Protein 2E9X (pdb70)

GO terms:
  GO:0005654 nucleoplasm (C, TAS)
  GO:0005515 protein binding (F, IPI)
  GO:0005634 nucleus (C, IDA)
  GO:0006260 DNA replication (P, IDA)
  GO:0005737 cytoplasm (C, IDA)

Organism: Homo sapiens (NCBI:txid9606)

Structure (mmCIF, N/CA/C/O backbone):
data_2E9X
#
_entry.id   2E9X
#
_cell.length_a   57.928
_cell.length_b   88.741
_cell.length_c   102.129
_cell.angle_alpha   104.689
_cell.angle_beta   102.964
_cell.angle_gamma   95.467
#
_symmetry.space_group_name_H-M   'P 1'
#
loop_
_entity.id
_entity.type
_entity.pdbx_description
1 polymer 'DNA replication complex GINS protein PSF1'
2 polymer 'DNA replication complex GINS protein PSF2'
3 polymer 'GINS complex subunit 3'
4 polymer 'GINS complex subunit 4'
5 non-polymer 'SULFATE ION'
6 water water
#
loop_
_atom_site.group_PDB
_atom_site.id
_atom_site.type_symbol
_atom_site.label_atom_id
_atom_site.label_alt_id
_atom_site.label_comp_id
_atom_site.label_asym_id
_atom_site.label_entity_id
_atom_site.label_seq_id
_atom_site.pdbx_PDB_ins_code
_atom_site.Cartn_x
_atom_site.Cartn_y
_atom_site.Cartn_z
_atom_site.occupancy
_atom_site.B_iso_or_equiv
_atom_site.auth_seq_id
_atom_site.auth_comp_id
_atom_site.auth_asym_id
_atom_site.auth_atom_id
_atom_site.pdbx_PDB_model_num
ATOM 1 N N . MET A 1 1 ? 23.997 19.148 68.838 1.00 57.24 1 MET A N 1
ATOM 2 C CA . MET A 1 1 ? 22.881 19.712 69.645 1.00 56.76 1 MET A CA 1
ATOM 3 C C . MET A 1 1 ? 21.851 20.420 68.770 1.00 55.55 1 MET A C 1
ATOM 4 O O . MET A 1 1 ? 21.017 19.781 68.125 1.00 55.66 1 MET A O 1
ATOM 9 N N . PHE A 1 2 ? 21.906 21.746 68.763 1.00 52.66 2 PHE A N 1
ATOM 10 C CA . PHE A 1 2 ? 20.984 22.543 67.970 1.00 50.24 2 PHE A CA 1
ATOM 11 C C . PHE A 1 2 ? 21.256 22.344 66.479 1.00 47.74 2 PHE A C 1
ATOM 12 O O . PHE A 1 2 ? 22.291 21.798 66.087 1.00 46.39 2 PHE A O 1
ATOM 20 N N . CYS A 1 3 ? 20.303 22.781 65.664 1.00 44.17 3 CYS A N 1
ATOM 21 C CA . CYS A 1 3 ? 20.406 22.726 64.210 1.00 40.85 3 CYS A CA 1
ATOM 22 C C . CYS A 1 3 ? 20.521 21.357 63.542 1.00 38.91 3 CYS A C 1
ATOM 23 O O . CYS A 1 3 ? 20.803 21.283 62.352 1.00 39.13 3 CYS A O 1
ATOM 26 N N . GLU A 1 4 ? 20.296 20.284 64.292 1.00 38.63 4 GLU A N 1
ATOM 27 C CA . GLU A 1 4 ? 20.367 18.935 63.732 1.00 38.42 4 GLU A CA 1
ATOM 28 C C . GLU A 1 4 ? 19.139 18.702 62.850 1.00 37.47 4 GLU A C 1
ATOM 29 O O . GLU A 1 4 ? 19.230 18.120 61.769 1.00 34.83 4 GLU A O 1
ATOM 35 N N . LYS A 1 5 ? 17.989 19.168 63.322 1.00 36.23 5 LYS A N 1
ATOM 36 C CA . LYS A 1 5 ? 16.751 19.014 62.583 1.00 35.15 5 LYS A CA 1
ATOM 37 C C . LYS A 1 5 ? 16.824 19.772 61.265 1.00 34.13 5 LYS A C 1
ATOM 38 O O . LYS A 1 5 ? 16.345 19.296 60.236 1.00 31.94 5 LYS A O 1
ATOM 44 N N . ALA A 1 6 ? 17.427 20.955 61.298 1.00 32.48 6 ALA A N 1
ATOM 45 C CA . ALA A 1 6 ? 17.559 21.761 60.094 1.00 30.44 6 ALA A CA 1
ATOM 46 C C . ALA A 1 6 ? 18.373 21.000 59.045 1.00 30.17 6 ALA A C 1
ATOM 47 O O . ALA A 1 6 ? 18.072 21.064 57.855 1.00 29.24 6 ALA A O 1
ATOM 49 N N . MET A 1 7 ? 19.398 20.277 59.492 1.00 28.90 7 MET A N 1
ATOM 50 C CA . MET A 1 7 ? 20.240 19.508 58.583 1.00 30.37 7 MET A CA 1
ATOM 51 C C . MET A 1 7 ? 19.488 18.383 57.891 1.00 31.08 7 MET A C 1
ATOM 52 O O . MET A 1 7 ? 19.869 17.962 56.797 1.00 31.92 7 MET A O 1
ATOM 57 N N . GLU A 1 8 ? 18.431 17.886 58.526 1.00 30.91 8 GLU A N 1
ATOM 58 C CA . GLU A 1 8 ? 17.640 16.822 57.922 1.00 32.73 8 GLU A CA 1
ATOM 59 C C . GLU A 1 8 ? 16.956 17.363 56.676 1.00 30.64 8 GLU A C 1
ATOM 60 O O . GLU A 1 8 ? 16.841 16.663 55.670 1.00 28.89 8 GLU A O 1
ATOM 66 N N . LEU A 1 9 ? 16.505 18.614 56.752 1.00 28.69 9 LEU A N 1
ATOM 67 C CA . LEU A 1 9 ? 15.851 19.259 55.622 1.00 28.04 9 LEU A CA 1
ATOM 68 C C . LEU A 1 9 ? 16.813 19.306 54.443 1.00 26.25 9 LEU A C 1
ATOM 69 O O . LEU A 1 9 ? 16.470 18.909 53.326 1.00 26.12 9 LEU A O 1
ATOM 74 N N . ILE A 1 10 ? 18.022 19.797 54.709 1.00 25.54 10 ILE A N 1
ATOM 75 C CA . ILE A 1 10 ? 19.055 19.938 53.687 1.00 23.97 10 ILE A CA 1
ATOM 76 C C . ILE A 1 10 ? 19.447 18.613 53.044 1.00 23.98 10 ILE A C 1
ATOM 77 O O . ILE A 1 10 ? 19.507 18.514 51.813 1.00 22.54 10 ILE A O 1
ATOM 82 N N . ARG A 1 11 ? 19.707 17.598 53.866 1.00 25.02 11 ARG A N 1
ATOM 83 C CA . ARG A 1 11 ? 20.099 16.280 53.353 1.00 28.41 11 ARG A CA 1
ATOM 84 C C . ARG A 1 11 ? 19.031 15.654 52.466 1.00 29.46 11 ARG A C 1
ATOM 85 O O . ARG A 1 11 ? 19.338 15.112 51.401 1.00 30.65 11 ARG A O 1
ATOM 93 N N . GLU A 1 12 ? 17.781 15.718 52.917 1.00 29.13 12 GLU A N 1
ATOM 94 C CA . GLU A 1 12 ? 16.659 15.166 52.168 1.00 31.18 12 GLU A CA 1
ATOM 95 C C . GLU A 1 12 ? 16.638 15.737 50.755 1.00 29.81 12 GLU A C 1
ATOM 96 O O . GLU A 1 12 ? 16.465 15.007 49.780 1.00 30.86 12 GLU A O 1
ATOM 102 N N . LEU A 1 13 ? 16.817 17.046 50.647 1.00 28.49 13 LEU A N 1
ATOM 103 C CA . LEU A 1 13 ? 16.827 17.700 49.344 1.00 27.32 13 LEU A CA 1
ATOM 104 C C . LEU A 1 13 ? 18.039 17.326 48.516 1.00 26.33 13 LEU A C 1
ATOM 105 O O . LEU A 1 13 ? 17.921 16.984 47.341 1.00 26.04 13 LEU A O 1
ATOM 110 N N . HIS A 1 14 ? 19.210 17.391 49.134 1.00 28.02 14 HIS A N 1
ATOM 111 C CA . HIS A 1 14 ? 20.444 17.090 48.427 1.00 27.88 14 HIS A CA 1
ATOM 112 C C . HIS A 1 14 ? 20.512 15.653 47.902 1.00 28.22 14 HIS A C 1
ATOM 113 O O . HIS A 1 14 ? 21.267 15.363 46.971 1.00 27.82 14 HIS A O 1
ATOM 120 N N . ARG A 1 15 ? 19.732 14.752 48.493 1.00 27.00 15 ARG A N 1
ATOM 121 C CA . ARG A 1 15 ? 19.724 13.364 48.043 1.00 29.29 15 ARG A CA 1
ATOM 122 C C . ARG A 1 15 ? 18.771 13.170 46.861 1.00 28.97 15 ARG A C 1
ATOM 123 O O . ARG A 1 15 ? 18.839 12.160 46.162 1.00 30.19 15 ARG A O 1
ATOM 131 N N . ALA A 1 16 ? 17.875 14.128 46.647 1.00 25.79 16 ALA A N 1
ATOM 132 C CA . ALA A 1 16 ? 16.921 14.025 45.550 1.00 25.01 16 ALA A CA 1
ATOM 133 C C . ALA A 1 16 ? 17.592 14.422 44.242 1.00 24.06 16 ALA A C 1
ATOM 134 O O . ALA A 1 16 ? 17.872 15.594 44.007 1.00 25.01 16 ALA A O 1
ATOM 136 N N . PRO A 1 17 ? 17.846 13.443 43.362 1.00 25.12 17 PRO A N 1
ATOM 137 C CA . PRO A 1 17 ? 18.497 13.704 42.069 1.00 23.66 17 PRO A CA 1
ATOM 138 C C . PRO A 1 17 ? 17.602 14.347 41.014 1.00 24.52 17 PRO A C 1
ATOM 139 O O . PRO A 1 17 ? 16.375 14.340 41.132 1.00 22.21 17 PRO A O 1
ATOM 143 N N . GLU A 1 18 ? 18.243 14.903 39.986 1.00 26.49 18 GLU A N 1
ATOM 144 C CA . GLU A 1 18 ? 17.569 15.535 38.853 1.00 28.25 18 GLU A CA 1
ATOM 145 C C . GLU A 1 18 ? 16.430 16.492 39.191 1.00 27.66 18 GLU A C 1
ATOM 146 O O . GLU A 1 18 ? 15.395 16.474 38.525 1.00 26.34 18 GLU A O 1
ATOM 152 N N . GLY A 1 19 ? 16.615 17.320 40.214 1.00 25.95 19 GLY A N 1
ATOM 153 C CA . GLY A 1 19 ? 15.587 18.271 40.587 1.00 24.26 19 GLY A CA 1
ATOM 154 C C . GLY A 1 19 ? 14.301 17.690 41.144 1.00 24.88 19 GLY A C 1
ATOM 155 O O . GLY A 1 19 ? 13.338 18.426 41.362 1.00 24.82 19 GLY A O 1
ATOM 156 N N . GLN A 1 20 ? 14.270 16.381 41.375 1.00 23.06 20 GLN A N 1
ATOM 157 C CA . GLN A 1 20 ? 13.075 15.743 41.923 1.00 24.20 20 GLN A CA 1
ATOM 158 C C . GLN A 1 20 ? 12.603 16.486 43.168 1.00 23.82 20 GLN A C 1
ATOM 159 O O . GLN A 1 20 ? 13.403 16.937 43.990 1.00 23.94 20 GLN A O 1
ATOM 165 N N . LEU A 1 21 ? 11.295 16.605 43.311 1.00 24.44 21 LEU A N 1
ATOM 166 C CA . LEU A 1 21 ? 10.746 17.320 44.442 1.00 25.40 21 LEU A CA 1
ATOM 167 C C . LEU A 1 21 ? 10.158 16.373 45.474 1.00 27.18 21 LEU A C 1
ATOM 168 O O . LEU A 1 21 ? 9.101 15.785 45.261 1.00 29.94 21 LEU A O 1
ATOM 173 N N . PRO A 1 22 ? 10.854 16.191 46.602 1.00 27.33 22 PRO A N 1
ATOM 174 C CA . PRO A 1 22 ? 10.333 15.299 47.636 1.00 28.48 22 PRO A CA 1
ATOM 175 C C . PRO A 1 22 ? 9.224 16.039 48.386 1.00 29.30 22 PRO A C 1
ATOM 176 O O . PRO A 1 22 ? 9.082 17.259 48.251 1.00 29.89 22 PRO A O 1
ATOM 180 N N . ALA A 1 23 ? 8.440 15.303 49.163 1.00 27.85 23 ALA A N 1
ATOM 181 C CA . ALA A 1 23 ? 7.345 15.898 49.914 1.00 28.70 23 ALA A CA 1
ATOM 182 C C . ALA A 1 23 ? 7.812 17.069 50.777 1.00 28.05 23 ALA A C 1
ATOM 183 O O . ALA A 1 23 ? 8.862 17.006 51.417 1.00 27.22 23 ALA A O 1
ATOM 185 N N . PHE A 1 24 ? 7.026 18.139 50.785 1.00 27.70 24 PHE A N 1
ATOM 186 C CA . PHE A 1 24 ? 7.351 19.298 51.598 1.00 29.20 24 PHE A CA 1
ATOM 187 C C . PHE A 1 24 ? 7.444 18.788 53.033 1.00 30.24 24 PHE A C 1
ATOM 188 O O . PHE A 1 24 ? 6.525 18.135 53.519 1.00 30.93 24 PHE A O 1
ATOM 196 N N . ASN A 1 25 ? 8.548 19.078 53.712 1.00 30.06 25 ASN A N 1
ATOM 197 C CA . ASN A 1 25 ? 8.724 18.611 55.082 1.00 29.48 25 ASN A CA 1
ATOM 198 C C . ASN A 1 25 ? 8.118 19.595 56.084 1.00 30.54 25 ASN A C 1
ATOM 199 O O . ASN A 1 25 ? 8.833 20.381 56.705 1.00 28.21 25 ASN A O 1
ATOM 204 N N . GLU A 1 26 ? 6.800 19.539 56.246 1.00 32.35 26 GLU A N 1
ATOM 205 C CA . GLU A 1 26 ? 6.096 20.434 57.164 1.00 33.98 26 GLU A CA 1
ATOM 206 C C . GLU A 1 26 ? 6.492 20.264 58.628 1.00 32.15 26 GLU A C 1
ATOM 207 O O . GLU A 1 26 ? 6.625 21.244 59.355 1.00 31.48 26 GLU A O 1
ATOM 213 N N . ASP A 1 27 ? 6.674 19.025 59.063 1.00 31.90 27 ASP A N 1
ATOM 214 C CA . ASP A 1 27 ? 7.056 18.778 60.442 1.00 32.88 27 ASP A CA 1
ATOM 215 C C . ASP A 1 27 ? 8.464 19.298 60.717 1.00 33.36 27 ASP A C 1
ATOM 216 O O . ASP A 1 27 ? 8.711 19.917 61.751 1.00 32.28 27 ASP A O 1
ATOM 221 N N . GLY A 1 28 ? 9.382 19.047 59.787 1.00 32.51 28 GLY A N 1
ATOM 222 C CA . GLY A 1 28 ? 10.746 19.515 59.959 1.00 32.51 28 GLY A CA 1
ATOM 223 C C . GLY A 1 28 ? 10.772 21.027 60.076 1.00 31.99 28 GLY A C 1
ATOM 224 O O . GLY A 1 28 ? 11.416 21.582 60.969 1.00 31.31 28 GLY A O 1
ATOM 225 N N . LEU A 1 29 ? 10.052 21.691 59.177 1.00 29.75 29 LEU A N 1
ATOM 226 C CA . LEU A 1 29 ? 9.980 23.144 59.160 1.00 29.46 29 LEU A CA 1
ATOM 227 C C . LEU A 1 29 ? 9.429 23.656 60.488 1.00 30.98 29 LEU A C 1
ATOM 228 O O . LEU A 1 29 ? 9.965 24.596 61.078 1.00 29.69 29 LEU A O 1
ATOM 233 N N . ARG A 1 30 ? 8.344 23.040 60.943 1.00 30.93 30 ARG A N 1
ATOM 234 C CA . ARG A 1 30 ? 7.723 23.432 62.196 1.00 34.15 30 ARG A CA 1
ATOM 235 C C . ARG A 1 30 ? 8.691 23.283 63.371 1.00 32.60 30 ARG A C 1
ATOM 236 O O . ARG A 1 30 ? 8.843 24.199 64.178 1.00 30.64 30 ARG A O 1
ATOM 244 N N . GLN A 1 31 ? 9.349 22.132 63.453 1.00 31.84 31 GLN A N 1
ATOM 245 C CA . GLN A 1 31 ? 10.277 21.864 64.542 1.00 33.56 31 GLN A CA 1
ATOM 246 C C . GLN A 1 31 ? 11.471 22.812 64.565 1.00 32.72 31 GLN A C 1
ATOM 247 O O . GLN A 1 31 ? 11.974 23.142 65.635 1.00 34.08 31 GLN A O 1
ATOM 253 N N . VAL A 1 32 ? 11.916 23.256 63.394 1.00 31.56 32 VAL A N 1
ATOM 254 C CA . VAL A 1 32 ? 13.039 24.182 63.322 1.00 29.76 32 VAL A CA 1
ATOM 255 C C . VAL A 1 32 ? 12.571 25.548 63.799 1.00 30.72 32 VAL A C 1
ATOM 256 O O . VAL A 1 32 ? 13.246 26.208 64.589 1.00 29.49 32 VAL A O 1
ATOM 260 N N . LEU A 1 33 ? 11.410 25.974 63.316 1.00 30.27 33 LEU A N 1
ATOM 261 C CA . LEU A 1 33 ? 10.875 27.260 63.722 1.00 32.14 33 LEU A CA 1
ATOM 262 C C . LEU A 1 33 ? 10.654 27.272 65.235 1.00 33.44 33 LEU A C 1
ATOM 263 O O . LEU A 1 33 ? 10.836 28.303 65.883 1.00 32.62 33 LEU A O 1
ATOM 268 N N . GLU A 1 34 ? 10.278 26.120 65.790 1.00 34.57 34 GLU A N 1
ATOM 269 C CA . GLU A 1 34 ? 10.038 25.994 67.225 1.00 36.08 34 GLU A CA 1
ATOM 270 C C . GLU A 1 34 ? 11.352 26.042 68.002 1.00 36.22 34 GLU A C 1
ATOM 271 O O . GLU A 1 34 ? 11.398 26.543 69.130 1.00 35.62 34 GLU A O 1
ATOM 277 N N . GLU A 1 35 ? 12.414 25.511 67.399 1.00 34.70 35 GLU A N 1
ATOM 278 C CA . GLU A 1 35 ? 13.724 25.509 68.034 1.00 33.16 35 GLU A CA 1
ATOM 279 C C . GLU A 1 35 ? 14.219 26.951 68.096 1.00 34.06 35 GLU A C 1
ATOM 280 O O . GLU A 1 35 ? 14.781 27.388 69.103 1.00 34.57 35 GLU A O 1
ATOM 286 N N . MET A 1 36 ? 13.999 27.691 67.015 1.00 32.46 36 MET A N 1
ATOM 287 C CA . MET A 1 36 ? 14.423 29.081 66.957 1.00 33.75 36 MET A CA 1
ATOM 288 C C . MET A 1 36 ? 13.681 29.909 67.997 1.00 34.45 36 MET A C 1
ATOM 289 O O . MET A 1 36 ? 14.251 30.822 68.584 1.00 32.73 36 MET A O 1
ATOM 294 N N . LYS A 1 37 ? 12.409 29.587 68.211 1.00 35.65 37 LYS A N 1
ATOM 295 C CA . LYS A 1 37 ? 11.593 30.289 69.191 1.00 37.53 37 LYS A CA 1
ATOM 296 C C . LYS A 1 37 ? 12.210 30.056 70.570 1.00 37.89 37 LYS A C 1
ATOM 297 O O . LYS A 1 37 ? 12.516 31.004 71.290 1.00 36.52 37 LYS A O 1
ATOM 303 N N . ALA A 1 38 ? 12.402 28.789 70.923 1.00 37.75 38 ALA A N 1
ATOM 304 C CA . ALA A 1 38 ? 12.993 28.434 72.206 1.00 38.87 38 ALA A CA 1
ATOM 305 C C . ALA A 1 38 ? 14.341 29.133 72.381 1.00 40.22 38 ALA A C 1
ATOM 306 O O . ALA A 1 38 ? 14.573 29.806 73.387 1.00 40.56 38 ALA A O 1
ATOM 308 N N . LEU A 1 39 ? 15.225 28.976 71.397 1.00 40.73 39 LEU A N 1
ATOM 309 C CA . LEU A 1 39 ? 16.548 29.595 71.449 1.00 40.19 39 LEU A CA 1
ATOM 310 C C . LEU A 1 39 ? 16.462 31.094 71.713 1.00 40.05 39 LEU A C 1
ATOM 311 O O . LEU A 1 39 ? 17.238 31.635 72.500 1.00 38.60 39 LEU A O 1
ATOM 316 N N . TYR A 1 40 ? 15.520 31.758 71.051 1.00 40.43 40 TYR A N 1
ATOM 317 C CA . TYR A 1 40 ? 15.340 33.195 71.209 1.00 42.30 40 TYR A CA 1
ATOM 318 C C . TYR A 1 40 ? 14.880 33.555 72.624 1.00 44.59 40 TYR A C 1
ATOM 319 O O . TYR A 1 40 ? 15.313 34.562 73.192 1.00 43.64 40 TYR A O 1
ATOM 328 N N . GLU A 1 41 ? 14.002 32.728 73.182 1.00 45.11 41 GLU A N 1
ATOM 329 C CA . GLU A 1 41 ? 13.476 32.951 74.522 1.00 47.03 41 GLU A CA 1
ATOM 330 C C . GLU A 1 41 ? 14.552 32.765 75.585 1.00 47.49 41 GLU A C 1
ATOM 331 O O . GLU A 1 41 ? 14.664 33.571 76.508 1.00 46.53 41 GLU A O 1
ATOM 337 N N . GLN A 1 42 ? 15.344 31.704 75.451 1.00 48.52 42 GLN A N 1
ATOM 338 C CA . GLN A 1 42 ? 16.410 31.432 76.405 1.00 49.82 42 GLN A CA 1
ATOM 339 C C . GLN A 1 42 ? 17.462 32.527 76.366 1.00 49.84 42 GLN A C 1
ATOM 340 O O . GLN A 1 42 ? 18.047 32.872 77.392 1.00 50.30 42 GLN A O 1
ATOM 346 N N . ASN A 1 43 ? 17.708 33.071 75.180 1.00 48.50 43 ASN A N 1
ATOM 347 C CA . ASN A 1 43 ? 18.696 34.126 75.042 1.00 48.76 43 ASN A CA 1
ATOM 348 C C . ASN A 1 43 ? 18.170 35.442 75.603 1.00 50.48 43 ASN A C 1
ATOM 349 O O . ASN A 1 43 ? 18.938 36.251 76.119 1.00 49.89 43 ASN A O 1
ATOM 354 N N . GLN A 1 44 ? 16.860 35.650 75.510 1.00 52.29 44 GLN A N 1
ATOM 355 C CA . GLN A 1 44 ? 16.246 36.869 76.028 1.00 54.88 44 GLN A CA 1
ATOM 356 C C . GLN A 1 44 ? 16.437 36.967 77.541 1.00 56.13 44 GLN A C 1
ATOM 357 O O . GLN A 1 44 ? 16.806 38.022 78.065 1.00 55.55 44 GLN A O 1
ATOM 363 N N . SER A 1 45 ? 16.191 35.863 78.239 1.00 56.55 45 SER A N 1
ATOM 364 C CA . SER A 1 45 ? 16.340 35.839 79.685 1.00 58.41 45 SER A CA 1
ATOM 365 C C . SER A 1 45 ? 17.810 35.929 80.098 1.00 59.36 45 SER A C 1
ATOM 366 O O . SER A 1 45 ? 18.155 36.644 81.040 1.00 59.99 45 SER A O 1
ATOM 369 N N . ASP A 1 46 ? 18.675 35.209 79.390 1.00 59.54 46 ASP A N 1
ATOM 370 C CA . ASP A 1 46 ? 20.099 35.224 79.699 1.00 60.04 46 ASP A CA 1
ATOM 371 C C . ASP A 1 46 ? 20.698 36.602 79.458 1.00 61.51 46 ASP A C 1
ATOM 372 O O . ASP A 1 46 ? 21.531 37.065 80.236 1.00 62.69 46 ASP A O 1
ATOM 377 N N . VAL A 1 47 ? 20.271 37.259 78.385 1.00 62.84 47 VAL A N 1
ATOM 378 C CA . VAL A 1 47 ? 20.766 38.595 78.077 1.00 65.21 47 VAL A CA 1
ATOM 379 C C . VAL A 1 47 ? 20.242 39.550 79.143 1.00 67.65 47 VAL A C 1
ATOM 380 O O . VAL A 1 47 ? 20.755 40.656 79.316 1.00 67.30 47 VAL A O 1
ATOM 384 N N . ASN A 1 48 ? 19.216 39.107 79.861 1.00 70.69 48 ASN A N 1
ATOM 385 C CA . ASN A 1 48 ? 18.629 39.916 80.917 1.00 73.28 48 ASN A CA 1
ATOM 386 C C . ASN A 1 48 ? 19.426 39.696 82.198 1.00 74.34 48 ASN A C 1
ATOM 387 O O . ASN A 1 48 ? 19.680 40.640 82.945 1.00 75.03 48 ASN A O 1
ATOM 392 N N . GLU A 1 49 ? 19.822 38.451 82.449 1.00 75.28 49 GLU A N 1
ATOM 393 C CA . GLU A 1 49 ? 20.617 38.138 83.632 1.00 76.41 49 GLU A CA 1
ATOM 394 C C . GLU A 1 49 ? 21.984 38.794 83.496 1.00 77.42 49 GLU A C 1
ATOM 395 O O . GLU A 1 49 ? 22.665 39.045 84.489 1.00 77.60 49 GLU A O 1
ATOM 401 N N . ALA A 1 50 ? 22.381 39.061 82.255 1.00 78.61 50 ALA A N 1
ATOM 402 C CA . ALA A 1 50 ? 23.662 39.697 81.977 1.00 79.72 50 ALA A CA 1
ATOM 403 C C . ALA A 1 50 ? 23.487 41.212 81.975 1.00 80.52 50 ALA A C 1
ATOM 404 O O . ALA A 1 50 ? 24.443 41.961 81.767 1.00 81.01 50 ALA A O 1
ATOM 406 N N . LYS A 1 51 ? 22.255 41.653 82.207 1.00 81.23 51 LYS A N 1
ATOM 407 C CA . LYS A 1 51 ? 21.929 43.074 82.241 1.00 82.21 51 LYS A CA 1
ATOM 408 C C . LYS A 1 51 ? 21.463 43.463 83.641 1.00 82.28 51 LYS A C 1
ATOM 409 O O . LYS A 1 51 ? 21.453 44.641 84.000 1.00 82.76 51 LYS A O 1
ATOM 415 N N . SER A 1 52 ? 21.080 42.461 84.427 1.00 81.88 52 SER A N 1
ATOM 416 C CA . SER A 1 52 ? 20.609 42.680 85.789 1.00 81.48 52 SER A CA 1
ATOM 417 C C . SER A 1 52 ? 21.102 41.566 86.702 1.00 80.98 52 SER A C 1
ATOM 418 O O . SER A 1 52 ? 20.305 40.845 87.306 1.00 81.19 52 SER A O 1
ATOM 421 N N . GLY A 1 53 ? 22.421 41.429 86.793 1.00 80.14 53 GLY A N 1
ATOM 422 C CA . GLY A 1 53 ? 23.006 40.399 87.632 1.00 78.78 53 GLY A CA 1
ATOM 423 C C . GLY A 1 53 ? 24.498 40.274 87.396 1.00 78.09 53 GLY A C 1
ATOM 424 O O . GLY A 1 53 ? 25.162 39.426 87.996 1.00 77.88 53 GLY A O 1
ATOM 425 N N . GLY A 1 54 ? 25.026 41.122 86.517 1.00 77.12 54 GLY A N 1
ATOM 426 C CA . GLY A 1 54 ? 26.445 41.091 86.211 1.00 76.76 54 GLY A CA 1
ATOM 427 C C . GLY A 1 54 ? 26.904 39.726 85.737 1.00 76.40 54 GLY A C 1
ATOM 428 O O . GLY A 1 54 ? 27.958 39.237 86.147 1.00 76.02 54 GLY A O 1
ATOM 429 N N . ARG A 1 55 ? 26.109 39.107 84.870 1.00 75.95 55 ARG A N 1
ATOM 430 C CA . ARG A 1 55 ? 26.438 37.789 84.343 1.00 75.00 55 ARG A CA 1
ATOM 431 C C . ARG A 1 55 ? 27.054 37.863 82.950 1.00 74.11 55 ARG A C 1
ATOM 432 O O . ARG A 1 55 ? 26.553 37.244 82.009 1.00 74.20 55 ARG A O 1
ATOM 440 N N . SER A 1 56 ? 28.141 38.618 82.817 1.00 72.50 56 SER A N 1
ATOM 441 C CA . SER A 1 56 ? 28.813 38.742 81.530 1.00 71.15 56 SER A CA 1
ATOM 442 C C . SER A 1 56 ? 29.435 37.394 81.173 1.00 69.37 56 SER A C 1
ATOM 443 O O . SER A 1 56 ? 29.951 37.204 80.071 1.00 69.20 56 SER A O 1
ATOM 446 N N . ASP A 1 57 ? 29.376 36.461 82.120 1.00 67.13 57 ASP A N 1
ATOM 447 C CA . ASP A 1 57 ? 29.914 35.119 81.930 1.00 65.44 57 ASP A CA 1
ATOM 448 C C . ASP A 1 57 ? 28.920 34.269 81.138 1.00 64.41 57 ASP A C 1
ATOM 449 O O . ASP A 1 57 ? 29.144 33.078 80.904 1.00 63.56 57 ASP A O 1
ATOM 454 N N . LEU A 1 58 ? 27.815 34.892 80.739 1.00 63.15 58 LEU A N 1
ATOM 455 C CA . LEU A 1 58 ? 26.783 34.210 79.971 1.00 61.34 58 LEU A CA 1
ATOM 456 C C . LEU A 1 58 ? 26.890 34.565 78.495 1.00 59.36 58 LEU A C 1
ATOM 457 O O . LEU A 1 58 ? 26.263 33.929 77.654 1.00 59.08 58 LEU A O 1
ATOM 462 N N . ILE A 1 59 ? 27.685 35.584 78.185 1.00 57.74 59 ILE A N 1
ATOM 463 C CA . ILE A 1 59 ? 27.864 36.015 76.805 1.00 56.76 59 ILE A CA 1
ATOM 464 C C . ILE A 1 59 ? 28.266 34.871 75.873 1.00 55.47 59 ILE A C 1
ATOM 465 O O . ILE A 1 59 ? 27.736 34.754 74.771 1.00 54.93 59 ILE A O 1
ATOM 470 N N . PRO A 1 60 ? 29.210 34.015 76.301 1.00 54.58 60 PRO A N 1
ATOM 471 C CA . PRO A 1 60 ? 29.628 32.900 75.445 1.00 52.87 60 PRO A CA 1
ATOM 472 C C . PRO A 1 60 ? 28.431 32.037 75.057 1.00 51.38 60 PRO A C 1
ATOM 473 O O . PRO A 1 60 ? 28.275 31.653 73.899 1.00 50.59 60 PRO A O 1
ATOM 477 N N . THR A 1 61 ? 27.590 31.737 76.040 1.00 50.36 61 THR A N 1
ATOM 478 C CA . THR A 1 61 ? 26.403 30.929 75.811 1.00 49.56 61 THR A CA 1
ATOM 479 C C . THR A 1 61 ? 25.417 31.709 74.953 1.00 48.07 61 THR A C 1
ATOM 480 O O . THR A 1 61 ? 24.677 31.131 74.156 1.00 48.77 61 THR A O 1
ATOM 484 N N . ILE A 1 62 ? 25.417 33.027 75.118 1.00 45.42 62 ILE A N 1
ATOM 485 C CA . ILE A 1 62 ? 24.521 33.885 74.362 1.00 45.08 62 ILE A CA 1
ATOM 486 C C . ILE A 1 62 ? 24.876 33.872 72.877 1.00 45.06 62 ILE A C 1
ATOM 487 O O . ILE A 1 62 ? 24.001 33.668 72.036 1.00 44.56 62 ILE A O 1
ATOM 492 N N . LYS A 1 63 ? 26.150 34.091 72.554 1.00 43.71 63 LYS A N 1
ATOM 493 C CA . LYS A 1 63 ? 26.580 34.073 71.161 1.00 43.80 63 LYS A CA 1
ATOM 494 C C . LYS A 1 63 ? 26.338 32.684 70.581 1.00 41.72 63 LYS A C 1
ATOM 495 O O . LYS A 1 63 ? 25.994 32.535 69.410 1.00 40.96 63 LYS A O 1
ATOM 501 N N . PHE A 1 64 ? 26.531 31.673 71.417 1.00 38.76 64 PHE A N 1
ATOM 502 C CA . PHE A 1 64 ? 26.335 30.289 71.023 1.00 38.32 64 PHE A CA 1
ATOM 503 C C . PHE A 1 64 ? 24.918 30.098 70.474 1.00 38.13 64 PHE A C 1
ATOM 504 O O . PHE A 1 64 ? 24.729 29.548 69.391 1.00 37.13 64 PHE A O 1
ATOM 512 N N . ARG A 1 65 ? 23.923 30.553 71.229 1.00 36.91 65 ARG A N 1
ATOM 513 C CA . ARG A 1 65 ? 22.540 30.420 70.802 1.00 35.91 65 ARG A CA 1
ATOM 514 C C . ARG A 1 65 ? 22.280 31.302 69.592 1.00 35.32 65 ARG A C 1
ATOM 515 O O . ARG A 1 65 ? 21.490 30.957 68.715 1.00 35.03 65 ARG A O 1
ATOM 523 N N . HIS A 1 66 ? 22.955 32.442 69.543 1.00 33.06 66 HIS A N 1
ATOM 524 C CA . HIS A 1 66 ? 22.781 33.356 68.433 1.00 32.83 66 HIS A CA 1
ATOM 525 C C . HIS A 1 66 ? 23.272 32.743 67.114 1.00 32.86 66 HIS A C 1
ATOM 526 O O . HIS A 1 66 ? 22.632 32.902 66.072 1.00 31.57 66 HIS A O 1
ATOM 533 N N . CYS A 1 67 ? 24.413 32.058 67.159 1.00 32.16 67 CYS A N 1
ATOM 534 C CA . CYS A 1 67 ? 24.961 31.429 65.963 1.00 33.29 67 CYS A CA 1
ATOM 535 C C . CYS A 1 67 ? 24.021 30.325 65.502 1.00 30.92 67 CYS A C 1
ATOM 536 O O . CYS A 1 67 ? 23.844 30.110 64.304 1.00 29.86 67 CYS A O 1
ATOM 539 N N . SER A 1 68 ? 23.428 29.628 66.467 1.00 28.47 68 SER A N 1
ATOM 540 C CA . SER A 1 68 ? 22.490 28.556 66.176 1.00 27.99 68 SER A CA 1
ATOM 541 C C . SER A 1 68 ? 21.212 29.106 65.545 1.00 26.65 68 SER A C 1
ATOM 542 O O . SER A 1 68 ? 20.575 28.431 64.747 1.00 27.83 68 SER A O 1
ATOM 545 N N . LEU A 1 69 ? 20.832 30.325 65.911 1.00 25.54 69 LEU A N 1
ATOM 546 C CA . LEU A 1 69 ? 19.633 30.932 65.350 1.00 26.86 69 LEU A CA 1
ATOM 547 C C . LEU A 1 69 ? 19.868 31.295 63.889 1.00 26.18 69 LEU A C 1
ATOM 548 O O . LEU A 1 69 ? 19.009 31.072 63.042 1.00 28.57 69 LEU A O 1
ATOM 553 N N . LEU A 1 70 ? 21.037 31.851 63.599 1.00 25.90 70 LEU A N 1
ATOM 554 C CA . LEU A 1 70 ? 21.390 32.237 62.238 1.00 26.27 70 LEU A CA 1
ATOM 555 C C . LEU A 1 70 ? 21.572 31.002 61.359 1.00 25.23 70 LEU A C 1
ATOM 556 O O . LEU A 1 70 ? 21.287 31.038 60.164 1.00 24.64 70 LEU A O 1
ATOM 561 N N . ARG A 1 71 ? 22.050 29.915 61.955 1.00 23.94 71 ARG A N 1
ATOM 562 C CA . ARG A 1 71 ? 22.245 28.669 61.225 1.00 24.21 71 ARG A CA 1
ATOM 563 C C . ARG A 1 71 ? 20.881 28.068 60.871 1.00 24.57 71 ARG A C 1
ATOM 564 O O . ARG A 1 71 ? 20.647 27.683 59.722 1.00 24.25 71 ARG A O 1
ATOM 572 N N . ASN A 1 72 ? 19.986 27.990 61.855 1.00 24.29 72 ASN A N 1
ATOM 573 C CA . ASN A 1 72 ? 18.652 27.450 61.608 1.00 24.79 72 ASN A CA 1
ATOM 574 C C . ASN A 1 72 ? 17.986 28.239 60.495 1.00 24.66 72 ASN A C 1
ATOM 575 O O . ASN A 1 72 ? 17.350 27.660 59.615 1.00 26.19 72 ASN A O 1
ATOM 580 N N . ARG A 1 73 ? 18.143 29.560 60.526 1.00 24.88 73 ARG A N 1
ATOM 581 C CA . ARG A 1 73 ? 17.539 30.408 59.509 1.00 25.64 73 ARG A CA 1
ATOM 582 C C . ARG A 1 73 ? 18.159 30.172 58.133 1.00 25.30 73 ARG A C 1
ATOM 583 O O . ARG A 1 73 ? 17.448 30.123 57.128 1.00 27.34 73 ARG A O 1
ATOM 591 N N . ARG A 1 74 ? 19.480 30.039 58.085 1.00 23.17 74 ARG A N 1
ATOM 592 C CA . ARG A 1 74 ? 20.163 29.796 56.821 1.00 21.04 74 ARG A CA 1
ATOM 593 C C . ARG A 1 74 ? 19.663 28.495 56.183 1.00 20.73 74 ARG A C 1
ATOM 594 O O . ARG A 1 74 ? 19.363 28.458 54.991 1.00 20.10 74 ARG A O 1
ATOM 602 N N . CYS A 1 75 ? 19.572 27.430 56.976 1.00 21.20 75 CYS A N 1
ATOM 603 C CA . CYS A 1 75 ? 19.111 26.144 56.450 1.00 22.41 75 CYS A CA 1
ATOM 604 C C . CYS A 1 75 ? 17.672 26.227 55.956 1.00 22.04 75 CYS A C 1
ATOM 605 O O . CYS A 1 75 ? 17.327 25.666 54.916 1.00 22.08 75 CYS A O 1
ATOM 608 N N . THR A 1 76 ? 16.841 26.931 56.711 1.00 19.82 76 THR A N 1
ATOM 609 C CA . THR A 1 76 ? 15.440 27.089 56.371 1.00 20.10 76 THR A CA 1
ATOM 610 C C . THR A 1 76 ? 15.268 27.770 55.026 1.00 20.16 76 THR A C 1
ATOM 611 O O . THR A 1 76 ? 14.552 27.269 54.151 1.00 18.97 76 THR A O 1
ATOM 615 N N . VAL A 1 77 ? 15.928 28.910 54.863 1.00 18.18 77 VAL A N 1
ATOM 616 C CA . VAL A 1 77 ? 15.837 29.664 53.624 1.00 17.95 77 VAL A CA 1
ATOM 617 C C . VAL A 1 77 ? 16.438 28.898 52.450 1.00 18.24 77 VAL A C 1
ATOM 618 O O . VAL A 1 77 ? 15.867 28.893 51.360 1.00 20.69 77 VAL A O 1
ATOM 622 N N . ALA A 1 78 ? 17.584 28.251 52.663 1.00 17.58 78 ALA A N 1
ATOM 623 C CA . ALA A 1 78 ? 18.229 27.482 51.595 1.00 16.46 78 ALA A CA 1
ATOM 624 C C . ALA A 1 78 ? 17.308 26.346 51.125 1.00 17.25 78 ALA A C 1
ATOM 625 O O . ALA A 1 78 ? 17.148 26.108 49.925 1.00 16.85 78 ALA A O 1
ATOM 627 N N . TYR A 1 79 ? 16.712 25.650 52.085 1.00 16.88 79 TYR A N 1
ATOM 628 C CA . TYR A 1 79 ? 15.789 24.552 51.805 1.00 17.58 79 TYR A CA 1
ATOM 629 C C . TYR A 1 79 ? 14.615 25.056 50.958 1.00 17.85 79 TYR A C 1
ATOM 630 O O . TYR A 1 79 ? 14.376 24.574 49.851 1.00 17.69 79 TYR A O 1
ATOM 639 N N . LEU A 1 80 ? 13.900 26.046 51.480 1.00 16.65 80 LEU A N 1
ATOM 640 C CA . LEU A 1 80 ? 12.751 26.613 50.792 1.00 18.09 80 LEU A CA 1
ATOM 641 C C . LEU A 1 80 ? 13.097 27.189 49.423 1.00 19.22 80 LEU A C 1
ATOM 642 O O . LEU A 1 80 ? 12.322 27.047 48.470 1.00 17.95 80 LEU A O 1
ATOM 647 N N . TYR A 1 81 ? 14.256 27.837 49.325 1.00 18.60 81 TYR A N 1
ATOM 648 C CA . TYR A 1 81 ? 14.678 28.445 48.068 1.00 18.06 81 TYR A CA 1
ATOM 649 C C . TYR A 1 81 ? 15.014 27.402 47.013 1.00 18.18 81 TYR A C 1
ATOM 650 O O . TYR A 1 81 ? 14.647 27.540 45.847 1.00 17.98 81 TYR A O 1
ATOM 659 N N . ASP A 1 82 ? 15.743 26.371 47.412 1.00 18.60 82 ASP A N 1
ATOM 660 C CA . ASP A 1 82 ? 16.100 25.334 46.465 1.00 18.33 82 ASP A CA 1
ATOM 661 C C . ASP A 1 82 ? 14.832 24.690 45.904 1.00 17.65 82 ASP A C 1
ATOM 662 O O . ASP A 1 82 ? 14.735 24.440 44.705 1.00 18.16 82 ASP A O 1
ATOM 667 N N . ARG A 1 83 ? 13.862 24.431 46.776 1.00 17.52 83 ARG A N 1
ATOM 668 C CA . ARG A 1 83 ? 12.606 23.829 46.354 1.00 18.12 83 ARG A CA 1
ATOM 669 C C . ARG A 1 83 ? 11.943 24.685 45.279 1.00 18.95 83 ARG A C 1
ATOM 670 O O . ARG A 1 83 ? 11.405 24.154 44.299 1.00 19.28 83 ARG A O 1
ATOM 678 N N . LEU A 1 84 ? 11.998 26.006 45.438 1.00 17.89 84 LEU A N 1
ATOM 679 C CA . LEU A 1 84 ? 11.413 26.899 44.437 1.00 17.51 84 LEU A CA 1
ATOM 680 C C . LEU A 1 84 ? 12.155 26.761 43.101 1.00 17.58 84 LEU A C 1
ATOM 681 O O . LEU A 1 84 ? 11.557 26.903 42.026 1.00 16.79 84 LEU A O 1
ATOM 686 N N . LEU A 1 85 ? 13.457 26.493 43.159 1.00 16.12 85 LEU A N 1
ATOM 687 C CA . LEU A 1 85 ? 14.233 26.339 41.931 1.00 15.94 85 LEU A CA 1
ATOM 688 C C . LEU A 1 85 ? 13.800 25.066 41.191 1.00 14.45 85 LEU A C 1
ATOM 689 O O . LEU A 1 85 ? 13.801 25.030 39.968 1.00 14.47 85 LEU A O 1
ATOM 694 N N . ARG A 1 86 ? 13.427 24.029 41.936 1.00 15.04 86 ARG A N 1
ATOM 695 C CA . ARG A 1 86 ? 12.967 22.767 41.338 1.00 17.19 86 ARG A CA 1
ATOM 696 C C . ARG A 1 86 ? 11.538 22.949 40.806 1.00 17.40 86 ARG A C 1
ATOM 697 O O . ARG A 1 86 ? 11.190 22.465 39.733 1.00 19.33 86 ARG A O 1
ATOM 705 N N . ILE A 1 87 ? 10.714 23.660 41.563 1.00 18.14 87 ILE A N 1
ATOM 706 C CA . ILE A 1 87 ? 9.341 23.908 41.155 1.00 17.73 87 ILE A CA 1
ATOM 707 C C . ILE A 1 87 ? 9.345 24.724 39.869 1.00 19.13 87 ILE A C 1
ATOM 708 O O . ILE A 1 87 ? 8.531 24.502 38.970 1.00 20.45 87 ILE A O 1
ATOM 713 N N . ARG A 1 88 ? 10.279 25.659 39.772 1.00 18.58 88 ARG A N 1
ATOM 714 C CA . ARG A 1 88 ? 10.386 26.489 38.581 1.00 18.27 88 ARG A CA 1
ATOM 715 C C . ARG A 1 88 ? 10.696 25.588 37.383 1.00 18.30 88 ARG A C 1
ATOM 716 O O . ARG A 1 88 ? 10.164 25.777 36.291 1.00 19.02 88 ARG A O 1
ATOM 724 N N . ALA A 1 89 ? 11.566 24.608 37.593 1.00 16.80 89 ALA A N 1
ATOM 725 C CA . ALA A 1 89 ? 11.931 23.690 36.524 1.00 17.76 89 ALA A CA 1
ATOM 726 C C . ALA A 1 89 ? 10.704 22.896 36.066 1.00 16.51 89 ALA A C 1
ATOM 727 O O . ALA A 1 89 ? 10.598 22.537 34.896 1.00 14.35 89 ALA A O 1
ATOM 729 N N . LEU A 1 90 ? 9.771 22.647 36.982 1.00 16.35 90 LEU A N 1
ATOM 730 C CA . LEU A 1 90 ? 8.570 21.893 36.637 1.00 18.90 90 LEU A CA 1
ATOM 731 C C . LEU A 1 90 ? 7.773 22.565 35.530 1.00 20.10 90 LEU A C 1
ATOM 732 O O . LEU A 1 90 ? 7.222 21.890 34.658 1.00 20.58 90 LEU A O 1
ATOM 737 N N . ARG A 1 91 ? 7.715 23.892 35.556 1.00 20.02 91 ARG A N 1
ATOM 738 C CA . ARG A 1 91 ? 6.978 24.620 34.535 1.00 19.65 91 ARG A CA 1
ATOM 739 C C . ARG A 1 91 ? 7.550 24.344 33.152 1.00 20.25 91 ARG A C 1
ATOM 740 O O . ARG A 1 91 ? 6.811 24.129 32.193 1.00 19.14 91 ARG A O 1
ATOM 748 N N . TRP A 1 92 ? 8.874 24.356 33.059 1.00 18.78 92 TRP A N 1
ATOM 749 C CA . TRP A 1 92 ? 9.551 24.135 31.792 1.00 19.60 92 TRP A CA 1
ATOM 750 C C . TRP A 1 92 ? 9.577 22.681 31.338 1.00 20.00 92 TRP A C 1
ATOM 751 O O . TRP A 1 92 ? 9.614 22.411 30.145 1.00 20.93 92 TRP A O 1
ATOM 762 N N . GLU A 1 93 ? 9.546 21.750 32.282 1.00 19.76 93 GLU A N 1
ATOM 763 C CA . GLU A 1 93 ? 9.590 20.338 31.941 1.00 24.48 93 GLU A CA 1
ATOM 764 C C . GLU A 1 93 ? 8.210 19.711 31.726 1.00 23.83 93 GLU A C 1
ATOM 765 O O . GLU A 1 93 ? 8.046 18.883 30.834 1.00 24.37 93 GLU A O 1
ATOM 771 N N . TYR A 1 94 ? 7.221 20.113 32.519 1.00 22.32 94 TYR A N 1
ATOM 772 C CA . TYR A 1 94 ? 5.880 19.546 32.392 1.00 24.19 94 TYR A CA 1
ATOM 773 C C . TYR A 1 94 ? 4.795 20.487 31.873 1.00 24.63 94 TYR A C 1
ATOM 774 O O . TYR A 1 94 ? 3.672 20.055 31.622 1.00 27.17 94 TYR A O 1
ATOM 783 N N . GLY A 1 95 ? 5.108 21.767 31.724 1.00 24.97 95 GLY A N 1
ATOM 784 C CA . GLY A 1 95 ? 4.115 22.697 31.211 1.00 24.05 95 GLY A CA 1
ATOM 785 C C . GLY A 1 95 ? 3.290 23.446 32.241 1.00 26.48 95 GLY A C 1
ATOM 786 O O . GLY A 1 95 ? 3.587 23.422 33.436 1.00 27.11 95 GLY A O 1
ATOM 787 N N . SER A 1 96 ? 2.237 24.105 31.764 1.00 27.23 96 SER A N 1
ATOM 788 C CA . SER A 1 96 ? 1.351 24.906 32.599 1.00 27.27 96 SER A CA 1
ATOM 789 C C . SER A 1 96 ? 0.534 24.113 33.607 1.00 26.78 96 SER A C 1
ATOM 790 O O . SER A 1 96 ? 0.226 24.610 34.692 1.00 26.32 96 SER A O 1
ATOM 793 N N . VAL A 1 97 ? 0.169 22.890 33.240 1.00 25.68 97 VAL A N 1
ATOM 794 C CA . VAL A 1 97 ? -0.601 22.028 34.128 1.00 25.92 97 VAL A CA 1
ATOM 795 C C . VAL A 1 97 ? 0.319 20.967 34.712 1.00 24.32 97 VAL A C 1
ATOM 796 O O . VAL A 1 97 ? 0.927 20.192 33.984 1.00 21.73 97 VAL A O 1
ATOM 800 N N . LEU A 1 98 ? 0.421 20.937 36.033 1.00 24.96 98 LEU A N 1
ATOM 801 C CA . LEU A 1 98 ? 1.282 19.964 36.678 1.00 26.18 98 LEU A CA 1
ATOM 802 C C . LEU A 1 98 ? 0.562 18.664 36.993 1.00 26.29 98 LEU A C 1
ATOM 803 O O . LEU A 1 98 ? -0.611 18.659 37.366 1.00 24.74 98 LEU A O 1
ATOM 808 N N . PRO A 1 99 ? 1.259 17.535 36.826 1.00 27.40 99 PRO A N 1
ATOM 809 C CA . PRO A 1 99 ? 0.654 16.233 37.121 1.00 28.03 99 PRO A CA 1
ATOM 810 C C . PRO A 1 99 ? 0.321 16.270 38.616 1.00 28.88 99 PRO A C 1
ATOM 811 O O . PRO A 1 99 ? 1.102 16.803 39.411 1.00 28.20 99 PRO A O 1
ATOM 815 N N . ASN A 1 100 ? -0.823 15.720 39.002 1.00 27.59 100 ASN A N 1
ATOM 816 C CA . ASN A 1 100 ? -1.216 15.748 40.403 1.00 29.91 100 ASN A CA 1
ATOM 817 C C . ASN A 1 100 ? -0.233 15.074 41.349 1.00 27.67 100 ASN A C 1
ATOM 818 O O . ASN A 1 100 ? -0.135 15.460 42.507 1.00 27.68 100 ASN A O 1
ATOM 823 N N . ALA A 1 101 ? 0.490 14.073 40.862 1.00 25.81 101 ALA A N 1
ATOM 824 C CA . ALA A 1 101 ? 1.461 13.385 41.699 1.00 26.86 101 ALA A CA 1
ATOM 825 C C . ALA A 1 101 ? 2.598 14.349 42.037 1.00 26.70 101 ALA A C 1
ATOM 826 O O . ALA A 1 101 ? 3.229 14.234 43.085 1.00 28.43 101 ALA A O 1
ATOM 828 N N . LEU A 1 102 ? 2.851 15.301 41.146 1.00 27.51 102 LEU A N 1
ATOM 829 C CA . LEU A 1 102 ? 3.897 16.290 41.363 1.00 30.16 102 LEU A CA 1
ATOM 830 C C . LEU A 1 102 ? 3.391 17.377 42.305 1.00 30.62 102 LEU A C 1
ATOM 831 O O . LEU A 1 102 ? 4.124 17.853 43.164 1.00 30.66 102 LEU A O 1
ATOM 836 N N . ARG A 1 103 ? 2.127 17.752 42.146 1.00 32.41 103 ARG A N 1
ATOM 837 C CA . ARG A 1 103 ? 1.514 18.769 42.995 1.00 33.13 103 ARG A CA 1
ATOM 838 C C . ARG A 1 103 ? 1.367 18.268 44.427 1.00 32.12 103 ARG A C 1
ATOM 839 O O . ARG A 1 103 ? 1.376 19.057 45.367 1.00 31.27 103 ARG A O 1
ATOM 847 N N . PHE A 1 104 ? 1.226 16.955 44.584 1.00 31.09 104 PHE A N 1
ATOM 848 C CA . PHE A 1 104 ? 1.057 16.346 45.902 1.00 30.09 104 PHE A CA 1
ATOM 849 C C . PHE A 1 104 ? 2.219 16.656 46.851 1.00 30.47 104 PHE A C 1
ATOM 850 O O . PHE A 1 104 ? 2.014 16.821 48.055 1.00 28.93 104 PHE A O 1
ATOM 858 N N . HIS A 1 105 ? 3.432 16.733 46.309 1.00 29.85 105 HIS A N 1
ATOM 859 C CA . HIS A 1 105 ? 4.614 17.004 47.123 1.00 29.69 105 HIS A CA 1
ATOM 860 C C . HIS A 1 105 ? 4.890 18.481 47.366 1.00 28.17 105 HIS A C 1
ATOM 861 O O . HIS A 1 105 ? 5.894 18.831 47.989 1.00 27.96 105 HIS A O 1
ATOM 868 N N . MET A 1 106 ? 4.002 19.342 46.881 1.00 25.45 106 MET A N 1
ATOM 869 C CA . MET A 1 106 ? 4.170 20.778 47.052 1.00 25.12 106 MET A CA 1
ATOM 870 C C . MET A 1 106 ? 3.328 21.312 48.200 1.00 25.75 106 MET A C 1
ATOM 871 O O . MET A 1 106 ? 2.312 20.721 48.569 1.00 25.56 106 MET A O 1
ATOM 876 N N . ALA A 1 107 ? 3.765 22.428 48.773 1.00 24.24 107 ALA A N 1
ATOM 877 C CA . ALA A 1 107 ? 3.028 23.066 49.851 1.00 22.87 107 ALA A CA 1
ATOM 878 C C . ALA A 1 107 ? 2.057 24.024 49.171 1.00 22.96 107 ALA A C 1
ATOM 879 O O . ALA A 1 107 ? 2.288 24.431 48.032 1.00 21.82 107 ALA A O 1
ATOM 881 N N . ALA A 1 108 ? 0.979 24.391 49.860 1.00 23.67 108 ALA A N 1
ATOM 882 C CA . ALA A 1 108 ? -0.006 25.312 49.286 1.00 22.64 108 ALA A CA 1
ATOM 883 C C . ALA A 1 108 ? 0.667 26.608 48.839 1.00 23.17 108 ALA A C 1
ATOM 884 O O . ALA A 1 108 ? 0.360 27.148 47.773 1.00 21.90 108 ALA A O 1
ATOM 886 N N . GLU A 1 109 ? 1.587 27.110 49.655 1.00 23.64 109 GLU A N 1
ATOM 887 C CA . GLU A 1 109 ? 2.287 28.340 49.309 1.00 25.20 109 GLU A CA 1
ATOM 888 C C . GLU A 1 109 ? 3.142 28.135 48.064 1.00 23.22 109 GLU A C 1
ATOM 889 O O . GLU A 1 109 ? 3.317 29.055 47.273 1.00 22.21 109 GLU A O 1
ATOM 895 N N . GLU A 1 110 ? 3.681 26.931 47.891 1.00 24.22 110 GLU A N 1
ATOM 896 C CA . GLU A 1 110 ? 4.520 26.657 46.721 1.00 23.98 110 GLU A CA 1
ATOM 897 C C . GLU A 1 110 ? 3.699 26.686 45.437 1.00 24.23 110 GLU A C 1
ATOM 898 O O . GLU A 1 110 ? 4.165 27.166 44.400 1.00 24.63 110 GLU A O 1
ATOM 904 N N . MET A 1 111 ? 2.470 26.186 45.508 1.00 25.51 111 MET A N 1
ATOM 905 C CA . MET A 1 111 ? 1.596 26.183 44.340 1.00 27.07 111 MET A CA 1
ATOM 906 C C . MET A 1 111 ? 1.291 27.634 43.974 1.00 25.49 111 MET A C 1
ATOM 907 O O . MET A 1 111 ? 1.204 27.990 42.797 1.00 23.27 111 MET A O 1
ATOM 912 N N . GLU A 1 112 ? 1.141 28.477 44.989 1.00 24.61 112 GLU A N 1
ATOM 913 C CA . GLU A 1 112 ? 0.874 29.888 44.743 1.00 26.00 112 GLU A CA 1
ATOM 914 C C . GLU A 1 112 ? 2.074 30.517 44.050 1.00 24.73 112 GLU A C 1
ATOM 915 O O . GLU A 1 112 ? 1.920 31.246 43.068 1.00 23.89 112 GLU A O 1
ATOM 921 N N . TRP A 1 113 ? 3.272 30.241 44.563 1.00 22.08 113 TRP A N 1
ATOM 922 C CA . TRP A 1 113 ? 4.475 30.790 43.951 1.00 20.63 113 TRP A CA 1
ATOM 923 C C . TRP A 1 113 ? 4.518 30.321 42.497 1.00 18.52 113 TRP A C 1
ATOM 924 O O . TRP A 1 113 ? 4.838 31.092 41.594 1.00 18.18 113 TRP A O 1
ATOM 935 N N . PHE A 1 114 ? 4.182 29.052 42.278 1.00 18.62 114 PHE A N 1
ATOM 936 C CA . PHE A 1 114 ? 4.193 28.472 40.933 1.00 19.90 114 PHE A CA 1
ATOM 937 C C . PHE A 1 114 ? 3.235 29.203 39.988 1.00 19.89 114 PHE A C 1
ATOM 938 O O . PHE A 1 114 ? 3.598 29.538 38.857 1.00 18.12 114 PHE A O 1
ATOM 946 N N . ASN A 1 115 ? 2.009 29.441 40.448 1.00 20.21 115 ASN A N 1
ATOM 947 C CA . ASN A 1 115 ? 1.033 30.126 39.613 1.00 21.81 115 ASN A CA 1
ATOM 948 C C . ASN A 1 115 ? 1.467 31.553 39.305 1.00 21.86 115 ASN A C 1
ATOM 949 O O . ASN A 1 115 ? 1.279 32.029 38.184 1.00 22.95 115 ASN A O 1
ATOM 954 N N . ASN A 1 116 ? 2.059 32.241 40.278 1.00 21.32 116 ASN A N 1
ATOM 955 C CA . ASN A 1 116 ? 2.515 33.598 40.008 1.00 20.51 116 ASN A CA 1
ATOM 956 C C . ASN A 1 116 ? 3.637 33.535 38.983 1.00 20.25 116 ASN A C 1
ATOM 957 O O . ASN A 1 116 ? 3.684 34.359 38.063 1.00 20.11 116 ASN A O 1
ATOM 962 N N . TYR A 1 117 ? 4.540 32.564 39.132 1.00 18.20 117 TYR A N 1
ATOM 963 C CA . TYR A 1 117 ? 5.641 32.436 38.171 1.00 19.13 117 TYR A CA 1
ATOM 964 C C . TYR A 1 117 ? 5.070 32.124 36.788 1.00 19.93 117 TYR A C 1
ATOM 965 O O . TYR A 1 117 ? 5.510 32.672 35.779 1.00 21.15 117 TYR A O 1
ATOM 974 N N . LYS A 1 118 ? 4.096 31.222 36.758 1.00 22.52 118 LYS A N 1
ATOM 975 C CA . LYS A 1 118 ? 3.433 30.823 35.521 1.00 25.55 118 LYS A CA 1
ATOM 976 C C . LYS A 1 118 ? 2.881 32.060 34.810 1.00 23.66 118 LYS A C 1
ATOM 977 O O . LYS A 1 118 ? 3.093 32.246 33.618 1.00 24.92 118 LYS A O 1
ATOM 983 N N . ARG A 1 119 ? 2.186 32.913 35.554 1.00 24.41 119 ARG A N 1
ATOM 984 C CA . ARG A 1 119 ? 1.609 34.132 34.988 1.00 24.95 119 ARG A CA 1
ATOM 985 C C . ARG A 1 119 ? 2.643 35.131 34.481 1.00 24.44 119 ARG A C 1
ATOM 986 O O . ARG A 1 119 ? 2.506 35.676 33.378 1.00 23.04 119 ARG A O 1
ATOM 994 N N . SER A 1 120 ? 3.673 35.385 35.282 1.00 22.44 120 SER A N 1
ATOM 995 C CA . SER A 1 120 ? 4.711 36.320 34.869 1.00 22.15 120 SER A CA 1
ATOM 996 C C . SER A 1 120 ? 5.364 35.819 33.589 1.00 20.76 120 SER A C 1
ATOM 997 O O . SER A 1 120 ? 5.625 36.600 32.674 1.00 21.14 120 SER A O 1
ATOM 1000 N N . LEU A 1 121 ? 5.638 34.518 33.524 1.00 20.73 121 LEU A N 1
ATOM 1001 C CA . LEU A 1 121 ? 6.271 33.964 32.328 1.00 21.28 121 LEU A CA 1
ATOM 1002 C C . LEU A 1 121 ? 5.356 34.129 31.122 1.00 21.22 121 LEU A C 1
ATOM 1003 O O . LEU A 1 121 ? 5.793 34.574 30.060 1.00 25.40 121 LEU A O 1
ATOM 1008 N N . ALA A 1 122 ? 4.085 33.780 31.285 1.00 21.33 122 ALA A N 1
ATOM 1009 C CA . ALA A 1 122 ? 3.134 33.899 30.181 1.00 22.92 122 ALA A CA 1
ATOM 1010 C C . ALA A 1 122 ? 3.082 35.334 29.688 1.00 22.86 122 ALA A C 1
ATOM 1011 O O . ALA A 1 122 ? 3.088 35.589 28.484 1.00 25.74 122 ALA A O 1
ATOM 1013 N N . THR A 1 123 ? 3.033 36.274 30.623 1.00 25.07 123 THR A N 1
ATOM 1014 C CA . THR A 1 123 ? 2.992 37.687 30.274 1.00 25.42 123 THR A CA 1
ATOM 1015 C C . THR A 1 123 ? 4.253 38.069 29.507 1.00 25.86 123 THR A C 1
ATOM 1016 O O . THR A 1 123 ? 4.181 38.704 28.460 1.00 26.94 123 THR A O 1
ATOM 1020 N N . TYR A 1 124 ? 5.413 37.679 30.024 1.00 24.65 124 TYR A N 1
ATOM 1021 C CA . TYR A 1 124 ? 6.659 38.005 29.343 1.00 22.12 124 TYR A CA 1
ATOM 1022 C C . TYR A 1 124 ? 6.669 37.504 27.901 1.00 22.81 124 TYR A C 1
ATOM 1023 O O . TYR A 1 124 ? 6.936 38.273 26.976 1.00 21.89 124 TYR A O 1
ATOM 1032 N N . MET A 1 125 ? 6.391 36.213 27.719 1.00 22.99 125 MET A N 1
ATOM 1033 C CA . MET A 1 125 ? 6.399 35.602 26.386 1.00 26.31 125 MET A CA 1
ATOM 1034 C C . MET A 1 125 ? 5.392 36.233 25.434 1.00 28.28 125 MET A C 1
ATOM 1035 O O . MET A 1 125 ? 5.627 36.307 24.226 1.00 27.35 125 MET A O 1
ATOM 1040 N N . ARG A 1 126 ? 4.270 36.679 25.987 1.00 30.79 126 ARG A N 1
ATOM 1041 C CA . ARG A 1 126 ? 3.213 37.298 25.203 1.00 34.28 126 ARG A CA 1
ATOM 1042 C C . ARG A 1 126 ? 3.629 38.682 24.691 1.00 34.38 126 ARG A C 1
ATOM 1043 O O . ARG A 1 126 ? 3.098 39.167 23.700 1.00 34.35 126 ARG A O 1
ATOM 1051 N N . SER A 1 127 ? 4.599 39.299 25.359 1.00 35.04 127 SER A N 1
ATOM 1052 C CA . SER A 1 127 ? 5.077 40.631 24.987 1.00 37.22 127 SER A CA 1
ATOM 1053 C C . SER A 1 127 ? 6.181 40.638 23.930 1.00 38.69 127 SER A C 1
ATOM 1054 O O . SER A 1 127 ? 6.498 41.685 23.371 1.00 36.97 127 SER A O 1
ATOM 1057 N N . LEU A 1 128 ? 6.775 39.481 23.662 1.00 40.91 128 LEU A N 1
ATOM 1058 C CA . LEU A 1 128 ? 7.864 39.410 22.696 1.00 45.02 128 LEU A CA 1
ATOM 1059 C C . LEU A 1 128 ? 7.554 39.964 21.307 1.00 48.21 128 LEU A C 1
ATOM 1060 O O . LEU A 1 128 ? 8.215 40.893 20.849 1.00 49.53 128 LEU A O 1
ATOM 1065 N N . GLY A 1 129 ? 6.553 39.403 20.639 1.00 51.61 129 GLY A N 1
ATOM 1066 C CA . GLY A 1 129 ? 6.216 39.874 19.309 1.00 55.51 129 GLY A CA 1
ATOM 1067 C C . GLY A 1 129 ? 4.818 40.449 19.212 1.00 58.42 129 GLY A C 1
ATOM 1068 O O . GLY A 1 129 ? 4.242 40.871 20.218 1.00 60.20 129 GLY A O 1
ATOM 1069 N N . GLY A 1 130 ? 4.273 40.464 17.999 1.00 59.88 130 GLY A N 1
ATOM 1070 C CA . GLY A 1 130 ? 2.939 40.995 17.789 1.00 60.50 130 GLY A CA 1
ATOM 1071 C C . GLY A 1 130 ? 1.851 40.101 18.349 1.00 62.10 130 GLY A C 1
ATOM 1072 O O . GLY A 1 130 ? 1.297 40.372 19.414 1.00 60.86 130 GLY A O 1
ATOM 1073 N N . ASP A 1 131 ? 1.548 39.024 17.633 1.00 63.68 131 ASP A N 1
ATOM 1074 C CA . ASP A 1 131 ? 0.512 38.086 18.053 1.00 65.74 131 ASP A CA 1
ATOM 1075 C C . ASP A 1 131 ? 1.045 37.019 19.010 1.00 65.54 131 ASP A C 1
ATOM 1076 O O . ASP A 1 131 ? 1.922 36.232 18.652 1.00 66.57 131 ASP A O 1
ATOM 1081 N N . GLU A 1 132 ? 0.503 36.999 20.225 1.00 64.67 132 GLU A N 1
ATOM 1082 C CA . GLU A 1 132 ? 0.906 36.039 21.251 1.00 62.48 132 GLU A CA 1
ATOM 1083 C C . GLU A 1 132 ? 2.418 35.880 21.397 1.00 59.23 132 GLU A C 1
ATOM 1084 O O . GLU A 1 132 ? 2.902 34.821 21.805 1.00 60.08 132 GLU A O 1
ATOM 1090 N N . GLY A 1 133 ? 3.155 36.936 21.064 1.00 54.39 133 GLY A N 1
ATOM 1091 C CA . GLY A 1 133 ? 4.603 36.907 21.182 1.00 49.27 133 GLY A CA 1
ATOM 1092 C C . GLY A 1 133 ? 5.297 35.653 20.681 1.00 46.29 133 GLY A C 1
ATOM 1093 O O . GLY A 1 133 ? 5.236 35.327 19.498 1.00 44.88 133 GLY A O 1
ATOM 1094 N N . LEU A 1 134 ? 5.959 34.942 21.590 1.00 42.72 134 LEU A N 1
ATOM 1095 C CA . LEU A 1 134 ? 6.693 33.735 21.231 1.00 38.79 134 LEU A CA 1
ATOM 1096 C C . LEU A 1 134 ? 6.845 32.803 22.432 1.00 37.18 134 LEU A C 1
ATOM 1097 O O . LEU A 1 134 ? 7.321 33.218 23.492 1.00 36.66 134 LEU A O 1
ATOM 1102 N N . ASP A 1 135 ? 6.446 31.545 22.265 1.00 35.09 135 ASP A N 1
ATOM 1103 C CA . ASP A 1 135 ? 6.541 30.572 23.349 1.00 33.56 135 ASP A CA 1
ATOM 1104 C C . ASP A 1 135 ? 7.941 29.969 23.393 1.00 30.31 135 ASP A C 1
ATOM 1105 O O . ASP A 1 135 ? 8.204 28.935 22.778 1.00 30.82 135 ASP A O 1
ATOM 1110 N N . ILE A 1 136 ? 8.838 30.612 24.132 1.00 27.46 136 ILE A N 1
ATOM 1111 C CA . ILE A 1 136 ? 10.205 30.130 24.225 1.00 24.86 136 ILE A CA 1
ATOM 1112 C C . ILE A 1 136 ? 10.364 28.866 25.066 1.00 24.55 136 ILE A C 1
ATOM 1113 O O . ILE A 1 136 ? 11.484 28.408 25.292 1.00 22.20 136 ILE A O 1
ATOM 1118 N N . THR A 1 137 ? 9.254 28.302 25.540 1.00 24.15 137 THR A N 1
ATOM 1119 C CA . THR A 1 137 ? 9.338 27.044 26.283 1.00 26.26 137 THR A CA 1
ATOM 1120 C C . THR A 1 137 ? 9.302 25.943 25.226 1.00 24.93 137 THR A C 1
ATOM 1121 O O . THR A 1 137 ? 9.427 24.765 25.542 1.00 26.02 137 THR A O 1
ATOM 1125 N N . GLN A 1 138 ? 9.108 26.351 23.972 1.00 27.06 138 GLN A N 1
ATOM 1126 C CA . GLN A 1 138 ? 9.088 25.442 22.820 1.00 29.63 138 GLN A CA 1
ATOM 1127 C C . GLN A 1 138 ? 10.417 25.634 22.097 1.00 30.15 138 GLN A C 1
ATOM 1128 O O . GLN A 1 138 ? 11.184 26.539 22.438 1.00 29.40 138 GLN A O 1
ATOM 1134 N N . ASP A 1 139 ? 10.682 24.805 21.092 1.00 31.50 139 ASP A N 1
ATOM 1135 C CA . ASP A 1 139 ? 11.930 24.896 20.339 1.00 32.83 139 ASP A CA 1
ATOM 1136 C C . ASP A 1 139 ? 13.127 24.835 21.282 1.00 31.22 139 ASP A C 1
ATOM 1137 O O . ASP A 1 139 ? 13.986 25.717 21.264 1.00 31.13 139 ASP A O 1
ATOM 1142 N N . MET A 1 140 ? 13.173 23.794 22.104 1.00 28.77 140 MET A N 1
ATOM 1143 C CA . MET A 1 140 ? 14.254 23.616 23.061 1.00 28.59 140 MET A CA 1
ATOM 1144 C C . MET A 1 140 ? 15.492 23.025 22.403 1.00 30.21 140 MET A C 1
ATOM 1145 O O . MET A 1 140 ? 16.588 23.092 22.959 1.00 31.27 140 MET A O 1
ATOM 1150 N N . LYS A 1 141 ? 15.310 22.435 21.225 1.00 30.97 141 LYS A N 1
ATOM 1151 C CA . LYS A 1 141 ? 16.413 21.824 20.491 1.00 32.00 141 LYS A CA 1
ATOM 1152 C C . LYS A 1 141 ? 16.499 22.392 19.088 1.00 30.32 141 LYS A C 1
ATOM 1153 O O . LYS A 1 141 ? 15.490 22.770 18.504 1.00 30.15 141 LYS A O 1
ATOM 1159 N N . PRO A 1 142 ? 17.715 22.467 18.529 1.00 30.94 142 PRO A N 1
ATOM 1160 C CA . PRO A 1 142 ? 17.866 23.004 17.174 1.00 31.94 142 PRO A CA 1
ATOM 1161 C C . PRO A 1 142 ? 17.180 22.120 16.129 1.00 33.50 142 PRO A C 1
ATOM 1162 O O . PRO A 1 142 ? 17.026 20.919 16.335 1.00 32.92 142 PRO A O 1
ATOM 1166 N N . PRO A 1 143 ? 16.743 22.714 15.004 1.00 36.50 143 PRO A N 1
ATOM 1167 C CA . PRO A 1 143 ? 16.068 22.005 13.907 1.00 39.93 143 PRO A CA 1
ATOM 1168 C C . PRO A 1 143 ? 16.805 20.742 13.462 1.00 42.03 143 PRO A C 1
ATOM 1169 O O . PRO A 1 143 ? 18.017 20.763 13.274 1.00 43.31 143 PRO A O 1
ATOM 1173 N N . LYS A 1 144 ? 16.064 19.651 13.287 1.00 45.52 144 LYS A N 1
ATOM 1174 C CA . LYS A 1 144 ? 16.650 18.375 12.877 1.00 49.30 144 LYS A CA 1
ATOM 1175 C C . LYS A 1 144 ? 17.134 18.361 11.430 1.00 49.29 144 LYS A C 1
ATOM 1176 O O . LYS A 1 144 ? 16.818 19.308 10.681 1.00 50.11 144 LYS A O 1
ATOM 1182 N N . MET B 2 1 ? 26.609 24.762 26.069 1.00 27.65 1 MET B N 1
ATOM 1183 C CA . MET B 2 1 ? 26.350 24.531 24.613 1.00 26.36 1 MET B CA 1
ATOM 1184 C C . MET B 2 1 ? 26.549 23.055 24.243 1.00 26.66 1 MET B C 1
ATOM 1185 O O . MET B 2 1 ? 27.545 22.441 24.633 1.00 24.79 1 MET B O 1
ATOM 1190 N N . ASP B 2 2 ? 25.596 22.495 23.498 1.00 27.18 2 ASP B N 1
ATOM 1191 C CA . ASP B 2 2 ? 25.648 21.091 23.072 1.00 27.61 2 ASP B CA 1
ATOM 1192 C C . ASP B 2 2 ? 26.270 20.910 21.692 1.00 25.24 2 ASP B C 1
ATOM 1193 O O . ASP B 2 2 ? 26.385 21.860 20.918 1.00 23.16 2 ASP B O 1
ATOM 1198 N N . ALA B 2 3 ? 26.652 19.673 21.384 1.00 22.21 3 ALA B N 1
ATOM 1199 C CA . ALA B 2 3 ? 27.255 19.364 20.097 1.00 21.22 3 ALA B CA 1
ATOM 1200 C C . ALA B 2 3 ? 26.246 19.665 18.993 1.00 20.54 3 ALA B C 1
ATOM 1201 O O . ALA B 2 3 ? 26.609 20.138 17.920 1.00 20.13 3 ALA B O 1
ATOM 1203 N N . ALA B 2 4 ? 24.972 19.405 19.272 1.00 21.15 4 ALA B N 1
ATOM 1204 C CA . ALA B 2 4 ? 23.917 19.654 18.298 1.00 22.49 4 ALA B CA 1
ATOM 1205 C C . ALA B 2 4 ? 23.938 21.118 17.871 1.00 23.16 4 ALA B C 1
ATOM 1206 O O . ALA B 2 4 ? 23.807 21.428 16.681 1.00 23.00 4 ALA B O 1
ATOM 1208 N N . GLU B 2 5 ? 24.112 22.015 18.839 1.00 21.82 5 GLU B N 1
ATOM 1209 C CA . GLU B 2 5 ? 24.145 23.447 18.549 1.00 20.53 5 GLU B CA 1
ATOM 1210 C C . GLU B 2 5 ? 25.375 23.827 17.735 1.00 21.71 5 GLU B C 1
ATOM 1211 O O . GLU B 2 5 ? 25.333 24.755 16.926 1.00 20.40 5 GLU B O 1
ATOM 1217 N N . VAL B 2 6 ? 26.479 23.120 17.957 1.00 21.94 6 VAL B N 1
ATOM 1218 C CA . VAL B 2 6 ? 27.694 23.398 17.202 1.00 21.91 6 VAL B CA 1
ATOM 1219 C C . VAL B 2 6 ? 27.446 22.953 15.760 1.00 22.30 6 VAL B C 1
ATOM 1220 O O . VAL B 2 6 ? 27.892 23.589 14.807 1.00 20.60 6 VAL B O 1
ATOM 1224 N N . GLU B 2 7 ? 26.727 21.848 15.612 1.00 23.82 7 GLU B N 1
ATOM 1225 C CA . GLU B 2 7 ? 26.403 21.340 14.294 1.00 26.62 7 GLU B CA 1
ATOM 1226 C C . GLU B 2 7 ? 25.490 22.357 13.600 1.00 27.05 7 GLU B C 1
ATOM 1227 O O . GLU B 2 7 ? 25.586 22.570 12.391 1.00 26.14 7 GLU B O 1
ATOM 1233 N N . PHE B 2 8 ? 24.615 22.984 14.381 1.00 25.70 8 PHE B N 1
ATOM 1234 C CA . PHE B 2 8 ? 23.695 23.986 13.859 1.00 25.95 8 PHE B CA 1
ATOM 1235 C C . PHE B 2 8 ? 24.484 25.046 13.112 1.00 25.95 8 PHE B C 1
ATOM 1236 O O . PHE B 2 8 ? 24.099 25.473 12.027 1.00 24.34 8 PHE B O 1
ATOM 1244 N N . LEU B 2 9 ? 25.594 25.470 13.706 1.00 27.39 9 LEU B N 1
ATOM 1245 C CA . LEU B 2 9 ? 26.440 26.485 13.093 1.00 26.50 9 LEU B CA 1
ATOM 1246 C C . LEU B 2 9 ? 27.179 25.932 11.893 1.00 27.11 9 LEU B C 1
ATOM 1247 O O . LEU B 2 9 ? 27.373 26.631 10.896 1.00 27.80 9 LEU B O 1
ATOM 1252 N N . ALA B 2 10 ? 27.594 24.674 12.000 1.00 27.00 10 ALA B N 1
ATOM 1253 C CA . ALA B 2 10 ? 28.312 24.006 10.925 1.00 28.07 10 ALA B CA 1
ATOM 1254 C C . ALA B 2 10 ? 27.414 23.923 9.690 1.00 28.26 10 ALA B C 1
ATOM 1255 O O . ALA B 2 10 ? 27.880 24.036 8.555 1.00 28.85 10 ALA B O 1
ATOM 1257 N N . GLU B 2 11 ? 26.121 23.738 9.921 1.00 28.34 11 GLU B N 1
ATOM 1258 C CA . GLU B 2 11 ? 25.161 23.631 8.831 1.00 32.56 11 GLU B CA 1
ATOM 1259 C C . GLU B 2 11 ? 25.017 24.889 7.980 1.00 32.16 11 GLU B C 1
ATOM 1260 O O . GLU B 2 11 ? 24.264 24.899 7.015 1.00 33.61 11 GLU B O 1
ATOM 1266 N N . LYS B 2 12 ? 25.739 25.945 8.338 1.00 34.23 12 LYS B N 1
ATOM 1267 C CA . LYS B 2 12 ? 25.692 27.196 7.583 1.00 34.20 12 LYS B CA 1
ATOM 1268 C C . LYS B 2 12 ? 26.789 27.208 6.519 1.00 34.98 12 LYS B C 1
ATOM 1269 O O . LYS B 2 12 ? 26.770 28.033 5.602 1.00 33.25 12 LYS B O 1
ATOM 1275 N N . GLU B 2 13 ? 27.752 26.299 6.655 1.00 34.02 13 GLU B N 1
ATOM 1276 C CA . GLU B 2 13 ? 28.844 26.209 5.696 1.00 35.43 13 GLU B CA 1
ATOM 1277 C C . GLU B 2 13 ? 28.279 25.858 4.322 1.00 34.79 13 GLU B C 1
ATOM 1278 O O . GLU B 2 13 ? 27.305 25.113 4.209 1.00 32.24 13 GLU B O 1
ATOM 1284 N N . LEU B 2 14 ? 28.894 26.409 3.283 1.00 35.12 14 LEU B N 1
ATOM 1285 C CA . LEU B 2 14 ? 28.464 26.157 1.916 1.00 36.25 14 LEU B CA 1
ATOM 1286 C C . LEU B 2 14 ? 29.017 24.845 1.386 1.00 36.55 14 LEU B C 1
ATOM 1287 O O . LEU B 2 14 ? 30.184 24.520 1.600 1.00 37.41 14 LEU B O 1
ATOM 1292 N N . VAL B 2 15 ? 28.162 24.098 0.696 1.00 37.16 15 VAL B N 1
ATOM 1293 C CA . VAL B 2 15 ? 28.538 22.829 0.088 1.00 37.42 15 VAL B CA 1
ATOM 1294 C C . VAL B 2 15 ? 28.009 22.891 -1.349 1.00 37.54 15 VAL B C 1
ATOM 1295 O O . VAL B 2 15 ? 27.107 23.675 -1.637 1.00 36.96 15 VAL B O 1
ATOM 1299 N N . THR B 2 16 ? 28.573 22.091 -2.249 1.00 37.28 16 THR B N 1
ATOM 1300 C CA . THR B 2 16 ? 28.129 22.093 -3.640 1.00 36.84 16 THR B CA 1
ATOM 1301 C C . THR B 2 16 ? 27.265 20.872 -3.937 1.00 36.74 16 THR B C 1
ATOM 1302 O O . THR B 2 16 ? 27.628 19.746 -3.590 1.00 36.90 16 THR B O 1
ATOM 1306 N N . ILE B 2 17 ? 26.115 21.095 -4.569 1.00 35.08 17 ILE B N 1
ATOM 1307 C CA . ILE B 2 17 ? 25.216 19.995 -4.899 1.00 36.03 17 ILE B CA 1
ATOM 1308 C C . ILE B 2 17 ? 24.854 19.945 -6.381 1.00 36.50 17 ILE B C 1
ATOM 1309 O O . ILE B 2 17 ? 25.046 20.911 -7.127 1.00 35.09 17 ILE B O 1
ATOM 1314 N N . ILE B 2 18 ? 24.320 18.800 -6.791 1.00 37.14 18 ILE B N 1
ATOM 1315 C CA . ILE B 2 18 ? 23.875 18.598 -8.161 1.00 36.12 18 ILE B CA 1
ATOM 1316 C C . ILE B 2 18 ? 22.371 18.362 -8.099 1.00 35.39 18 ILE B C 1
ATOM 1317 O O . ILE B 2 18 ? 21.919 17.246 -7.853 1.00 35.33 18 ILE B O 1
ATOM 1322 N N . PRO B 2 19 ? 21.573 19.417 -8.300 1.00 35.26 19 PRO B N 1
ATOM 1323 C CA . PRO B 2 19 ? 20.123 19.237 -8.252 1.00 37.11 19 PRO B CA 1
ATOM 1324 C C . PRO B 2 19 ? 19.602 18.493 -9.478 1.00 38.16 19 PRO B C 1
ATOM 1325 O O . PRO B 2 19 ? 20.240 18.494 -10.531 1.00 38.36 19 PRO B O 1
ATOM 1329 N N . ASN B 2 20 ? 18.453 17.844 -9.329 1.00 40.12 20 ASN B N 1
ATOM 1330 C CA . ASN B 2 20 ? 17.833 17.136 -10.440 1.00 42.80 20 ASN B CA 1
ATOM 1331 C C . ASN B 2 20 ? 16.472 17.777 -10.680 1.00 43.68 20 ASN B C 1
ATOM 1332 O O . ASN B 2 20 ? 15.552 17.134 -11.176 1.00 44.08 20 ASN B O 1
ATOM 1337 N N . PHE B 2 21 ? 16.357 19.051 -10.311 1.00 44.27 21 PHE B N 1
ATOM 1338 C CA . PHE B 2 21 ? 15.113 19.796 -10.462 1.00 43.94 21 PHE B CA 1
ATOM 1339 C C . PHE B 2 21 ? 15.409 21.224 -10.899 1.00 44.53 21 PHE B C 1
ATOM 1340 O O . PHE B 2 21 ? 16.564 21.658 -10.900 1.00 43.56 21 PHE B O 1
ATOM 1348 N N . SER B 2 22 ? 14.360 21.952 -11.272 1.00 45.20 22 SER B N 1
ATOM 1349 C CA . SER B 2 22 ? 14.503 23.339 -11.700 1.00 47.15 22 SER B CA 1
ATOM 1350 C C . SER B 2 22 ? 13.862 24.247 -10.662 1.00 46.80 22 SER B C 1
ATOM 1351 O O . SER B 2 22 ? 12.771 23.960 -10.166 1.00 46.11 22 SER B O 1
ATOM 1354 N N . LEU B 2 23 ? 14.540 25.339 -10.329 1.00 48.11 23 LEU B N 1
ATOM 1355 C CA . LEU B 2 23 ? 14.004 26.274 -9.348 1.00 49.99 23 LEU B CA 1
ATOM 1356 C C . LEU B 2 23 ? 14.583 27.671 -9.513 1.00 50.32 23 LEU B C 1
ATOM 1357 O O . LEU B 2 23 ? 15.771 27.842 -9.784 1.00 49.88 23 LEU B O 1
ATOM 1362 N N . ASP B 2 24 ? 13.726 28.671 -9.345 1.00 52.62 24 ASP B N 1
ATOM 1363 C CA . ASP B 2 24 ? 14.139 30.062 -9.469 1.00 54.23 24 ASP B CA 1
ATOM 1364 C C . ASP B 2 24 ? 14.938 30.511 -8.255 1.00 54.11 24 ASP B C 1
ATOM 1365 O O . ASP B 2 24 ? 14.775 29.981 -7.155 1.00 54.11 24 ASP B O 1
ATOM 1370 N N . LYS B 2 25 ? 15.800 31.497 -8.469 1.00 54.07 25 LYS B N 1
ATOM 1371 C CA . LYS B 2 25 ? 16.623 32.051 -7.407 1.00 54.49 25 LYS B CA 1
ATOM 1372 C C . LYS B 2 25 ? 15.725 32.336 -6.208 1.00 55.03 25 LYS B C 1
ATOM 1373 O O . LYS B 2 25 ? 14.783 33.123 -6.304 1.00 54.67 25 LYS B O 1
ATOM 1379 N N . ILE B 2 26 ? 16.001 31.676 -5.087 1.00 55.15 26 ILE B N 1
ATOM 1380 C CA . ILE B 2 26 ? 15.208 31.883 -3.881 1.00 55.10 26 ILE B CA 1
ATOM 1381 C C . ILE B 2 26 ? 15.860 32.965 -3.033 1.00 54.43 26 ILE B C 1
ATOM 1382 O O . ILE B 2 26 ? 17.085 33.005 -2.884 1.00 53.71 26 ILE B O 1
ATOM 1387 N N . TYR B 2 27 ? 15.039 33.851 -2.484 1.00 54.20 27 TYR B N 1
ATOM 1388 C CA . TYR B 2 27 ? 15.559 34.934 -1.666 1.00 55.06 27 TYR B CA 1
ATOM 1389 C C . TYR B 2 27 ? 15.359 34.634 -0.189 1.00 53.73 27 TYR B C 1
ATOM 1390 O O . TYR B 2 27 ? 14.292 34.873 0.372 1.00 53.21 27 TYR B O 1
ATOM 1399 N N . LEU B 2 28 ? 16.399 34.096 0.432 1.00 53.07 28 LEU B N 1
ATOM 1400 C CA . LEU B 2 28 ? 16.347 33.751 1.843 1.00 52.35 28 LEU B CA 1
ATOM 1401 C C . LEU B 2 28 ? 17.054 34.795 2.689 1.00 52.33 28 LEU B C 1
ATOM 1402 O O . LEU B 2 28 ? 17.987 35.459 2.228 1.00 51.23 28 LEU B O 1
ATOM 1407 N N . ILE B 2 29 ? 16.597 34.941 3.929 1.00 52.44 29 ILE B N 1
ATOM 1408 C CA . ILE B 2 29 ? 17.221 35.867 4.862 1.00 52.66 29 ILE B CA 1
ATOM 1409 C C . ILE B 2 29 ? 18.633 35.318 5.033 1.00 52.97 29 ILE B C 1
ATOM 1410 O O . ILE B 2 29 ? 18.808 34.168 5.437 1.00 54.68 29 ILE B O 1
ATOM 1415 N N . GLY B 2 30 ? 19.640 36.115 4.709 1.00 52.85 30 GLY B N 1
ATOM 1416 C CA . GLY B 2 30 ? 21.000 35.631 4.855 1.00 52.56 30 GLY B CA 1
ATOM 1417 C C . GLY B 2 30 ? 21.632 35.110 3.575 1.00 52.32 30 GLY B C 1
ATOM 1418 O O . GLY B 2 30 ? 22.588 34.333 3.624 1.00 50.49 30 GLY B O 1
ATOM 1419 N N . GLY B 2 31 ? 21.098 35.524 2.428 1.00 52.03 31 GLY B N 1
ATOM 1420 C CA . GLY B 2 31 ? 21.667 35.093 1.164 1.00 51.90 31 GLY B CA 1
ATOM 1421 C C . GLY B 2 31 ? 20.721 34.493 0.143 1.00 51.50 31 GLY B C 1
ATOM 1422 O O . GLY B 2 31 ? 19.857 33.678 0.469 1.00 51.41 31 GLY B O 1
ATOM 1423 N N . ASP B 2 32 ? 20.895 34.904 -1.109 1.00 51.42 32 ASP B N 1
ATOM 1424 C CA . ASP B 2 32 ? 20.083 34.395 -2.206 1.00 50.85 32 ASP B CA 1
ATOM 1425 C C . ASP B 2 32 ? 20.744 33.116 -2.692 1.00 48.97 32 ASP B C 1
ATOM 1426 O O . ASP B 2 32 ? 21.967 33.036 -2.771 1.00 48.10 32 ASP B O 1
ATOM 1431 N N . LEU B 2 33 ? 19.941 32.112 -3.012 1.00 47.55 33 LEU B N 1
ATOM 1432 C CA . LEU B 2 33 ? 20.490 30.852 -3.489 1.00 46.86 33 LEU B CA 1
ATOM 1433 C C . LEU B 2 33 ? 19.988 30.532 -4.890 1.00 47.39 33 LEU B C 1
ATOM 1434 O O . LEU B 2 33 ? 18.916 30.988 -5.297 1.00 47.34 33 LEU B O 1
ATOM 1439 N N . GLY B 2 34 ? 20.773 29.753 -5.625 1.00 46.38 34 GLY B N 1
ATOM 1440 C CA . GLY B 2 34 ? 20.387 29.380 -6.971 1.00 47.06 34 GLY B CA 1
ATOM 1441 C C . GLY B 2 34 ? 20.590 30.494 -7.977 1.00 47.77 34 GLY B C 1
ATOM 1442 O O . GLY B 2 34 ? 21.398 31.398 -7.751 1.00 47.28 34 GLY B O 1
ATOM 1443 N N . PRO B 2 35 ? 19.868 30.464 -9.107 1.00 48.30 35 PRO B N 1
ATOM 1444 C CA . PRO B 2 35 ? 18.869 29.471 -9.525 1.00 47.77 35 PRO B CA 1
ATOM 1445 C C . PRO B 2 35 ? 19.372 28.029 -9.551 1.00 47.04 35 PRO B C 1
ATOM 1446 O O . PRO B 2 35 ? 20.576 27.781 -9.640 1.00 45.97 35 PRO B O 1
ATOM 1450 N N . PHE B 2 36 ? 18.435 27.088 -9.477 1.00 46.42 36 PHE B N 1
ATOM 1451 C CA . PHE B 2 36 ? 18.756 25.665 -9.498 1.00 47.43 36 PHE B CA 1
ATOM 1452 C C . PHE B 2 36 ? 18.421 25.041 -10.852 1.00 47.91 36 PHE B C 1
ATOM 1453 O O . PHE B 2 36 ? 17.310 25.204 -11.368 1.00 48.49 36 PHE B O 1
ATOM 1461 N N . ASN B 2 37 ? 19.386 24.320 -11.416 1.00 46.73 37 ASN B N 1
ATOM 1462 C CA . ASN B 2 37 ? 19.206 23.655 -12.701 1.00 46.29 37 ASN B CA 1
ATOM 1463 C C . ASN B 2 37 ? 19.750 22.230 -12.667 1.00 45.47 37 ASN B C 1
ATOM 1464 O O . ASN B 2 37 ? 20.823 21.977 -12.119 1.00 44.26 37 ASN B O 1
ATOM 1469 N N . PRO B 2 38 ? 19.003 21.279 -13.253 1.00 45.10 38 PRO B N 1
ATOM 1470 C CA . PRO B 2 38 ? 19.392 19.866 -13.301 1.00 44.29 38 PRO B CA 1
ATOM 1471 C C . PRO B 2 38 ? 20.821 19.656 -13.794 1.00 43.69 38 PRO B C 1
ATOM 1472 O O . PRO B 2 38 ? 21.256 20.293 -14.755 1.00 44.15 38 PRO B O 1
ATOM 1476 N N . GLY B 2 39 ? 21.548 18.772 -13.118 1.00 42.57 39 GLY B N 1
ATOM 1477 C CA . GLY B 2 39 ? 22.915 18.472 -13.502 1.00 40.77 39 GLY B CA 1
ATOM 1478 C C . GLY B 2 39 ? 23.934 19.582 -13.360 1.00 41.22 39 GLY B C 1
ATOM 1479 O O . GLY B 2 39 ? 25.109 19.379 -13.670 1.00 41.99 39 GLY B O 1
ATOM 1480 N N . LEU B 2 40 ? 23.513 20.753 -12.896 1.00 42.30 40 LEU B N 1
ATOM 1481 C CA . LEU B 2 40 ? 24.453 21.860 -12.735 1.00 43.86 40 LEU B CA 1
ATOM 1482 C C . LEU B 2 40 ? 24.818 22.144 -11.274 1.00 43.80 40 LEU B C 1
ATOM 1483 O O . LEU B 2 40 ? 23.954 22.163 -10.395 1.00 44.10 40 LEU B O 1
ATOM 1488 N N . PRO B 2 41 ? 26.116 22.372 -11.005 1.00 44.08 41 PRO B N 1
ATOM 1489 C CA . PRO B 2 41 ? 26.653 22.660 -9.669 1.00 43.11 41 PRO B CA 1
ATOM 1490 C C . PRO B 2 41 ? 26.176 23.987 -9.083 1.00 43.14 41 PRO B C 1
ATOM 1491 O O . PRO B 2 41 ? 26.183 25.016 -9.761 1.00 44.69 41 PRO B O 1
ATOM 1495 N N . VAL B 2 42 ? 25.771 23.959 -7.817 1.00 42.03 42 VAL B N 1
ATOM 1496 C CA . VAL B 2 42 ? 25.320 25.162 -7.125 1.00 39.58 42 VAL B CA 1
ATOM 1497 C C . VAL B 2 42 ? 25.641 25.061 -5.629 1.00 39.90 42 VAL B C 1
ATOM 1498 O O . VAL B 2 42 ? 25.471 24.004 -5.015 1.00 38.47 42 VAL B O 1
ATOM 1502 N N . GLU B 2 43 ? 26.125 26.159 -5.055 1.00 40.93 43 GLU B N 1
ATOM 1503 C CA . GLU B 2 43 ? 26.476 26.190 -3.640 1.00 41.83 43 GLU B CA 1
ATOM 1504 C C . GLU B 2 43 ? 25.268 26.550 -2.783 1.00 40.97 43 GLU B C 1
ATOM 1505 O O . GLU B 2 43 ? 24.568 27.527 -3.050 1.00 40.87 43 GLU B O 1
ATOM 1511 N N . VAL B 2 44 ? 25.035 25.749 -1.751 1.00 39.32 44 VAL B N 1
ATOM 1512 C CA . VAL B 2 44 ? 23.925 25.974 -0.838 1.00 38.26 44 VAL B CA 1
ATOM 1513 C C . VAL B 2 44 ? 24.355 25.659 0.592 1.00 36.74 44 VAL B C 1
ATOM 1514 O O . VAL B 2 44 ? 25.374 25.003 0.813 1.00 35.65 44 VAL B O 1
ATOM 1518 N N . PRO B 2 45 ? 23.594 26.149 1.584 1.00 35.93 45 PRO B N 1
ATOM 1519 C CA . PRO B 2 45 ? 23.936 25.882 2.984 1.00 33.54 45 PRO B CA 1
ATOM 1520 C C . PRO B 2 45 ? 23.838 24.381 3.229 1.00 31.98 45 PRO B C 1
ATOM 1521 O O . PRO B 2 45 ? 22.944 23.718 2.703 1.00 30.27 45 PRO B O 1
ATOM 1525 N N . LEU B 2 46 ? 24.754 23.853 4.031 1.00 31.72 46 LEU B N 1
ATOM 1526 C CA . LEU B 2 46 ? 24.775 22.430 4.324 1.00 30.87 46 LEU B CA 1
ATOM 1527 C C . LEU B 2 46 ? 23.425 21.884 4.782 1.00 30.51 46 LEU B C 1
ATOM 1528 O O . LEU B 2 46 ? 23.081 20.749 4.461 1.00 28.41 46 LEU B O 1
ATOM 1533 N N . TRP B 2 47 ? 22.654 22.674 5.529 1.00 29.89 47 TRP B N 1
ATOM 1534 C CA . TRP B 2 47 ? 21.356 22.182 5.985 1.00 30.07 47 TRP B CA 1
ATOM 1535 C C . TRP B 2 47 ? 20.377 21.971 4.827 1.00 30.15 47 TRP B C 1
ATOM 1536 O O . TRP B 2 47 ? 19.551 21.054 4.858 1.00 27.12 47 TRP B O 1
ATOM 1547 N N . LEU B 2 48 ? 20.469 22.812 3.804 1.00 30.11 48 LEU B N 1
ATOM 1548 C CA . LEU B 2 48 ? 19.575 22.673 2.660 1.00 31.79 48 LEU B CA 1
ATOM 1549 C C . LEU B 2 48 ? 20.017 21.445 1.866 1.00 30.99 48 LEU B C 1
ATOM 1550 O O . LEU B 2 48 ? 19.199 20.605 1.489 1.00 30.15 48 LEU B O 1
ATOM 1555 N N . ALA B 2 49 ? 21.322 21.343 1.639 1.00 31.66 49 ALA B N 1
ATOM 1556 C CA . ALA B 2 49 ? 21.904 20.224 0.905 1.00 32.97 49 ALA B CA 1
ATOM 1557 C C . ALA B 2 49 ? 21.480 18.885 1.492 1.00 34.60 49 ALA B C 1
ATOM 1558 O O . ALA B 2 49 ? 21.161 17.946 0.755 1.00 36.86 49 ALA B O 1
ATOM 1560 N N . ILE B 2 50 ? 21.478 18.800 2.818 1.00 34.22 50 ILE B N 1
ATOM 1561 C CA . ILE B 2 50 ? 21.105 17.571 3.500 1.00 35.12 50 ILE B CA 1
ATOM 1562 C C . ILE B 2 50 ? 19.623 17.287 3.345 1.00 36.13 50 ILE B C 1
ATOM 1563 O O . ILE B 2 50 ? 19.221 16.132 3.183 1.00 37.02 50 ILE B O 1
ATOM 1568 N N . ASN B 2 51 ? 18.809 18.335 3.400 1.00 35.58 51 ASN B N 1
ATOM 1569 C CA . ASN B 2 51 ? 17.369 18.167 3.258 1.00 37.50 51 ASN B CA 1
ATOM 1570 C C . ASN B 2 51 ? 17.004 17.741 1.832 1.00 38.33 51 ASN B C 1
ATOM 1571 O O . ASN B 2 51 ? 16.276 16.769 1.634 1.00 38.93 51 ASN B O 1
ATOM 1576 N N . LEU B 2 52 ? 17.504 18.478 0.844 1.00 38.51 52 LEU B N 1
ATOM 1577 C CA . LEU B 2 52 ? 17.236 18.158 -0.552 1.00 39.40 52 LEU B CA 1
ATOM 1578 C C . LEU B 2 52 ? 17.686 16.724 -0.810 1.00 42.31 52 LEU B C 1
ATOM 1579 O O . LEU B 2 52 ? 16.977 15.948 -1.453 1.00 43.53 52 LEU B O 1
ATOM 1584 N N . LYS B 2 53 ? 18.864 16.380 -0.296 1.00 43.92 53 LYS B N 1
ATOM 1585 C CA . LYS B 2 53 ? 19.412 15.038 -0.450 1.00 45.57 53 LYS B CA 1
ATOM 1586 C C . LYS B 2 53 ? 18.396 13.999 0.004 1.00 47.25 53 LYS B C 1
ATOM 1587 O O . LYS B 2 53 ? 18.152 13.014 -0.690 1.00 48.05 53 LYS B O 1
ATOM 1593 N N . GLN B 2 54 ? 17.811 14.227 1.175 1.00 48.77 54 GLN B N 1
ATOM 1594 C CA . GLN B 2 54 ? 16.819 13.313 1.729 1.00 51.00 54 GLN B CA 1
ATOM 1595 C C . GLN B 2 54 ? 15.561 13.291 0.871 1.00 51.09 54 GLN B C 1
ATOM 1596 O O . GLN B 2 54 ? 14.826 12.303 0.857 1.00 50.78 54 GLN B O 1
ATOM 1602 N N . ARG B 2 55 ? 15.316 14.389 0.165 1.00 51.03 55 ARG B N 1
ATOM 1603 C CA . ARG B 2 55 ? 14.159 14.494 -0.713 1.00 51.59 55 ARG B CA 1
ATOM 1604 C C . ARG B 2 55 ? 14.498 13.882 -2.069 1.00 51.10 55 ARG B C 1
ATOM 1605 O O . ARG B 2 55 ? 13.692 13.928 -2.995 1.00 50.92 55 ARG B O 1
ATOM 1613 N N . GLN B 2 56 ? 15.696 13.312 -2.176 1.00 50.69 56 GLN B N 1
ATOM 1614 C CA . GLN B 2 56 ? 16.152 12.708 -3.425 1.00 50.78 56 GLN B CA 1
ATOM 1615 C C . GLN B 2 56 ? 16.019 13.736 -4.538 1.00 49.46 56 GLN B C 1
ATOM 1616 O O . GLN B 2 56 ? 15.469 13.447 -5.602 1.00 49.29 56 GLN B O 1
ATOM 1622 N N . LYS B 2 57 ? 16.522 14.939 -4.282 1.00 47.36 57 LYS B N 1
ATOM 1623 C CA . LYS B 2 57 ? 16.444 16.016 -5.253 1.00 45.23 57 LYS B CA 1
ATOM 1624 C C . LYS B 2 57 ? 17.817 16.553 -5.621 1.00 44.17 57 LYS B C 1
ATOM 1625 O O . LYS B 2 57 ? 17.936 17.556 -6.325 1.00 43.60 57 LYS B O 1
ATOM 1631 N N . CYS B 2 58 ? 18.855 15.874 -5.144 1.00 43.27 58 CYS B N 1
ATOM 1632 C CA . CYS B 2 58 ? 20.220 16.273 -5.451 1.00 42.98 58 CYS B CA 1
ATOM 1633 C C . CYS B 2 58 ? 21.221 15.234 -4.966 1.00 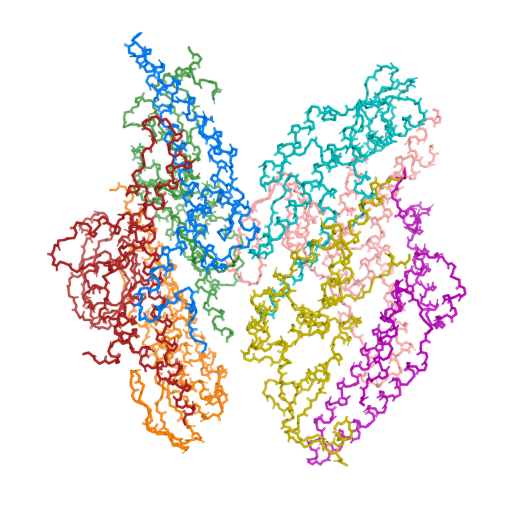44.27 58 CYS B C 1
ATOM 1634 O O . CYS B 2 58 ? 20.879 14.303 -4.235 1.00 43.90 58 CYS B O 1
ATOM 1637 N N . ARG B 2 59 ? 22.462 15.413 -5.394 1.00 45.11 59 ARG B N 1
ATOM 1638 C CA . ARG B 2 59 ? 23.565 14.551 -5.009 1.00 47.49 59 ARG B CA 1
ATOM 1639 C C . ARG B 2 59 ? 24.606 15.515 -4.459 1.00 46.98 59 ARG B C 1
ATOM 1640 O O . ARG B 2 59 ? 24.855 16.567 -5.053 1.00 45.62 59 ARG B O 1
ATOM 1648 N N . LEU B 2 60 ? 25.203 15.168 -3.325 1.00 47.10 60 LEU B N 1
ATOM 1649 C CA . LEU B 2 60 ? 26.206 16.033 -2.718 1.00 47.25 60 LEU B CA 1
ATOM 1650 C C . LEU B 2 60 ? 27.600 15.760 -3.259 1.00 46.17 60 LEU B C 1
ATOM 1651 O O . LEU B 2 60 ? 27.961 14.614 -3.517 1.00 47.42 60 LEU B O 1
ATOM 1656 N N . LEU B 2 61 ? 28.378 16.819 -3.445 1.00 45.44 61 LEU B N 1
ATOM 1657 C CA . LEU B 2 61 ? 29.742 16.669 -3.923 1.00 45.00 61 LEU B CA 1
ATOM 1658 C C . LEU B 2 61 ? 30.671 16.814 -2.722 1.00 45.18 61 LEU B C 1
ATOM 1659 O O . LEU B 2 61 ? 30.499 17.710 -1.894 1.00 43.53 61 LEU B O 1
ATOM 1664 N N . PRO B 2 62 ? 31.666 15.921 -2.609 1.00 45.29 62 PRO B N 1
ATOM 1665 C CA . PRO B 2 62 ? 32.634 15.936 -1.508 1.00 44.29 62 PRO B CA 1
ATOM 1666 C C . PRO B 2 62 ? 33.492 17.193 -1.505 1.00 42.62 62 PRO B C 1
ATOM 1667 O O . PRO B 2 62 ? 33.945 17.640 -2.554 1.00 42.28 62 PRO B O 1
ATOM 1671 N N . PRO B 2 63 ? 33.713 17.791 -0.328 1.00 42.17 63 PRO B N 1
ATOM 1672 C CA . PRO B 2 63 ? 34.551 18.991 -0.324 1.00 41.24 63 PRO B CA 1
ATOM 1673 C C . PRO B 2 63 ? 35.915 18.548 -0.848 1.00 40.49 63 PRO B C 1
ATOM 1674 O O . PRO B 2 63 ? 36.286 17.390 -0.680 1.00 38.54 63 PRO B O 1
ATOM 1678 N N . GLU B 2 64 ? 36.653 19.451 -1.484 1.00 42.01 64 GLU B N 1
ATOM 1679 C CA . GLU B 2 64 ? 37.967 19.107 -2.019 1.00 43.69 64 GLU B CA 1
ATOM 1680 C C . GLU B 2 64 ? 38.934 18.543 -0.974 1.00 42.64 64 GLU B C 1
ATOM 1681 O O . GLU B 2 64 ? 39.747 17.674 -1.285 1.00 42.42 64 GLU B O 1
ATOM 1687 N N . TRP B 2 65 ? 38.849 19.030 0.261 1.00 40.31 65 TRP B N 1
ATOM 1688 C CA . TRP B 2 65 ? 39.745 18.559 1.313 1.00 38.34 65 TRP B CA 1
ATOM 1689 C C . TRP B 2 65 ? 39.408 17.164 1.826 1.00 38.25 65 TRP B C 1
ATOM 1690 O O . TRP B 2 65 ? 40.253 16.498 2.420 1.00 37.94 65 TRP B O 1
ATOM 1701 N N . MET B 2 66 ? 38.178 16.721 1.591 1.00 38.06 66 MET B N 1
ATOM 1702 C CA . MET B 2 66 ? 37.746 15.408 2.049 1.00 38.85 66 MET B CA 1
ATOM 1703 C C . MET B 2 66 ? 38.282 14.327 1.111 1.00 41.68 66 MET B C 1
ATOM 1704 O O . MET B 2 66 ? 37.527 13.627 0.436 1.00 41.89 66 MET B O 1
ATOM 1709 N N . ASP B 2 67 ? 39.605 14.205 1.090 1.00 44.14 67 ASP B N 1
ATOM 1710 C CA . ASP B 2 67 ? 40.304 13.245 0.247 1.00 44.88 67 ASP B CA 1
ATOM 1711 C C . ASP B 2 67 ? 41.325 12.466 1.080 1.00 45.31 67 ASP B C 1
ATOM 1712 O O . ASP B 2 67 ? 42.045 13.043 1.897 1.00 45.32 67 ASP B O 1
ATOM 1717 N N . VAL B 2 68 ? 41.384 11.157 0.863 1.00 45.01 68 VAL B N 1
ATOM 1718 C CA . VAL B 2 68 ? 42.293 10.283 1.596 1.00 45.61 68 VAL B CA 1
ATOM 1719 C C . VAL B 2 68 ? 43.741 10.763 1.666 1.00 46.82 68 VAL B C 1
ATOM 1720 O O . VAL B 2 68 ? 44.280 10.951 2.755 1.00 47.19 68 VAL B O 1
ATOM 1724 N N . GLU B 2 69 ? 44.372 10.943 0.509 1.00 48.44 69 GLU B N 1
ATOM 1725 C CA . GLU B 2 69 ? 45.761 11.395 0.454 1.00 49.97 69 GLU B CA 1
ATOM 1726 C C . GLU B 2 69 ? 45.961 12.694 1.229 1.00 48.86 69 GLU B C 1
ATOM 1727 O O . GLU B 2 69 ? 46.881 12.809 2.039 1.00 48.04 69 GLU B O 1
ATOM 1733 N N . LYS B 2 70 ? 45.099 13.673 0.972 1.00 48.19 70 LYS B N 1
ATOM 1734 C CA . LYS B 2 70 ? 45.190 14.962 1.650 1.00 46.53 70 LYS B CA 1
ATOM 1735 C C . LYS B 2 70 ? 45.031 14.819 3.164 1.00 45.16 70 LYS B C 1
ATOM 1736 O O . LYS B 2 70 ? 45.764 15.442 3.936 1.00 44.33 70 LYS B O 1
ATOM 1742 N N . LEU B 2 71 ? 44.076 13.997 3.586 1.00 43.24 71 LEU B N 1
ATOM 1743 C CA . LEU B 2 71 ? 43.830 13.800 5.009 1.00 41.84 71 LEU B CA 1
ATOM 1744 C C . LEU B 2 71 ? 45.003 13.123 5.701 1.00 41.90 71 LEU B C 1
ATOM 1745 O O . LEU B 2 71 ? 45.301 13.423 6.857 1.00 42.47 71 LEU B O 1
ATOM 1750 N N . GLU B 2 72 ? 45.670 12.214 4.997 1.00 41.17 72 GLU B N 1
ATOM 1751 C CA . GLU B 2 72 ? 46.817 11.519 5.569 1.00 40.82 72 GLU B CA 1
ATOM 1752 C C . GLU B 2 72 ? 47.934 12.505 5.870 1.00 39.31 72 GLU B C 1
ATOM 1753 O O . GLU B 2 72 ? 48.573 12.425 6.917 1.00 38.42 72 GLU B O 1
ATOM 1759 N N . LYS B 2 73 ? 48.163 13.439 4.952 1.00 38.21 73 LYS B N 1
ATOM 1760 C CA . LYS B 2 73 ? 49.205 14.441 5.138 1.00 38.51 73 LYS B CA 1
ATOM 1761 C C . LYS B 2 73 ? 48.872 15.402 6.281 1.00 37.61 73 LYS B C 1
ATOM 1762 O O . LYS B 2 73 ? 49.746 15.759 7.074 1.00 37.08 73 LYS B O 1
ATOM 1768 N N . MET B 2 74 ? 47.611 15.817 6.366 1.00 35.39 74 MET B N 1
ATOM 1769 C CA . MET B 2 74 ? 47.191 16.726 7.424 1.00 35.42 74 MET B CA 1
ATOM 1770 C C . MET B 2 74 ? 47.417 16.055 8.773 1.00 34.78 74 MET B C 1
ATOM 1771 O O . MET B 2 74 ? 47.972 16.655 9.693 1.00 33.51 74 MET B O 1
ATOM 1776 N N . ARG B 2 75 ? 46.993 14.800 8.880 1.00 34.35 75 ARG B N 1
ATOM 1777 C CA . ARG B 2 75 ? 47.158 14.050 10.114 1.00 34.87 75 ARG B CA 1
ATOM 1778 C C . ARG B 2 75 ? 48.640 13.947 10.466 1.00 34.09 75 ARG B C 1
ATOM 1779 O O . ARG B 2 75 ? 49.019 14.129 11.621 1.00 32.09 75 ARG B O 1
ATOM 1787 N N . ASP B 2 76 ? 49.476 13.669 9.466 1.00 34.45 76 ASP B N 1
ATOM 1788 C CA . ASP B 2 76 ? 50.916 13.554 9.692 1.00 34.89 76 ASP B CA 1
ATOM 1789 C C . ASP B 2 76 ? 51.490 14.896 10.150 1.00 32.58 76 ASP B C 1
ATOM 1790 O O . ASP B 2 76 ? 52.316 14.955 11.060 1.00 31.59 76 ASP B O 1
ATOM 1795 N N . HIS B 2 77 ? 51.051 15.969 9.502 1.00 30.71 77 HIS B N 1
ATOM 1796 C CA . HIS B 2 77 ? 51.506 17.311 9.840 1.00 30.97 77 HIS B CA 1
ATOM 1797 C C . HIS B 2 77 ? 51.136 17.643 11.290 1.00 29.60 77 HIS B C 1
ATOM 1798 O O . HIS B 2 77 ? 51.934 18.220 12.025 1.00 26.57 77 HIS B O 1
ATOM 1805 N N . GLU B 2 78 ? 49.923 17.265 11.690 1.00 27.96 78 GLU B N 1
ATOM 1806 C CA . GLU B 2 78 ? 49.437 17.521 13.042 1.00 28.40 78 GLU B CA 1
ATOM 1807 C C . GLU B 2 78 ? 50.359 16.906 14.097 1.00 28.90 78 GLU B C 1
ATOM 1808 O O . GLU B 2 78 ? 50.652 17.536 15.113 1.00 27.39 78 GLU B O 1
ATOM 1814 N N . ARG B 2 79 ? 50.816 15.680 13.853 1.00 28.82 79 ARG B N 1
ATOM 1815 C CA . ARG B 2 79 ? 51.703 14.997 14.793 1.00 30.30 79 ARG B CA 1
ATOM 1816 C C . ARG B 2 79 ? 53.021 15.723 15.025 1.00 29.28 79 ARG B C 1
ATOM 1817 O O . ARG B 2 79 ? 53.495 15.806 16.150 1.00 30.62 79 ARG B O 1
ATOM 1825 N N . LYS B 2 80 ? 53.611 16.238 13.955 1.00 30.52 80 LYS B N 1
ATOM 1826 C CA . LYS B 2 80 ? 54.888 16.936 14.038 1.00 31.83 80 LYS B CA 1
ATOM 1827 C C . LYS B 2 80 ? 54.838 18.290 14.734 1.00 31.34 80 LYS B C 1
ATOM 1828 O O . LYS B 2 80 ? 55.875 18.830 15.105 1.00 32.11 80 LYS B O 1
ATOM 1834 N N . GLU B 2 81 ? 53.643 18.838 14.914 1.00 32.25 81 GLU B N 1
ATOM 1835 C CA . GLU B 2 81 ? 53.498 20.142 15.551 1.00 33.44 81 GLU B CA 1
ATOM 1836 C C . GLU B 2 81 ? 53.129 20.062 17.031 1.00 34.54 81 GLU B C 1
ATOM 1837 O O . GLU B 2 81 ? 52.334 19.216 17.445 1.00 34.88 81 GLU B O 1
ATOM 1843 N N . GLU B 2 82 ? 53.711 20.954 17.825 1.00 33.68 82 GLU B N 1
ATOM 1844 C CA . GLU B 2 82 ? 53.439 21.006 19.254 1.00 35.00 82 GLU B CA 1
ATOM 1845 C C . GLU B 2 82 ? 52.080 21.656 19.504 1.00 33.21 82 GLU B C 1
ATOM 1846 O O . GLU B 2 82 ? 51.370 21.286 20.435 1.00 32.90 82 GLU B O 1
ATOM 1852 N N . THR B 2 83 ? 51.729 22.630 18.671 1.00 32.36 83 THR B N 1
ATOM 1853 C CA . THR B 2 83 ? 50.446 23.315 18.791 1.00 33.76 83 THR B CA 1
ATOM 1854 C C . THR B 2 83 ? 49.489 22.722 17.761 1.00 32.17 83 THR B C 1
ATOM 1855 O O . THR B 2 83 ? 49.846 21.794 17.035 1.00 33.77 83 THR B O 1
ATOM 1859 N N . PHE B 2 84 ? 48.282 23.267 17.690 1.00 30.23 84 PHE B N 1
ATOM 1860 C CA . PHE B 2 84 ? 47.289 22.786 16.745 1.00 29.00 84 PHE B CA 1
ATOM 1861 C C . PHE B 2 84 ? 47.483 23.399 15.369 1.00 29.57 84 PHE B C 1
ATOM 1862 O O . PHE B 2 84 ? 47.746 24.596 15.247 1.00 30.72 84 PHE B O 1
ATOM 1870 N N . THR B 2 85 ? 47.357 22.577 14.332 1.00 28.30 85 THR B N 1
ATOM 1871 C CA . THR B 2 85 ? 47.522 23.064 12.968 1.00 26.32 85 THR B CA 1
ATOM 1872 C C . THR B 2 85 ? 46.173 23.441 12.356 1.00 26.20 85 THR B C 1
ATOM 1873 O O . THR B 2 85 ? 45.123 22.955 12.788 1.00 23.60 85 THR B O 1
ATOM 1877 N N . PRO B 2 86 ? 46.188 24.316 11.337 1.00 26.47 86 PRO B N 1
ATOM 1878 C CA . PRO B 2 86 ? 44.961 24.754 10.663 1.00 27.67 86 PRO B CA 1
ATOM 1879 C C . PRO B 2 86 ? 44.229 23.553 10.062 1.00 28.83 86 PRO B C 1
ATOM 1880 O O . PRO B 2 86 ? 44.819 22.751 9.334 1.00 26.57 86 PRO B O 1
ATOM 1884 N N . MET B 2 87 ? 42.947 23.423 10.373 1.00 28.98 87 MET B N 1
ATOM 1885 C CA . MET B 2 87 ? 42.174 22.313 9.842 1.00 30.10 87 MET B CA 1
ATOM 1886 C C . MET B 2 87 ? 41.627 22.690 8.466 1.00 31.14 87 MET B C 1
ATOM 1887 O O . MET B 2 87 ? 41.604 23.864 8.106 1.00 31.14 87 MET B O 1
ATOM 1892 N N . PRO B 2 88 ? 41.191 21.695 7.675 1.00 31.54 88 PRO B N 1
ATOM 1893 C CA . PRO B 2 88 ? 40.649 21.946 6.332 1.00 31.73 88 PRO B CA 1
ATOM 1894 C C . PRO B 2 88 ? 39.370 22.780 6.389 1.00 30.79 88 PRO B C 1
ATOM 1895 O O . PRO B 2 88 ? 39.033 23.484 5.439 1.00 32.77 88 PRO B O 1
ATOM 1899 N N . SER B 2 89 ? 38.655 22.677 7.504 1.00 29.84 89 SER B N 1
ATOM 1900 C CA . SER B 2 89 ? 37.403 23.405 7.702 1.00 28.32 89 SER B CA 1
ATOM 1901 C C . SER B 2 89 ? 37.193 23.720 9.182 1.00 27.16 89 SER B C 1
ATOM 1902 O O . SER B 2 89 ? 37.665 22.988 10.049 1.00 27.32 89 SER B O 1
ATOM 1905 N N . PRO B 2 90 ? 36.497 24.826 9.487 1.00 27.44 90 PRO B N 1
ATOM 1906 C CA . PRO B 2 90 ? 36.249 25.181 10.891 1.00 25.91 90 PRO B CA 1
ATOM 1907 C C . PRO B 2 90 ? 35.288 24.171 11.505 1.00 25.30 90 PRO B C 1
ATOM 1908 O O . PRO B 2 90 ? 35.102 24.125 12.719 1.00 26.34 90 PRO B O 1
ATOM 1912 N N . TYR B 2 91 ? 34.677 23.362 10.646 1.00 24.73 91 TYR B N 1
ATOM 1913 C CA . TYR B 2 91 ? 33.729 22.345 11.082 1.00 26.24 91 TYR B CA 1
ATOM 1914 C C . TYR B 2 91 ? 34.004 21.030 10.348 1.00 26.10 91 TYR B C 1
ATOM 1915 O O . TYR B 2 91 ? 33.094 20.434 9.770 1.00 25.72 91 TYR B O 1
ATOM 1924 N N . TYR B 2 92 ? 35.257 20.575 10.385 1.00 26.81 92 TYR B N 1
ATOM 1925 C CA . TYR B 2 92 ? 35.633 19.346 9.690 1.00 26.04 92 TYR B CA 1
ATOM 1926 C C . TYR B 2 92 ? 34.978 18.102 10.275 1.00 25.84 92 TYR B C 1
ATOM 1927 O O . TYR B 2 92 ? 34.664 17.166 9.543 1.00 26.79 92 TYR B O 1
ATOM 1936 N N . MET B 2 93 ? 34.764 18.084 11.586 1.00 26.86 93 MET B N 1
ATOM 1937 C CA . MET B 2 93 ? 34.117 16.939 12.224 1.00 26.38 93 MET B CA 1
ATOM 1938 C C . MET B 2 93 ? 32.645 16.864 11.810 1.00 26.71 93 MET B C 1
ATOM 1939 O O . MET B 2 93 ? 32.111 15.785 11.551 1.00 27.72 93 MET B O 1
ATOM 1944 N N . GLU B 2 94 ? 31.998 18.020 11.745 1.00 26.15 94 GLU B N 1
ATOM 1945 C CA . GLU B 2 94 ? 30.593 18.102 11.374 1.00 27.58 94 GLU B CA 1
ATOM 1946 C C . GLU B 2 94 ? 30.349 17.799 9.889 1.00 27.37 94 GLU B C 1
ATOM 1947 O O . GLU B 2 94 ? 29.426 17.058 9.546 1.00 27.35 94 GLU B O 1
ATOM 1953 N N . LEU B 2 95 ? 31.155 18.379 9.007 1.00 26.78 95 LEU B N 1
ATOM 1954 C CA . LEU B 2 95 ? 30.978 18.114 7.581 1.00 28.68 95 LEU B CA 1
ATOM 1955 C C . LEU B 2 95 ? 31.238 16.643 7.291 1.00 29.32 95 LEU B C 1
ATOM 1956 O O . LEU B 2 95 ? 30.540 16.040 6.480 1.00 29.90 95 LEU B O 1
ATOM 1961 N N . THR B 2 96 ? 32.228 16.058 7.960 1.00 28.31 96 THR B N 1
ATOM 1962 C CA . THR B 2 96 ? 32.519 14.648 7.738 1.00 28.35 96 THR B CA 1
ATOM 1963 C C . THR B 2 96 ? 31.352 13.805 8.253 1.00 28.90 96 THR B C 1
ATOM 1964 O O . THR B 2 96 ? 30.869 12.913 7.559 1.00 27.54 96 THR B O 1
ATOM 1968 N N . LYS B 2 97 ? 30.893 14.099 9.465 1.00 29.69 97 LYS B N 1
ATOM 1969 C CA . LYS B 2 97 ? 29.781 13.360 10.056 1.00 30.98 97 LYS B CA 1
ATOM 1970 C C . LYS B 2 97 ? 28.513 13.427 9.205 1.00 33.51 97 LYS B C 1
ATOM 1971 O O . LYS B 2 97 ? 27.948 12.394 8.838 1.00 34.56 97 LYS B O 1
ATOM 1977 N N . LEU B 2 98 ? 28.068 14.639 8.887 1.00 32.86 98 LEU B N 1
ATOM 1978 C CA . LEU B 2 98 ? 26.856 14.806 8.091 1.00 34.02 98 LEU B CA 1
ATOM 1979 C C . LEU B 2 98 ? 26.954 14.250 6.671 1.00 35.24 98 LEU B C 1
ATOM 1980 O O . LEU B 2 98 ? 26.013 13.635 6.177 1.00 35.13 98 LEU B O 1
ATOM 1985 N N . LEU B 2 99 ? 28.088 14.463 6.016 1.00 36.27 99 LEU B N 1
ATOM 1986 C CA . LEU B 2 99 ? 28.267 13.983 4.652 1.00 37.31 99 LEU B CA 1
ATOM 1987 C C . LEU B 2 99 ? 28.337 12.464 4.545 1.00 38.89 99 LEU B C 1
ATOM 1988 O O . LEU B 2 99 ? 27.857 11.883 3.572 1.00 37.80 99 LEU B O 1
ATOM 1993 N N . LEU B 2 100 ? 28.926 11.818 5.543 1.00 39.68 100 LEU B N 1
ATOM 1994 C CA . LEU B 2 100 ? 29.033 10.365 5.525 1.00 42.23 100 LEU B CA 1
ATOM 1995 C C . LEU B 2 100 ? 27.737 9.705 5.982 1.00 43.54 100 LEU B C 1
ATOM 1996 O O . LEU B 2 100 ? 27.433 8.580 5.588 1.00 44.76 100 LEU B O 1
ATOM 2001 N N . ASN B 2 101 ? 26.979 10.413 6.814 1.00 44.61 101 ASN B N 1
ATOM 2002 C CA . ASN B 2 101 ? 25.718 9.906 7.346 1.00 46.22 101 ASN B CA 1
ATOM 2003 C C . ASN B 2 101 ? 24.541 10.082 6.390 1.00 46.77 101 ASN B C 1
ATOM 2004 O O . ASN B 2 101 ? 23.535 9.384 6.509 1.00 47.29 101 ASN B O 1
ATOM 2009 N N . HIS B 2 102 ? 24.667 11.008 5.444 1.00 47.00 102 HIS B N 1
ATOM 2010 C CA . HIS B 2 102 ? 23.586 11.279 4.498 1.00 46.73 102 HIS B CA 1
ATOM 2011 C C . HIS B 2 102 ? 23.980 11.202 3.023 1.00 45.78 102 HIS B C 1
ATOM 2012 O O . HIS B 2 102 ? 23.116 11.243 2.147 1.00 45.30 102 HIS B O 1
ATOM 2019 N N . ALA B 2 103 ? 25.274 11.093 2.743 1.00 44.93 103 ALA B N 1
ATOM 2020 C CA . ALA B 2 103 ? 25.728 11.023 1.361 1.00 43.91 103 ALA B CA 1
ATOM 2021 C C . ALA B 2 103 ? 27.026 10.247 1.206 1.00 45.10 103 ALA B C 1
ATOM 2022 O O . ALA B 2 103 ? 27.844 10.572 0.346 1.00 44.82 103 ALA B O 1
ATOM 2024 N N . SER B 2 104 ? 27.217 9.223 2.032 1.00 47.21 104 SER B N 1
ATOM 2025 C CA . SER B 2 104 ? 28.431 8.417 1.954 1.00 50.12 104 SER B CA 1
ATOM 2026 C C . SER B 2 104 ? 28.553 7.800 0.566 1.00 50.70 104 SER B C 1
ATOM 2027 O O . SER B 2 104 ? 29.658 7.573 0.072 1.00 50.27 104 SER B O 1
ATOM 2030 N N . ASP B 2 105 ? 27.411 7.536 -0.063 1.00 52.62 105 ASP B N 1
ATOM 2031 C CA . ASP B 2 105 ? 27.399 6.960 -1.405 1.00 54.61 105 ASP B CA 1
ATOM 2032 C C . ASP B 2 105 ? 27.861 7.993 -2.434 1.00 54.74 105 ASP B C 1
ATOM 2033 O O . ASP B 2 105 ? 27.960 7.697 -3.624 1.00 54.65 105 ASP B O 1
ATOM 2038 N N . ASN B 2 106 ? 28.144 9.205 -1.964 1.00 54.74 106 ASN B N 1
ATOM 2039 C CA . ASN B 2 106 ? 28.614 10.281 -2.829 1.00 55.28 106 ASN B CA 1
ATOM 2040 C C . ASN B 2 106 ? 30.059 10.625 -2.475 1.00 55.63 106 ASN B C 1
ATOM 2041 O O . ASN B 2 106 ? 30.721 11.380 -3.188 1.00 55.88 106 ASN B O 1
ATOM 2046 N N . ILE B 2 107 ? 30.542 10.070 -1.367 1.00 54.97 107 ILE B N 1
ATOM 2047 C CA . ILE B 2 107 ? 31.909 10.322 -0.920 1.00 54.26 107 ILE B CA 1
ATOM 2048 C C . ILE B 2 107 ? 32.816 9.141 -1.261 1.00 54.31 107 ILE B C 1
ATOM 2049 O O . ILE B 2 107 ? 32.576 8.016 -0.821 1.00 54.95 107 ILE B O 1
ATOM 2054 N N . PRO B 2 108 ? 33.867 9.381 -2.060 1.00 53.95 108 PRO B N 1
ATOM 2055 C CA . PRO B 2 108 ? 34.798 8.314 -2.444 1.00 53.68 108 PRO B CA 1
ATOM 2056 C C . PRO B 2 108 ? 35.529 7.749 -1.228 1.00 53.49 108 PRO B C 1
ATOM 2057 O O . PRO B 2 108 ? 35.973 8.504 -0.365 1.00 54.12 108 PRO B O 1
ATOM 2061 N N . LYS B 2 109 ? 35.650 6.426 -1.163 1.00 52.79 109 LYS B N 1
ATOM 2062 C CA . LYS B 2 109 ? 36.330 5.765 -0.050 1.00 52.28 109 LYS B CA 1
ATOM 2063 C C . LYS B 2 109 ? 35.878 6.331 1.297 1.00 51.11 109 LYS B C 1
ATOM 2064 O O . LYS B 2 109 ? 36.700 6.672 2.147 1.00 49.95 109 LYS B O 1
ATOM 2070 N N . ALA B 2 110 ? 34.565 6.418 1.477 1.00 49.33 110 ALA B N 1
ATOM 2071 C CA . ALA B 2 110 ? 33.969 6.947 2.696 1.00 48.70 110 ALA B CA 1
ATOM 2072 C C . ALA B 2 110 ? 34.544 6.355 3.981 1.00 48.36 110 ALA B C 1
ATOM 2073 O O . ALA B 2 110 ? 34.809 7.083 4.938 1.00 47.21 110 ALA B O 1
ATOM 2075 N N . ASP B 2 111 ? 34.730 5.038 4.005 1.00 48.02 111 ASP B N 1
ATOM 2076 C CA . ASP B 2 111 ? 35.258 4.366 5.188 1.00 48.35 111 ASP B CA 1
ATOM 2077 C C . ASP B 2 111 ? 36.650 4.851 5.566 1.00 47.10 111 ASP B C 1
ATOM 2078 O O . ASP B 2 111 ? 36.949 5.039 6.746 1.00 46.53 111 ASP B O 1
ATOM 2083 N N . GLU B 2 112 ? 37.502 5.047 4.566 1.00 44.56 112 GLU B N 1
ATOM 2084 C CA . GLU B 2 112 ? 38.851 5.526 4.817 1.00 43.92 112 GLU B CA 1
ATOM 2085 C C . GLU B 2 112 ? 38.822 6.966 5.325 1.00 42.07 112 GLU B C 1
ATOM 2086 O O . GLU B 2 112 ? 39.627 7.345 6.177 1.00 40.64 112 GLU B O 1
ATOM 2092 N N . ILE B 2 113 ? 37.892 7.761 4.801 1.00 40.55 113 ILE B N 1
ATOM 2093 C CA . ILE B 2 113 ? 37.745 9.151 5.221 1.00 39.05 113 ILE B CA 1
ATOM 2094 C C . ILE B 2 113 ? 37.301 9.161 6.686 1.00 38.26 113 ILE B C 1
ATOM 2095 O O . ILE B 2 113 ? 37.827 9.919 7.496 1.00 37.79 113 ILE B O 1
ATOM 2100 N N . ARG B 2 114 ? 36.336 8.308 7.020 1.00 37.72 114 ARG B N 1
ATOM 2101 C CA . ARG B 2 114 ? 35.831 8.230 8.387 1.00 38.83 114 ARG B CA 1
ATOM 2102 C C . ARG B 2 114 ? 36.950 7.910 9.380 1.00 38.59 114 ARG B C 1
ATOM 2103 O O . ARG B 2 114 ? 37.019 8.504 10.459 1.00 38.13 114 ARG B O 1
ATOM 2111 N N . THR B 2 115 ? 37.822 6.978 9.003 1.00 37.92 115 THR B N 1
ATOM 2112 C CA . THR B 2 115 ? 38.935 6.555 9.850 1.00 36.42 115 THR B CA 1
ATOM 2113 C C . THR B 2 115 ? 39.981 7.647 10.027 1.00 35.71 115 THR B C 1
ATOM 2114 O O . THR B 2 115 ? 40.465 7.873 11.132 1.00 34.20 115 THR B O 1
ATOM 2118 N N . LEU B 2 116 ? 40.333 8.318 8.935 1.00 34.60 116 LEU B N 1
ATOM 2119 C CA . LEU B 2 116 ? 41.321 9.387 8.988 1.00 33.52 116 LEU B CA 1
ATOM 2120 C C . LEU B 2 116 ? 40.833 10.586 9.806 1.00 32.39 116 LEU B C 1
ATOM 2121 O O . LEU B 2 116 ? 41.590 11.155 10.592 1.00 32.29 116 LEU B O 1
ATOM 2126 N N . VAL B 2 117 ? 39.572 10.963 9.624 1.00 30.27 117 VAL B N 1
ATOM 2127 C CA . VAL B 2 117 ? 39.002 12.086 10.352 1.00 30.74 117 VAL B CA 1
ATOM 2128 C C . VAL B 2 117 ? 38.958 11.773 11.847 1.00 30.53 117 VAL B C 1
ATOM 2129 O O . VAL B 2 117 ? 39.247 12.629 12.677 1.00 29.29 117 VAL B O 1
ATOM 2133 N N . LYS B 2 118 ? 38.602 10.540 12.181 1.00 30.27 118 LYS B N 1
ATOM 2134 C CA . LYS B 2 118 ? 38.547 10.117 13.572 1.00 30.78 118 LYS B CA 1
ATOM 2135 C C . LYS B 2 118 ? 39.950 10.182 14.190 1.00 30.90 118 LYS B C 1
ATOM 2136 O O . LYS B 2 118 ? 40.122 10.634 15.326 1.00 28.44 118 LYS B O 1
ATOM 2142 N N . ASP B 2 119 ? 40.951 9.728 13.444 1.00 29.58 119 ASP B N 1
ATOM 2143 C CA . ASP B 2 119 ? 42.311 9.751 13.957 1.00 31.19 119 ASP B CA 1
ATOM 2144 C C . ASP B 2 119 ? 42.790 11.191 14.114 1.00 29.49 119 ASP B C 1
ATOM 2145 O O . ASP B 2 119 ? 43.586 11.491 14.999 1.00 29.39 119 ASP B O 1
ATOM 2150 N N . MET B 2 120 ? 42.305 12.079 13.251 1.00 27.92 120 MET B N 1
ATOM 2151 C CA . MET B 2 120 ? 42.673 13.488 13.333 1.00 27.03 120 MET B CA 1
ATOM 2152 C C . MET B 2 120 ? 42.107 14.018 14.643 1.00 25.72 120 MET B C 1
ATOM 2153 O O . MET B 2 120 ? 42.778 14.735 15.369 1.00 22.27 120 MET B O 1
ATOM 2158 N N . TRP B 2 121 ? 40.867 13.646 14.942 1.00 23.33 121 TRP B N 1
ATOM 2159 C CA . TRP B 2 121 ? 40.218 14.068 16.174 1.00 24.55 121 TRP B CA 1
ATOM 2160 C C . TRP B 2 121 ? 40.921 13.481 17.394 1.00 24.98 121 TRP B C 1
ATOM 2161 O O . TRP B 2 121 ? 41.170 14.196 18.365 1.00 24.61 121 TRP B O 1
ATOM 2172 N N . ASP B 2 122 ? 41.237 12.184 17.342 1.00 25.06 122 ASP B N 1
ATOM 2173 C CA . ASP B 2 122 ? 41.903 11.502 18.453 1.00 25.44 122 ASP B CA 1
ATOM 2174 C C . ASP B 2 122 ? 43.281 12.085 18.717 1.00 24.78 122 ASP B C 1
ATOM 2175 O O . ASP B 2 122 ? 43.705 12.220 19.864 1.00 25.29 122 ASP B O 1
ATOM 2180 N N . THR B 2 123 ? 43.982 12.417 17.644 1.00 24.61 123 THR B N 1
ATOM 2181 C CA . THR B 2 123 ? 45.307 12.996 17.763 1.00 25.15 123 THR B CA 1
ATOM 2182 C C . THR B 2 123 ? 45.218 14.360 18.433 1.00 24.68 123 THR B C 1
ATOM 2183 O O . THR B 2 123 ? 46.006 14.673 19.324 1.00 23.90 123 THR B O 1
ATOM 2187 N N . ARG B 2 124 ? 44.242 15.163 18.017 1.00 24.07 124 ARG B N 1
ATOM 2188 C CA . ARG B 2 124 ? 44.102 16.509 18.567 1.00 24.43 124 ARG B CA 1
ATOM 2189 C C . ARG B 2 124 ? 43.588 16.579 20.001 1.00 21.81 124 ARG B C 1
ATOM 2190 O O . ARG B 2 124 ? 44.037 17.424 20.763 1.00 22.81 124 ARG B O 1
ATOM 2198 N N . ILE B 2 125 ? 42.659 15.709 20.385 1.00 21.63 125 ILE B N 1
ATOM 2199 C CA . ILE B 2 125 ? 42.160 15.769 21.752 1.00 22.94 125 ILE B CA 1
ATOM 2200 C C . ILE B 2 125 ? 43.212 15.256 22.737 1.00 22.12 125 ILE B C 1
ATOM 2201 O O . ILE B 2 125 ? 43.241 15.668 23.896 1.00 23.41 125 ILE B O 1
ATOM 2206 N N . ALA B 2 126 ? 44.080 14.361 22.280 1.00 20.92 126 ALA B N 1
ATOM 2207 C CA . ALA B 2 126 ? 45.142 13.866 23.146 1.00 21.47 126 ALA B CA 1
ATOM 2208 C C . ALA B 2 126 ? 46.081 15.057 23.334 1.00 21.60 126 ALA B C 1
ATOM 2209 O O . ALA B 2 126 ? 46.527 15.342 24.443 1.00 21.41 126 ALA B O 1
ATOM 2211 N N . LYS B 2 127 ? 46.371 15.755 22.241 1.00 20.16 127 LYS B N 1
ATOM 2212 C CA . LYS B 2 127 ? 47.238 16.919 22.319 1.00 23.00 127 LYS B CA 1
ATOM 2213 C C . LYS B 2 127 ? 46.595 17.960 23.242 1.00 23.02 127 LYS B C 1
ATOM 2214 O O . LYS B 2 127 ? 47.294 18.649 23.980 1.00 22.42 127 LYS B O 1
ATOM 2220 N N . LEU B 2 128 ? 45.265 18.054 23.206 1.00 21.04 128 LEU B N 1
ATOM 2221 C CA . LEU B 2 128 ? 44.541 19.011 24.042 1.00 22.46 128 LEU B CA 1
ATOM 2222 C C . LEU B 2 128 ? 44.700 18.691 25.529 1.00 20.75 128 LEU B C 1
ATOM 2223 O O . LEU B 2 128 ? 44.879 19.591 26.342 1.00 20.75 128 LEU B O 1
ATOM 2228 N N . ARG B 2 129 ? 44.607 17.413 25.886 1.00 18.71 129 ARG B N 1
ATOM 2229 C CA . ARG B 2 129 ? 44.758 17.017 27.282 1.00 19.32 129 ARG B CA 1
ATOM 2230 C C . ARG B 2 129 ? 46.167 17.327 27.750 1.00 17.87 129 ARG B C 1
ATOM 2231 O O . ARG B 2 129 ? 46.370 17.803 28.862 1.00 18.40 129 ARG B O 1
ATOM 2239 N N . VAL B 2 130 ? 47.139 17.044 26.896 1.00 17.25 130 VAL B N 1
ATOM 2240 C CA . VAL B 2 130 ? 48.528 17.303 27.235 1.00 19.47 130 VAL B CA 1
ATOM 2241 C C . VAL B 2 130 ? 48.719 18.789 27.471 1.00 19.68 130 VAL B C 1
ATOM 2242 O O . VAL B 2 130 ? 49.252 19.200 28.496 1.00 21.15 130 VAL B O 1
ATOM 2246 N N . SER B 2 131 ? 48.256 19.587 26.519 1.00 20.31 131 SER B N 1
ATOM 2247 C CA . SER B 2 131 ? 48.378 21.036 26.606 1.00 22.52 131 SER B CA 1
ATOM 2248 C C . SER B 2 131 ? 47.663 21.610 27.830 1.00 22.57 131 SER B C 1
ATOM 2249 O O . SER B 2 131 ? 48.174 22.518 28.488 1.00 21.11 131 SER B O 1
ATOM 2252 N N . ALA B 2 132 ? 46.484 21.076 28.136 1.00 21.19 132 ALA B N 1
ATOM 2253 C CA . ALA B 2 132 ? 45.722 21.546 29.287 1.00 22.72 132 ALA B CA 1
ATOM 2254 C C . ALA B 2 132 ? 46.459 21.199 30.584 1.00 23.07 132 ALA B C 1
ATOM 2255 O O . ALA B 2 132 ? 46.482 21.986 31.527 1.00 21.93 132 ALA B O 1
ATOM 2257 N N . ASP B 2 133 ? 47.061 20.015 30.620 1.00 22.61 133 ASP B N 1
ATOM 2258 C CA . ASP B 2 133 ? 47.791 19.564 31.798 1.00 24.03 133 ASP B CA 1
ATOM 2259 C C . ASP B 2 133 ? 48.975 20.491 32.091 1.00 24.29 133 ASP B C 1
ATOM 2260 O O . ASP B 2 133 ? 49.195 20.867 33.245 1.00 22.25 133 ASP B O 1
ATOM 2265 N N . SER B 2 134 ? 49.732 20.863 31.057 1.00 23.05 134 SER B N 1
ATOM 2266 C CA . SER B 2 134 ? 50.875 21.748 31.263 1.00 26.33 134 SER B CA 1
ATOM 2267 C C . SER B 2 134 ? 50.407 23.163 31.610 1.00 25.21 134 SER B C 1
ATOM 2268 O O . SER B 2 134 ? 51.054 23.865 32.386 1.00 25.08 134 SER B O 1
ATOM 2271 N N . PHE B 2 135 ? 49.275 23.568 31.039 1.00 25.46 135 PHE B N 1
ATOM 2272 C CA . PHE B 2 135 ? 48.695 24.879 31.305 1.00 23.93 135 PHE B CA 1
ATOM 2273 C C . PHE B 2 135 ? 48.396 24.954 32.804 1.00 24.08 135 PHE B C 1
ATOM 2274 O O . PHE B 2 135 ? 48.717 25.938 33.471 1.00 23.22 135 PHE B O 1
ATOM 2282 N N . VAL B 2 136 ? 47.786 23.891 33.318 1.00 22.76 136 VAL B N 1
ATOM 2283 C CA . VAL B 2 136 ? 47.409 23.785 34.723 1.00 23.64 136 VAL B CA 1
ATOM 2284 C C . VAL B 2 136 ? 48.614 23.679 35.659 1.00 23.53 136 VAL B C 1
ATOM 2285 O O . VAL B 2 136 ? 48.666 24.359 36.679 1.00 23.45 136 VAL B O 1
ATOM 2289 N N . ARG B 2 137 ? 49.578 22.833 35.308 1.00 23.79 137 ARG B N 1
ATOM 2290 C CA . ARG B 2 137 ? 50.773 22.649 36.129 1.00 26.82 137 ARG B CA 1
ATOM 2291 C C . ARG B 2 137 ? 51.606 23.924 36.275 1.00 26.59 137 ARG B C 1
ATOM 2292 O O . ARG B 2 137 ? 52.209 24.146 37.323 1.00 25.13 137 ARG B O 1
ATOM 2300 N N . GLN B 2 138 ? 51.642 24.751 35.228 1.00 27.41 138 GLN B N 1
ATOM 2301 C CA . GLN B 2 138 ? 52.385 26.011 35.260 1.00 27.99 138 GLN B CA 1
ATOM 2302 C C . GLN B 2 138 ? 51.529 27.136 35.826 1.00 29.02 138 GLN B C 1
ATOM 2303 O O . GLN B 2 138 ? 51.981 28.274 35.921 1.00 27.89 138 GLN B O 1
ATOM 2309 N N . GLN B 2 139 ? 50.290 26.814 36.186 1.00 29.64 139 GLN B N 1
ATOM 2310 C CA . GLN B 2 139 ? 49.355 27.792 36.737 1.00 31.38 139 GLN B CA 1
ATOM 2311 C C . GLN B 2 139 ? 49.242 29.048 35.868 1.00 30.78 139 GLN B C 1
ATOM 2312 O O . GLN B 2 139 ? 49.284 30.172 36.366 1.00 30.15 139 GLN B O 1
ATOM 2318 N N . GLU B 2 140 ? 49.105 28.851 34.563 1.00 30.64 140 GLU B N 1
ATOM 2319 C CA . GLU B 2 140 ? 48.960 29.971 33.643 1.00 31.09 140 GLU B CA 1
ATOM 2320 C C . GLU B 2 140 ? 47.556 30.574 33.782 1.00 29.34 140 GLU B C 1
ATOM 2321 O O . GLU B 2 140 ? 46.635 29.923 34.280 1.00 27.82 140 GLU B O 1
ATOM 2327 N N . ALA B 2 141 ? 47.404 31.827 33.367 1.00 27.79 141 ALA B N 1
ATOM 2328 C CA . ALA B 2 141 ? 46.118 32.508 33.471 1.00 26.74 141 ALA B CA 1
ATOM 2329 C C . ALA B 2 141 ? 45.575 32.878 32.097 1.00 25.73 141 ALA B C 1
ATOM 2330 O O . ALA B 2 141 ? 44.560 33.554 31.983 1.00 26.87 141 ALA B O 1
ATOM 2332 N N . HIS B 2 142 ? 46.264 32.434 31.055 1.00 24.40 142 HIS B N 1
ATOM 2333 C CA . HIS B 2 142 ? 45.853 32.718 29.690 1.00 25.71 142 HIS B CA 1
ATOM 2334 C C . HIS B 2 142 ? 46.583 31.835 28.694 1.00 27.16 142 HIS B C 1
ATOM 2335 O O . HIS B 2 142 ? 47.748 31.480 28.894 1.00 26.51 142 HIS B O 1
ATOM 2342 N N . ALA B 2 143 ? 45.883 31.484 27.621 1.00 27.16 143 ALA B N 1
ATOM 2343 C CA . ALA B 2 143 ? 46.458 30.664 26.568 1.00 29.35 143 ALA B CA 1
ATOM 2344 C C . ALA B 2 143 ? 45.827 31.039 25.246 1.00 29.99 143 ALA B C 1
ATOM 2345 O O . ALA B 2 143 ? 44.695 31.515 25.198 1.00 30.91 143 ALA B O 1
ATOM 2347 N N . LYS B 2 144 ? 46.583 30.843 24.177 1.00 33.36 144 LYS B N 1
ATOM 2348 C CA . LYS B 2 144 ? 46.107 31.118 22.832 1.00 35.30 144 LYS B CA 1
ATOM 2349 C C . LYS B 2 144 ? 45.931 29.735 22.191 1.00 34.69 144 LYS B C 1
ATOM 2350 O O . LYS B 2 144 ? 46.756 28.849 22.399 1.00 34.07 144 LYS B O 1
ATOM 2356 N N . LEU B 2 145 ? 44.842 29.533 21.454 1.00 36.04 145 LEU B N 1
ATOM 2357 C CA . LEU B 2 145 ? 44.581 28.240 20.810 1.00 34.46 145 LEU B CA 1
ATOM 2358 C C . LEU B 2 145 ? 43.976 28.479 19.434 1.00 34.33 145 LEU B C 1
ATOM 2359 O O . LEU B 2 145 ? 42.878 28.016 19.127 1.00 34.80 145 LEU B O 1
ATOM 2364 N N . ASP B 2 146 ? 44.730 29.189 18.604 1.00 34.20 146 ASP B N 1
ATOM 2365 C CA . ASP B 2 146 ? 44.315 29.581 17.264 1.00 35.08 146 ASP B CA 1
ATOM 2366 C C . ASP B 2 146 ? 43.701 28.604 16.264 1.00 35.16 146 ASP B C 1
ATOM 2367 O O . ASP B 2 146 ? 42.874 29.017 15.441 1.00 36.36 146 ASP B O 1
ATOM 2372 N N . ASN B 2 147 ? 44.073 27.331 16.295 1.00 30.70 147 ASN B N 1
ATOM 2373 C CA . ASN B 2 147 ? 43.506 26.439 15.288 1.00 28.02 147 ASN B CA 1
ATOM 2374 C C . ASN B 2 147 ? 42.540 25.370 15.755 1.00 26.12 147 ASN B C 1
ATOM 2375 O O . ASN B 2 147 ? 42.170 24.479 14.989 1.00 25.92 147 ASN B O 1
ATOM 2380 N N . LEU B 2 148 ? 42.123 25.460 17.007 1.00 22.35 148 LEU B N 1
ATOM 2381 C CA . LEU B 2 148 ? 41.195 24.492 17.543 1.00 23.52 148 LEU B CA 1
ATOM 2382 C C . LEU B 2 148 ? 39.824 24.884 16.987 1.00 23.91 148 LEU B C 1
ATOM 2383 O O . LEU B 2 148 ? 39.513 26.077 16.878 1.00 20.49 148 LEU B O 1
ATOM 2388 N N . THR B 2 149 ? 39.014 23.896 16.607 1.00 21.14 149 THR B N 1
ATOM 2389 C CA . THR B 2 149 ? 37.696 24.200 16.067 1.00 19.84 149 THR B CA 1
ATOM 2390 C C . THR B 2 149 ? 36.665 24.266 17.188 1.00 21.23 149 THR B C 1
ATOM 2391 O O . THR B 2 149 ? 36.918 23.805 18.308 1.00 19.23 149 THR B O 1
ATOM 2395 N N . LEU B 2 150 ? 35.503 24.842 16.887 1.00 19.99 150 LEU B N 1
ATOM 2396 C CA . LEU B 2 150 ? 34.449 24.980 17.885 1.00 20.71 150 LEU B CA 1
ATOM 2397 C C . LEU B 2 150 ? 34.023 23.653 18.508 1.00 20.32 150 LEU B C 1
ATOM 2398 O O . LEU B 2 150 ? 33.814 23.573 19.716 1.00 22.95 150 LEU B O 1
ATOM 2403 N N . MET B 2 151 ? 33.893 22.608 17.698 1.00 21.05 151 MET B N 1
ATOM 2404 C CA . MET B 2 151 ? 33.484 21.308 18.225 1.00 19.58 151 MET B CA 1
ATOM 2405 C C . MET B 2 151 ? 34.495 20.766 19.233 1.00 18.17 151 MET B C 1
ATOM 2406 O O . MET B 2 151 ? 34.119 20.173 20.236 1.00 19.75 151 MET B O 1
ATOM 2411 N N . GLU B 2 152 ? 35.776 20.970 18.949 1.00 17.83 152 GLU B N 1
ATOM 2412 C CA . GLU B 2 152 ? 36.859 20.506 19.814 1.00 18.32 152 GLU B CA 1
ATOM 2413 C C . GLU B 2 152 ? 36.913 21.330 21.092 1.00 19.10 152 GLU B C 1
ATOM 2414 O O . GLU B 2 152 ? 37.077 20.782 22.186 1.00 20.36 152 GLU B O 1
ATOM 2420 N N . ILE B 2 153 ? 36.780 22.646 20.947 1.00 18.33 153 ILE B N 1
ATOM 2421 C CA . ILE B 2 153 ? 36.783 23.544 22.090 1.00 19.75 153 ILE B CA 1
ATOM 2422 C C . ILE B 2 153 ? 35.592 23.244 22.983 1.00 20.82 153 ILE B C 1
ATOM 2423 O O . ILE B 2 153 ? 35.735 23.076 24.189 1.00 21.69 153 ILE B O 1
ATOM 2428 N N . ASN B 2 154 ? 34.412 23.166 22.383 1.00 21.05 154 ASN B N 1
ATOM 2429 C CA . ASN B 2 154 ? 33.199 22.945 23.159 1.00 21.31 154 ASN B CA 1
ATOM 2430 C C . ASN B 2 154 ? 33.092 21.612 23.878 1.00 21.33 154 ASN B C 1
ATOM 2431 O O . ASN B 2 154 ? 32.512 21.544 24.957 1.00 22.69 154 ASN B O 1
ATOM 2436 N N . THR B 2 155 ? 33.646 20.554 23.298 1.00 21.36 155 THR B N 1
ATOM 2437 C CA . THR B 2 155 ? 33.573 19.240 23.931 1.00 21.04 155 THR B CA 1
ATOM 2438 C C . THR B 2 155 ? 34.331 19.163 25.266 1.00 21.38 155 THR B C 1
ATOM 2439 O O . THR B 2 155 ? 33.894 18.482 26.196 1.00 21.94 155 THR B O 1
ATOM 2443 N N . SER B 2 156 ? 35.465 19.852 25.349 1.00 21.56 156 SER B N 1
ATOM 2444 C CA . SER B 2 156 ? 36.287 19.878 26.562 1.00 23.03 156 SER B CA 1
ATOM 2445 C C . SER B 2 156 ? 36.126 21.224 27.260 1.00 22.38 156 SER B C 1
ATOM 2446 O O . SER B 2 156 ? 36.568 21.401 28.390 1.00 22.01 156 SER B O 1
ATOM 2449 N N . GLY B 2 157 ? 35.489 22.159 26.561 1.00 23.10 157 GLY B N 1
ATOM 2450 C CA . GLY B 2 157 ? 35.307 23.511 27.060 1.00 23.25 157 GLY B CA 1
ATOM 2451 C C . GLY B 2 157 ? 34.775 23.745 28.457 1.00 22.99 157 GLY B C 1
ATOM 2452 O O . GLY B 2 157 ? 35.406 24.435 29.262 1.00 20.94 157 GLY B O 1
ATOM 2453 N N . THR B 2 158 ? 33.605 23.200 28.753 1.00 23.15 158 THR B N 1
ATOM 2454 C CA . THR B 2 158 ? 33.023 23.405 30.067 1.00 22.54 158 THR B CA 1
ATOM 2455 C C . THR B 2 158 ? 33.889 22.777 31.147 1.00 23.85 158 THR B C 1
ATOM 2456 O O . THR B 2 158 ? 33.977 23.293 32.255 1.00 24.60 158 THR B O 1
ATOM 2460 N N . PHE B 2 159 ? 34.540 21.669 30.814 1.00 22.75 159 PHE B N 1
ATOM 2461 C CA . PHE B 2 159 ? 35.397 20.993 31.772 1.00 21.79 159 PHE B CA 1
ATOM 2462 C C . PHE B 2 159 ? 36.593 21.863 32.133 1.00 21.69 159 PHE B C 1
ATOM 2463 O O . PHE B 2 159 ? 36.906 22.051 33.312 1.00 20.27 159 PHE B O 1
ATOM 2471 N N . LEU B 2 160 ? 37.246 22.394 31.106 1.00 19.65 160 LEU B N 1
ATOM 2472 C CA . LEU B 2 160 ? 38.428 23.224 31.278 1.00 21.79 160 LEU B CA 1
ATOM 2473 C C . LEU B 2 160 ? 38.175 24.534 32.012 1.00 21.84 160 LEU B C 1
ATOM 2474 O O . LEU B 2 160 ? 38.966 24.932 32.861 1.00 21.06 160 LEU B O 1
ATOM 2479 N N . THR B 2 161 ? 37.076 25.205 31.690 1.00 22.53 161 THR B N 1
ATOM 2480 C CA . THR B 2 161 ? 36.771 26.464 32.345 1.00 21.34 161 THR B CA 1
ATOM 2481 C C . THR B 2 161 ? 36.354 26.234 33.796 1.00 21.27 161 THR B C 1
ATOM 2482 O O . THR B 2 161 ? 36.686 27.030 34.667 1.00 20.16 161 THR B O 1
ATOM 2486 N N . GLN B 2 162 ? 35.635 25.151 34.075 1.00 20.64 162 GLN B N 1
ATOM 2487 C CA . GLN B 2 162 ? 35.249 24.901 35.457 1.00 20.14 162 GLN B CA 1
ATOM 2488 C C . GLN B 2 162 ? 36.503 24.582 36.287 1.00 21.35 162 GLN B C 1
ATOM 2489 O O . GLN B 2 162 ? 36.658 25.078 37.404 1.00 20.20 162 GLN B O 1
ATOM 2495 N N . ALA B 2 163 ? 37.395 23.760 35.733 1.00 20.13 163 ALA B N 1
ATOM 2496 C CA . ALA B 2 163 ? 38.625 23.393 36.427 1.00 21.61 163 ALA B CA 1
ATOM 2497 C C . ALA B 2 163 ? 39.466 24.633 36.724 1.00 20.99 163 ALA B C 1
ATOM 2498 O O . ALA B 2 163 ? 39.958 24.802 37.834 1.00 20.93 163 ALA B O 1
ATOM 2500 N N . LEU B 2 164 ? 39.625 25.500 35.732 1.00 20.88 164 LEU B N 1
ATOM 2501 C CA . LEU B 2 164 ? 40.401 26.715 35.920 1.00 23.06 164 LEU B CA 1
ATOM 2502 C C . LEU B 2 164 ? 39.718 27.643 36.919 1.00 23.34 164 LEU B C 1
ATOM 2503 O O . LEU B 2 164 ? 40.383 28.327 37.693 1.00 24.41 164 LEU B O 1
ATOM 2508 N N . ASN B 2 165 ? 38.391 27.670 36.903 1.00 23.26 165 ASN B N 1
ATOM 2509 C CA . ASN B 2 165 ? 37.660 28.508 37.838 1.00 23.87 165 ASN B CA 1
ATOM 2510 C C . ASN B 2 165 ? 37.932 28.042 39.266 1.00 26.16 165 ASN B C 1
ATOM 2511 O O . ASN B 2 165 ? 38.121 28.863 40.164 1.00 25.02 165 ASN B O 1
ATOM 2516 N N . HIS B 2 166 ? 37.945 26.724 39.477 1.00 26.92 166 HIS B N 1
ATOM 2517 C CA . HIS B 2 166 ? 38.196 26.188 40.811 1.00 28.83 166 HIS B CA 1
ATOM 2518 C C . HIS B 2 166 ? 39.605 26.544 41.244 1.00 29.81 166 HIS B C 1
ATOM 2519 O O . HIS B 2 166 ? 39.836 26.925 42.390 1.00 29.02 166 HIS B O 1
ATOM 2526 N N . MET B 2 167 ? 40.544 26.417 40.313 1.00 29.77 167 MET B N 1
ATOM 2527 C CA . MET B 2 167 ? 41.931 26.721 40.597 1.00 31.71 167 MET B CA 1
ATOM 2528 C C . MET B 2 167 ? 42.136 28.191 40.931 1.00 33.68 167 MET B C 1
ATOM 2529 O O . MET B 2 167 ? 42.883 28.515 41.856 1.00 34.54 167 MET B O 1
ATOM 2534 N N . TYR B 2 168 ? 41.485 29.076 40.177 1.00 32.13 168 TYR B N 1
ATOM 2535 C CA . TYR B 2 168 ? 41.624 30.502 40.421 1.00 31.82 168 TYR B CA 1
ATOM 2536 C C . TYR B 2 168 ? 41.196 30.821 41.852 1.00 31.71 168 TYR B C 1
ATOM 2537 O O . TYR B 2 168 ? 41.824 31.636 42.524 1.00 30.24 168 TYR B O 1
ATOM 2546 N N . LYS B 2 169 ? 40.131 30.173 42.314 1.00 30.67 169 LYS B N 1
ATOM 2547 C CA . LYS B 2 169 ? 39.652 30.393 43.671 1.00 32.63 169 LYS B CA 1
ATOM 2548 C C . LYS B 2 169 ? 40.623 29.825 44.699 1.00 34.80 169 LYS B C 1
ATOM 2549 O O . LYS B 2 169 ? 40.836 30.419 45.760 1.00 33.04 169 LYS B O 1
ATOM 2555 N N . LEU B 2 170 ? 41.215 28.674 44.387 1.00 35.24 170 LEU B N 1
ATOM 2556 C CA . LEU B 2 170 ? 42.173 28.072 45.303 1.00 35.82 170 LEU B CA 1
ATOM 2557 C C . LEU B 2 170 ? 43.433 28.926 45.360 1.00 34.68 170 LEU B C 1
ATOM 2558 O O . LEU B 2 170 ? 44.070 29.025 46.403 1.00 34.90 170 LEU B O 1
ATOM 2563 N N . ARG B 2 171 ? 43.775 29.556 44.241 1.00 34.56 171 ARG B N 1
ATOM 2564 C CA . ARG B 2 171 ? 44.964 30.397 44.174 1.00 36.78 171 ARG B CA 1
ATOM 2565 C C . ARG B 2 171 ? 44.739 31.806 44.732 1.00 37.47 171 ARG B C 1
ATOM 2566 O O . ARG B 2 171 ? 45.676 32.602 44.827 1.00 38.26 171 ARG B O 1
ATOM 2574 N N . THR B 2 172 ? 43.510 32.111 45.128 1.00 37.24 172 THR B N 1
ATOM 2575 C CA . THR B 2 172 ? 43.211 33.439 45.650 1.00 38.25 172 THR B CA 1
ATOM 2576 C C . THR B 2 172 ? 42.407 33.441 46.949 1.00 38.92 172 THR B C 1
ATOM 2577 O O . THR B 2 172 ? 41.903 34.483 47.360 1.00 38.27 172 THR B O 1
ATOM 2581 N N . ASN B 2 173 ? 42.299 32.286 47.604 1.00 40.06 173 ASN B N 1
ATOM 2582 C CA . ASN B 2 173 ? 41.517 32.189 48.834 1.00 42.25 173 ASN B CA 1
ATOM 2583 C C . ASN B 2 173 ? 42.148 32.787 50.101 1.00 45.30 173 ASN B C 1
ATOM 2584 O O . ASN B 2 173 ? 41.487 32.863 51.135 1.00 45.43 173 ASN B O 1
ATOM 2589 N N . LEU B 2 174 ? 43.408 33.214 50.026 1.00 48.99 174 LEU B N 1
ATOM 2590 C CA . LEU B 2 174 ? 44.075 33.810 51.187 1.00 53.84 174 LEU B CA 1
ATOM 2591 C C . LEU B 2 174 ? 44.009 35.335 51.182 1.00 57.27 174 LEU B C 1
ATOM 2592 O O . LEU B 2 174 ? 43.435 35.946 52.087 1.00 58.05 174 LEU B O 1
ATOM 2597 N N . GLN B 2 175 ? 44.604 35.941 50.159 1.00 60.74 175 GLN B N 1
ATOM 2598 C CA . GLN B 2 175 ? 44.631 37.396 50.021 1.00 64.25 175 GLN B CA 1
ATOM 2599 C C . GLN B 2 175 ? 43.235 38.000 49.870 1.00 64.76 175 GLN B C 1
ATOM 2600 O O . GLN B 2 175 ? 42.249 37.233 49.878 1.00 65.36 175 GLN B O 1
ATOM 2606 N N . GLY C 3 1 ? 11.569 13.903 35.000 1.00 79.10 998 GLY C N 1
ATOM 2607 C CA . GLY C 3 1 ? 12.167 14.236 33.679 1.00 78.67 998 GLY C CA 1
ATOM 2608 C C . GLY C 3 1 ? 13.684 14.260 33.720 1.00 78.54 998 GLY C C 1
ATOM 2609 O O . GLY C 3 1 ? 14.274 14.894 34.596 1.00 78.54 998 GLY C O 1
ATOM 2610 N N . PRO C 3 2 ? 14.348 13.573 32.780 1.00 78.53 999 PRO C N 1
ATOM 2611 C CA . PRO C 3 2 ? 15.812 13.522 32.715 1.00 78.25 999 PRO C CA 1
ATOM 2612 C C . PRO C 3 2 ? 16.451 14.851 32.302 1.00 78.17 999 PRO C C 1
ATOM 2613 O O . PRO C 3 2 ? 17.465 15.267 32.865 1.00 77.99 999 PRO C O 1
ATOM 2617 N N . HIS C 3 3 ? 15.847 15.515 31.320 1.00 77.96 1000 HIS C N 1
ATOM 2618 C CA . HIS C 3 3 ? 16.357 16.786 30.820 1.00 77.74 1000 HIS C CA 1
ATOM 2619 C C . HIS C 3 3 ? 15.922 17.983 31.659 1.00 76.62 1000 HIS C C 1
ATOM 2620 O O . HIS C 3 3 ? 16.079 19.134 31.247 1.00 76.77 1000 HIS C O 1
ATOM 2627 N N . MET C 3 4 ? 15.379 17.713 32.839 1.00 74.63 1001 MET C N 1
ATOM 2628 C CA . MET C 3 4 ? 14.938 18.784 33.720 1.00 72.41 1001 MET C CA 1
ATOM 2629 C C . MET C 3 4 ? 16.146 19.366 34.444 1.00 70.84 1001 MET C C 1
ATOM 2630 O O . MET C 3 4 ? 16.034 20.338 35.190 1.00 70.69 1001 MET C O 1
ATOM 2635 N N . SER C 3 5 ? 17.305 18.764 34.206 1.00 68.65 1002 SER C N 1
ATOM 2636 C CA . SER C 3 5 ? 18.546 19.203 34.829 1.00 66.27 1002 SER C CA 1
ATOM 2637 C C . SER C 3 5 ? 18.967 20.582 34.334 1.00 63.17 1002 SER C C 1
ATOM 2638 O O . SER C 3 5 ? 19.735 21.278 34.998 1.00 63.51 1002 SER C O 1
ATOM 2641 N N . GLU C 3 6 ? 18.461 20.978 33.170 1.00 59.31 1003 GLU C N 1
ATOM 2642 C CA . GLU C 3 6 ? 18.816 22.273 32.602 1.00 54.96 1003 GLU C CA 1
ATOM 2643 C C . GLU C 3 6 ? 17.950 23.414 33.124 1.00 50.45 1003 GLU C C 1
ATOM 2644 O O . GLU C 3 6 ? 18.409 24.552 33.224 1.00 52.33 1003 GLU C O 1
ATOM 2650 N N . ALA C 3 7 ? 16.700 23.117 33.456 1.00 42.70 1004 ALA C N 1
ATOM 2651 C CA . ALA C 3 7 ? 15.795 24.143 33.956 1.00 35.95 1004 ALA C CA 1
ATOM 2652 C C . ALA C 3 7 ? 15.909 24.336 35.468 1.00 30.61 1004 ALA C C 1
ATOM 2653 O O . ALA C 3 7 ? 15.302 25.248 36.024 1.00 29.41 1004 ALA C O 1
ATOM 2655 N N . TYR C 3 8 ? 16.683 23.472 36.121 1.00 26.91 1005 TYR C N 1
ATOM 2656 C CA . TYR C 3 8 ? 16.895 23.538 37.570 1.00 25.13 1005 TYR C CA 1
ATOM 2657 C C . TYR C 3 8 ? 18.256 24.185 37.890 1.00 25.52 1005 TYR C C 1
ATOM 2658 O O . TYR C 3 8 ? 19.303 23.546 37.790 1.00 24.59 1005 TYR C O 1
ATOM 2667 N N . PHE C 3 9 ? 18.221 25.453 38.294 1.00 24.65 1006 PHE C N 1
ATOM 2668 C CA . PHE C 3 9 ? 19.435 26.220 38.590 1.00 25.75 1006 PHE C CA 1
ATOM 2669 C C . PHE C 3 9 ? 19.864 26.176 40.057 1.00 24.35 1006 PHE C C 1
ATOM 2670 O O . PHE C 3 9 ? 19.761 27.183 40.759 1.00 21.72 1006 PHE C O 1
ATOM 2678 N N . ARG C 3 10 ? 20.359 25.037 40.529 1.00 22.98 1007 ARG C N 1
ATOM 2679 C CA . ARG C 3 10 ? 20.778 24.965 41.923 1.00 23.54 1007 ARG C CA 1
ATOM 2680 C C . ARG C 3 10 ? 21.872 25.989 42.224 1.00 22.50 1007 ARG C C 1
ATOM 2681 O O . ARG C 3 10 ? 22.731 26.269 41.381 1.00 21.59 1007 ARG C O 1
ATOM 2689 N N . VAL C 3 11 ? 21.823 26.565 43.420 1.00 20.18 1008 VAL C N 1
ATOM 2690 C CA . VAL C 3 11 ? 22.841 27.521 43.827 1.00 19.43 1008 VAL C CA 1
ATOM 2691 C C . VAL C 3 11 ? 24.134 26.723 43.990 1.00 19.67 1008 VAL C C 1
ATOM 2692 O O . VAL C 3 11 ? 24.171 25.722 44.707 1.00 19.98 1008 VAL C O 1
ATOM 2696 N N . GLU C 3 12 ? 25.185 27.159 43.311 1.00 20.94 1009 GLU C N 1
ATOM 2697 C CA . GLU C 3 12 ? 26.472 26.483 43.372 1.00 23.66 1009 GLU C CA 1
ATOM 2698 C C . GLU C 3 12 ? 27.259 26.814 44.640 1.00 23.69 1009 GLU C C 1
ATOM 2699 O O . GLU C 3 12 ? 26.919 27.740 45.385 1.00 20.74 1009 GLU C O 1
ATOM 2705 N N . SER C 3 13 ? 28.319 26.047 44.869 1.00 22.47 1010 SER C N 1
ATOM 2706 C CA . SER C 3 13 ? 29.169 26.227 46.031 1.00 24.34 1010 SER C CA 1
ATOM 2707 C C . SER C 3 13 ? 30.135 27.403 45.902 1.00 23.41 1010 SER C C 1
ATOM 2708 O O . SER C 3 13 ? 30.603 27.726 44.809 1.00 21.44 1010 SER C O 1
ATOM 2711 N N . GLY C 3 14 ? 30.431 28.033 47.034 1.00 24.50 1011 GLY C N 1
ATOM 2712 C CA . GLY C 3 14 ? 31.366 29.146 47.044 1.00 24.72 1011 GLY C CA 1
ATOM 2713 C C . GLY C 3 14 ? 32.501 28.935 48.039 1.00 24.73 1011 GLY C C 1
ATOM 2714 O O . GLY C 3 14 ? 33.369 29.795 48.186 1.00 26.96 1011 GLY C O 1
ATOM 2715 N N . ALA C 3 15 ? 32.507 27.780 48.701 1.00 24.25 1012 ALA C N 1
ATOM 2716 C CA . ALA C 3 15 ? 33.506 27.458 49.721 1.00 26.65 1012 ALA C CA 1
ATOM 2717 C C . ALA C 3 15 ? 34.977 27.467 49.291 1.00 29.74 1012 ALA C C 1
ATOM 2718 O O . ALA C 3 15 ? 35.871 27.494 50.143 1.00 28.86 1012 ALA C O 1
ATOM 2720 N N . LEU C 3 16 ? 35.240 27.439 47.989 1.00 31.90 1013 LEU C N 1
ATOM 2721 C CA . LEU C 3 16 ? 36.626 27.445 47.524 1.00 36.77 1013 LEU C CA 1
ATOM 2722 C C . LEU C 3 16 ? 37.218 28.837 47.635 1.00 38.22 1013 LEU C C 1
ATOM 2723 O O . LEU C 3 16 ? 38.437 28.995 47.656 1.00 39.83 1013 LEU C O 1
ATOM 2728 N N . GLY C 3 17 ? 36.344 29.836 47.707 1.00 39.69 1014 GLY C N 1
ATOM 2729 C CA . GLY C 3 17 ? 36.786 31.213 47.821 1.00 41.66 1014 GLY C CA 1
ATOM 2730 C C . GLY C 3 17 ? 36.723 31.758 49.240 1.00 42.18 1014 GLY C C 1
ATOM 2731 O O . GLY C 3 17 ? 36.718 30.989 50.202 1.00 41.56 1014 GLY C O 1
ATOM 2732 N N . PRO C 3 18 ? 36.679 33.092 49.399 1.00 43.66 1015 PRO C N 1
ATOM 2733 C CA . PRO C 3 18 ? 36.617 33.814 50.679 1.00 43.26 1015 PRO C CA 1
ATOM 2734 C C . PRO C 3 18 ? 35.487 33.382 51.619 1.00 42.73 1015 PRO C C 1
ATOM 2735 O O . PRO C 3 18 ? 35.718 33.140 52.804 1.00 42.18 1015 PRO C O 1
ATOM 2739 N N . GLU C 3 19 ? 34.267 33.309 51.092 1.00 40.75 1016 GLU C N 1
ATOM 2740 C CA . GLU C 3 19 ? 33.109 32.904 51.886 1.00 39.45 1016 GLU C CA 1
ATOM 2741 C C . GLU C 3 19 ? 32.288 31.861 51.139 1.00 37.45 1016 GLU C C 1
ATOM 2742 O O . GLU C 3 19 ? 32.338 31.776 49.908 1.00 36.80 1016 GLU C O 1
ATOM 2748 N N . GLU C 3 20 ? 31.531 31.064 51.884 1.00 34.21 1017 GLU C N 1
ATOM 2749 C CA . GLU C 3 20 ? 30.705 30.050 51.255 1.00 31.62 1017 GLU C CA 1
ATOM 2750 C C . GLU C 3 20 ? 29.400 30.721 50.811 1.00 30.45 1017 GLU C C 1
ATOM 2751 O O . GLU C 3 20 ? 29.075 31.824 51.267 1.00 29.23 1017 GLU C O 1
ATOM 2757 N N . ASN C 3 21 ? 28.678 30.098 49.885 1.00 25.44 1018 ASN C N 1
ATOM 2758 C CA . ASN C 3 21 ? 27.427 30.683 49.427 1.00 23.40 1018 ASN C CA 1
ATOM 2759 C C . ASN C 3 21 ? 26.307 30.368 50.404 1.00 22.06 1018 ASN C C 1
ATOM 2760 O O . ASN C 3 21 ? 26.050 29.207 50.741 1.00 19.24 1018 ASN C O 1
ATOM 2765 N N . PHE C 3 22 ? 25.649 31.428 50.863 1.00 22.43 1019 PHE C N 1
ATOM 2766 C CA . PHE C 3 22 ? 24.561 31.325 51.826 1.00 21.47 1019 PHE C CA 1
ATOM 2767 C C . PHE C 3 22 ? 23.515 30.256 51.487 1.00 19.38 1019 PHE C C 1
ATOM 2768 O O . PHE C 3 22 ? 23.141 29.453 52.340 1.00 18.40 1019 PHE C O 1
ATOM 2776 N N . LEU C 3 23 ? 23.064 30.241 50.239 1.00 19.27 1020 LEU C N 1
ATOM 2777 C CA . LEU C 3 23 ? 22.026 29.305 49.800 1.00 20.36 1020 LEU C CA 1
ATOM 2778 C C . LEU C 3 23 ? 22.519 27.986 49.216 1.00 19.30 1020 LEU C C 1
ATOM 2779 O O . LEU C 3 23 ? 21.714 27.181 48.748 1.00 16.56 1020 LEU C O 1
ATOM 2784 N N . SER C 3 24 ? 23.829 27.767 49.236 1.00 18.24 1021 SER C N 1
ATOM 2785 C CA . SER C 3 24 ? 24.398 26.540 48.689 1.00 18.86 1021 SER C CA 1
ATOM 2786 C C . SER C 3 24 ? 24.160 25.357 49.619 1.00 18.96 1021 SER C C 1
ATOM 2787 O O . SER C 3 24 ? 24.664 25.330 50.745 1.00 19.35 1021 SER C O 1
ATOM 2790 N N . LEU C 3 25 ? 23.392 24.378 49.152 1.00 18.17 1022 LEU C N 1
ATOM 2791 C CA . LEU C 3 25 ? 23.120 23.204 49.972 1.00 19.92 1022 LEU C CA 1
ATOM 2792 C C . LEU C 3 25 ? 24.422 22.476 50.277 1.00 19.20 1022 LEU C C 1
ATOM 2793 O O . LEU C 3 25 ? 24.629 21.991 51.390 1.00 20.34 1022 LEU C O 1
ATOM 2798 N N . ASP C 3 26 ? 25.302 22.405 49.288 1.00 17.95 1023 ASP C N 1
ATOM 2799 C CA . ASP C 3 26 ? 26.572 21.722 49.475 1.00 21.54 1023 ASP C CA 1
ATOM 2800 C C . ASP C 3 26 ? 27.463 22.390 50.522 1.00 20.61 1023 ASP C C 1
ATOM 2801 O O . ASP C 3 26 ? 28.149 21.696 51.273 1.00 19.89 1023 ASP C O 1
ATOM 2806 N N . ASP C 3 27 ? 27.478 23.723 50.563 1.00 17.44 1024 ASP C N 1
ATOM 2807 C CA . ASP C 3 27 ? 28.294 24.417 51.555 1.00 18.65 1024 ASP C CA 1
ATOM 2808 C C . ASP C 3 27 ? 27.697 24.209 52.942 1.00 18.15 1024 ASP C C 1
ATOM 2809 O O . ASP C 3 27 ? 28.421 24.102 53.928 1.00 19.00 1024 ASP C O 1
ATOM 2814 N N . ILE C 3 28 ? 26.373 24.133 53.016 1.00 18.70 1025 ILE C N 1
ATOM 2815 C CA . ILE C 3 28 ? 25.716 23.906 54.293 1.00 17.26 1025 ILE C CA 1
ATOM 2816 C C . ILE C 3 28 ? 26.068 22.517 54.831 1.00 18.48 1025 ILE C C 1
ATOM 2817 O O . ILE C 3 28 ? 26.237 22.338 56.040 1.00 18.56 1025 ILE C O 1
ATOM 2822 N N . LEU C 3 29 ? 26.181 21.538 53.938 1.00 17.51 1026 LEU C N 1
ATOM 2823 C CA . LEU C 3 29 ? 26.533 20.178 54.347 1.00 18.88 1026 LEU C CA 1
ATOM 2824 C C . LEU C 3 29 ? 28.011 20.168 54.734 1.00 19.52 1026 LEU C C 1
ATOM 2825 O O . LEU C 3 29 ? 28.421 19.482 55.661 1.00 21.03 1026 LEU C O 1
ATOM 2830 N N . MET C 3 30 ? 28.810 20.939 54.013 1.00 19.74 1027 MET C N 1
ATOM 2831 C CA . MET C 3 30 ? 30.231 21.027 54.295 1.00 22.39 1027 MET C CA 1
ATOM 2832 C C . MET C 3 30 ? 30.498 21.651 55.679 1.00 25.52 1027 MET C C 1
ATOM 2833 O O . MET C 3 30 ? 31.227 21.079 56.494 1.00 25.77 1027 MET C O 1
ATOM 2838 N N . SER C 3 31 ? 29.894 22.806 55.950 1.00 24.74 1028 SER C N 1
ATOM 2839 C CA . SER C 3 31 ? 30.106 23.483 57.227 1.00 25.53 1028 SER C CA 1
ATOM 2840 C C . SER C 3 31 ? 29.456 22.787 58.417 1.00 26.49 1028 SER C C 1
ATOM 2841 O O . SER C 3 31 ? 29.473 23.305 59.530 1.00 26.03 1028 SER C O 1
ATOM 2844 N N . HIS C 3 32 ? 28.885 21.611 58.181 1.00 26.65 1029 HIS C N 1
ATOM 2845 C CA . HIS C 3 32 ? 28.264 20.845 59.253 1.00 26.83 1029 HIS C CA 1
ATOM 2846 C C . HIS C 3 32 ? 29.312 19.900 59.829 1.00 28.07 1029 HIS C C 1
ATOM 2847 O O . HIS C 3 32 ? 29.212 19.472 60.978 1.00 30.55 1029 HIS C O 1
ATOM 2854 N N . GLU C 3 33 ? 30.310 19.577 59.015 1.00 27.60 1030 GLU C N 1
ATOM 2855 C CA . GLU C 3 33 ? 31.386 18.677 59.412 1.00 30.97 1030 GLU C CA 1
ATOM 2856 C C . GLU C 3 33 ? 32.111 19.218 60.646 1.00 33.79 1030 GLU C C 1
ATOM 2857 O O . GLU C 3 33 ? 32.341 20.424 60.769 1.00 32.64 1030 GLU C O 1
ATOM 2863 N N . LYS C 3 34 ? 32.458 18.314 61.558 1.00 36.80 1031 LYS C N 1
ATOM 2864 C CA . LYS C 3 34 ? 33.105 18.672 62.819 1.00 39.82 1031 LYS C CA 1
ATOM 2865 C C . LYS C 3 34 ? 34.551 19.137 62.750 1.00 40.61 1031 LYS C C 1
ATOM 2866 O O . LYS C 3 34 ? 35.300 18.786 61.841 1.00 40.05 1031 LYS C O 1
ATOM 2872 N N . LEU C 3 35 ? 34.933 19.925 63.750 1.00 43.19 1032 LEU C N 1
ATOM 2873 C CA . LEU C 3 35 ? 36.274 20.488 63.846 1.00 43.57 1032 LEU C CA 1
ATOM 2874 C C . LEU C 3 35 ? 36.741 20.489 65.304 1.00 44.74 1032 LEU C C 1
ATOM 2875 O O . LEU C 3 35 ? 35.980 20.852 66.206 1.00 42.03 1032 LEU C O 1
ATOM 2880 N N . PRO C 3 36 ? 38.000 20.075 65.553 1.00 46.18 1033 PRO C N 1
ATOM 2881 C CA . PRO C 3 36 ? 38.588 20.022 66.899 1.00 46.51 1033 PRO C CA 1
ATOM 2882 C C . PRO C 3 36 ? 38.784 21.417 67.486 1.00 46.56 1033 PRO C C 1
ATOM 2883 O O . PRO C 3 36 ? 39.433 22.273 66.881 1.00 45.64 1033 PRO C O 1
ATOM 2887 N N . VAL C 3 37 ? 38.226 21.637 68.670 1.00 46.31 1034 VAL C N 1
ATOM 2888 C CA . VAL C 3 37 ? 38.331 22.932 69.324 1.00 48.63 1034 VAL C CA 1
ATOM 2889 C C . VAL C 3 37 ? 38.511 22.798 70.840 1.00 49.09 1034 VAL C C 1
ATOM 2890 O O . VAL C 3 37 ? 38.165 21.772 71.432 1.00 48.58 1034 VAL C O 1
ATOM 2894 N N . ARG C 3 38 ? 39.069 23.832 71.460 1.00 50.06 1035 ARG C N 1
ATOM 2895 C CA . ARG C 3 38 ? 39.255 23.841 72.907 1.00 52.28 1035 ARG C CA 1
ATOM 2896 C C . ARG C 3 38 ? 38.715 25.161 73.441 1.00 51.74 1035 ARG C C 1
ATOM 2897 O O . ARG C 3 38 ? 39.155 26.236 73.032 1.00 50.02 1035 ARG C O 1
ATOM 2905 N N . THR C 3 39 ? 37.745 25.075 74.345 1.00 53.21 1036 THR C N 1
ATOM 2906 C CA . THR C 3 39 ? 37.139 26.270 74.921 1.00 55.30 1036 THR C CA 1
ATOM 2907 C C . THR C 3 39 ? 38.150 27.061 75.742 1.00 56.51 1036 THR C C 1
ATOM 2908 O O . THR C 3 39 ? 39.008 26.487 76.413 1.00 56.30 1036 THR C O 1
ATOM 2912 N N . GLU C 3 40 ? 38.048 28.384 75.672 1.00 57.97 1037 GLU C N 1
ATOM 2913 C CA . GLU C 3 40 ? 38.943 29.267 76.406 1.00 60.21 1037 GLU C CA 1
ATOM 2914 C C . GLU C 3 40 ? 38.186 29.964 77.530 1.00 61.14 1037 GLU C C 1
ATOM 2915 O O . GLU C 3 40 ? 38.705 30.874 78.178 1.00 61.02 1037 GLU C O 1
ATOM 2921 N N . THR C 3 41 ? 36.950 29.525 77.744 1.00 62.47 1038 THR C N 1
ATOM 2922 C CA . THR C 3 41 ? 36.081 30.075 78.777 1.00 63.57 1038 THR C CA 1
ATOM 2923 C C . THR C 3 41 ? 34.956 29.079 79.015 1.00 64.43 1038 THR C C 1
ATOM 2924 O O . THR C 3 41 ? 34.637 28.270 78.142 1.00 64.71 1038 THR C O 1
ATOM 2928 N N . ALA C 3 42 ? 34.359 29.130 80.198 1.00 64.98 1039 ALA C N 1
ATOM 2929 C CA . ALA C 3 42 ? 33.266 28.225 80.507 1.00 65.16 1039 ALA C CA 1
ATOM 2930 C C . ALA C 3 42 ? 32.020 28.712 79.784 1.00 65.50 1039 ALA C C 1
ATOM 2931 O O . ALA C 3 42 ? 31.872 29.905 79.513 1.00 64.05 1039 ALA C O 1
ATOM 2933 N N . MET C 3 43 ? 31.134 27.779 79.461 1.00 66.92 1040 MET C N 1
ATOM 2934 C CA . MET C 3 43 ? 29.892 28.114 78.782 1.00 68.61 1040 MET C CA 1
ATOM 2935 C C . MET C 3 43 ? 28.728 27.566 79.598 1.00 69.00 1040 MET C C 1
ATOM 2936 O O . MET C 3 43 ? 28.370 26.394 79.489 1.00 68.46 1040 MET C O 1
ATOM 2941 N N . PRO C 3 44 ? 28.129 28.422 80.440 1.00 69.77 1041 PRO C N 1
ATOM 2942 C CA . PRO C 3 44 ? 27.002 28.078 81.309 1.00 70.49 1041 PRO C CA 1
ATOM 2943 C C . PRO C 3 44 ? 25.787 27.497 80.597 1.00 71.58 1041 PRO C C 1
ATOM 2944 O O . PRO C 3 44 ? 25.411 27.944 79.515 1.00 71.58 1041 PRO C O 1
ATOM 2948 N N . ARG C 3 45 ? 25.187 26.486 81.215 1.00 72.63 1042 ARG C N 1
ATOM 2949 C CA . ARG C 3 45 ? 23.981 25.863 80.686 1.00 74.17 1042 ARG C CA 1
ATOM 2950 C C . ARG C 3 45 ? 24.108 25.258 79.288 1.00 74.39 1042 ARG C C 1
ATOM 2951 O O . ARG C 3 45 ? 23.209 25.409 78.462 1.00 74.45 1042 ARG C O 1
ATOM 2959 N N . LEU C 3 46 ? 25.213 24.565 79.029 1.00 74.67 1043 LEU C N 1
ATOM 2960 C CA . LEU C 3 46 ? 25.428 23.940 77.726 1.00 74.82 1043 LEU C CA 1
ATOM 2961 C C . LEU C 3 46 ? 26.075 22.563 77.841 1.00 75.28 1043 LEU C C 1
ATOM 2962 O O . LEU C 3 46 ? 26.139 21.819 76.861 1.00 75.39 1043 LEU C O 1
ATOM 2967 N N . GLY C 3 47 ? 26.553 22.229 79.036 1.00 74.94 1044 GLY C N 1
ATOM 2968 C CA . GLY C 3 47 ? 27.193 20.942 79.243 1.00 74.79 1044 GLY C CA 1
ATOM 2969 C C . GLY C 3 47 ? 26.324 19.765 78.845 1.00 75.13 1044 GLY C C 1
ATOM 2970 O O . GLY C 3 47 ? 26.828 18.671 78.583 1.00 75.06 1044 GLY C O 1
ATOM 2971 N N . ALA C 3 48 ? 25.014 19.990 78.795 1.00 75.34 1045 ALA C N 1
ATOM 2972 C CA . ALA C 3 48 ? 24.061 18.946 78.434 1.00 75.74 1045 ALA C CA 1
ATOM 2973 C C . ALA C 3 48 ? 24.309 18.404 77.027 1.00 75.81 1045 ALA C C 1
ATOM 2974 O O . ALA C 3 48 ? 23.959 17.263 76.721 1.00 75.74 1045 ALA C O 1
ATOM 2976 N N . PHE C 3 49 ? 24.913 19.226 76.175 1.00 75.17 1046 PHE C N 1
ATOM 2977 C CA . PHE C 3 49 ? 25.200 18.824 74.804 1.00 74.33 1046 PHE C CA 1
ATOM 2978 C C . PHE C 3 49 ? 26.563 18.157 74.666 1.00 73.67 1046 PHE C C 1
ATOM 2979 O O . PHE C 3 49 ? 26.905 17.645 73.600 1.00 73.01 1046 PHE C O 1
ATOM 2987 N N . PHE C 3 50 ? 27.340 18.166 75.744 1.00 73.26 1047 PHE C N 1
ATOM 2988 C CA . PHE C 3 50 ? 28.668 17.562 75.722 1.00 72.43 1047 PHE C CA 1
ATOM 2989 C C . PHE C 3 50 ? 28.956 16.821 77.027 1.00 72.18 1047 PHE C C 1
ATOM 2990 O O . PHE C 3 50 ? 28.891 15.592 77.086 1.00 71.40 1047 PHE C O 1
ATOM 2998 N N . ASP C 3 60 ? 26.139 26.199 86.699 1.00 79.22 1057 ASP C N 1
ATOM 2999 C CA . ASP C 3 60 ? 24.981 26.387 85.833 1.00 79.05 1057 ASP C CA 1
ATOM 3000 C C . ASP C 3 60 ? 24.889 25.286 84.781 1.00 78.84 1057 ASP C C 1
ATOM 3001 O O . ASP C 3 60 ? 24.422 25.528 83.670 1.00 79.40 1057 ASP C O 1
ATOM 3006 N N . ASN C 3 61 ? 25.328 24.078 85.129 1.00 78.29 1058 ASN C N 1
ATOM 3007 C CA . ASN C 3 61 ? 25.290 22.963 84.186 1.00 77.37 1058 ASN C CA 1
ATOM 3008 C C . ASN C 3 61 ? 26.156 23.380 82.995 1.00 76.24 1058 ASN C C 1
ATOM 3009 O O . ASN C 3 61 ? 25.953 22.939 81.863 1.00 75.63 1058 ASN C O 1
ATOM 3014 N N . ALA C 3 62 ? 27.130 24.237 83.282 1.00 74.63 1059 ALA C N 1
ATOM 3015 C CA . ALA C 3 62 ? 28.039 24.779 82.281 1.00 72.85 1059 ALA C CA 1
ATOM 3016 C C . ALA C 3 62 ? 29.036 23.790 81.692 1.00 71.87 1059 ALA C C 1
ATOM 3017 O O . ALA C 3 62 ? 29.133 22.640 82.122 1.00 70.73 1059 ALA C O 1
ATOM 3019 N N . VAL C 3 63 ? 29.773 24.271 80.693 1.00 70.91 1060 VAL C N 1
ATOM 3020 C CA . VAL C 3 63 ? 30.799 23.492 80.014 1.00 69.73 1060 VAL C CA 1
ATOM 3021 C C . VAL C 3 63 ? 32.143 24.030 80.487 1.00 68.78 1060 VAL C C 1
ATOM 3022 O O . VAL C 3 63 ? 32.477 25.191 80.244 1.00 68.35 1060 VAL C O 1
ATOM 3026 N N . PRO C 3 64 ? 32.930 23.192 81.175 1.00 68.45 1061 PRO C N 1
ATOM 3027 C CA . PRO C 3 64 ? 34.244 23.587 81.689 1.00 68.23 1061 PRO C CA 1
ATOM 3028 C C . PRO C 3 64 ? 35.088 24.271 80.624 1.00 68.29 1061 PRO C C 1
ATOM 3029 O O . PRO C 3 64 ? 34.908 24.022 79.431 1.00 68.71 1061 PRO C O 1
ATOM 3033 N N . GLN C 3 65 ? 36.000 25.140 81.049 1.00 67.69 1062 GLN C N 1
ATOM 3034 C CA . GLN C 3 65 ? 36.873 25.811 80.097 1.00 67.16 1062 GLN C CA 1
ATOM 3035 C C . GLN C 3 65 ? 37.987 24.821 79.771 1.00 66.46 1062 GLN C C 1
ATOM 3036 O O . GLN C 3 65 ? 38.217 23.871 80.523 1.00 66.12 1062 GLN C O 1
ATOM 3042 N N . GLY C 3 66 ? 38.672 25.037 78.654 1.00 65.66 1063 GLY C N 1
ATOM 3043 C CA . GLY C 3 66 ? 39.747 24.141 78.269 1.00 63.80 1063 GLY C CA 1
ATOM 3044 C C . GLY C 3 66 ? 39.261 22.764 77.858 1.00 62.50 1063 GLY C C 1
ATOM 3045 O O . GLY C 3 66 ? 40.055 21.835 77.725 1.00 62.25 1063 GLY C O 1
ATOM 3046 N N . SER C 3 67 ? 37.954 22.624 77.661 1.00 61.32 1064 SER C N 1
ATOM 3047 C CA . SER C 3 67 ? 37.389 21.343 77.252 1.00 60.89 1064 SER C CA 1
ATOM 3048 C C . SER C 3 67 ? 37.691 21.075 75.781 1.00 59.30 1064 SER C C 1
ATOM 3049 O O . SER C 3 67 ? 37.660 21.988 74.955 1.00 57.81 1064 SER C O 1
ATOM 3052 N N . LYS C 3 68 ? 37.996 19.821 75.466 1.00 58.81 1065 LYS C N 1
ATOM 3053 C CA . LYS C 3 68 ? 38.293 19.421 74.096 1.00 58.14 1065 LYS C CA 1
ATOM 3054 C C . LYS C 3 68 ? 36.981 19.039 73.429 1.00 56.33 1065 LYS C C 1
ATOM 3055 O O . LYS C 3 68 ? 36.348 18.050 73.805 1.00 55.81 1065 LYS C O 1
ATOM 3061 N N . LEU C 3 69 ? 36.573 19.827 72.439 1.00 53.87 1066 LEU C N 1
ATOM 3062 C CA . LEU C 3 69 ? 35.320 19.569 71.743 1.00 51.67 1066 LEU C CA 1
ATOM 3063 C C . LEU C 3 69 ? 35.443 19.485 70.232 1.00 49.18 1066 LEU C C 1
ATOM 3064 O O . LEU C 3 69 ? 36.370 20.025 69.629 1.00 47.45 1066 LEU C O 1
ATOM 3069 N N . GLU C 3 70 ? 34.485 18.789 69.633 1.00 48.28 1067 GLU C N 1
ATOM 3070 C CA . GLU C 3 70 ? 34.410 18.652 68.188 1.00 46.82 1067 GLU C CA 1
ATOM 3071 C C . GLU C 3 70 ? 33.143 19.398 67.813 1.00 43.73 1067 GLU C C 1
ATOM 3072 O O . GLU C 3 70 ? 32.035 18.921 68.049 1.00 43.89 1067 GLU C O 1
ATOM 3078 N N . LEU C 3 71 ? 33.313 20.588 67.253 1.00 40.61 1068 LEU C N 1
ATOM 3079 C CA . LEU C 3 71 ? 32.177 21.409 66.867 1.00 39.07 1068 LEU C CA 1
ATOM 3080 C C . LEU C 3 71 ? 32.058 21.563 65.363 1.00 38.05 1068 LEU C C 1
ATOM 3081 O O . LEU C 3 71 ? 33.062 21.582 64.649 1.00 36.79 1068 LEU C O 1
ATOM 3086 N N . PRO C 3 72 ? 30.817 21.663 64.860 1.00 36.16 1069 PRO C N 1
ATOM 3087 C CA . PRO C 3 72 ? 30.638 21.831 63.417 1.00 33.57 1069 PRO C CA 1
ATOM 3088 C C . PRO C 3 72 ? 31.323 23.130 63.005 1.00 31.66 1069 PRO C C 1
ATOM 3089 O O . PRO C 3 72 ? 31.397 24.080 63.791 1.00 31.56 1069 PRO C O 1
ATOM 3093 N N . LEU C 3 73 ? 31.833 23.162 61.780 1.00 29.10 1070 LEU C N 1
ATOM 3094 C CA . LEU C 3 73 ? 32.532 24.326 61.267 1.00 27.59 1070 LEU C CA 1
ATOM 3095 C C . LEU C 3 73 ? 31.771 25.644 61.401 1.00 27.93 1070 LEU C C 1
ATOM 3096 O O . LEU C 3 73 ? 32.379 26.674 61.702 1.00 28.14 1070 LEU C O 1
ATOM 3101 N N . TRP C 3 74 ? 30.454 25.630 61.190 1.00 24.94 1071 TRP C N 1
ATOM 3102 C CA . TRP C 3 74 ? 29.693 26.872 61.281 1.00 25.34 1071 TRP C CA 1
ATOM 3103 C C . TRP C 3 74 ? 29.688 27.465 62.690 1.00 26.42 1071 TRP C C 1
ATOM 3104 O O . TRP C 3 74 ? 29.803 28.679 62.851 1.00 25.34 1071 TRP C O 1
ATOM 3115 N N . LEU C 3 75 ? 29.549 26.614 63.704 1.00 27.08 1072 LEU C N 1
ATOM 3116 C CA . LEU C 3 75 ? 29.544 27.078 65.086 1.00 28.67 1072 LEU C CA 1
ATOM 3117 C C . LEU C 3 75 ? 30.955 27.566 65.444 1.00 29.28 1072 LEU C C 1
ATOM 3118 O O . LEU C 3 75 ? 31.123 28.660 65.986 1.00 28.09 1072 LEU C O 1
ATOM 3123 N N . ALA C 3 76 ? 31.964 26.759 65.124 1.00 28.52 1073 ALA C N 1
ATOM 3124 C CA . ALA C 3 76 ? 33.347 27.137 65.393 1.00 30.59 1073 ALA C CA 1
ATOM 3125 C C . ALA C 3 76 ? 33.632 28.513 64.787 1.00 32.76 1073 ALA C C 1
ATOM 3126 O O . ALA C 3 76 ? 34.228 29.370 65.441 1.00 34.18 1073 ALA C O 1
ATOM 3128 N N . LYS C 3 77 ? 33.201 28.733 63.547 1.00 34.12 1074 LYS C N 1
ATOM 3129 C CA . LYS C 3 77 ? 33.403 30.029 62.901 1.00 35.88 1074 LYS C CA 1
ATOM 3130 C C . LYS C 3 77 ? 32.745 31.140 63.726 1.00 36.75 1074 LYS C C 1
ATOM 3131 O O . LYS C 3 77 ? 33.361 32.166 64.012 1.00 36.59 1074 LYS C O 1
ATOM 3137 N N . GLY C 3 78 ? 31.486 30.927 64.095 1.00 35.37 1075 GLY C N 1
ATOM 3138 C CA . GLY C 3 78 ? 30.756 31.919 64.862 1.00 37.05 1075 GLY C CA 1
ATOM 3139 C C . GLY C 3 78 ? 31.363 32.337 66.193 1.00 37.06 1075 GLY C C 1
ATOM 3140 O O . GLY C 3 78 ? 31.370 33.516 66.527 1.00 37.82 1075 GLY C O 1
ATOM 3141 N N . LEU C 3 79 ? 31.872 31.376 66.954 1.00 37.54 1076 LEU C N 1
ATOM 3142 C CA . LEU C 3 79 ? 32.460 31.659 68.256 1.00 39.59 1076 LEU C CA 1
ATOM 3143 C C . LEU C 3 79 ? 33.931 32.071 68.203 1.00 42.33 1076 LEU C C 1
ATOM 3144 O O . LEU C 3 79 ? 34.517 32.421 69.231 1.00 43.03 1076 LEU C O 1
ATOM 3149 N N . PHE C 3 80 ? 34.523 32.040 67.012 1.00 44.21 1077 PHE C N 1
ATOM 3150 C CA . PHE C 3 80 ? 35.928 32.394 66.857 1.00 46.39 1077 PHE C CA 1
ATOM 3151 C C . PHE C 3 80 ? 36.202 33.879 66.616 1.00 49.17 1077 PHE C C 1
ATOM 3152 O O . PHE C 3 80 ? 35.352 34.624 66.127 1.00 48.43 1077 PHE C O 1
ATOM 3160 N N . ASP C 3 81 ? 37.418 34.282 66.970 1.00 53.15 1078 ASP C N 1
ATOM 3161 C CA . ASP C 3 81 ? 37.908 35.646 66.797 1.00 57.66 1078 ASP C CA 1
ATOM 3162 C C . ASP C 3 81 ? 39.427 35.528 66.921 1.00 59.71 1078 ASP C C 1
ATOM 3163 O O . ASP C 3 81 ? 39.921 34.598 67.559 1.00 59.28 1078 ASP C O 1
ATOM 3168 N N . ASN C 3 82 ? 40.165 36.442 66.300 1.00 63.24 1079 ASN C N 1
ATOM 3169 C CA . ASN C 3 82 ? 41.627 36.400 66.355 1.00 67.22 1079 ASN C CA 1
ATOM 3170 C C . ASN C 3 82 ? 42.164 36.025 67.734 1.00 69.35 1079 ASN C C 1
ATOM 3171 O O . ASN C 3 82 ? 43.126 35.262 67.850 1.00 69.93 1079 ASN C O 1
ATOM 3176 N N . LYS C 3 83 ? 41.535 36.567 68.773 1.00 70.92 1080 LYS C N 1
ATOM 3177 C CA . LYS C 3 83 ? 41.932 36.293 70.148 1.00 72.23 1080 LYS C CA 1
ATOM 3178 C C . LYS C 3 83 ? 41.283 34.993 70.620 1.00 72.51 1080 LYS C C 1
ATOM 3179 O O . LYS C 3 83 ? 40.287 34.546 70.054 1.00 72.88 1080 LYS C O 1
ATOM 3185 N N . ARG C 3 84 ? 41.850 34.388 71.658 1.00 72.90 1081 ARG C N 1
ATOM 3186 C CA . ARG C 3 84 ? 41.319 33.138 72.192 1.00 72.21 1081 ARG C CA 1
ATOM 3187 C C . ARG C 3 84 ? 40.141 33.392 73.122 1.00 69.85 1081 ARG C C 1
ATOM 3188 O O . ARG C 3 84 ? 39.906 32.622 74.047 1.00 70.24 1081 ARG C O 1
ATOM 3196 N N . ARG C 3 85 ? 39.399 34.465 72.873 1.00 67.10 1082 ARG C N 1
ATOM 3197 C CA . ARG C 3 85 ? 38.262 34.818 73.716 1.00 63.87 1082 ARG C CA 1
ATOM 3198 C C . ARG C 3 85 ? 37.360 33.645 74.089 1.00 60.88 1082 ARG C C 1
ATOM 3199 O O . ARG C 3 85 ? 37.253 33.294 75.263 1.00 60.37 1082 ARG C O 1
ATOM 3207 N N . ILE C 3 86 ? 36.714 33.030 73.105 1.00 57.01 1083 ILE C N 1
ATOM 3208 C CA . ILE C 3 86 ? 35.832 31.913 73.407 1.00 52.38 1083 ILE C CA 1
ATOM 3209 C C . ILE C 3 86 ? 36.431 30.565 73.026 1.00 50.26 1083 ILE C C 1
ATOM 3210 O O . ILE C 3 86 ? 36.383 29.617 73.809 1.00 48.86 1083 ILE C O 1
ATOM 3215 N N . LEU C 3 87 ? 37.002 30.480 71.828 1.00 48.54 1084 LEU C N 1
ATOM 3216 C CA . LEU C 3 87 ? 37.588 29.226 71.353 1.00 47.35 1084 LEU C CA 1
ATOM 3217 C C . LEU C 3 87 ? 38.975 29.351 70.735 1.00 45.37 1084 LEU C C 1
ATOM 3218 O O . LEU C 3 87 ? 39.382 30.416 70.276 1.00 44.16 1084 LEU C O 1
ATOM 3223 N N . SER C 3 88 ? 39.682 28.229 70.723 1.00 44.21 1085 SER C N 1
ATOM 3224 C CA . SER C 3 88 ? 40.994 28.132 70.104 1.00 45.25 1085 SER C CA 1
ATOM 3225 C C . SER C 3 88 ? 40.787 26.962 69.138 1.00 45.02 1085 SER C C 1
ATOM 3226 O O . SER C 3 88 ? 40.421 25.860 69.558 1.00 43.38 1085 SER C O 1
ATOM 3229 N N . VAL C 3 89 ? 40.994 27.200 67.847 1.00 45.34 1086 VAL C N 1
ATOM 3230 C CA . VAL C 3 89 ? 40.774 26.150 66.857 1.00 46.65 1086 VAL C CA 1
ATOM 3231 C C . VAL C 3 89 ? 41.990 25.316 66.485 1.00 46.69 1086 VAL C C 1
ATOM 3232 O O . VAL C 3 89 ? 43.104 25.821 66.347 1.00 48.03 1086 VAL C O 1
ATOM 3236 N N . GLU C 3 90 ? 41.746 24.024 66.309 1.00 45.48 1087 GLU C N 1
ATOM 3237 C CA . GLU C 3 90 ? 42.784 23.066 65.965 1.00 44.72 1087 GLU C CA 1
ATOM 3238 C C . GLU C 3 90 ? 42.588 22.538 64.534 1.00 42.70 1087 GLU C C 1
ATOM 3239 O O . GLU C 3 90 ? 41.465 22.244 64.112 1.00 42.15 1087 GLU C O 1
ATOM 3245 N N . LEU C 3 91 ? 43.682 22.433 63.788 1.00 38.73 1088 LEU C N 1
ATOM 3246 C CA . LEU C 3 91 ? 43.627 21.939 62.417 1.00 35.54 1088 LEU C CA 1
ATOM 3247 C C . LEU C 3 91 ? 43.439 20.426 62.377 1.00 34.15 1088 LEU C C 1
ATOM 3248 O O . LEU C 3 91 ? 44.125 19.692 63.089 1.00 33.51 1088 LEU C O 1
ATOM 3253 N N . PRO C 3 92 ? 42.492 19.939 61.558 1.00 32.19 1089 PRO C N 1
ATOM 3254 C CA . PRO C 3 92 ? 42.295 18.488 61.479 1.00 30.62 1089 PRO C CA 1
ATOM 3255 C C . PRO C 3 92 ? 43.623 17.894 60.995 1.00 28.85 1089 PRO C C 1
ATOM 3256 O O . PRO C 3 92 ? 44.357 18.543 60.252 1.00 27.33 1089 PRO C O 1
ATOM 3260 N N . LYS C 3 93 ? 43.925 16.673 61.415 1.00 29.67 1090 LYS C N 1
ATOM 3261 C CA . LYS C 3 93 ? 45.173 16.015 61.035 1.00 32.25 1090 LYS C CA 1
ATOM 3262 C C . LYS C 3 93 ? 45.382 16.019 59.515 1.00 31.24 1090 LYS C C 1
ATOM 3263 O O . LYS C 3 93 ? 46.504 16.188 59.029 1.00 29.39 1090 LYS C O 1
ATOM 3269 N N . ILE C 3 94 ? 44.292 15.856 58.773 1.00 30.43 1091 ILE C N 1
ATOM 3270 C CA . ILE C 3 94 ? 44.340 15.813 57.312 1.00 31.00 1091 ILE C CA 1
ATOM 3271 C C . ILE C 3 94 ? 44.926 17.064 56.662 1.00 27.74 1091 ILE C C 1
ATOM 3272 O O . ILE C 3 94 ? 45.408 17.013 55.532 1.00 25.44 1091 ILE C O 1
ATOM 3277 N N . TYR C 3 95 ? 44.893 18.191 57.362 1.00 25.83 1092 TYR C N 1
ATOM 3278 C CA . TYR C 3 95 ? 45.456 19.407 56.790 1.00 25.67 1092 TYR C CA 1
ATOM 3279 C C . TYR C 3 95 ? 46.799 19.801 57.412 1.00 24.65 1092 TYR C C 1
ATOM 3280 O O . TYR C 3 95 ? 47.329 20.869 57.123 1.00 23.64 1092 TYR C O 1
ATOM 3289 N N . GLN C 3 96 ? 47.352 18.934 58.255 1.00 25.17 1093 GLN C N 1
ATOM 3290 C CA . GLN C 3 96 ? 48.638 19.215 58.894 1.00 27.90 1093 GLN C CA 1
ATOM 3291 C C . GLN C 3 96 ? 49.814 18.782 58.021 1.00 27.92 1093 GLN C C 1
ATOM 3292 O O . GLN C 3 96 ? 49.633 18.120 56.999 1.00 29.12 1093 GLN C O 1
ATOM 3298 N N . GLU C 3 97 ? 51.019 19.165 58.430 1.00 29.08 1094 GLU C N 1
ATOM 3299 C CA . GLU C 3 97 ? 52.237 18.854 57.683 1.00 28.13 1094 GLU C CA 1
ATOM 3300 C C . GLU C 3 97 ? 52.412 17.396 57.263 1.00 24.77 1094 GLU C C 1
ATOM 3301 O O . GLU C 3 97 ? 52.860 17.118 56.156 1.00 23.91 1094 GLU C O 1
ATOM 3307 N N . GLY C 3 98 ? 52.083 16.465 58.145 1.00 24.15 1095 GLY C N 1
ATOM 3308 C CA . GLY C 3 98 ? 52.234 15.067 57.793 1.00 23.69 1095 GLY C CA 1
ATOM 3309 C C . GLY C 3 98 ? 51.477 14.718 56.520 1.00 24.94 1095 GLY C C 1
ATOM 3310 O O . GLY C 3 98 ? 52.077 14.307 55.519 1.00 22.96 1095 GLY C O 1
ATOM 3311 N N . TRP C 3 99 ? 50.156 14.882 56.556 1.00 23.38 1096 TRP C N 1
ATOM 3312 C CA . TRP C 3 99 ? 49.327 14.573 55.402 1.00 25.27 1096 TRP C CA 1
ATOM 3313 C C . TRP C 3 99 ? 49.619 15.396 54.155 1.00 24.74 1096 TRP C C 1
ATOM 3314 O O . TRP C 3 99 ? 49.532 14.865 53.052 1.00 21.72 1096 TRP C O 1
ATOM 3325 N N . ARG C 3 100 ? 49.971 16.673 54.294 1.00 24.47 1097 ARG C N 1
ATOM 3326 C CA . ARG C 3 100 ? 50.244 17.423 53.078 1.00 27.61 1097 ARG C CA 1
ATOM 3327 C C . ARG C 3 100 ? 51.557 17.016 52.429 1.00 27.79 1097 ARG C C 1
ATOM 3328 O O . ARG C 3 100 ? 51.734 17.203 51.226 1.00 26.18 1097 ARG C O 1
ATOM 3336 N N . THR C 3 101 ? 52.469 16.435 53.208 1.00 26.49 1098 THR C N 1
ATOM 3337 C CA . THR C 3 101 ? 53.729 15.974 52.640 1.00 26.34 1098 THR C CA 1
ATOM 3338 C C . THR C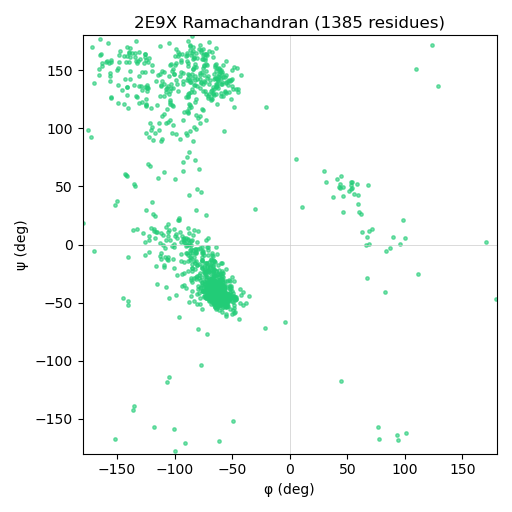 3 101 ? 53.407 14.682 51.879 1.00 25.95 1098 THR C C 1
ATOM 3339 O O . THR C 3 101 ? 53.922 14.451 50.790 1.00 24.09 1098 THR C O 1
ATOM 3343 N N . VAL C 3 102 ? 52.545 13.850 52.462 1.00 26.40 1099 VAL C N 1
ATOM 3344 C CA . VAL C 3 102 ? 52.130 12.604 51.825 1.00 29.39 1099 VAL C CA 1
ATOM 3345 C C . VAL C 3 102 ? 51.360 12.902 50.537 1.00 31.09 1099 VAL C C 1
ATOM 3346 O O . VAL C 3 102 ? 51.515 12.193 49.543 1.00 30.75 1099 VAL C O 1
ATOM 3350 N N . PHE C 3 103 ? 50.530 13.945 50.563 1.00 32.44 1100 PHE C N 1
ATOM 3351 C CA . PHE C 3 103 ? 49.765 14.349 49.383 1.00 35.64 1100 PHE C CA 1
ATOM 3352 C C . PHE C 3 103 ? 50.758 14.771 48.310 1.00 38.07 1100 PHE C C 1
ATOM 3353 O O . PHE C 3 103 ? 50.577 14.496 47.123 1.00 39.13 1100 PHE C O 1
ATOM 3361 N N . SER C 3 104 ? 51.815 15.439 48.756 1.00 38.98 1101 SER C N 1
ATOM 3362 C CA . SER C 3 104 ? 52.865 15.933 47.880 1.00 39.50 1101 SER C CA 1
ATOM 3363 C C . SER C 3 104 ? 53.577 14.822 47.101 1.00 38.54 1101 SER C C 1
ATOM 3364 O O . SER C 3 104 ? 54.043 15.046 45.990 1.00 39.13 1101 SER C O 1
ATOM 3367 N N . ALA C 3 105 ? 53.658 13.626 47.674 1.00 37.49 1102 ALA C N 1
ATOM 3368 C CA . ALA C 3 105 ? 54.336 12.518 47.000 1.00 37.32 1102 ALA C CA 1
ATOM 3369 C C . ALA C 3 105 ? 53.543 12.016 45.796 1.00 37.21 1102 ALA C C 1
ATOM 3370 O O . ALA C 3 105 ? 54.120 11.619 44.779 1.00 38.49 1102 ALA C O 1
ATOM 3372 N N . ASP C 3 106 ? 52.220 12.019 45.926 1.00 34.97 1103 ASP C N 1
ATOM 3373 C CA . ASP C 3 106 ? 51.337 11.582 44.854 1.00 34.19 1103 ASP C CA 1
ATOM 3374 C C . ASP C 3 106 ? 49.883 11.875 45.215 1.00 30.71 1103 ASP C C 1
ATOM 3375 O O . ASP C 3 106 ? 49.207 11.060 45.841 1.00 28.71 1103 ASP C O 1
ATOM 3380 N N . PRO C 3 107 ? 49.383 13.048 44.805 1.00 29.72 1104 PRO C N 1
ATOM 3381 C CA . PRO C 3 107 ? 48.013 13.509 45.059 1.00 27.79 1104 PRO C CA 1
ATOM 3382 C C . PRO C 3 107 ? 46.936 12.503 44.656 1.00 27.97 1104 PRO C C 1
ATOM 3383 O O . PRO C 3 107 ? 45.867 12.455 45.269 1.00 28.02 1104 PRO C O 1
ATOM 3387 N N . ASN C 3 108 ? 47.219 11.713 43.622 1.00 24.52 1105 ASN C N 1
ATOM 3388 C CA . ASN C 3 108 ? 46.272 10.723 43.117 1.00 26.79 1105 ASN C CA 1
ATOM 3389 C C . ASN C 3 108 ? 46.072 9.502 44.006 1.00 27.19 1105 ASN C C 1
ATOM 3390 O O . ASN C 3 108 ? 45.075 8.799 43.874 1.00 26.09 1105 ASN C O 1
ATOM 3395 N N . VAL C 3 109 ? 47.014 9.247 44.905 1.00 29.41 1106 VAL C N 1
ATOM 3396 C CA . VAL C 3 109 ? 46.927 8.074 45.768 1.00 32.18 1106 VAL C CA 1
ATOM 3397 C C . VAL C 3 109 ? 45.963 8.226 46.945 1.00 33.13 1106 VAL C C 1
ATOM 3398 O O . VAL C 3 109 ? 45.553 7.236 47.548 1.00 36.24 1106 VAL C O 1
ATOM 3402 N N . VAL C 3 110 ? 45.585 9.461 47.253 1.00 30.03 1107 VAL C N 1
ATOM 3403 C CA . VAL C 3 110 ? 44.692 9.733 48.370 1.00 29.13 1107 VAL C CA 1
ATOM 3404 C C . VAL C 3 110 ? 43.197 9.643 48.027 1.00 27.82 1107 VAL C C 1
ATOM 3405 O O . VAL C 3 110 ? 42.761 10.079 46.959 1.00 28.35 1107 VAL C O 1
ATOM 3409 N N . ASP C 3 111 ? 42.420 9.067 48.941 1.00 24.72 1108 ASP C N 1
ATOM 3410 C CA . ASP C 3 111 ? 40.976 8.925 48.761 1.00 23.77 1108 ASP C CA 1
ATOM 3411 C C . ASP C 3 111 ? 40.332 10.184 49.352 1.00 23.18 1108 ASP C C 1
ATOM 3412 O O . ASP C 3 111 ? 40.105 10.260 50.560 1.00 19.82 1108 ASP C O 1
ATOM 3417 N N . LEU C 3 112 ? 40.050 11.175 48.510 1.00 21.82 1109 LEU C N 1
ATOM 3418 C CA . LEU C 3 112 ? 39.472 12.418 49.007 1.00 23.61 1109 LEU C CA 1
ATOM 3419 C C . LEU C 3 112 ? 37.995 12.334 49.359 1.00 25.97 1109 LEU C C 1
ATOM 3420 O O . LEU C 3 112 ? 37.408 13.310 49.823 1.00 26.88 1109 LEU C O 1
ATOM 3425 N N . HIS C 3 113 ? 37.383 11.176 49.135 1.00 26.25 1110 HIS C N 1
ATOM 3426 C CA . HIS C 3 113 ? 35.988 11.021 49.514 1.00 27.06 1110 HIS C CA 1
ATOM 3427 C C . HIS C 3 113 ? 36.019 10.673 51.000 1.00 28.71 1110 HIS C C 1
ATOM 3428 O O . HIS C 3 113 ? 35.300 11.271 51.805 1.00 30.10 1110 HIS C O 1
ATOM 3435 N N . LYS C 3 114 ? 36.866 9.708 51.355 1.00 27.85 1111 LYS C N 1
ATOM 3436 C CA . LYS C 3 114 ? 37.014 9.278 52.747 1.00 31.45 1111 LYS C CA 1
ATOM 3437 C C . LYS C 3 114 ? 37.597 10.375 53.638 1.00 30.78 1111 LYS C C 1
ATOM 3438 O O . LYS C 3 114 ? 37.197 10.527 54.789 1.00 28.13 1111 LYS C O 1
ATOM 3444 N N . MET C 3 115 ? 38.549 11.128 53.104 1.00 30.29 1112 MET C N 1
ATOM 3445 C CA . MET C 3 115 ? 39.163 12.209 53.855 1.00 33.01 1112 MET C CA 1
ATOM 3446 C C . MET C 3 115 ? 38.413 13.515 53.597 1.00 32.10 1112 MET C C 1
ATOM 3447 O O . MET C 3 115 ? 38.789 14.565 54.102 1.00 32.65 1112 MET C O 1
ATOM 3452 N N . GLY C 3 116 ? 37.348 13.436 52.805 1.00 32.32 1113 GLY C N 1
ATOM 3453 C CA . GLY C 3 116 ? 36.552 14.613 52.506 1.00 30.09 1113 GLY C CA 1
ATOM 3454 C C . GLY C 3 116 ? 35.236 14.548 53.255 1.00 30.67 1113 GLY C C 1
ATOM 3455 O O . GLY C 3 116 ? 35.236 14.485 54.484 1.00 32.83 1113 GLY C O 1
ATOM 3456 N N . PRO C 3 117 ? 34.091 14.522 52.554 1.00 29.38 1114 PRO C N 1
ATOM 3457 C CA . PRO C 3 117 ? 33.950 14.548 51.094 1.00 27.03 1114 PRO C CA 1
ATOM 3458 C C . PRO C 3 117 ? 34.181 15.932 50.484 1.00 27.09 1114 PRO C C 1
ATOM 3459 O O . PRO C 3 117 ? 34.264 16.065 49.264 1.00 26.00 1114 PRO C O 1
ATOM 3463 N N . HIS C 3 118 ? 34.258 16.959 51.329 1.00 25.89 1115 HIS C N 1
ATOM 3464 C CA . HIS C 3 118 ? 34.503 18.323 50.865 1.00 26.10 1115 HIS C CA 1
ATOM 3465 C C . HIS C 3 118 ? 35.912 18.731 51.278 1.00 27.64 1115 HIS C C 1
ATOM 3466 O O . HIS C 3 118 ? 36.095 19.682 52.040 1.00 28.47 1115 HIS C O 1
ATOM 3473 N N . PHE C 3 119 ? 36.908 18.015 50.767 1.00 26.71 1116 PHE C N 1
ATOM 3474 C CA . PHE C 3 119 ? 38.292 18.299 51.108 1.00 25.25 1116 PHE C CA 1
ATOM 3475 C C . PHE C 3 119 ? 38.729 19.722 50.798 1.00 26.26 1116 PHE C C 1
ATOM 3476 O O . PHE C 3 119 ? 39.290 20.403 51.657 1.00 26.80 1116 PHE C O 1
ATOM 3484 N N . TYR C 3 120 ? 38.500 20.159 49.564 1.00 24.34 1117 TYR C N 1
ATOM 3485 C CA . TYR C 3 120 ? 38.892 21.499 49.156 1.00 24.22 1117 TYR C CA 1
ATOM 3486 C C . TYR C 3 120 ? 38.044 22.581 49.813 1.00 25.08 1117 TYR C C 1
ATOM 3487 O O . TYR C 3 120 ? 38.572 23.584 50.285 1.00 24.05 1117 TYR C O 1
ATOM 3496 N N . GLY C 3 121 ? 36.732 22.370 49.850 1.00 24.81 1118 GLY C N 1
ATOM 3497 C CA . GLY C 3 121 ? 35.848 23.349 50.452 1.00 23.27 1118 GLY C CA 1
ATOM 3498 C C . GLY C 3 121 ? 36.100 23.560 51.934 1.00 24.40 1118 GLY C C 1
ATOM 3499 O O . GLY C 3 121 ? 36.236 24.699 52.388 1.00 24.19 1118 GLY C O 1
ATOM 3500 N N . PHE C 3 122 ? 36.157 22.471 52.695 1.00 23.38 1119 PHE C N 1
ATOM 3501 C CA . PHE C 3 122 ? 36.400 22.561 54.132 1.00 25.56 1119 PHE C CA 1
ATOM 3502 C C . PHE C 3 122 ? 37.786 23.182 54.383 1.00 26.24 1119 PHE C C 1
ATOM 3503 O O . PHE C 3 122 ? 37.924 24.108 55.181 1.00 26.09 1119 PHE C O 1
ATOM 3511 N N . GLY C 3 123 ? 38.804 22.679 53.689 1.00 23.26 1120 GLY C N 1
ATOM 3512 C CA . GLY C 3 123 ? 40.147 23.203 53.865 1.00 24.36 1120 GLY C CA 1
ATOM 3513 C C . GLY C 3 123 ? 40.259 24.681 53.548 1.00 27.20 1120 GLY C C 1
ATOM 3514 O O . GLY C 3 123 ? 41.041 25.413 54.162 1.00 27.95 1120 GLY C O 1
ATOM 3515 N N . SER C 3 124 ? 39.476 25.129 52.577 1.00 27.29 1121 SER C N 1
ATOM 3516 C CA . SER C 3 124 ? 39.480 26.527 52.181 1.00 27.79 1121 SER C CA 1
ATOM 3517 C C . SER C 3 124 ? 38.863 27.419 53.263 1.00 28.49 1121 SER C C 1
ATOM 3518 O O . SER C 3 124 ? 39.319 28.541 53.492 1.00 29.10 1121 SER C O 1
ATOM 3521 N N . GLN C 3 125 ? 37.827 26.914 53.923 1.00 27.29 1122 GLN C N 1
ATOM 3522 C CA . GLN C 3 125 ? 37.147 27.662 54.973 1.00 27.52 1122 GLN C CA 1
ATOM 3523 C C . GLN C 3 125 ? 37.895 27.553 56.305 1.00 28.97 1122 GLN C C 1
ATOM 3524 O O . GLN C 3 125 ? 37.641 28.309 57.243 1.00 27.03 1122 GLN C O 1
ATOM 3530 N N . LEU C 3 126 ? 38.823 26.605 56.371 1.00 29.45 1123 LEU C N 1
ATOM 3531 C CA . LEU C 3 126 ? 39.625 26.395 57.566 1.00 30.57 1123 LEU C CA 1
ATOM 3532 C C . LEU C 3 126 ? 40.592 27.575 57.742 1.00 30.91 1123 LEU C C 1
ATOM 3533 O O . LEU C 3 126 ? 41.061 27.850 58.845 1.00 28.95 1123 LEU C O 1
ATOM 3538 N N . LEU C 3 127 ? 40.861 28.266 56.637 1.00 30.55 1124 LEU C N 1
ATOM 3539 C CA . LEU C 3 127 ? 41.759 29.414 56.596 1.00 31.69 1124 LEU C CA 1
ATOM 3540 C C . LEU C 3 127 ? 41.238 30.625 57.367 1.00 35.57 1124 LEU C C 1
ATOM 3541 O O . LEU C 3 127 ? 41.971 31.596 57.561 1.00 36.11 1124 LEU C O 1
ATOM 3546 N N . HIS C 3 128 ? 39.978 30.576 57.792 1.00 37.47 1125 HIS C N 1
ATOM 3547 C CA . HIS C 3 128 ? 39.375 31.687 58.527 1.00 41.19 1125 HIS C CA 1
ATOM 3548 C C . HIS C 3 128 ? 39.826 31.774 59.984 1.00 41.35 1125 HIS C C 1
ATOM 3549 O O . HIS C 3 128 ? 39.499 32.733 60.682 1.00 41.30 1125 HIS C O 1
ATOM 3556 N N . PHE C 3 129 ? 40.569 30.775 60.442 1.00 41.85 1126 PHE C N 1
ATOM 3557 C CA . PHE C 3 129 ? 41.046 30.769 61.816 1.00 42.63 1126 PHE C CA 1
ATOM 3558 C C . PHE C 3 129 ? 42.469 31.317 61.913 1.00 42.97 1126 PHE C C 1
ATOM 3559 O O . PHE C 3 129 ? 43.185 31.045 62.871 1.00 43.59 1126 PHE C O 1
ATOM 3567 N N . ASP C 3 130 ? 42.851 32.107 60.913 1.00 43.90 1127 ASP C N 1
ATOM 3568 C CA . ASP C 3 130 ? 44.174 32.716 60.824 1.00 45.15 1127 ASP C CA 1
ATOM 3569 C C . ASP C 3 130 ? 45.292 31.885 61.447 1.00 43.55 1127 ASP C C 1
ATOM 3570 O O . ASP C 3 130 ? 46.043 32.363 62.296 1.00 43.87 1127 ASP C O 1
ATOM 3575 N N . SER C 3 131 ? 45.393 30.633 61.016 1.00 40.40 1128 SER C N 1
ATOM 3576 C CA . SER C 3 131 ? 46.432 29.733 61.498 1.00 36.08 1128 SER C CA 1
ATOM 3577 C C . SER C 3 131 ? 47.775 30.147 60.900 1.00 34.63 1128 SER C C 1
ATOM 3578 O O . SER C 3 131 ? 47.828 30.685 59.796 1.00 31.91 1128 SER C O 1
ATOM 3581 N N . PRO C 3 132 ? 48.878 29.918 61.633 1.00 33.70 1129 PRO C N 1
ATOM 3582 C CA . PRO C 3 132 ? 50.204 30.281 61.122 1.00 32.39 1129 PRO C CA 1
ATOM 3583 C C . PRO C 3 132 ? 50.505 29.500 59.843 1.00 31.37 1129 PRO C C 1
ATOM 3584 O O . PRO C 3 132 ? 51.255 29.957 58.983 1.00 31.03 1129 PRO C O 1
ATOM 3588 N N . GLU C 3 133 ? 49.904 28.318 59.726 1.00 30.97 1130 GLU C N 1
ATOM 3589 C CA . GLU C 3 133 ? 50.113 27.456 58.566 1.00 29.98 1130 GLU C CA 1
ATOM 3590 C C . GLU C 3 133 ? 49.171 27.739 57.389 1.00 28.00 1130 GLU C C 1
ATOM 3591 O O . GLU C 3 133 ? 49.142 26.972 56.429 1.00 27.41 1130 GLU C O 1
ATOM 3597 N N . ASN C 3 134 ? 48.419 28.834 57.446 1.00 26.31 1131 ASN C N 1
ATOM 3598 C CA . ASN C 3 134 ? 47.479 29.149 56.368 1.00 26.92 1131 ASN C CA 1
ATOM 3599 C C . ASN C 3 134 ? 48.089 29.098 54.979 1.00 28.65 1131 ASN C C 1
ATOM 3600 O O . ASN C 3 134 ? 47.497 28.529 54.064 1.00 28.23 1131 ASN C O 1
ATOM 3605 N N . ALA C 3 135 ? 49.274 29.682 54.826 1.00 29.25 1132 ALA C N 1
ATOM 3606 C CA . ALA C 3 135 ? 49.950 29.703 53.538 1.00 29.44 1132 ALA C CA 1
ATOM 3607 C C . ALA C 3 135 ? 50.277 28.295 53.055 1.00 30.28 1132 ALA C C 1
ATOM 3608 O O . ALA C 3 135 ? 50.198 28.016 51.861 1.00 31.43 1132 ALA C O 1
ATOM 3610 N N . ASP C 3 136 ? 50.645 27.414 53.983 1.00 29.54 1133 ASP C N 1
ATOM 3611 C CA . ASP C 3 136 ? 50.983 26.034 53.647 1.00 29.85 1133 ASP C CA 1
ATOM 3612 C C . ASP C 3 136 ? 49.726 25.224 53.321 1.00 29.18 1133 ASP C C 1
ATOM 3613 O O . ASP C 3 136 ? 49.734 24.387 52.421 1.00 28.57 1133 ASP C O 1
ATOM 3618 N N . ILE C 3 137 ? 48.657 25.469 54.069 1.00 27.08 1134 ILE C N 1
ATOM 3619 C CA . ILE C 3 137 ? 47.390 24.798 53.835 1.00 27.88 1134 ILE C CA 1
ATOM 3620 C C . ILE C 3 137 ? 46.899 25.179 52.433 1.00 28.07 1134 ILE C C 1
ATOM 3621 O O . ILE C 3 137 ? 46.565 24.311 51.627 1.00 27.23 1134 ILE C O 1
ATOM 3626 N N . SER C 3 138 ? 46.887 26.481 52.150 1.00 25.93 1135 SER C N 1
ATOM 3627 C CA . SER C 3 138 ? 46.441 27.006 50.861 1.00 28.19 1135 SER C CA 1
ATOM 3628 C C . SER C 3 138 ? 47.212 26.436 49.675 1.00 28.38 1135 SER C C 1
ATOM 3629 O O . SER C 3 138 ? 46.620 25.995 48.689 1.00 26.69 1135 SER C O 1
ATOM 3632 N N . GLN C 3 139 ? 48.534 26.465 49.775 1.00 28.06 1136 GLN C N 1
ATOM 3633 C CA . GLN C 3 139 ? 49.397 25.952 48.723 1.00 29.11 1136 GLN C CA 1
ATOM 3634 C C . GLN C 3 139 ? 49.152 24.459 48.519 1.00 26.42 1136 GLN C C 1
ATOM 3635 O O . GLN C 3 139 ? 49.151 23.966 47.392 1.00 25.65 1136 GLN C O 1
ATOM 3641 N N . SER C 3 140 ? 48.935 23.747 49.619 1.00 22.80 1137 SER C N 1
ATOM 3642 C CA . SER C 3 140 ? 48.699 22.310 49.566 1.00 22.31 1137 SER C CA 1
ATOM 3643 C C . SER C 3 140 ? 47.386 21.956 48.843 1.00 21.12 1137 SER C C 1
ATOM 3644 O O . SER C 3 140 ? 47.345 21.022 48.043 1.00 19.41 1137 SER C O 1
ATOM 3647 N N . LEU C 3 141 ? 46.318 22.694 49.136 1.00 19.60 1138 LEU C N 1
ATOM 3648 C CA . LEU C 3 141 ? 45.026 22.446 48.493 1.00 21.97 1138 LEU C CA 1
ATOM 3649 C C . LEU C 3 141 ? 45.164 22.615 46.976 1.00 21.22 1138 LEU C C 1
ATOM 3650 O O . LEU C 3 141 ? 44.689 21.789 46.200 1.00 19.61 1138 LEU C O 1
ATOM 3655 N N . LEU C 3 142 ? 45.836 23.688 46.574 1.00 21.60 1139 LEU C N 1
ATOM 3656 C CA . LEU C 3 142 ? 46.054 24.000 45.170 1.00 24.31 1139 LEU C CA 1
ATOM 3657 C C . LEU C 3 142 ? 46.900 22.955 44.441 1.00 25.39 1139 LEU C C 1
ATOM 3658 O O . LEU C 3 142 ? 46.538 22.505 43.355 1.00 26.80 1139 LEU C O 1
ATOM 3663 N N . GLN C 3 143 ? 48.028 22.576 45.033 1.00 24.65 1140 GLN C N 1
ATOM 3664 C CA . GLN C 3 143 ? 48.906 21.593 44.413 1.00 25.10 1140 GLN C CA 1
ATOM 3665 C C . GLN C 3 143 ? 48.273 20.209 44.353 1.00 22.79 1140 GLN C C 1
ATOM 3666 O O . GLN C 3 143 ? 48.566 19.426 43.456 1.00 23.18 1140 GLN C O 1
ATOM 3672 N N . THR C 3 144 ? 47.407 19.909 45.312 1.00 22.59 1141 THR C N 1
ATOM 3673 C CA . THR C 3 144 ? 46.732 18.623 45.336 1.00 22.57 1141 THR C CA 1
ATOM 3674 C C . THR C 3 144 ? 45.789 18.560 44.135 1.00 23.98 1141 THR C C 1
ATOM 3675 O O . THR C 3 144 ? 45.759 17.566 43.415 1.00 22.56 1141 THR C O 1
ATOM 3679 N N . PHE C 3 145 ? 45.050 19.639 43.901 1.00 24.47 1142 PHE C N 1
ATOM 3680 C CA . PHE C 3 145 ? 44.115 19.692 42.784 1.00 24.97 1142 PHE C CA 1
ATOM 3681 C C . PHE C 3 145 ? 44.839 19.602 41.446 1.00 25.58 1142 PHE C C 1
ATOM 3682 O O . PHE C 3 145 ? 44.416 18.872 40.543 1.00 23.10 1142 PHE C O 1
ATOM 3690 N N . ILE C 3 146 ? 45.928 20.354 41.327 1.00 24.54 1143 ILE C N 1
ATOM 3691 C CA . ILE C 3 146 ? 46.720 20.369 40.110 1.00 24.60 1143 ILE C CA 1
ATOM 3692 C C . ILE C 3 146 ? 47.271 18.981 39.815 1.00 25.31 1143 ILE C C 1
ATOM 3693 O O . ILE C 3 146 ? 47.362 18.575 38.659 1.00 26.13 1143 ILE C O 1
ATOM 3698 N N . GLY C 3 147 ? 47.630 18.257 40.870 1.00 24.03 1144 GLY C N 1
ATOM 3699 C CA . GLY C 3 147 ? 48.186 16.929 40.705 1.00 22.71 1144 GLY C CA 1
ATOM 3700 C C . GLY C 3 147 ? 47.188 15.835 40.371 1.00 22.10 1144 GLY C C 1
ATOM 3701 O O . GLY C 3 147 ? 47.592 14.771 39.916 1.00 23.87 1144 GLY C O 1
ATOM 3702 N N . ARG C 3 148 ? 45.898 16.061 40.613 1.00 21.18 1145 ARG C N 1
ATOM 3703 C CA . ARG C 3 148 ? 44.909 15.039 40.276 1.00 20.98 1145 ARG C CA 1
ATOM 3704 C C . ARG C 3 148 ? 44.081 15.456 39.067 1.00 20.47 1145 ARG C C 1
ATOM 3705 O O . ARG C 3 148 ? 43.239 14.693 38.592 1.00 22.43 1145 ARG C O 1
ATOM 3713 N N . PHE C 3 149 ? 44.338 16.658 38.562 1.00 17.83 1146 PHE C N 1
ATOM 3714 C CA . PHE C 3 149 ? 43.606 17.181 37.413 1.00 21.11 1146 PHE C CA 1
ATOM 3715 C C . PHE C 3 149 ? 43.642 16.281 36.171 1.00 21.14 1146 PHE C C 1
ATOM 3716 O O . PHE C 3 149 ? 42.604 15.990 35.583 1.00 21.85 1146 PHE C O 1
ATOM 3724 N N . ARG C 3 150 ? 44.840 15.861 35.774 1.00 20.86 1147 ARG C N 1
ATOM 3725 C CA . ARG C 3 150 ? 45.018 15.027 34.584 1.00 21.79 1147 ARG C CA 1
ATOM 3726 C C . ARG C 3 150 ? 44.295 13.688 34.672 1.00 21.88 1147 ARG C C 1
ATOM 3727 O O . ARG C 3 150 ? 43.648 13.246 33.714 1.00 20.53 1147 ARG C O 1
ATOM 3735 N N . ARG C 3 151 ? 44.421 13.039 35.820 1.00 20.37 1148 ARG C N 1
ATOM 3736 C CA . ARG C 3 151 ? 43.772 11.754 36.036 1.00 22.21 1148 ARG C CA 1
ATOM 3737 C C . ARG C 3 151 ? 42.261 11.936 35.856 1.00 21.57 1148 ARG C C 1
ATOM 3738 O O . ARG C 3 151 ? 41.570 11.082 35.292 1.00 20.26 1148 ARG C O 1
ATOM 3746 N N . ILE C 3 152 ? 41.758 13.065 36.340 1.00 20.08 1149 ILE C N 1
ATOM 3747 C CA . ILE C 3 152 ? 40.341 13.359 36.259 1.00 20.31 1149 ILE C CA 1
ATOM 3748 C C . ILE C 3 152 ? 39.893 13.639 34.837 1.00 19.41 1149 ILE C C 1
ATOM 3749 O O . ILE C 3 152 ? 38.823 13.204 34.434 1.00 19.38 1149 ILE C O 1
ATOM 3754 N N . MET C 3 153 ? 40.708 14.365 34.080 1.00 19.35 1150 MET C N 1
ATOM 3755 C CA . MET C 3 153 ? 40.352 14.678 32.708 1.00 20.85 1150 MET C CA 1
ATOM 3756 C C . MET C 3 153 ? 40.444 13.431 31.837 1.00 21.37 1150 MET C C 1
ATOM 3757 O O . MET C 3 153 ? 39.583 13.207 30.989 1.00 21.34 1150 MET C O 1
ATOM 3762 N N . ASP C 3 154 ? 41.485 12.629 32.038 1.00 21.10 1151 ASP C N 1
ATOM 3763 C CA . ASP C 3 154 ? 41.646 11.405 31.255 1.00 24.00 1151 ASP C CA 1
ATOM 3764 C C . ASP C 3 154 ? 40.454 10.480 31.474 1.00 24.45 1151 ASP C C 1
ATOM 3765 O O . ASP C 3 154 ? 39.826 10.026 30.513 1.00 24.94 1151 ASP C O 1
ATOM 3770 N N . SER C 3 155 ? 40.144 10.210 32.741 1.00 23.51 1152 SER C N 1
ATOM 3771 C CA . SER C 3 155 ? 39.043 9.320 33.088 1.00 24.61 1152 SER C CA 1
ATOM 3772 C C . SER C 3 155 ? 37.680 9.819 32.662 1.00 25.06 1152 SER C C 1
ATOM 3773 O O . SER C 3 155 ? 36.916 9.080 32.045 1.00 24.26 1152 SER C O 1
ATOM 3776 N N . SER C 3 156 ? 37.370 11.068 32.993 1.00 24.90 1153 SER C N 1
ATOM 3777 C CA . SER C 3 156 ? 36.072 11.621 32.631 1.00 25.28 1153 SER C CA 1
ATOM 3778 C C . SER C 3 156 ? 35.884 11.608 31.115 1.00 24.39 1153 SER C C 1
ATOM 3779 O O . SER C 3 156 ? 34.760 11.518 30.638 1.00 24.82 1153 SER C O 1
ATOM 3782 N N . GLN C 3 157 ? 36.977 11.692 30.357 1.00 24.02 1154 GLN C N 1
ATOM 3783 C CA . GLN C 3 157 ? 36.862 11.683 28.898 1.00 25.67 1154 GLN C CA 1
ATOM 3784 C C . GLN C 3 157 ? 37.174 10.310 28.301 1.00 25.94 1154 GLN C C 1
ATOM 3785 O O . GLN C 3 157 ? 37.372 10.181 27.096 1.00 25.28 1154 GLN C O 1
ATOM 3791 N N . ASN C 3 158 ? 37.214 9.296 29.159 1.00 27.05 1155 ASN C N 1
ATOM 3792 C CA . ASN C 3 158 ? 37.496 7.925 28.747 1.00 29.45 1155 ASN C CA 1
ATOM 3793 C C . ASN C 3 158 ? 38.631 7.812 27.730 1.00 30.45 1155 ASN C C 1
ATOM 3794 O O . ASN C 3 158 ? 38.490 7.142 26.706 1.00 30.65 1155 ASN C O 1
ATOM 3799 N N . ALA C 3 159 ? 39.761 8.452 28.018 1.00 29.53 1156 ALA C N 1
ATOM 3800 C CA . ALA C 3 159 ? 40.902 8.419 27.107 1.00 29.77 1156 ALA C CA 1
ATOM 3801 C C . ALA C 3 159 ? 41.556 7.044 26.980 1.00 30.04 1156 ALA C C 1
ATOM 3802 O O . ALA C 3 159 ? 42.108 6.708 25.932 1.00 30.27 1156 ALA C O 1
ATOM 3804 N N . TYR C 3 160 ? 41.490 6.245 28.037 1.00 30.58 1157 TYR C N 1
ATOM 3805 C CA . TYR C 3 160 ? 42.139 4.939 28.017 1.00 33.75 1157 TYR C CA 1
ATOM 3806 C C . TYR C 3 160 ? 41.212 3.746 28.175 1.00 34.97 1157 TYR C C 1
ATOM 3807 O O . TYR C 3 160 ? 41.675 2.624 28.398 1.00 34.37 1157 TYR C O 1
ATOM 3816 N N . ASN C 3 161 ? 39.909 3.994 28.066 1.00 37.72 1158 ASN C N 1
ATOM 3817 C CA . ASN C 3 161 ? 38.906 2.940 28.183 1.00 41.76 1158 ASN C CA 1
ATOM 3818 C C . ASN C 3 161 ? 38.964 2.226 29.524 1.00 43.06 1158 ASN C C 1
ATOM 3819 O O . ASN C 3 161 ? 38.715 1.023 29.609 1.00 45.56 1158 ASN C O 1
ATOM 3824 N N . GLU C 3 162 ? 39.295 2.970 30.572 1.00 44.90 1159 GLU C N 1
ATOM 3825 C CA . GLU C 3 162 ? 39.381 2.404 31.911 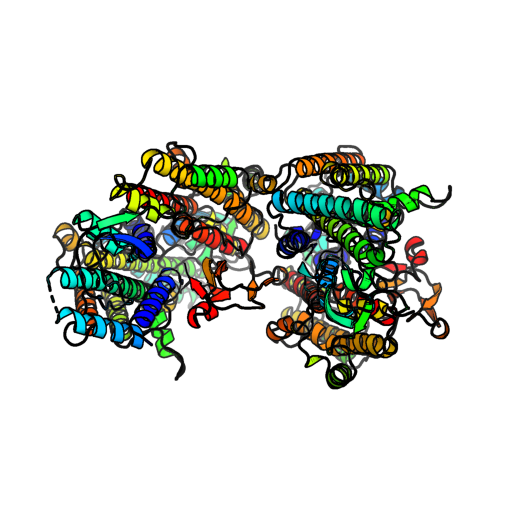1.00 45.85 1159 GLU C CA 1
ATOM 3826 C C . GLU C 3 162 ? 38.057 2.565 32.647 1.00 45.88 1159 GLU C C 1
ATOM 3827 O O . GLU C 3 162 ? 37.332 3.538 32.429 1.00 45.29 1159 GLU C O 1
ATOM 3833 N N . ASP C 3 163 ? 37.728 1.606 33.508 1.00 45.57 1160 ASP C N 1
ATOM 3834 C CA . ASP C 3 163 ? 36.500 1.722 34.277 1.00 44.72 1160 ASP C CA 1
ATOM 3835 C C . ASP C 3 163 ? 36.755 2.854 35.266 1.00 41.46 1160 ASP C C 1
ATOM 3836 O O . ASP C 3 163 ? 37.768 2.859 35.960 1.00 39.23 1160 ASP C O 1
ATOM 3841 N N . THR C 3 164 ? 35.829 3.806 35.316 1.00 38.20 1161 THR C N 1
ATOM 3842 C CA . THR C 3 164 ? 35.952 4.978 36.173 1.00 36.32 1161 THR C CA 1
ATOM 3843 C C . THR C 3 164 ? 35.373 4.826 37.576 1.00 35.34 1161 THR C C 1
ATOM 3844 O O . THR C 3 164 ? 35.539 5.703 38.422 1.00 33.65 1161 THR C O 1
ATOM 3848 N N . SER C 3 165 ? 34.697 3.712 37.818 1.00 35.08 1162 SER C N 1
ATOM 3849 C CA . SER C 3 165 ? 34.073 3.452 39.108 1.00 36.51 1162 SER C CA 1
ATOM 3850 C C . SER C 3 165 ? 35.023 3.597 40.304 1.00 35.47 1162 SER C C 1
ATOM 3851 O O . SER C 3 165 ? 34.691 4.247 41.299 1.00 34.42 1162 SER C O 1
ATOM 3854 N N . ALA C 3 166 ? 36.204 2.997 40.202 1.00 34.48 1163 ALA C N 1
ATOM 3855 C CA . ALA C 3 166 ? 37.181 3.054 41.284 1.00 33.19 1163 ALA C CA 1
ATOM 3856 C C . ALA C 3 166 ? 37.710 4.469 41.528 1.00 32.23 1163 ALA C C 1
ATOM 3857 O O . ALA C 3 166 ? 38.022 4.831 42.664 1.00 31.08 1163 ALA C O 1
ATOM 3859 N N . LEU C 3 167 ? 37.810 5.267 40.468 1.00 30.06 1164 LEU C N 1
ATOM 3860 C CA . LEU C 3 167 ? 38.291 6.642 40.598 1.00 30.01 1164 LEU C CA 1
ATOM 3861 C C . LEU C 3 167 ? 37.241 7.569 41.223 1.00 29.02 1164 LEU C C 1
ATOM 3862 O O . LEU C 3 167 ? 37.555 8.377 42.100 1.00 30.10 1164 LEU C O 1
ATOM 3867 N N . VAL C 3 168 ? 36.001 7.447 40.760 1.00 26.71 1165 VAL C N 1
ATOM 3868 C CA . VAL C 3 168 ? 34.894 8.265 41.249 1.00 26.24 1165 VAL C CA 1
ATOM 3869 C C . VAL C 3 168 ? 34.699 8.106 42.748 1.00 24.88 1165 VAL C C 1
ATOM 3870 O O . VAL C 3 168 ? 34.375 9.067 43.448 1.00 26.65 1165 VAL C O 1
ATOM 3874 N N . ALA C 3 169 ? 34.894 6.889 43.235 1.00 23.60 1166 ALA C N 1
ATOM 3875 C CA . ALA C 3 169 ? 34.731 6.600 44.650 1.00 25.78 1166 ALA C CA 1
ATOM 3876 C C . ALA C 3 169 ? 35.776 7.315 45.514 1.00 25.60 1166 ALA C C 1
ATOM 3877 O O . ALA C 3 169 ? 35.564 7.514 46.705 1.00 25.41 1166 ALA C O 1
ATOM 3879 N N . ARG C 3 170 ? 36.892 7.707 44.907 1.00 25.95 1167 ARG C N 1
ATOM 3880 C CA . ARG C 3 170 ? 37.962 8.393 45.631 1.00 26.35 1167 ARG C CA 1
ATOM 3881 C C . ARG C 3 170 ? 37.959 9.907 45.425 1.00 24.82 1167 ARG C C 1
ATOM 3882 O O . ARG C 3 170 ? 38.809 10.606 45.974 1.00 26.48 1167 ARG C O 1
ATOM 3890 N N . LEU C 3 171 ? 37.013 10.418 44.639 1.00 20.81 1168 LEU C N 1
ATOM 3891 C CA . LEU C 3 171 ? 36.957 11.854 44.381 1.00 19.12 1168 LEU C CA 1
ATOM 3892 C C . LEU C 3 171 ? 36.137 12.595 45.428 1.00 17.92 1168 LEU C C 1
ATOM 3893 O O . LEU C 3 171 ? 35.162 12.060 45.956 1.00 14.81 1168 LEU C O 1
ATOM 3898 N N . ASP C 3 172 ? 36.548 13.823 45.738 1.00 19.07 1169 ASP C N 1
ATOM 3899 C CA . ASP C 3 172 ? 35.826 14.640 46.708 1.00 23.24 1169 ASP C CA 1
ATOM 3900 C C . ASP C 3 172 ? 34.646 15.257 45.942 1.00 23.39 1169 ASP C C 1
ATOM 3901 O O . ASP C 3 172 ? 34.621 15.224 44.711 1.00 23.38 1169 ASP C O 1
ATOM 3906 N N . GLU C 3 173 ? 33.667 15.792 46.659 1.00 24.66 1170 GLU C N 1
ATOM 3907 C CA . GLU C 3 173 ? 32.481 16.357 46.018 1.00 27.27 1170 GLU C CA 1
ATOM 3908 C C . GLU C 3 173 ? 32.752 17.307 44.860 1.00 28.24 1170 GLU C C 1
ATOM 3909 O O . GLU C 3 173 ? 32.110 17.211 43.812 1.00 29.09 1170 GLU C O 1
ATOM 3915 N N . MET C 3 174 ? 33.699 18.218 45.027 1.00 27.39 1171 MET C N 1
ATOM 3916 C CA . MET C 3 174 ? 33.994 19.144 43.948 1.00 28.28 1171 MET C CA 1
ATOM 3917 C C . MET C 3 174 ? 34.587 18.406 42.733 1.00 26.67 1171 MET C C 1
ATOM 3918 O O . MET C 3 174 ? 34.234 18.701 41.587 1.00 25.92 1171 MET C O 1
ATOM 3923 N N . GLU C 3 175 ? 35.469 17.442 42.985 1.00 23.26 1172 GLU C N 1
ATOM 3924 C CA . GLU C 3 175 ? 36.091 16.679 41.906 1.00 20.80 1172 GLU C CA 1
ATOM 3925 C C . GLU C 3 175 ? 35.046 15.840 41.175 1.00 22.16 1172 GLU C C 1
ATOM 3926 O O . GLU C 3 175 ? 35.123 15.675 39.955 1.00 20.25 1172 GLU C O 1
ATOM 3932 N N . ARG C 3 176 ? 34.077 15.305 41.919 1.00 21.97 1173 ARG C N 1
ATOM 3933 C CA . ARG C 3 176 ? 33.014 14.518 41.301 1.00 24.65 1173 ARG C CA 1
ATOM 3934 C C . ARG C 3 176 ? 32.217 15.403 40.346 1.00 24.15 1173 ARG C C 1
ATOM 3935 O O . ARG C 3 176 ? 31.837 14.973 39.261 1.00 24.54 1173 ARG C O 1
ATOM 3943 N N . GLY C 3 177 ? 31.982 16.648 40.749 1.00 24.70 1174 GLY C N 1
ATOM 3944 C CA . GLY C 3 177 ? 31.247 17.569 39.900 1.00 23.24 1174 GLY C CA 1
ATOM 3945 C C . GLY C 3 177 ? 32.024 17.845 38.626 1.00 23.89 1174 GLY C C 1
ATOM 3946 O O . GLY C 3 177 ? 31.469 17.850 37.526 1.00 25.83 1174 GLY C O 1
ATOM 3947 N N . LEU C 3 178 ? 33.321 18.076 38.776 1.00 22.06 1175 LEU C N 1
ATOM 3948 C CA . LEU C 3 178 ? 34.181 18.346 37.635 1.00 21.45 1175 LEU C CA 1
ATOM 3949 C C . LEU C 3 178 ? 34.219 17.118 36.730 1.00 20.46 1175 LEU C C 1
ATOM 3950 O O . LEU C 3 178 ? 34.153 17.233 35.508 1.00 21.28 1175 LEU C O 1
ATOM 3955 N N . PHE C 3 179 ? 34.319 15.942 37.339 1.00 20.55 1176 PHE C N 1
ATOM 3956 C CA . PHE C 3 179 ? 34.354 14.689 36.591 1.00 20.95 1176 PHE C CA 1
ATOM 3957 C C . PHE C 3 179 ? 33.073 14.551 35.772 1.00 23.34 1176 PHE C C 1
ATOM 3958 O O . PHE C 3 179 ? 33.107 14.205 34.588 1.00 23.77 1176 PHE C O 1
ATOM 3966 N N . GLN C 3 180 ? 31.944 14.815 36.421 1.00 23.84 1177 GLN C N 1
ATOM 3967 C CA . GLN C 3 180 ? 30.636 14.719 35.780 1.00 27.18 1177 GLN C CA 1
ATOM 3968 C C . GLN C 3 180 ? 30.560 15.633 34.549 1.00 25.70 1177 GLN C C 1
ATOM 3969 O O . GLN C 3 180 ? 29.998 15.259 33.518 1.00 22.82 1177 GLN C O 1
ATOM 3975 N N . THR C 3 181 ? 31.133 16.831 34.664 1.00 23.99 1178 THR C N 1
ATOM 3976 C CA . THR C 3 181 ? 31.139 17.786 33.558 1.00 21.93 1178 THR C CA 1
ATOM 3977 C C . THR C 3 181 ? 31.960 17.268 32.380 1.00 22.41 1178 THR C C 1
ATOM 3978 O O . THR C 3 181 ? 31.555 17.409 31.234 1.00 23.16 1178 THR C O 1
ATOM 3982 N N . GLY C 3 182 ? 33.119 16.677 32.668 1.00 21.22 1179 GLY C N 1
ATOM 3983 C CA . GLY C 3 182 ? 33.963 16.159 31.611 1.00 21.35 1179 GLY C CA 1
ATOM 3984 C C . GLY C 3 182 ? 33.289 14.997 30.911 1.00 25.05 1179 GLY C C 1
ATOM 3985 O O . GLY C 3 182 ? 33.384 14.838 29.698 1.00 22.87 1179 GLY C O 1
ATOM 3986 N N . GLN C 3 183 ? 32.596 14.182 31.695 1.00 26.95 1180 GLN C N 1
ATOM 3987 C CA . GLN C 3 183 ? 31.892 13.023 31.179 1.00 28.99 1180 GLN C CA 1
ATOM 3988 C C . GLN C 3 183 ? 30.718 13.486 30.320 1.00 29.51 1180 GLN C C 1
ATOM 3989 O O . GLN C 3 183 ? 30.481 12.953 29.233 1.00 27.44 1180 GLN C O 1
ATOM 3995 N N . LYS C 3 184 ? 29.995 14.489 30.809 1.00 29.18 1181 LYS C N 1
ATOM 3996 C CA . LYS C 3 184 ? 28.845 15.025 30.089 1.00 28.92 1181 LYS C CA 1
ATOM 3997 C C . LYS C 3 184 ? 29.253 15.559 28.723 1.00 27.80 1181 LYS C C 1
ATOM 3998 O O . LYS C 3 184 ? 28.626 15.242 27.717 1.00 27.33 1181 LYS C O 1
ATOM 4004 N N . GLY C 3 185 ? 30.305 16.371 28.700 1.00 24.96 1182 GLY C N 1
ATOM 4005 C CA . GLY C 3 185 ? 30.781 16.937 27.455 1.00 22.63 1182 GLY C CA 1
ATOM 4006 C C . GLY C 3 185 ? 31.256 15.887 26.469 1.00 23.98 1182 GLY C C 1
ATOM 4007 O O . GLY C 3 185 ? 30.996 15.996 25.272 1.00 22.47 1182 GLY C O 1
ATOM 4008 N N . LEU C 3 186 ? 31.954 14.867 26.957 1.00 23.05 1183 LEU C N 1
ATOM 4009 C CA . LEU C 3 186 ? 32.446 13.816 26.077 1.00 26.67 1183 LEU C CA 1
ATOM 4010 C C . LEU C 3 186 ? 31.262 12.976 25.583 1.00 27.99 1183 LEU C C 1
ATOM 4011 O O . LEU C 3 186 ? 31.124 12.722 24.386 1.00 27.68 1183 LEU C O 1
ATOM 4016 N N . ASN C 3 187 ? 30.402 12.570 26.509 1.00 28.49 1184 ASN C N 1
ATOM 4017 C CA . ASN C 3 187 ? 29.229 11.772 26.173 1.00 31.17 1184 ASN C CA 1
ATOM 4018 C C . ASN C 3 187 ? 28.374 12.479 25.127 1.00 31.49 1184 ASN C C 1
ATOM 4019 O O . ASN C 3 187 ? 27.995 11.882 24.120 1.00 31.04 1184 ASN C O 1
ATOM 4024 N N . ASP C 3 188 ? 28.072 13.751 25.371 1.00 30.13 1185 ASP C N 1
ATOM 4025 C CA . ASP C 3 188 ? 27.262 14.536 24.448 1.00 29.55 1185 ASP C CA 1
ATOM 4026 C C . ASP C 3 188 ? 27.821 14.468 23.028 1.00 29.70 1185 ASP C C 1
ATOM 4027 O O . ASP C 3 188 ? 27.073 14.297 22.063 1.00 28.52 1185 ASP C O 1
ATOM 4032 N N . PHE C 3 189 ? 29.136 14.612 22.907 1.00 28.16 1186 PHE C N 1
ATOM 4033 C CA . PHE C 3 189 ? 29.789 14.562 21.607 1.00 29.07 1186 PHE C CA 1
ATOM 4034 C C . PHE C 3 189 ? 29.648 13.187 20.950 1.00 30.89 1186 PHE C C 1
ATOM 4035 O O . PHE C 3 189 ? 29.342 13.090 19.763 1.00 28.55 1186 PHE C O 1
ATOM 4043 N N . GLN C 3 190 ? 29.876 12.129 21.724 1.00 33.27 1187 GLN C N 1
ATOM 4044 C CA . GLN C 3 190 ? 29.789 10.767 21.203 1.00 35.63 1187 GLN C CA 1
ATOM 4045 C C . GLN C 3 190 ? 28.399 10.406 20.710 1.00 36.48 1187 GLN C C 1
ATOM 4046 O O . GLN C 3 190 ? 28.251 9.747 19.683 1.00 36.29 1187 GLN C O 1
ATOM 4052 N N . CYS C 3 191 ? 27.379 10.822 21.450 1.00 37.23 1188 CYS C N 1
ATOM 4053 C CA . CYS C 3 191 ? 26.012 10.539 21.052 1.00 39.80 1188 CYS C CA 1
ATOM 4054 C C . CYS C 3 191 ? 25.685 11.316 19.784 1.00 39.36 1188 CYS C C 1
ATOM 4055 O O . CYS C 3 191 ? 25.025 10.797 18.884 1.00 39.39 1188 CYS C O 1
ATOM 4058 N N . TRP C 3 192 ? 26.150 12.560 19.712 1.00 38.61 1189 TRP C N 1
ATOM 4059 C CA . TRP C 3 192 ? 25.924 13.376 18.529 1.00 37.92 1189 TRP C CA 1
ATOM 4060 C C . TRP C 3 192 ? 26.559 12.635 17.365 1.00 40.57 1189 TRP C C 1
ATOM 4061 O O . TRP C 3 192 ? 26.045 12.645 16.250 1.00 40.50 1189 TRP C O 1
ATOM 4072 N N . GLU C 3 193 ? 27.689 11.996 17.649 1.00 43.74 1190 GLU C N 1
ATOM 4073 C CA . GLU C 3 193 ? 28.436 11.229 16.660 1.00 49.79 1190 GLU C CA 1
ATOM 4074 C C . GLU C 3 193 ? 27.669 10.022 16.118 1.00 52.15 1190 GLU C C 1
ATOM 4075 O O . GLU C 3 193 ? 27.849 9.637 14.966 1.00 52.45 1190 GLU C O 1
ATOM 4081 N N . LYS C 3 194 ? 26.823 9.428 16.953 1.00 55.39 1191 LYS C N 1
ATOM 4082 C CA . LYS C 3 194 ? 26.039 8.265 16.552 1.00 58.55 1191 LYS C CA 1
ATOM 4083 C C . LYS C 3 194 ? 24.865 8.678 15.673 1.00 60.74 1191 LYS C C 1
ATOM 4084 O O . LYS C 3 194 ? 25.039 8.972 14.487 1.00 61.53 1191 LYS C O 1
ATOM 4090 N N . GLY C 3 195 ? 23.671 8.697 16.260 1.00 61.98 1192 GLY C N 1
ATOM 4091 C CA . GLY C 3 195 ? 22.486 9.076 15.512 1.00 63.08 1192 GLY C CA 1
ATOM 4092 C C . GLY C 3 195 ? 22.687 10.367 14.743 1.00 63.89 1192 GLY C C 1
ATOM 4093 O O . GLY C 3 195 ? 22.700 10.322 13.493 1.00 64.72 1192 GLY C O 1
ATOM 4094 N N . LEU D 4 21 ? 20.820 48.211 8.198 1.00 57.34 21 LEU D N 1
ATOM 4095 C CA . LEU D 4 21 ? 21.244 46.834 8.592 1.00 57.66 21 LEU D CA 1
ATOM 4096 C C . LEU D 4 21 ? 20.490 45.753 7.812 1.00 57.39 21 LEU D C 1
ATOM 4097 O O . LEU D 4 21 ? 19.282 45.574 7.978 1.00 55.92 21 LEU D O 1
ATOM 4102 N N . THR D 4 22 ? 21.225 45.036 6.966 1.00 57.14 22 THR D N 1
ATOM 4103 C CA . THR D 4 22 ? 20.677 43.962 6.142 1.00 57.45 22 THR D CA 1
ATOM 4104 C C . THR D 4 22 ? 20.061 42.847 6.985 1.00 57.50 22 THR D C 1
ATOM 4105 O O . THR D 4 22 ? 20.486 42.603 8.116 1.00 57.83 22 THR D O 1
ATOM 4109 N N . PRO D 4 23 ? 19.034 42.164 6.447 1.00 56.60 23 PRO D N 1
ATOM 4110 C CA . PRO D 4 23 ? 18.393 41.075 7.188 1.00 55.10 23 PRO D CA 1
ATOM 4111 C C . PRO D 4 23 ? 19.422 39.997 7.518 1.00 53.28 23 PRO D C 1
ATOM 4112 O O . PRO D 4 23 ? 19.341 39.334 8.555 1.00 52.45 23 PRO D O 1
ATOM 4116 N N . ALA D 4 24 ? 20.391 39.836 6.622 1.00 49.84 24 ALA D N 1
ATOM 4117 C CA . ALA D 4 24 ? 21.449 38.855 6.799 1.00 48.06 24 ALA D CA 1
ATOM 4118 C C . ALA D 4 24 ? 22.341 39.268 7.963 1.00 46.65 24 ALA D C 1
ATOM 4119 O O . ALA D 4 24 ? 22.755 38.434 8.769 1.00 46.75 24 ALA D O 1
ATOM 4121 N N . GLU D 4 25 ? 22.637 40.560 8.043 1.00 45.47 25 GLU D N 1
ATOM 4122 C CA . GLU D 4 25 ? 23.478 41.087 9.112 1.00 45.68 25 GLU D CA 1
ATOM 4123 C C . GLU D 4 25 ? 22.728 40.972 10.433 1.00 43.04 25 GLU D C 1
ATOM 4124 O O . GLU D 4 25 ? 23.328 40.781 11.490 1.00 42.06 25 GLU D O 1
ATOM 4130 N N . LEU D 4 26 ? 21.408 41.088 10.354 1.00 40.88 26 LEU D N 1
ATOM 4131 C CA . LEU D 4 26 ? 20.554 40.995 11.528 1.00 38.92 26 LEU D CA 1
ATOM 4132 C C . LEU D 4 26 ? 20.687 39.619 12.172 1.00 36.85 26 LEU D C 1
ATOM 4133 O O . LEU D 4 26 ? 20.882 39.505 13.380 1.00 35.44 26 LEU D O 1
ATOM 4138 N N . ILE D 4 27 ? 20.573 38.582 11.350 1.00 34.66 27 ILE D N 1
ATOM 4139 C CA . ILE D 4 27 ? 20.671 37.206 11.815 1.00 34.18 27 ILE D CA 1
ATOM 4140 C C . ILE D 4 27 ? 22.078 36.928 12.329 1.00 34.42 27 ILE D C 1
ATOM 4141 O O . ILE D 4 27 ? 22.271 36.121 13.235 1.00 32.29 27 ILE D O 1
ATOM 4146 N N . GLU D 4 28 ? 23.057 37.610 11.748 1.00 35.35 28 GLU D N 1
ATOM 4147 C CA . GLU D 4 28 ? 24.441 37.432 12.152 1.00 37.99 28 GLU D CA 1
ATOM 4148 C C . GLU D 4 28 ? 24.649 38.001 13.557 1.00 35.85 28 GLU D C 1
ATOM 4149 O O . GLU D 4 28 ? 25.302 37.376 14.397 1.00 34.98 28 GLU D O 1
ATOM 4155 N N . ARG D 4 29 ? 24.087 39.180 13.813 1.00 34.25 29 ARG D N 1
ATOM 4156 C CA . ARG D 4 29 ? 24.222 39.803 15.127 1.00 33.74 29 ARG D CA 1
ATOM 4157 C C . ARG D 4 29 ? 23.434 39.021 16.171 1.00 31.49 29 ARG D C 1
ATOM 4158 O O . ARG D 4 29 ? 23.812 38.985 17.344 1.00 29.26 29 ARG D O 1
ATOM 4166 N N . LEU D 4 30 ? 22.341 38.398 15.735 1.00 28.79 30 LEU D N 1
ATOM 4167 C CA . LEU D 4 30 ? 21.512 37.589 16.621 1.00 27.24 30 LEU D CA 1
ATOM 4168 C C . LEU D 4 30 ? 22.337 36.412 17.128 1.00 26.89 30 LEU D C 1
ATOM 4169 O O . LEU D 4 30 ? 22.382 36.142 18.323 1.00 27.29 30 LEU D O 1
ATOM 4174 N N . GLU D 4 31 ? 22.995 35.722 16.204 1.00 26.36 31 GLU D N 1
ATOM 4175 C CA . GLU D 4 31 ? 23.791 34.559 16.552 1.00 26.82 31 GLU D CA 1
ATOM 4176 C C . GLU D 4 31 ? 24.989 34.929 17.402 1.00 23.57 31 GLU D C 1
ATOM 4177 O O . GLU D 4 31 ? 25.424 34.135 18.224 1.00 21.49 31 GLU D O 1
ATOM 4183 N N . GLN D 4 32 ? 25.518 36.133 17.202 1.00 24.96 32 GLN D N 1
ATOM 4184 C CA . GLN D 4 32 ? 26.654 36.612 17.989 1.00 25.87 32 GLN D CA 1
ATOM 4185 C C . GLN D 4 32 ? 26.214 36.811 19.445 1.00 25.18 32 GLN D C 1
ATOM 4186 O O . GLN D 4 32 ? 26.899 36.400 20.382 1.00 25.08 32 GLN D O 1
ATOM 4192 N N . ALA D 4 33 ? 25.063 37.448 19.622 1.00 22.00 33 ALA D N 1
ATOM 4193 C CA . ALA D 4 33 ? 24.532 37.698 20.953 1.00 23.76 33 ALA D CA 1
ATOM 4194 C C . ALA D 4 33 ? 24.188 36.364 21.621 1.00 21.34 33 ALA D C 1
ATOM 4195 O O . ALA D 4 33 ? 24.420 36.171 22.810 1.00 22.03 33 ALA D O 1
ATOM 4197 N N . TRP D 4 34 ? 23.638 35.449 20.836 1.00 20.18 34 TRP D N 1
ATOM 4198 C CA . TRP D 4 34 ? 23.265 34.113 21.314 1.00 19.38 34 TRP D CA 1
ATOM 4199 C C . TRP D 4 34 ? 24.472 33.386 21.921 1.00 17.45 34 TRP D C 1
ATOM 4200 O O . TRP D 4 34 ? 24.377 32.789 22.988 1.00 19.60 34 TRP D O 1
ATOM 4211 N N . MET D 4 35 ? 25.606 33.446 21.233 1.00 18.67 35 MET D N 1
ATOM 4212 C CA . MET D 4 35 ? 26.826 32.800 21.702 1.00 19.56 35 MET D CA 1
ATOM 4213 C C . MET D 4 35 ? 27.433 33.541 22.889 1.00 19.25 35 MET D C 1
ATOM 4214 O O . MET D 4 35 ? 27.841 32.917 23.864 1.00 19.30 35 MET D O 1
ATOM 4219 N N . ASN D 4 36 ? 27.498 34.869 22.810 1.00 19.77 36 ASN D N 1
ATOM 4220 C CA . ASN D 4 36 ? 28.056 35.655 23.912 1.00 20.94 36 ASN D CA 1
ATOM 4221 C C . ASN D 4 36 ? 27.276 35.441 25.208 1.00 20.13 36 ASN D C 1
ATOM 4222 O O . ASN D 4 36 ? 27.859 35.332 26.291 1.00 21.78 36 ASN D O 1
ATOM 4227 N N . GLU D 4 37 ? 25.956 35.395 25.092 1.00 19.03 37 GLU D N 1
ATOM 4228 C CA . GLU D 4 37 ? 25.088 35.219 26.254 1.00 19.84 37 GLU D CA 1
ATOM 4229 C C . GLU D 4 37 ? 25.276 33.833 26.860 1.00 21.55 37 GLU D C 1
ATOM 4230 O O . GLU D 4 37 ? 25.222 33.658 28.082 1.00 20.64 37 GLU D O 1
ATOM 4236 N N . LYS D 4 38 ? 25.494 32.846 25.998 1.00 20.83 38 LYS D N 1
ATOM 4237 C CA . LYS D 4 38 ? 25.712 31.481 26.457 1.00 22.59 38 LYS D CA 1
ATOM 4238 C C . LYS D 4 38 ? 26.895 31.368 27.402 1.00 23.08 38 LYS D C 1
ATOM 4239 O O . LYS D 4 38 ? 26.824 30.681 28.420 1.00 22.72 38 LYS D O 1
ATOM 4245 N N . PHE D 4 39 ? 27.990 32.039 27.054 1.00 22.46 39 PHE D N 1
ATOM 4246 C CA . PHE D 4 39 ? 29.206 31.923 27.842 1.00 22.02 39 PHE D CA 1
ATOM 4247 C C . PHE D 4 39 ? 29.516 33.004 28.874 1.00 21.97 39 PHE D C 1
ATOM 4248 O O . PHE D 4 39 ? 30.208 32.728 29.844 1.00 23.03 39 PHE D O 1
ATOM 4256 N N . ALA D 4 40 ? 29.011 34.220 28.686 1.00 21.09 40 ALA D N 1
ATOM 4257 C CA . ALA D 4 40 ? 29.268 35.280 29.660 1.00 20.52 40 ALA D CA 1
ATOM 4258 C C . ALA D 4 40 ? 28.643 34.916 31.008 1.00 20.92 40 ALA D C 1
ATOM 4259 O O . ALA D 4 40 ? 27.498 34.459 31.079 1.00 20.60 40 ALA D O 1
ATOM 4261 N N . PRO D 4 41 ? 29.393 35.116 32.101 1.00 21.16 41 PRO D N 1
ATOM 4262 C CA . PRO D 4 41 ? 28.917 34.810 33.455 1.00 19.77 41 PRO D CA 1
ATOM 4263 C C . PRO D 4 41 ? 27.886 35.800 34.015 1.00 20.55 41 PRO D C 1
ATOM 4264 O O . PRO D 4 41 ? 27.312 35.562 35.076 1.00 20.92 41 PRO D O 1
ATOM 4268 N N . GLU D 4 42 ? 27.667 36.907 33.310 1.00 19.11 42 GLU D N 1
ATOM 4269 C CA . GLU D 4 42 ? 26.693 37.918 33.730 1.00 20.13 42 GLU D CA 1
ATOM 4270 C C . GLU D 4 42 ? 25.721 38.171 32.572 1.00 19.58 42 GLU D C 1
ATOM 4271 O O . GLU D 4 42 ? 25.999 37.806 31.429 1.00 17.30 42 GLU D O 1
ATOM 4277 N N . LEU D 4 43 ? 24.592 38.801 32.871 1.00 19.14 43 LEU D N 1
ATOM 4278 C CA . LEU D 4 43 ? 23.602 39.125 31.849 1.00 20.54 43 LEU D CA 1
ATOM 4279 C C . LEU D 4 43 ? 24.195 40.246 30.991 1.00 21.89 43 LEU D C 1
ATOM 4280 O O . LEU D 4 43 ? 24.647 41.268 31.518 1.00 22.44 43 LEU D O 1
ATOM 4285 N N . LEU D 4 44 ? 24.207 40.057 29.675 1.00 20.54 44 LEU D N 1
ATOM 4286 C CA . LEU D 4 44 ? 24.758 41.071 28.784 1.00 21.61 44 LEU D CA 1
ATOM 4287 C C . LEU D 4 44 ? 23.735 42.152 28.432 1.00 23.09 44 LEU D C 1
ATOM 4288 O O . LEU D 4 44 ? 22.590 42.111 28.882 1.00 23.15 44 LEU D O 1
ATOM 4293 N N . GLU D 4 45 ? 24.157 43.121 27.625 1.00 24.55 45 GLU D N 1
ATOM 4294 C CA . GLU D 4 45 ? 23.283 44.218 27.226 1.00 25.24 45 GLU D CA 1
ATOM 4295 C C . GLU D 4 45 ? 22.054 43.775 26.446 1.00 25.23 45 GLU D C 1
ATOM 4296 O O . GLU D 4 45 ? 22.103 42.830 25.660 1.00 24.10 45 GLU D O 1
ATOM 4302 N N . SER D 4 46 ? 20.947 44.469 26.679 1.00 24.93 46 SER D N 1
ATOM 4303 C CA . SER D 4 46 ? 19.703 44.182 25.986 1.00 26.44 46 SER D CA 1
ATOM 4304 C C . SER D 4 46 ? 19.879 44.579 24.520 1.00 27.47 46 SER D C 1
ATOM 4305 O O . SER D 4 46 ? 20.522 45.586 24.217 1.00 27.97 46 SER D O 1
ATOM 4308 N N . LYS D 4 47 ? 19.317 43.785 23.614 1.00 28.77 47 LYS D N 1
ATOM 4309 C CA . LYS D 4 47 ? 19.424 44.059 22.183 1.00 31.57 47 LYS D CA 1
ATOM 4310 C C . LYS D 4 47 ? 18.035 44.168 21.556 1.00 33.93 47 LYS D C 1
ATOM 4311 O O . LYS D 4 47 ? 17.631 43.306 20.776 1.00 33.59 47 LYS D O 1
ATOM 4317 N N . PRO D 4 48 ? 17.288 45.236 21.887 1.00 36.81 48 PRO D N 1
ATOM 4318 C CA . PRO D 4 48 ? 15.935 45.463 21.359 1.00 39.21 48 PRO D CA 1
ATOM 4319 C C . PRO D 4 48 ? 15.892 45.470 19.831 1.00 41.00 48 PRO D C 1
ATOM 4320 O O . PRO D 4 48 ? 15.055 44.809 19.222 1.00 41.68 48 PRO D O 1
ATOM 4324 N N . GLU D 4 49 ? 16.800 46.224 19.220 1.00 43.54 49 GLU D N 1
ATOM 4325 C CA . GLU D 4 49 ? 16.854 46.323 17.766 1.00 46.41 49 GLU D CA 1
ATOM 4326 C C . GLU D 4 49 ? 16.873 44.948 17.106 1.00 46.00 49 GLU D C 1
ATOM 4327 O O . GLU D 4 49 ? 16.256 44.745 16.060 1.00 47.99 49 GLU D O 1
ATOM 4333 N N . ILE D 4 50 ? 17.575 44.002 17.723 1.00 43.55 50 ILE D N 1
ATOM 4334 C CA . ILE D 4 50 ? 17.680 42.657 17.169 1.00 39.67 50 ILE D CA 1
ATOM 4335 C C . ILE D 4 50 ? 16.431 41.810 17.378 1.00 37.92 50 ILE D C 1
ATOM 4336 O O . ILE D 4 50 ? 15.861 41.290 16.419 1.00 35.86 50 ILE D O 1
ATOM 4341 N N . VAL D 4 51 ? 16.011 41.667 18.631 1.00 35.89 51 VAL D N 1
ATOM 4342 C CA . VAL D 4 51 ? 14.835 40.871 18.948 1.00 33.74 51 VAL D CA 1
ATOM 4343 C C . VAL D 4 51 ? 13.616 41.338 18.150 1.00 35.79 51 VAL D C 1
ATOM 4344 O O . VAL D 4 51 ? 12.943 40.533 17.499 1.00 33.70 51 VAL D O 1
ATOM 4348 N N . GLU D 4 52 ? 13.341 42.639 18.195 1.00 36.24 52 GLU D N 1
ATOM 4349 C CA . GLU D 4 52 ? 12.192 43.197 17.490 1.00 39.84 52 GLU D CA 1
ATOM 4350 C C . GLU D 4 52 ? 12.231 42.980 15.976 1.00 39.23 52 GLU D C 1
ATOM 4351 O O . GLU D 4 52 ? 11.252 42.516 15.387 1.00 39.27 52 GLU D O 1
ATOM 4357 N N . CYS D 4 53 ? 13.358 43.306 15.350 1.00 38.45 53 CYS D N 1
ATOM 4358 C CA . CYS D 4 53 ? 13.500 43.141 13.907 1.00 38.52 53 CYS D CA 1
ATOM 4359 C C . CYS D 4 53 ? 13.444 41.685 13.472 1.00 37.21 53 CYS D C 1
ATOM 4360 O O . CYS D 4 53 ? 12.911 41.374 12.407 1.00 37.70 53 CYS D O 1
ATOM 4363 N N . VAL D 4 54 ? 13.993 40.791 14.289 1.00 35.92 54 VAL D N 1
ATOM 4364 C CA . VAL D 4 54 ? 13.972 39.373 13.963 1.00 35.23 54 VAL D CA 1
ATOM 4365 C C . VAL D 4 54 ? 12.537 38.874 14.105 1.00 37.50 54 VAL D C 1
ATOM 4366 O O . VAL D 4 54 ? 12.067 38.072 13.302 1.00 37.16 54 VAL D O 1
ATOM 4370 N N . MET D 4 55 ? 11.840 39.357 15.128 1.00 39.58 55 MET D N 1
ATOM 4371 C CA . MET D 4 55 ? 10.454 38.966 15.340 1.00 43.16 55 MET D CA 1
ATOM 4372 C C . MET D 4 55 ? 9.621 39.390 14.132 1.00 45.54 55 MET D C 1
ATOM 4373 O O . MET D 4 55 ? 8.760 38.643 13.667 1.00 44.91 55 MET D O 1
ATOM 4378 N N . GLU D 4 56 ? 9.882 40.589 13.620 1.00 47.90 56 GLU D N 1
ATOM 4379 C CA . GLU D 4 56 ? 9.138 41.070 12.467 1.00 51.49 56 GLU D CA 1
ATOM 4380 C C . GLU D 4 56 ? 9.420 40.177 11.267 1.00 51.70 56 GLU D C 1
ATOM 4381 O O . GLU D 4 56 ? 8.495 39.710 10.603 1.00 52.36 56 GLU D O 1
ATOM 4387 N N . GLN D 4 57 ? 10.701 39.940 10.996 1.00 52.26 57 GLN D N 1
ATOM 4388 C CA . GLN D 4 57 ? 11.099 39.084 9.885 1.00 51.96 57 GLN D CA 1
ATOM 4389 C C . GLN D 4 57 ? 10.373 37.746 9.956 1.00 52.42 57 GLN D C 1
ATOM 4390 O O . GLN D 4 57 ? 9.932 37.218 8.939 1.00 52.11 57 GLN D O 1
ATOM 4396 N N . LEU D 4 58 ? 10.243 37.203 11.163 1.00 53.89 58 LEU D N 1
ATOM 4397 C CA . LEU D 4 58 ? 9.565 35.927 11.348 1.00 56.56 58 LEU D CA 1
ATOM 4398 C C . LEU D 4 58 ? 8.074 36.036 11.065 1.00 59.65 58 LEU D C 1
ATOM 4399 O O . LEU D 4 58 ? 7.469 35.105 10.534 1.00 59.12 58 LEU D O 1
ATOM 4404 N N . GLU D 4 59 ? 7.484 37.172 11.426 1.00 62.91 59 GLU D N 1
ATOM 4405 C CA . GLU D 4 59 ? 6.062 37.386 11.198 1.00 67.01 59 GLU D CA 1
ATOM 4406 C C . GLU D 4 59 ? 5.776 37.660 9.727 1.00 69.28 59 GLU D C 1
ATOM 4407 O O . GLU D 4 59 ? 4.745 37.235 9.206 1.00 69.18 59 GLU D O 1
ATOM 4413 N N . HIS D 4 60 ? 6.690 38.360 9.058 1.00 72.23 60 HIS D N 1
ATOM 4414 C CA . HIS D 4 60 ? 6.523 38.661 7.639 1.00 75.85 60 HIS D CA 1
ATOM 4415 C C . HIS D 4 60 ? 6.629 37.392 6.806 1.00 78.22 60 HIS D C 1
ATOM 4416 O O . HIS D 4 60 ? 5.994 37.270 5.758 1.00 78.79 60 HIS D O 1
ATOM 4423 N N . MET D 4 61 ? 7.441 36.450 7.274 1.00 80.54 61 MET D N 1
ATOM 4424 C CA . MET D 4 61 ? 7.621 35.193 6.566 1.00 82.91 61 MET D CA 1
ATOM 4425 C C . MET D 4 61 ? 6.499 34.242 6.965 1.00 84.25 61 MET D C 1
ATOM 4426 O O . MET D 4 61 ? 6.388 33.135 6.439 1.00 84.53 61 MET D O 1
ATOM 4431 N N . GLU D 4 62 ? 5.670 34.684 7.905 1.00 85.94 62 GLU D N 1
ATOM 4432 C CA . GLU D 4 62 ? 4.534 33.892 8.360 1.00 87.55 62 GLU D CA 1
ATOM 4433 C C . GLU D 4 62 ? 3.354 34.171 7.441 1.00 88.59 62 GLU D C 1
ATOM 4434 O O . GLU D 4 62 ? 2.333 33.487 7.497 1.00 88.59 62 GLU D O 1
ATOM 4440 N N . GLU D 4 63 ? 3.509 35.186 6.596 1.00 89.89 63 GLU D N 1
ATOM 4441 C CA . GLU D 4 63 ? 2.468 35.578 5.653 1.00 91.38 63 GLU D CA 1
ATOM 4442 C C . GLU D 4 63 ? 2.493 34.675 4.425 1.00 91.64 63 GLU D C 1
ATOM 4443 O O . GLU D 4 63 ? 2.465 35.153 3.290 1.00 92.03 63 GLU D O 1
ATOM 4449 N N . ASN D 4 64 ? 2.547 33.367 4.659 1.00 91.64 64 ASN D N 1
ATOM 4450 C CA . ASN D 4 64 ? 2.579 32.395 3.574 1.00 91.29 64 ASN D CA 1
ATOM 4451 C C . ASN D 4 64 ? 1.954 31.075 4.014 1.00 91.44 64 ASN D C 1
ATOM 4452 O O . ASN D 4 64 ? 0.857 31.052 4.575 1.00 91.21 64 ASN D O 1
ATOM 4457 N N . GLU D 4 71 ? 6.811 25.901 -6.198 1.00 79.02 71 GLU D N 1
ATOM 4458 C CA . GLU D 4 71 ? 6.135 26.672 -5.161 1.00 78.31 71 GLU D CA 1
ATOM 4459 C C . GLU D 4 71 ? 6.326 26.049 -3.783 1.00 76.77 71 GLU D C 1
ATOM 4460 O O . GLU D 4 71 ? 6.977 26.633 -2.918 1.00 76.78 71 GLU D O 1
ATOM 4466 N N . ASP D 4 72 ? 5.755 24.864 -3.580 1.00 74.87 72 ASP D N 1
ATOM 4467 C CA . ASP D 4 72 ? 5.864 24.180 -2.297 1.00 73.16 72 ASP D CA 1
ATOM 4468 C C . ASP D 4 72 ? 7.307 23.990 -1.848 1.00 70.88 72 ASP D C 1
ATOM 4469 O O . ASP D 4 72 ? 7.625 24.192 -0.677 1.00 70.84 72 ASP D O 1
ATOM 4474 N N . LEU D 4 73 ? 8.181 23.602 -2.770 1.00 68.14 73 LEU D N 1
ATOM 4475 C CA . LEU D 4 73 ? 9.580 23.409 -2.417 1.00 65.12 73 LEU D CA 1
ATOM 4476 C C . LEU D 4 73 ? 10.129 24.725 -1.878 1.00 63.02 73 LEU D C 1
ATOM 4477 O O . LEU D 4 73 ? 10.854 24.743 -0.888 1.00 62.89 73 LEU D O 1
ATOM 4482 N N . LYS D 4 74 ? 9.768 25.824 -2.531 1.00 61.26 74 LYS D N 1
ATOM 4483 C CA . LYS D 4 74 ? 10.212 27.147 -2.112 1.00 59.57 74 LYS D CA 1
ATOM 4484 C C . LYS D 4 74 ? 9.618 27.501 -0.749 1.00 58.18 74 LYS D C 1
ATOM 4485 O O . LYS D 4 74 ? 10.230 28.222 0.039 1.00 58.66 74 LYS D O 1
ATOM 4491 N N . VAL D 4 75 ? 8.424 26.987 -0.476 1.00 55.52 75 VAL D N 1
ATOM 4492 C CA . VAL D 4 75 ? 7.759 27.238 0.795 1.00 53.55 75 VAL D CA 1
ATOM 4493 C C . VAL D 4 75 ? 8.463 26.459 1.903 1.00 52.44 75 VAL D C 1
ATOM 4494 O O . VAL D 4 75 ? 8.728 26.995 2.980 1.00 51.47 75 VAL D O 1
ATOM 4498 N N . SER D 4 76 ? 8.763 25.193 1.629 1.00 50.34 76 SER D N 1
ATOM 4499 C CA . SER D 4 76 ? 9.438 24.342 2.600 1.00 49.13 76 SER D CA 1
ATOM 4500 C C . SER D 4 76 ? 10.793 24.927 2.986 1.00 48.06 76 SER D C 1
ATOM 4501 O O . SER D 4 76 ? 11.122 25.029 4.167 1.00 49.08 76 SER D O 1
ATOM 4504 N N . ILE D 4 77 ? 11.571 25.312 1.981 1.00 45.09 77 ILE D N 1
ATOM 4505 C CA . ILE D 4 77 ? 12.886 25.883 2.211 1.00 43.97 77 ILE D CA 1
ATOM 4506 C C . ILE D 4 77 ? 12.804 27.142 3.072 1.00 44.35 77 ILE D C 1
ATOM 4507 O O . ILE D 4 77 ? 13.603 27.318 3.992 1.00 44.05 77 ILE D O 1
ATOM 4512 N N . HIS D 4 78 ? 11.842 28.015 2.779 1.00 43.53 78 HIS D N 1
ATOM 4513 C CA . HIS D 4 78 ? 11.677 29.240 3.555 1.00 43.05 78 HIS D CA 1
ATOM 4514 C C . HIS D 4 78 ? 11.303 28.905 4.990 1.00 43.18 78 HIS D C 1
ATOM 4515 O O . HIS D 4 78 ? 11.809 29.512 5.934 1.00 42.31 78 HIS D O 1
ATOM 4522 N N . GLN D 4 79 ? 10.410 27.934 5.144 1.00 44.29 79 GLN D N 1
ATOM 4523 C CA . GLN D 4 79 ? 9.957 27.522 6.460 1.00 46.23 79 GLN D CA 1
ATOM 4524 C C . GLN D 4 79 ? 11.128 26.945 7.250 1.00 46.93 79 GLN D C 1
ATOM 4525 O O . GLN D 4 79 ? 11.245 27.178 8.453 1.00 46.68 79 GLN D O 1
ATOM 4531 N N . MET D 4 80 ? 11.994 26.197 6.569 1.00 45.22 80 MET D N 1
ATOM 4532 C CA . MET D 4 80 ? 13.155 25.607 7.224 1.00 44.04 80 MET D CA 1
ATOM 4533 C C . MET D 4 80 ? 14.076 26.683 7.784 1.00 41.04 80 MET D C 1
ATOM 4534 O O . MET D 4 80 ? 14.576 26.554 8.898 1.00 39.59 80 MET D O 1
ATOM 4539 N N . GLU D 4 81 ? 14.308 27.739 7.011 1.00 37.49 81 GLU D N 1
ATOM 4540 C CA . GLU D 4 81 ? 15.165 28.812 7.480 1.00 36.87 81 GLU D CA 1
ATOM 4541 C C . GLU D 4 81 ? 14.497 29.502 8.668 1.00 37.81 81 GLU D C 1
ATOM 4542 O O . GLU D 4 81 ? 15.164 29.859 9.639 1.00 36.68 81 GLU D O 1
ATOM 4548 N N . MET D 4 82 ? 13.180 29.682 8.591 1.00 37.34 82 MET D N 1
ATOM 4549 C CA . MET D 4 82 ? 12.438 30.309 9.677 1.00 38.43 82 MET D CA 1
ATOM 4550 C C . MET D 4 82 ? 12.677 29.548 10.974 1.00 37.13 82 MET D C 1
ATOM 4551 O O . MET D 4 82 ? 12.936 30.149 12.012 1.00 37.45 82 MET D O 1
ATOM 4556 N N . GLU D 4 83 ? 12.584 28.224 10.914 1.00 34.41 83 GLU D N 1
ATOM 4557 C CA . GLU D 4 83 ? 12.793 27.405 12.099 1.00 36.22 83 GLU D CA 1
ATOM 4558 C C . GLU D 4 83 ? 14.193 27.600 12.673 1.00 33.88 83 GLU D C 1
ATOM 4559 O O . GLU D 4 83 ? 14.358 27.641 13.888 1.00 34.03 83 GLU D O 1
ATOM 4565 N N . ARG D 4 84 ? 15.193 27.720 11.801 1.00 30.30 84 ARG D N 1
ATOM 4566 C CA . ARG D 4 84 ? 16.569 27.921 12.251 1.00 30.33 84 ARG D CA 1
ATOM 4567 C C . ARG D 4 84 ? 16.678 29.224 13.040 1.00 29.42 84 ARG D C 1
ATOM 4568 O O . ARG D 4 84 ? 17.291 29.261 14.106 1.00 28.95 84 ARG D O 1
ATOM 4576 N N . ILE D 4 85 ? 16.066 30.282 12.516 1.00 27.64 85 ILE D N 1
ATOM 4577 C CA . ILE D 4 85 ? 16.085 31.591 13.162 1.00 29.02 85 ILE D CA 1
ATOM 4578 C C . ILE D 4 85 ? 15.275 31.577 14.456 1.00 29.74 85 ILE D C 1
ATOM 4579 O O . ILE D 4 85 ? 15.692 32.151 15.465 1.00 30.50 85 ILE D O 1
ATOM 4584 N N . ARG D 4 86 ? 14.119 30.919 14.414 1.00 28.98 86 ARG D N 1
ATOM 4585 C CA . ARG D 4 86 ? 13.244 30.801 15.571 1.00 28.72 86 ARG D CA 1
ATOM 4586 C C . ARG D 4 86 ? 13.998 30.182 16.737 1.00 26.16 86 ARG D C 1
ATOM 4587 O O . ARG D 4 86 ? 13.975 30.699 17.851 1.00 23.22 86 ARG D O 1
ATOM 4595 N N . TYR D 4 87 ? 14.647 29.055 16.475 1.00 23.88 87 TYR D N 1
ATOM 4596 C CA . TYR D 4 87 ? 15.401 28.366 17.509 1.00 24.90 87 TYR D CA 1
ATOM 4597 C C . TYR D 4 87 ? 16.449 29.271 18.169 1.00 23.88 87 TYR D C 1
ATOM 4598 O O . TYR D 4 87 ? 16.550 29.323 19.392 1.00 22.52 87 TYR D O 1
ATOM 4607 N N . VAL D 4 88 ? 17.226 29.982 17.363 1.00 24.08 88 VAL D N 1
ATOM 4608 C CA . VAL D 4 88 ? 18.260 30.849 17.914 1.00 24.36 88 VAL D CA 1
ATOM 4609 C C . VAL D 4 88 ? 17.676 31.949 18.788 1.00 24.54 88 VAL D C 1
ATOM 4610 O O . VAL D 4 88 ? 18.199 32.237 19.866 1.00 24.45 88 VAL D O 1
ATOM 4614 N N . LEU D 4 89 ? 16.586 32.557 18.335 1.00 23.36 89 LEU D N 1
ATOM 4615 C CA . LEU D 4 89 ? 15.963 33.613 19.111 1.00 23.55 89 LEU D CA 1
ATOM 4616 C C . LEU D 4 89 ? 15.426 33.060 20.429 1.00 24.08 89 LEU D C 1
ATOM 4617 O O . LEU D 4 89 ? 15.615 33.658 21.494 1.00 26.11 89 LEU D O 1
ATOM 4622 N N . SER D 4 90 ? 14.767 31.911 20.357 1.00 21.84 90 SER D N 1
ATOM 4623 C CA . SER D 4 90 ? 14.195 31.294 21.541 1.00 23.08 90 SER D CA 1
ATOM 4624 C C . SER D 4 90 ? 15.250 30.888 22.555 1.00 22.31 90 SER D C 1
ATOM 4625 O O . SER D 4 90 ? 15.050 31.036 23.760 1.00 21.32 90 SER D O 1
ATOM 4628 N N . SER D 4 91 ? 16.363 30.364 22.054 1.00 21.48 91 SER D N 1
ATOM 4629 C CA . SER D 4 91 ? 17.460 29.921 22.896 1.00 22.27 91 SER D CA 1
ATOM 4630 C C . SER D 4 91 ? 18.070 31.133 23.603 1.00 21.37 91 SER D C 1
ATOM 4631 O O . SER D 4 91 ? 18.277 31.122 24.814 1.00 20.78 91 SER D O 1
ATOM 4634 N N . TYR D 4 92 ? 18.341 32.177 22.831 1.00 20.87 92 TYR D N 1
ATOM 4635 C CA . TYR D 4 92 ? 18.915 33.409 23.349 1.00 18.84 92 TYR D CA 1
ATOM 4636 C C . TYR D 4 92 ? 18.025 33.949 24.471 1.00 19.93 92 TYR D C 1
ATOM 4637 O O . TYR D 4 92 ? 18.485 34.187 25.592 1.00 21.04 92 TYR D O 1
ATOM 4646 N N . LEU D 4 93 ? 16.738 34.096 24.181 1.00 19.72 93 LEU D N 1
ATOM 4647 C CA . LEU D 4 93 ? 15.800 34.613 25.163 1.00 18.13 93 LEU D CA 1
ATOM 4648 C C . LEU D 4 93 ? 15.703 33.767 26.416 1.00 17.65 93 LEU D C 1
ATOM 4649 O O . LEU D 4 93 ? 15.583 34.316 27.509 1.00 19.01 93 LEU D O 1
ATOM 4654 N N . ARG D 4 94 ? 15.753 32.444 26.264 1.00 16.93 94 ARG D N 1
ATOM 4655 C CA . ARG D 4 94 ? 15.705 31.535 27.408 1.00 18.24 94 ARG D CA 1
ATOM 4656 C C . ARG D 4 94 ? 16.968 31.727 28.240 1.00 17.73 94 ARG D C 1
ATOM 4657 O O . ARG D 4 94 ? 16.924 31.725 29.471 1.00 17.63 94 ARG D O 1
ATOM 4665 N N . CYS D 4 95 ? 18.098 31.857 27.556 1.00 17.14 95 CYS D N 1
ATOM 4666 C CA . CYS D 4 95 ? 19.375 32.047 28.234 1.00 19.14 95 CYS D CA 1
ATOM 4667 C C . CYS D 4 95 ? 19.308 33.298 29.128 1.00 18.35 95 CYS D C 1
ATOM 4668 O O . CYS D 4 95 ? 19.655 33.249 30.306 1.00 19.40 95 CYS D O 1
ATOM 4671 N N . ARG D 4 96 ? 18.844 34.409 28.567 1.00 17.81 96 ARG D N 1
ATOM 4672 C CA . ARG D 4 96 ? 18.729 35.649 29.323 1.00 17.68 96 ARG D CA 1
ATOM 4673 C C . ARG D 4 96 ? 17.773 35.503 30.516 1.00 18.93 96 ARG D C 1
ATOM 4674 O O . ARG D 4 96 ? 18.057 36.025 31.594 1.00 20.52 96 ARG D O 1
ATOM 4682 N N . LEU D 4 97 ? 16.656 34.793 30.347 1.00 18.46 97 LEU D N 1
ATOM 4683 C CA . LEU D 4 97 ? 15.724 34.608 31.468 1.00 18.91 97 LEU D CA 1
ATOM 4684 C C . LEU D 4 97 ? 16.381 33.775 32.565 1.00 19.32 97 LEU D C 1
ATOM 4685 O O . LEU D 4 97 ? 16.175 34.018 33.760 1.00 18.24 97 LEU D O 1
ATOM 4690 N N . MET D 4 98 ? 17.162 32.779 32.163 1.00 16.29 98 MET D N 1
ATOM 4691 C CA . MET D 4 98 ? 17.846 31.949 33.142 1.00 19.46 98 MET D CA 1
ATOM 4692 C C . MET D 4 98 ? 18.730 32.856 34.001 1.00 16.00 98 MET D C 1
ATOM 4693 O O . MET D 4 98 ? 18.718 32.766 35.222 1.00 17.11 98 MET D O 1
ATOM 4698 N N . LYS D 4 99 ? 19.491 33.733 33.355 1.00 15.20 99 LYS D N 1
ATOM 4699 C CA . LYS D 4 99 ? 20.374 34.638 34.083 1.00 17.70 99 LYS D CA 1
ATOM 4700 C C . LYS D 4 99 ? 19.590 35.587 34.979 1.00 17.17 99 LYS D C 1
ATOM 4701 O O . LYS D 4 99 ? 19.983 35.856 36.114 1.00 18.57 99 LYS D O 1
ATOM 4707 N N . ILE D 4 100 ? 18.477 36.087 34.462 1.00 17.56 100 ILE D N 1
ATOM 4708 C CA . ILE D 4 100 ? 17.642 37.004 35.216 1.00 18.37 100 ILE D CA 1
ATOM 4709 C C . ILE D 4 100 ? 17.149 36.339 36.488 1.00 20.75 100 ILE D C 1
ATOM 4710 O O . ILE D 4 100 ? 17.152 36.948 37.557 1.00 22.67 100 ILE D O 1
ATOM 4715 N N . GLU D 4 101 ? 16.740 35.079 36.375 1.00 21.21 101 GLU D N 1
ATOM 4716 C CA . GLU D 4 101 ? 16.242 34.356 37.526 1.00 19.69 101 GLU D CA 1
ATOM 4717 C C . GLU D 4 101 ? 17.335 34.020 38.530 1.00 20.06 101 GLU D C 1
ATOM 4718 O O . GLU D 4 101 ? 17.137 34.171 39.739 1.00 18.84 101 GLU D O 1
ATOM 4724 N N . LYS D 4 102 ? 18.487 33.569 38.040 1.00 18.50 102 LYS D N 1
ATOM 4725 C CA . LYS D 4 102 ? 19.586 33.213 38.928 1.00 19.92 102 LYS D CA 1
ATOM 4726 C C . LYS D 4 102 ? 20.131 34.385 39.744 1.00 19.20 102 LYS D C 1
ATOM 4727 O O . LYS D 4 102 ? 20.463 34.232 40.918 1.00 18.38 102 LYS D O 1
ATOM 4733 N N . PHE D 4 103 ? 20.212 35.551 39.116 1.00 18.50 103 PHE D N 1
ATOM 4734 C CA . PHE D 4 103 ? 20.773 36.732 39.756 1.00 20.14 103 PHE D CA 1
ATOM 4735 C C . PHE D 4 103 ? 19.763 37.880 39.860 1.00 20.29 103 PHE D C 1
ATOM 4736 O O . PHE D 4 103 ? 20.154 39.042 39.745 1.00 19.10 103 PHE D O 1
ATOM 4744 N N . PHE D 4 104 ? 18.488 37.581 40.100 1.00 18.78 104 PHE D N 1
ATOM 4745 C CA . PHE D 4 104 ? 17.495 38.652 40.119 1.00 20.07 104 PHE D CA 1
ATOM 4746 C C . PHE D 4 104 ? 17.791 39.883 40.986 1.00 19.75 104 PHE D C 1
ATOM 4747 O O . PHE D 4 104 ? 17.605 41.008 40.524 1.00 21.83 104 PHE D O 1
ATOM 4755 N N . PRO D 4 105 ? 18.296 39.707 42.221 1.00 18.68 105 PRO D N 1
ATOM 4756 C CA . PRO D 4 105 ? 18.565 40.910 43.021 1.00 18.85 105 PRO D CA 1
ATOM 4757 C C . PRO D 4 105 ? 19.653 41.806 42.421 1.00 20.96 105 PRO D C 1
ATOM 4758 O O . PRO D 4 105 ? 19.576 43.033 42.481 1.00 20.33 105 PRO D O 1
ATOM 4762 N N . HIS D 4 106 ? 20.669 41.182 41.841 1.00 21.15 106 HIS D N 1
ATOM 4763 C CA . HIS D 4 106 ? 21.778 41.912 41.253 1.00 21.09 106 HIS D CA 1
ATOM 4764 C C . HIS D 4 106 ? 21.424 42.524 39.907 1.00 21.43 106 HIS D C 1
ATOM 4765 O O . HIS D 4 106 ? 21.906 43.594 39.555 1.00 21.77 106 HIS D O 1
ATOM 4772 N N . VAL D 4 107 ? 20.569 41.852 39.153 1.00 22.12 107 VAL D N 1
ATOM 4773 C CA . VAL D 4 107 ? 20.160 42.384 37.865 1.00 23.00 107 VAL D CA 1
ATOM 4774 C C . VAL D 4 107 ? 19.301 43.635 38.092 1.00 23.42 107 VAL D C 1
ATOM 4775 O O . VAL D 4 107 ? 19.384 44.601 37.338 1.00 24.46 107 VAL D O 1
ATOM 4779 N N . LEU D 4 108 ? 18.493 43.619 39.147 1.00 23.62 108 LEU D N 1
ATOM 4780 C CA . LEU D 4 108 ? 17.635 44.752 39.471 1.00 24.68 108 LEU D CA 1
ATOM 4781 C C . LEU D 4 108 ? 18.419 45.919 40.088 1.00 25.05 108 LEU D C 1
ATOM 4782 O O . LEU D 4 108 ? 18.168 47.077 39.774 1.00 24.69 108 LEU D O 1
ATOM 4787 N N . GLU D 4 109 ? 19.375 45.613 40.958 1.00 26.94 109 GLU D N 1
ATOM 4788 C CA . GLU D 4 109 ? 20.178 46.651 41.593 1.00 29.22 109 GLU D CA 1
ATOM 4789 C C . GLU D 4 109 ? 21.036 47.386 40.563 1.00 30.26 109 GLU D C 1
ATOM 4790 O O . GLU D 4 109 ? 21.188 48.611 40.626 1.00 31.41 109 GLU D O 1
ATOM 4796 N N . LYS D 4 110 ? 21.592 46.640 39.613 1.00 27.87 110 LYS D N 1
ATOM 4797 C CA . LYS D 4 110 ? 22.428 47.240 38.577 1.00 28.43 110 LYS D CA 1
ATOM 4798 C C . LYS D 4 110 ? 21.629 48.185 37.679 1.00 28.32 110 LYS D C 1
ATOM 4799 O O . LYS D 4 110 ? 22.110 49.252 37.297 1.00 27.54 110 LYS D O 1
ATOM 4805 N N . GLU D 4 111 ? 20.411 47.786 37.334 1.00 27.82 111 GLU D N 1
ATOM 4806 C CA . GLU D 4 111 ? 19.562 48.613 36.482 1.00 28.15 111 GLU D CA 1
ATOM 4807 C C . GLU D 4 111 ? 19.087 49.865 37.227 1.00 26.59 111 GLU D C 1
ATOM 4808 O O . GLU D 4 111 ? 18.958 50.928 36.634 1.00 25.95 111 GLU D O 1
ATOM 4814 N N . LYS D 4 112 ? 18.837 49.734 38.524 1.00 27.23 112 LYS D N 1
ATOM 4815 C CA . LYS D 4 112 ? 18.365 50.862 39.317 1.00 28.37 112 LYS D CA 1
ATOM 4816 C C . LYS D 4 112 ? 19.415 51.954 39.423 1.00 28.73 112 LYS D C 1
ATOM 4817 O O . LYS D 4 112 ? 19.082 53.137 39.451 1.00 28.82 112 LYS D O 1
ATOM 4823 N N . THR D 4 113 ? 20.680 51.547 39.473 1.00 27.78 113 THR D N 1
ATOM 4824 C CA . THR D 4 113 ? 21.790 52.480 39.591 1.00 27.40 113 THR D CA 1
ATOM 4825 C C . THR D 4 113 ? 22.457 52.801 38.259 1.00 27.33 113 THR D C 1
ATOM 4826 O O . THR D 4 113 ? 23.470 53.493 38.221 1.00 27.50 113 THR D O 1
ATOM 4830 N N . ARG D 4 114 ? 21.900 52.298 37.166 1.00 26.93 114 ARG D N 1
ATOM 4831 C CA . ARG D 4 114 ? 22.469 52.584 35.856 1.00 26.11 114 ARG D CA 1
ATOM 4832 C C . ARG D 4 114 ? 22.349 54.083 35.576 1.00 28.77 114 ARG D C 1
ATOM 4833 O O . ARG D 4 114 ? 21.279 54.674 35.754 1.00 26.67 114 ARG D O 1
ATOM 4841 N N . PRO D 4 115 ? 23.460 54.724 35.170 1.00 30.89 115 PRO D N 1
ATOM 4842 C CA . PRO D 4 115 ? 23.464 56.158 34.867 1.00 33.11 115 PRO D CA 1
ATOM 4843 C C . PRO D 4 115 ? 22.643 56.425 33.610 1.00 33.65 115 PRO D C 1
ATOM 4844 O O . PRO D 4 115 ? 22.815 55.743 32.596 1.00 33.27 115 PRO D O 1
ATOM 4848 N N . GLU D 4 116 ? 21.756 57.412 33.676 1.00 34.32 116 GLU D N 1
ATOM 4849 C CA . GLU D 4 116 ? 20.927 57.749 32.526 1.00 36.11 116 GLU D CA 1
ATOM 4850 C C . GLU D 4 116 ? 21.854 57.931 31.334 1.00 36.79 116 GLU D C 1
ATOM 4851 O O . GLU D 4 116 ? 22.805 58.706 31.398 1.00 38.50 116 GLU D O 1
ATOM 4857 N N . GLY D 4 117 ? 21.589 57.198 30.258 1.00 36.75 117 GLY D N 1
ATOM 4858 C CA . GLY D 4 117 ? 22.427 57.298 29.078 1.00 37.07 117 GLY D CA 1
ATOM 4859 C C . GLY D 4 117 ? 23.247 56.047 28.796 1.00 37.57 117 GLY D C 1
ATOM 4860 O O . GLY D 4 117 ? 23.627 55.806 27.651 1.00 37.13 117 GLY D O 1
ATOM 4861 N N . GLU D 4 118 ? 23.527 55.255 29.830 1.00 36.75 118 GLU D N 1
ATOM 4862 C CA . GLU D 4 118 ? 24.301 54.023 29.669 1.00 37.39 118 GLU D CA 1
ATOM 4863 C C . GLU D 4 118 ? 23.399 52.884 29.192 1.00 34.63 118 GLU D C 1
ATOM 4864 O O . GLU D 4 118 ? 22.259 52.766 29.633 1.00 32.23 118 GLU D O 1
ATOM 4870 N N . PRO D 4 119 ? 23.908 52.025 28.288 1.00 34.49 119 PRO D N 1
ATOM 4871 C CA . PRO D 4 119 ? 23.141 50.891 27.748 1.00 32.59 119 PRO D CA 1
ATOM 4872 C C . PRO D 4 119 ? 22.610 49.983 28.853 1.00 29.87 119 PRO D C 1
ATOM 4873 O O . PRO D 4 119 ? 23.353 49.575 29.742 1.00 29.33 119 PRO D O 1
ATOM 4877 N N . SER D 4 120 ? 21.320 49.677 28.792 1.00 28.25 120 SER D N 1
ATOM 4878 C CA . SER D 4 120 ? 20.677 48.825 29.789 1.00 27.86 120 SER D CA 1
ATOM 4879 C C . SER D 4 120 ? 20.868 47.327 29.522 1.00 28.16 120 SER D C 1
ATOM 4880 O O . SER D 4 120 ? 21.053 46.905 28.379 1.00 27.60 120 SER D O 1
ATOM 4883 N N . SER D 4 121 ? 20.827 46.528 30.585 1.00 27.19 121 SER D N 1
ATOM 4884 C CA . SER D 4 121 ? 20.962 45.085 30.451 1.00 27.56 121 SER D CA 1
ATOM 4885 C C . SER D 4 121 ? 19.614 44.385 30.623 1.00 27.41 121 SER D C 1
ATOM 4886 O O . SER D 4 121 ? 19.548 43.164 30.767 1.00 28.64 121 SER D O 1
ATOM 4889 N N . LEU D 4 122 ? 18.540 45.168 30.606 1.00 27.11 122 LEU D N 1
ATOM 4890 C CA . LEU D 4 122 ? 17.191 44.624 30.737 1.00 27.65 122 LEU D CA 1
ATOM 4891 C C . LEU D 4 122 ? 16.220 45.353 29.828 1.00 28.75 122 LEU D C 1
ATOM 4892 O O . LEU D 4 122 ? 16.170 46.584 29.826 1.00 29.76 122 LEU D O 1
ATOM 4897 N N . SER D 4 123 ? 15.463 44.597 29.039 1.00 27.40 123 SER D N 1
ATOM 4898 C CA . SER D 4 123 ? 14.448 45.205 28.192 1.00 26.97 123 SER D CA 1
ATOM 4899 C C . SER D 4 123 ? 13.334 45.558 29.177 1.00 26.86 123 SER D C 1
ATOM 4900 O O . SER D 4 123 ? 13.353 45.120 30.329 1.00 26.91 123 SER D O 1
ATOM 4903 N N . PRO D 4 124 ? 12.349 46.351 28.746 1.00 28.88 124 PRO D N 1
ATOM 4904 C CA . PRO D 4 124 ? 11.262 46.707 29.661 1.00 27.37 124 PRO D CA 1
ATOM 4905 C C . PRO D 4 124 ? 10.537 45.478 30.214 1.00 26.48 124 PRO D C 1
ATOM 4906 O O . PRO D 4 124 ? 10.256 45.393 31.409 1.00 26.37 124 PRO D O 1
ATOM 4910 N N . GLU D 4 125 ? 10.234 44.530 29.336 1.00 28.19 125 GLU D N 1
ATOM 4911 C CA . GLU D 4 125 ? 9.530 43.316 29.738 1.00 27.67 125 GLU D CA 1
ATOM 4912 C C . GLU D 4 125 ? 10.367 42.447 30.676 1.00 26.99 125 GLU D C 1
ATOM 4913 O O . GLU D 4 125 ? 9.830 41.890 31.634 1.00 27.36 125 GLU D O 1
ATOM 4919 N N . GLU D 4 126 ? 11.670 42.325 30.406 1.00 24.89 126 GLU D N 1
ATOM 4920 C CA . GLU D 4 126 ? 12.545 41.528 31.271 1.00 24.44 126 GLU D CA 1
ATOM 4921 C C . GLU D 4 126 ? 12.601 42.191 32.647 1.00 22.91 126 GLU D C 1
ATOM 4922 O O . GLU D 4 126 ? 12.602 41.512 33.681 1.00 22.97 126 GLU D O 1
ATOM 4928 N N . LEU D 4 127 ? 12.638 43.522 32.659 1.00 22.86 127 LEU D N 1
ATOM 4929 C CA . LEU D 4 127 ? 12.675 44.264 33.919 1.00 22.14 127 LEU D CA 1
ATOM 4930 C C . LEU D 4 127 ? 11.416 43.946 34.724 1.00 20.62 127 LEU D C 1
ATOM 4931 O O . LEU D 4 127 ? 11.491 43.628 35.908 1.00 19.90 127 LEU D O 1
ATOM 4936 N N . ALA D 4 128 ? 10.255 44.021 34.081 1.00 21.66 128 ALA D N 1
ATOM 4937 C CA . ALA D 4 128 ? 9.000 43.710 34.772 1.00 23.67 128 ALA D CA 1
ATOM 4938 C C . ALA D 4 128 ? 9.022 42.264 35.298 1.00 24.52 128 ALA D C 1
ATOM 4939 O O . ALA D 4 128 ? 8.651 42.000 36.450 1.00 25.92 128 ALA D O 1
ATOM 4941 N N . PHE D 4 129 ? 9.465 41.336 34.452 1.00 22.43 129 PHE D N 1
ATOM 4942 C CA . PHE D 4 129 ? 9.547 39.921 34.820 1.00 22.14 129 PHE D CA 1
ATOM 4943 C C . PHE D 4 129 ? 10.441 39.736 36.046 1.00 21.36 129 PHE D C 1
ATOM 4944 O O . PHE D 4 129 ? 10.097 38.998 36.968 1.00 22.84 129 PHE D O 1
ATOM 4952 N N . ALA D 4 130 ? 11.593 40.404 36.047 1.00 19.84 130 ALA D N 1
ATOM 4953 C CA . ALA D 4 130 ? 12.537 40.308 37.161 1.00 18.41 130 ALA D CA 1
ATOM 4954 C C . ALA D 4 130 ? 11.925 40.850 38.459 1.00 19.63 130 ALA D C 1
ATOM 4955 O O . ALA D 4 130 ? 12.056 40.240 39.523 1.00 17.84 130 ALA D O 1
ATOM 4957 N N . ARG D 4 131 ? 11.257 41.997 38.367 1.00 19.19 131 ARG D N 1
ATOM 4958 C CA . ARG D 4 131 ? 10.626 42.592 39.541 1.00 21.97 131 ARG D CA 1
ATOM 4959 C C . ARG D 4 131 ? 9.575 41.643 40.106 1.00 22.94 131 ARG D C 1
ATOM 4960 O O . ARG D 4 131 ? 9.434 41.498 41.319 1.00 23.87 131 ARG D O 1
ATOM 4968 N N . GLU D 4 132 ? 8.840 40.987 39.213 1.00 25.71 132 GLU D N 1
ATOM 4969 C CA . GLU D 4 132 ? 7.808 40.044 39.617 1.00 24.35 132 GLU D CA 1
ATOM 4970 C C . GLU D 4 132 ? 8.406 38.800 40.278 1.00 23.49 132 GLU D C 1
ATOM 4971 O O . GLU D 4 132 ? 7.863 38.292 41.266 1.00 22.00 132 GLU D O 1
ATOM 4977 N N . PHE D 4 133 ? 9.521 38.316 39.734 1.00 22.10 133 PHE D N 1
ATOM 4978 C CA . PHE D 4 133 ? 10.189 37.137 40.278 1.00 21.79 133 PHE D CA 1
ATOM 4979 C C . PHE D 4 133 ? 10.623 37.478 41.702 1.00 21.57 133 PHE D C 1
ATOM 4980 O O . PHE D 4 133 ? 10.511 36.661 42.614 1.00 22.55 133 PHE D O 1
ATOM 4988 N N . MET D 4 134 ? 11.110 38.701 41.881 1.00 23.60 134 MET D N 1
ATOM 4989 C CA . MET D 4 134 ? 11.557 39.182 43.185 1.00 24.86 134 MET D CA 1
ATOM 4990 C C . MET D 4 134 ? 10.391 39.265 44.181 1.00 23.26 134 MET D C 1
ATOM 4991 O O . MET D 4 134 ? 10.456 38.706 45.273 1.00 22.33 134 MET D O 1
ATOM 4996 N N . ALA D 4 135 ? 9.328 39.969 43.804 1.00 21.62 135 ALA D N 1
ATOM 4997 C CA . ALA D 4 135 ? 8.163 40.110 44.682 1.00 21.41 135 ALA D CA 1
ATOM 4998 C C . ALA D 4 135 ? 7.596 38.741 45.063 1.00 21.69 135 ALA D C 1
ATOM 4999 O O . ALA D 4 135 ? 7.297 38.478 46.232 1.00 22.05 135 ALA D O 1
ATOM 5001 N N . ASN D 4 136 ? 7.459 37.872 44.067 1.00 20.48 136 ASN D N 1
ATOM 5002 C CA . ASN D 4 136 ? 6.917 36.531 44.281 1.00 21.44 136 ASN D CA 1
ATOM 5003 C C . ASN D 4 136 ? 7.754 35.726 45.281 1.00 20.28 136 ASN D C 1
ATOM 5004 O O . ASN D 4 136 ? 7.211 35.103 46.189 1.00 20.09 136 ASN D O 1
ATOM 5009 N N . THR D 4 137 ? 9.076 35.771 45.138 1.00 20.20 137 THR D N 1
ATOM 5010 C CA . THR D 4 137 ? 9.969 35.015 46.021 1.00 19.87 137 THR D CA 1
ATOM 5011 C C . THR D 4 137 ? 10.034 35.543 47.456 1.00 20.74 137 THR D C 1
ATOM 5012 O O . THR D 4 137 ? 10.041 34.757 48.411 1.00 19.88 137 THR D O 1
ATOM 5016 N N . GLU D 4 138 ? 10.084 36.866 47.603 1.00 21.81 138 GLU D N 1
ATOM 5017 C CA . GLU D 4 138 ? 10.135 37.497 48.922 1.00 24.65 138 GLU D CA 1
ATOM 5018 C C . GLU D 4 138 ? 8.858 37.197 49.682 1.00 23.85 138 GLU D C 1
ATOM 5019 O O . GLU D 4 138 ? 8.887 36.835 50.855 1.00 23.85 138 GLU D O 1
ATOM 5025 N N . SER D 4 139 ? 7.734 37.364 48.998 1.00 24.42 139 SER D N 1
ATOM 5026 C CA . SER D 4 139 ? 6.426 37.113 49.582 1.00 24.48 139 SER D CA 1
ATOM 5027 C C . SER D 4 139 ? 6.338 35.667 50.055 1.00 25.27 139 SER D C 1
ATOM 5028 O O . SER D 4 139 ? 5.889 35.392 51.172 1.00 25.73 139 SER D O 1
ATOM 5031 N N . TYR D 4 140 ? 6.773 34.738 49.205 1.00 24.65 140 TYR D N 1
ATOM 5032 C CA . TYR D 4 140 ? 6.738 33.324 49.554 1.00 22.36 140 TYR D CA 1
ATOM 5033 C C . TYR D 4 140 ? 7.574 33.057 50.800 1.00 22.93 140 TYR D C 1
ATOM 5034 O O . TYR D 4 140 ? 7.112 32.423 51.745 1.00 22.72 140 TYR D O 1
ATOM 5043 N N . LEU D 4 141 ? 8.815 33.535 50.791 1.00 23.23 141 LEU D N 1
ATOM 5044 C CA . LEU D 4 141 ? 9.715 33.321 51.916 1.00 23.69 141 LEU D CA 1
ATOM 5045 C C . LEU D 4 141 ? 9.184 33.952 53.195 1.00 24.38 141 LEU D C 1
ATOM 5046 O O . LEU D 4 141 ? 9.296 33.369 54.271 1.00 22.94 141 LEU D O 1
ATOM 5051 N N . LYS D 4 142 ? 8.595 35.135 53.078 1.00 26.89 142 LYS D N 1
ATOM 5052 C CA . LYS D 4 142 ? 8.050 35.816 54.246 1.00 31.96 142 LYS D CA 1
ATOM 5053 C C . LYS D 4 142 ? 6.886 35.039 54.866 1.00 33.43 142 LYS D C 1
ATOM 5054 O O . LYS D 4 142 ? 6.877 34.769 56.067 1.00 33.82 142 LYS D O 1
ATOM 5060 N N . ASN D 4 143 ? 5.914 34.669 54.038 1.00 34.86 143 ASN D N 1
ATOM 5061 C CA . ASN D 4 143 ? 4.735 33.953 54.513 1.00 35.42 143 ASN D CA 1
ATOM 5062 C C . ASN D 4 143 ? 4.955 32.541 55.010 1.00 34.32 143 ASN D C 1
ATOM 5063 O O . ASN D 4 143 ? 4.325 32.119 55.980 1.00 34.35 143 ASN D O 1
ATOM 5068 N N . VAL D 4 144 ? 5.840 31.801 54.355 1.00 33.68 144 VAL D N 1
ATOM 5069 C CA . VAL D 4 144 ? 6.068 30.425 54.755 1.00 33.95 144 VAL D CA 1
ATOM 5070 C C . VAL D 4 144 ? 7.019 30.262 55.937 1.00 34.04 144 VAL D C 1
ATOM 5071 O O . VAL D 4 144 ? 6.881 29.317 56.714 1.00 34.79 144 VAL D O 1
ATOM 5075 N N . ALA D 4 145 ? 7.973 31.174 56.097 1.00 33.03 145 ALA D N 1
ATOM 5076 C CA . ALA D 4 145 ? 8.911 31.022 57.203 1.00 32.85 145 ALA D CA 1
ATOM 5077 C C . ALA D 4 145 ? 9.414 32.279 57.912 1.00 32.01 145 ALA D C 1
ATOM 5078 O O . ALA D 4 145 ? 9.451 32.322 59.140 1.00 31.06 145 ALA D O 1
ATOM 5080 N N . LEU D 4 146 ? 9.805 33.295 57.151 1.00 31.53 146 LEU D N 1
ATOM 5081 C CA . LEU D 4 146 ? 10.351 34.503 57.753 1.00 32.02 146 LEU D CA 1
ATOM 5082 C C . LEU D 4 146 ? 9.498 35.173 58.829 1.00 32.73 146 LEU D C 1
ATOM 5083 O O . LEU D 4 146 ? 10.016 35.538 59.887 1.00 32.76 146 LEU D O 1
ATOM 5088 N N . LYS D 4 147 ? 8.204 35.330 58.579 1.00 32.56 147 LYS D N 1
ATOM 5089 C CA . LYS D 4 147 ? 7.343 35.976 59.567 1.00 34.59 147 LYS D CA 1
ATOM 5090 C C . LYS D 4 147 ? 7.112 35.103 60.796 1.00 33.24 147 LYS D C 1
ATOM 5091 O O . LYS D 4 147 ? 6.485 35.536 61.755 1.00 35.18 147 LYS D O 1
ATOM 5097 N N . HIS D 4 148 ? 7.612 33.875 60.771 1.00 31.73 148 HIS D N 1
ATOM 5098 C CA . HIS D 4 148 ? 7.434 32.979 61.906 1.00 31.73 148 HIS D CA 1
ATOM 5099 C C . HIS D 4 148 ? 8.705 32.860 62.730 1.00 32.03 148 HIS D C 1
ATOM 5100 O O . HIS D 4 148 ? 8.763 32.093 63.684 1.00 32.78 148 HIS D O 1
ATOM 5107 N N . MET D 4 149 ? 9.725 33.625 62.365 1.00 34.10 149 MET D N 1
ATOM 5108 C CA . MET D 4 149 ? 10.989 33.575 63.089 1.00 37.04 149 MET D CA 1
ATOM 5109 C C . MET D 4 149 ? 11.065 34.678 64.139 1.00 37.77 149 MET D C 1
ATOM 5110 O O . MET D 4 149 ? 10.286 35.628 64.108 1.00 37.06 149 MET D O 1
ATOM 5115 N N . PRO D 4 150 ? 12.005 34.557 65.090 1.00 40.34 150 PRO D N 1
ATOM 5116 C CA . PRO D 4 150 ? 12.150 35.571 66.133 1.00 41.91 150 PRO D CA 1
ATOM 5117 C C . PRO D 4 150 ? 12.119 36.982 65.558 1.00 44.16 150 PRO D C 1
ATOM 5118 O O . PRO D 4 150 ? 12.495 37.204 64.407 1.00 43.29 150 PRO D O 1
ATOM 5122 N N . PRO D 4 151 ? 11.663 37.951 66.362 1.00 45.74 151 PRO D N 1
ATOM 5123 C CA . PRO D 4 151 ? 11.538 39.372 66.028 1.00 48.13 151 PRO D CA 1
ATOM 5124 C C . PRO D 4 151 ? 12.632 40.001 65.161 1.00 49.69 151 PRO D C 1
ATOM 5125 O O . PRO D 4 151 ? 12.330 40.656 64.161 1.00 50.65 151 PRO D O 1
ATOM 5129 N N . ASN D 4 152 ? 13.894 39.809 65.533 1.00 49.65 152 ASN D N 1
ATOM 5130 C CA . ASN D 4 152 ? 14.990 40.407 64.775 1.00 51.16 152 ASN D CA 1
ATOM 5131 C C . ASN D 4 152 ? 15.662 39.494 63.749 1.00 50.15 152 ASN D C 1
ATOM 5132 O O . ASN D 4 152 ? 16.793 39.750 63.341 1.00 49.86 152 ASN D O 1
ATOM 5137 N N . LEU D 4 153 ? 14.969 38.442 63.326 1.00 48.89 153 LEU D N 1
ATOM 5138 C CA . LEU D 4 153 ? 15.520 37.505 62.345 1.00 48.33 153 LEU D CA 1
ATOM 5139 C C . LEU D 4 153 ? 14.577 37.309 61.162 1.00 47.92 153 LEU D C 1
ATOM 5140 O O . LEU D 4 153 ? 14.800 36.433 60.329 1.00 49.28 153 LEU D O 1
ATOM 5145 N N . GLN D 4 154 ? 13.534 38.132 61.084 1.00 46.68 154 GLN D N 1
ATOM 5146 C CA . GLN D 4 154 ? 12.541 38.015 60.022 1.00 45.74 154 GLN D CA 1
ATOM 5147 C C . GLN D 4 154 ? 12.911 38.654 58.691 1.00 44.70 154 GLN D C 1
ATOM 5148 O O . GLN D 4 154 ? 12.186 38.508 57.712 1.00 44.51 154 GLN D O 1
ATOM 5154 N N . LYS D 4 155 ? 14.030 39.359 58.640 1.00 44.94 155 LYS D N 1
ATOM 5155 C CA . LYS D 4 155 ? 14.423 39.986 57.391 1.00 45.79 155 LYS D CA 1
ATOM 5156 C C . LYS D 4 155 ? 15.682 39.375 56.793 1.00 44.96 155 LYS D C 1
ATOM 5157 O O . LYS D 4 155 ? 16.703 39.238 57.465 1.00 46.44 155 LYS D O 1
ATOM 5163 N N . VAL D 4 156 ? 15.591 38.994 55.524 1.00 42.68 156 VAL D N 1
ATOM 5164 C CA . VAL D 4 156 ? 16.720 38.418 54.807 1.00 41.10 156 VAL D CA 1
ATOM 5165 C C . VAL D 4 156 ? 16.950 39.244 53.551 1.00 38.56 156 VAL D C 1
ATOM 5166 O O . VAL D 4 156 ? 16.074 39.356 52.699 1.00 38.65 156 VAL D O 1
ATOM 5170 N N . ASP D 4 157 ? 18.133 39.832 53.454 1.00 36.43 157 ASP D N 1
ATOM 5171 C CA . ASP D 4 157 ? 18.501 40.649 52.312 1.00 34.08 157 ASP D CA 1
ATOM 5172 C C . ASP D 4 157 ? 18.868 39.708 51.165 1.00 31.28 157 ASP D C 1
ATOM 5173 O O . ASP D 4 157 ? 19.937 39.100 51.166 1.00 29.87 157 ASP D O 1
ATOM 5178 N N . LEU D 4 158 ? 17.978 39.583 50.186 1.00 28.90 158 LEU D N 1
ATOM 5179 C CA . LEU D 4 158 ? 18.229 38.692 49.066 1.00 26.85 158 LEU D CA 1
ATOM 5180 C C . LEU D 4 158 ? 19.423 39.131 48.230 1.00 26.94 158 LEU D C 1
ATOM 5181 O O . LEU D 4 158 ? 20.036 38.317 47.538 1.00 27.07 158 LEU D O 1
ATOM 5186 N N . PHE D 4 159 ? 19.770 40.411 48.304 1.00 28.12 159 PHE D N 1
ATOM 5187 C CA . PHE D 4 159 ? 20.917 40.915 47.557 1.00 27.98 159 PHE D CA 1
ATOM 5188 C C . PHE D 4 159 ? 22.183 40.252 48.092 1.00 28.76 159 PHE D C 1
ATOM 5189 O O . PHE D 4 159 ? 23.139 40.018 47.353 1.00 29.43 159 PHE D O 1
ATOM 5197 N N . ARG D 4 160 ? 22.187 39.948 49.386 1.00 29.57 160 ARG D N 1
ATOM 5198 C CA . ARG D 4 160 ? 23.345 39.315 49.999 1.00 31.00 160 ARG D CA 1
ATOM 5199 C C . ARG D 4 160 ? 23.228 37.792 50.037 1.00 29.67 160 ARG D C 1
ATOM 5200 O O . ARG D 4 160 ? 24.239 37.095 50.061 1.00 29.93 160 ARG D O 1
ATOM 5208 N N . ALA D 4 161 ? 21.998 37.284 50.032 1.00 25.12 161 ALA D N 1
ATOM 5209 C CA . ALA D 4 161 ? 21.759 35.846 50.081 1.00 24.14 161 ALA D CA 1
ATOM 5210 C C . ALA D 4 161 ? 21.990 35.154 48.740 1.00 22.47 161 ALA D C 1
ATOM 5211 O O . ALA D 4 161 ? 22.486 34.034 48.694 1.00 22.97 161 ALA D O 1
ATOM 5213 N N . VAL D 4 162 ? 21.631 35.829 47.653 1.00 23.21 162 VAL D N 1
ATOM 5214 C CA . VAL D 4 162 ? 21.785 35.285 46.310 1.00 20.99 162 VAL D CA 1
ATOM 5215 C C . VAL D 4 162 ? 23.154 35.651 45.744 1.00 23.20 162 VAL D C 1
ATOM 5216 O O . VAL D 4 162 ? 23.526 36.824 45.715 1.00 24.86 162 VAL D O 1
ATOM 5220 N N . PRO D 4 163 ? 23.917 34.647 45.274 1.00 23.86 163 PRO D N 1
ATOM 5221 C CA . PRO D 4 163 ? 25.256 34.839 44.703 1.00 23.57 163 PRO D CA 1
ATOM 5222 C C . PRO D 4 163 ? 25.251 35.832 43.550 1.00 24.61 163 PRO D C 1
ATOM 5223 O O . PRO D 4 163 ? 24.286 35.902 42.796 1.00 23.73 163 PRO D O 1
ATOM 5227 N N . LYS D 4 164 ? 26.330 36.593 43.410 1.00 24.79 164 LYS D N 1
ATOM 5228 C CA . LYS D 4 164 ? 26.442 37.548 42.313 1.00 26.20 164 LYS D CA 1
ATOM 5229 C C . LYS D 4 164 ? 27.102 36.824 41.151 1.00 25.69 164 LYS D C 1
ATOM 5230 O O . LYS D 4 164 ? 27.705 35.767 41.333 1.00 25.28 164 LYS D O 1
ATOM 5236 N N . PRO D 4 165 ? 26.989 37.376 39.936 1.00 24.11 165 PRO D N 1
ATOM 5237 C CA . PRO D 4 165 ? 27.619 36.727 38.783 1.00 23.98 165 PRO D CA 1
ATOM 5238 C C . PRO D 4 165 ? 29.133 36.709 39.051 1.00 24.16 165 PRO D C 1
ATOM 5239 O O . PRO D 4 165 ? 29.695 37.717 39.488 1.00 23.79 165 PRO D O 1
ATOM 5243 N N . ASP D 4 166 ? 29.781 35.573 38.809 1.00 24.05 166 ASP D N 1
ATOM 5244 C CA . ASP D 4 166 ? 31.225 35.444 39.026 1.00 23.15 166 ASP D CA 1
ATOM 5245 C C . ASP D 4 166 ? 31.957 35.901 37.763 1.00 21.20 166 ASP D C 1
ATOM 5246 O O . ASP D 4 166 ? 32.117 35.135 36.811 1.00 19.79 166 ASP D O 1
ATOM 5251 N N . LEU D 4 167 ? 32.411 37.146 37.770 1.00 20.01 167 LEU D N 1
ATOM 5252 C CA . LEU D 4 167 ? 33.087 37.724 36.625 1.00 19.80 167 LEU D CA 1
ATOM 5253 C C . LEU D 4 167 ? 34.474 37.161 36.372 1.00 20.51 167 LEU D C 1
ATOM 5254 O O . LEU D 4 167 ? 35.082 37.448 35.344 1.00 20.86 167 LEU D O 1
ATOM 5259 N N . ASP D 4 168 ? 34.973 36.358 37.302 1.00 22.36 168 ASP D N 1
ATOM 5260 C CA . ASP D 4 168 ? 36.296 35.756 37.147 1.00 24.72 168 ASP D CA 1
ATOM 5261 C C . ASP D 4 168 ? 36.232 34.465 36.332 1.00 25.61 168 ASP D C 1
ATOM 5262 O O . ASP D 4 168 ? 37.267 33.904 35.984 1.00 27.55 168 ASP D O 1
ATOM 5267 N N . SER D 4 169 ? 35.022 33.998 36.028 1.00 24.63 169 SER D N 1
ATOM 5268 C CA . SER D 4 169 ? 34.851 32.760 35.260 1.00 23.28 169 SER D CA 1
ATOM 5269 C C . SER D 4 169 ? 35.697 32.762 33.995 1.00 21.25 169 SER D C 1
ATOM 5270 O O . SER D 4 169 ? 35.857 33.801 33.351 1.00 21.35 169 SER D O 1
ATOM 5273 N N . TYR D 4 170 ? 36.248 31.607 33.632 1.00 18.77 170 TYR D N 1
ATOM 5274 C CA . TYR D 4 170 ? 37.042 31.546 32.417 1.00 19.07 170 TYR D CA 1
ATOM 5275 C C . TYR D 4 170 ? 36.139 31.347 31.210 1.00 18.64 170 TYR D C 1
ATOM 5276 O O . TYR D 4 170 ? 35.053 30.780 31.325 1.00 19.56 170 TYR D O 1
ATOM 5285 N N . VAL D 4 171 ? 36.586 31.843 30.061 1.00 17.04 171 VAL D N 1
ATOM 5286 C CA . VAL D 4 171 ? 35.838 31.725 28.819 1.00 17.41 171 VAL D CA 1
ATOM 5287 C C . VAL D 4 171 ? 36.812 31.627 27.653 1.00 18.68 171 VAL D C 1
ATOM 5288 O O . VAL D 4 171 ? 37.973 32.044 27.766 1.00 16.11 171 VAL D O 1
ATOM 5292 N N . PHE D 4 172 ? 36.337 31.057 26.547 1.00 16.95 172 PHE D N 1
ATOM 5293 C CA . PHE D 4 172 ? 37.124 30.957 25.325 1.00 17.16 172 PHE D CA 1
ATOM 5294 C C . PHE D 4 172 ? 36.580 32.069 24.427 1.00 18.32 172 PHE D C 1
ATOM 5295 O O . PHE D 4 172 ? 35.397 32.409 24.506 1.00 19.43 172 PHE D O 1
ATOM 5303 N N . LEU D 4 173 ? 37.419 32.637 23.570 1.00 19.00 173 LEU D N 1
ATOM 5304 C CA . LEU D 4 173 ? 36.934 33.689 22.691 1.00 20.22 173 LEU D CA 1
ATOM 5305 C C . LEU D 4 173 ? 37.645 33.729 21.344 1.00 21.58 173 LEU D C 1
ATOM 5306 O O . LEU D 4 173 ? 38.716 33.147 21.161 1.00 20.05 173 LEU D O 1
ATOM 5311 N N . ARG D 4 174 ? 37.017 34.415 20.399 1.00 22.10 174 ARG D N 1
ATOM 5312 C CA . ARG D 4 174 ? 37.565 34.574 19.064 1.00 25.32 174 ARG D CA 1
ATOM 5313 C C . ARG D 4 174 ? 37.638 36.081 18.844 1.00 24.79 174 ARG D C 1
ATOM 5314 O O . ARG D 4 174 ? 36.681 36.803 19.127 1.00 24.14 174 ARG D O 1
ATOM 5322 N N . VAL D 4 175 ? 38.777 36.560 18.360 1.00 26.08 175 VAL D N 1
ATOM 5323 C CA . VAL D 4 175 ? 38.952 37.992 18.133 1.00 26.09 175 VAL D CA 1
ATOM 5324 C C . VAL D 4 175 ? 38.473 38.449 16.748 1.00 27.47 175 VAL D C 1
ATOM 5325 O O . VAL D 4 175 ? 38.962 37.973 15.727 1.00 26.37 175 VAL D O 1
ATOM 5329 N N . ARG D 4 176 ? 37.515 39.371 16.710 1.00 28.80 176 ARG D N 1
ATOM 5330 C CA . ARG D 4 176 ? 37.042 39.867 15.423 1.00 32.86 176 ARG D CA 1
ATOM 5331 C C . ARG D 4 176 ? 37.547 41.279 15.130 1.00 33.18 176 ARG D C 1
ATOM 5332 O O . ARG D 4 176 ? 37.478 41.748 13.996 1.00 33.59 176 ARG D O 1
ATOM 5340 N N . GLU D 4 177 ? 38.076 41.937 16.157 1.00 33.48 177 GLU D N 1
ATOM 5341 C CA . GLU D 4 177 ? 38.635 43.280 16.025 1.00 33.28 177 GLU D CA 1
ATOM 5342 C C . GLU D 4 177 ? 39.851 43.389 16.939 1.00 32.15 177 GLU D C 1
ATOM 5343 O O . GLU D 4 177 ? 39.756 43.194 18.149 1.00 30.71 177 GLU D O 1
ATOM 5349 N N . ARG D 4 178 ? 40.994 43.692 16.339 1.00 31.67 178 ARG D N 1
ATOM 5350 C CA . ARG D 4 178 ? 42.255 43.813 17.059 1.00 31.73 178 ARG D CA 1
ATOM 5351 C C . ARG D 4 178 ? 42.199 44.741 18.273 1.00 29.41 178 ARG D C 1
ATOM 5352 O O . ARG D 4 178 ? 41.551 45.787 18.245 1.00 28.69 178 ARG D O 1
ATOM 5360 N N . GLN D 4 179 ? 42.869 44.344 19.349 1.00 27.16 179 GLN D N 1
ATOM 5361 C CA . GLN D 4 179 ? 42.922 45.170 20.547 1.00 27.18 179 GLN D CA 1
ATOM 5362 C C . GLN D 4 179 ? 44.169 44.809 21.323 1.00 26.37 179 GLN D C 1
ATOM 5363 O O . GLN D 4 179 ? 44.409 43.641 21.635 1.00 24.91 179 GLN D O 1
ATOM 5369 N N . GLU D 4 180 ? 44.960 45.831 21.623 1.00 26.79 180 GLU D N 1
ATOM 5370 C CA . GLU D 4 180 ? 46.210 45.663 22.341 1.00 27.35 180 GLU D CA 1
ATOM 5371 C C . GLU D 4 180 ? 46.074 45.973 23.825 1.00 24.71 180 GLU D C 1
ATOM 5372 O O . GLU D 4 180 ? 45.175 46.699 24.235 1.00 23.20 180 GLU D O 1
ATOM 5378 N N . ASN D 4 181 ? 46.970 45.390 24.612 1.00 25.10 181 ASN D N 1
ATOM 5379 C CA . ASN D 4 181 ? 47.047 45.596 26.059 1.00 26.20 181 ASN D CA 1
ATOM 5380 C C . ASN D 4 181 ? 45.918 45.057 26.923 1.00 26.83 181 ASN D C 1
ATOM 5381 O O . ASN D 4 181 ? 45.359 45.775 27.751 1.00 27.82 181 ASN D O 1
ATOM 5386 N N . ILE D 4 182 ? 45.592 43.786 26.735 1.00 26.64 182 ILE D N 1
ATOM 5387 C CA . ILE D 4 182 ? 44.569 43.150 27.537 1.00 25.15 182 ILE D CA 1
ATOM 5388 C C . ILE D 4 182 ? 45.294 42.792 28.823 1.00 26.42 182 ILE D C 1
ATOM 5389 O O . ILE D 4 182 ? 46.428 42.308 28.780 1.00 25.79 182 ILE D O 1
ATOM 5394 N N . LEU D 4 183 ? 44.653 43.033 29.962 1.00 26.52 183 LEU D N 1
ATOM 5395 C CA . LEU D 4 183 ? 45.283 42.740 31.237 1.00 28.17 183 LEU D CA 1
ATOM 5396 C C . LEU D 4 183 ? 45.050 41.317 31.729 1.00 28.91 183 LEU D C 1
ATOM 5397 O O . LEU D 4 183 ? 43.914 40.844 31.796 1.00 28.62 183 LEU D O 1
ATOM 5402 N N . VAL D 4 184 ? 46.141 40.651 32.088 1.00 28.37 184 VAL D N 1
ATOM 5403 C CA . VAL D 4 184 ? 46.085 39.298 32.611 1.00 29.46 184 VAL D CA 1
ATOM 5404 C C . VAL D 4 184 ? 46.571 39.340 34.064 1.00 31.09 184 VAL D C 1
ATOM 5405 O O . VAL D 4 184 ? 47.703 39.740 34.329 1.00 31.67 184 VAL D O 1
ATOM 5409 N N . GLU D 4 185 ? 45.713 38.938 34.998 1.00 32.53 185 GLU D N 1
ATOM 5410 C CA . GLU D 4 185 ? 46.068 38.924 36.417 1.00 35.91 185 GLU D CA 1
ATOM 5411 C C . GLU D 4 185 ? 45.987 37.491 36.940 1.00 38.22 185 GLU D C 1
ATOM 5412 O O . GLU D 4 185 ? 44.942 37.057 37.426 1.00 37.74 185 GLU D O 1
ATOM 5418 N N . PRO D 4 186 ? 47.094 36.742 36.862 1.00 41.15 186 PRO D N 1
ATOM 5419 C CA . PRO D 4 186 ? 47.094 35.359 37.339 1.00 45.34 186 PRO D CA 1
ATOM 5420 C C . PRO D 4 186 ? 46.534 35.140 38.741 1.00 49.16 186 PRO D C 1
ATOM 5421 O O . PRO D 4 186 ? 45.686 34.265 38.941 1.00 49.12 186 PRO D O 1
ATOM 5425 N N . ASP D 4 187 ? 46.986 35.934 39.707 1.00 53.13 187 ASP D N 1
ATOM 5426 C CA . ASP D 4 187 ? 46.515 35.776 41.081 1.00 56.60 187 ASP D CA 1
ATOM 5427 C C . ASP D 4 187 ? 46.192 37.094 41.793 1.00 57.65 187 ASP D C 1
ATOM 5428 O O . ASP D 4 187 ? 45.656 38.023 41.188 1.00 57.56 187 ASP D O 1
ATOM 5433 N N . THR D 4 188 ? 46.519 37.153 43.084 1.00 58.02 188 THR D N 1
ATOM 5434 C CA . THR D 4 188 ? 46.273 38.332 43.913 1.00 58.07 188 THR D CA 1
ATOM 5435 C C . THR D 4 188 ? 47.427 39.334 43.878 1.00 57.11 188 THR D C 1
ATOM 5436 O O . THR D 4 188 ? 47.240 40.514 44.163 1.00 57.59 188 THR D O 1
ATOM 5440 N N . ASP D 4 189 ? 48.617 38.855 43.530 1.00 56.47 189 ASP D N 1
ATOM 5441 C CA . ASP D 4 189 ? 49.806 39.701 43.457 1.00 55.63 189 ASP D CA 1
ATOM 5442 C C . ASP D 4 189 ? 49.853 40.461 42.129 1.00 55.19 189 ASP D C 1
ATOM 5443 O O . ASP D 4 189 ? 50.057 39.863 41.070 1.00 54.77 189 ASP D O 1
ATOM 5448 N N . GLU D 4 190 ? 49.680 41.779 42.198 1.00 53.28 190 GLU D N 1
ATOM 5449 C CA . GLU D 4 190 ? 49.684 42.629 41.008 1.00 52.16 190 GLU D CA 1
ATOM 5450 C C . GLU D 4 190 ? 51.000 42.642 40.236 1.00 50.75 190 GLU D C 1
ATOM 5451 O O . GLU D 4 190 ? 51.011 42.908 39.036 1.00 49.23 190 GLU D O 1
ATOM 5457 N N . GLN D 4 191 ? 52.107 42.365 40.917 1.00 50.37 191 GLN D N 1
ATOM 5458 C CA . GLN D 4 191 ? 53.415 42.363 40.263 1.00 51.32 191 GLN D CA 1
ATOM 5459 C C . GLN D 4 191 ? 53.555 41.224 39.252 1.00 50.23 191 GLN D C 1
ATOM 5460 O O . GLN D 4 191 ? 54.523 41.168 38.489 1.00 50.10 191 GLN D O 1
ATOM 5466 N N . ARG D 4 192 ? 52.585 40.315 39.254 1.00 48.86 192 ARG D N 1
ATOM 5467 C CA . ARG D 4 192 ? 52.588 39.189 38.325 1.00 47.46 192 ARG D CA 1
ATOM 5468 C C . ARG D 4 192 ? 51.757 39.534 37.092 1.00 44.10 192 ARG D C 1
ATOM 5469 O O . ARG D 4 192 ? 51.750 38.791 36.114 1.00 43.33 192 ARG D O 1
ATOM 5477 N N . ASP D 4 193 ? 51.060 40.666 37.142 1.00 40.69 193 ASP D N 1
ATOM 5478 C CA . ASP D 4 193 ? 50.236 41.092 36.018 1.00 37.17 193 ASP D CA 1
ATOM 5479 C C . ASP D 4 193 ? 51.080 41.369 34.786 1.00 35.57 193 ASP D C 1
ATOM 5480 O O . ASP D 4 193 ? 52.255 41.729 34.883 1.00 34.83 193 ASP D O 1
ATOM 5485 N N . TYR D 4 194 ? 50.467 41.198 33.622 1.00 33.10 194 TYR D N 1
ATOM 5486 C CA . TYR D 4 194 ? 51.135 41.458 32.359 1.00 31.04 194 TYR D CA 1
ATOM 5487 C C . TYR D 4 194 ? 50.064 41.706 31.312 1.00 29.40 194 TYR D C 1
ATOM 5488 O O . TYR D 4 194 ? 48.876 41.565 31.596 1.00 29.55 194 TYR D O 1
ATOM 5497 N N . VAL D 4 195 ? 50.475 42.104 30.115 1.00 27.71 195 VAL D N 1
ATOM 5498 C CA . VAL D 4 195 ? 49.518 42.383 29.059 1.00 27.15 195 VAL D CA 1
ATOM 5499 C C . VAL D 4 195 ? 49.781 41.557 27.807 1.00 28.01 195 VAL D C 1
ATOM 5500 O O . VAL D 4 195 ? 50.894 41.088 27.570 1.00 26.93 195 VAL D O 1
ATOM 5504 N N . ILE D 4 196 ? 48.734 41.382 27.010 1.00 26.94 196 ILE D N 1
ATOM 5505 C CA . ILE D 4 196 ? 48.834 40.630 25.772 1.00 24.66 196 ILE D CA 1
ATOM 5506 C C . ILE D 4 196 ? 48.065 41.400 24.721 1.00 25.02 196 ILE D C 1
ATOM 5507 O O . ILE D 4 196 ? 47.281 42.291 25.046 1.00 24.44 196 ILE D O 1
ATOM 5512 N N . ASP D 4 197 ? 48.294 41.060 23.462 1.00 25.36 197 ASP D N 1
ATOM 5513 C CA . ASP D 4 197 ? 47.581 41.707 22.378 1.00 26.71 197 ASP D CA 1
ATOM 5514 C C . ASP D 4 197 ? 46.632 40.677 21.775 1.00 26.75 197 ASP D C 1
ATOM 5515 O O . ASP D 4 197 ? 46.972 39.500 21.668 1.00 25.69 197 ASP D O 1
ATOM 5520 N N . LEU D 4 198 ? 45.434 41.115 21.407 1.00 26.46 198 LEU D N 1
ATOM 5521 C CA . LEU D 4 198 ? 44.465 40.214 20.806 1.00 27.05 198 LEU D CA 1
ATOM 5522 C C . LEU D 4 198 ? 44.429 40.490 19.315 1.00 27.43 198 LEU D C 1
ATOM 5523 O O . LEU D 4 198 ? 43.910 41.512 18.878 1.00 26.83 198 LEU D O 1
ATOM 5528 N N . GLU D 4 199 ? 44.995 39.570 18.543 1.00 29.24 199 GLU D N 1
ATOM 5529 C CA . GLU D 4 199 ? 45.053 39.701 17.095 1.00 32.67 199 GLU D CA 1
ATOM 5530 C C . GLU D 4 199 ? 43.790 39.210 16.408 1.00 33.33 199 GLU D C 1
ATOM 5531 O O . GLU D 4 199 ? 43.183 38.223 16.827 1.00 33.89 199 GLU D O 1
ATOM 5537 N N . LYS D 4 200 ? 43.400 39.905 15.345 1.00 33.81 200 LYS D N 1
ATOM 5538 C CA . LYS D 4 200 ? 42.215 39.536 14.584 1.00 35.32 200 LYS D CA 1
ATOM 5539 C C . LYS D 4 200 ? 42.289 38.065 14.181 1.00 34.83 200 LYS D C 1
ATOM 5540 O O . LYS D 4 200 ? 43.315 37.601 13.688 1.00 32.62 200 LYS D O 1
ATOM 5546 N N . GLY D 4 201 ? 41.203 37.334 14.420 1.00 34.29 201 GLY D N 1
ATOM 5547 C CA . GLY D 4 201 ? 41.164 35.926 14.070 1.00 31.62 201 GLY D CA 1
ATOM 5548 C C . GLY D 4 201 ? 41.771 34.955 15.065 1.00 30.54 201 GLY D C 1
ATOM 5549 O O . GLY D 4 201 ? 41.671 33.741 14.875 1.00 31.69 201 GLY D O 1
ATOM 5550 N N . SER D 4 202 ? 42.395 35.458 16.125 1.00 27.93 202 SER D N 1
ATOM 5551 C CA . SER D 4 202 ? 43.007 34.577 17.117 1.00 25.16 202 SER D CA 1
ATOM 5552 C C . SER D 4 202 ? 41.982 34.064 18.139 1.00 24.62 202 SER D C 1
ATOM 5553 O O . SER D 4 202 ? 40.899 34.635 18.290 1.00 23.29 202 SER D O 1
ATOM 5556 N N . GLN D 4 203 ? 42.337 32.983 18.833 1.00 21.50 203 GLN D N 1
ATOM 5557 C CA . GLN D 4 203 ? 41.464 32.372 19.835 1.00 22.83 203 GLN D CA 1
ATOM 5558 C C . GLN D 4 203 ? 42.164 32.287 21.185 1.00 21.24 203 GLN D C 1
ATOM 5559 O O . GLN D 4 203 ? 43.320 31.866 21.276 1.00 23.52 203 GLN D O 1
ATOM 5565 N N . HIS D 4 204 ? 41.451 32.663 22.239 1.00 20.45 204 HIS D N 1
ATOM 5566 C CA . HIS D 4 204 ? 42.034 32.693 23.573 1.00 20.70 204 HIS D CA 1
ATOM 5567 C C . HIS D 4 204 ? 41.194 32.080 24.690 1.00 21.53 204 HIS D C 1
ATOM 5568 O O . HIS D 4 204 ? 39.985 31.909 24.566 1.00 21.78 204 HIS D O 1
ATOM 5575 N N . LEU D 4 205 ? 41.867 31.771 25.795 1.00 23.00 205 LEU D N 1
ATOM 5576 C CA . LEU D 4 205 ? 41.239 31.214 26.991 1.00 22.89 205 LEU D CA 1
ATOM 5577 C C . LEU D 4 205 ? 41.675 32.186 28.075 1.00 23.30 205 LEU D C 1
ATOM 5578 O O . LEU D 4 205 ? 42.876 32.350 28.310 1.00 24.51 205 LEU D O 1
ATOM 5583 N N . ILE D 4 206 ? 40.716 32.826 28.737 1.00 22.36 206 ILE D N 1
ATOM 5584 C CA . ILE D 4 206 ? 41.061 33.828 29.739 1.00 22.36 206 ILE D CA 1
ATOM 5585 C C . ILE D 4 206 ? 39.901 34.172 30.670 1.00 20.96 206 ILE D C 1
ATOM 5586 O O . ILE D 4 206 ? 38.748 33.861 30.379 1.00 20.20 206 ILE D O 1
ATOM 5591 N N . ARG D 4 207 ? 40.209 34.809 31.795 1.00 21.77 207 ARG D N 1
ATOM 5592 C CA . ARG D 4 207 ? 39.166 35.211 32.728 1.00 21.06 207 ARG D CA 1
ATOM 5593 C C . ARG D 4 207 ? 38.309 36.223 31.991 1.00 19.83 207 ARG D C 1
ATOM 5594 O O . ARG D 4 207 ? 38.830 37.081 31.287 1.00 19.99 207 ARG D O 1
ATOM 5602 N N . TYR D 4 208 ? 36.995 36.118 32.152 1.00 17.92 208 TYR D N 1
ATOM 5603 C CA . TYR D 4 208 ? 36.061 37.013 31.489 1.00 15.98 208 TYR D CA 1
ATOM 5604 C C . TYR D 4 208 ? 36.203 38.470 31.910 1.00 19.01 208 TYR D C 1
ATOM 5605 O O . TYR D 4 208 ? 36.156 39.373 31.072 1.00 16.99 208 TYR D O 1
ATOM 5614 N N . LYS D 4 209 ? 36.356 38.682 33.215 1.00 21.23 209 LYS D N 1
ATOM 5615 C CA . LYS D 4 209 ? 36.452 40.015 33.792 1.00 24.83 209 LYS D CA 1
ATOM 5616 C C . LYS D 4 209 ? 37.277 41.021 33.002 1.00 25.81 209 LYS D C 1
ATOM 5617 O O . LYS D 4 209 ? 36.817 42.114 32.705 1.00 28.40 209 LYS D O 1
ATOM 5623 N N . THR D 4 210 ? 38.494 40.646 32.655 1.00 28.14 210 THR D N 1
ATOM 5624 C CA . THR D 4 210 ? 39.380 41.536 31.926 1.00 31.26 210 THR D CA 1
ATOM 5625 C C . THR D 4 210 ? 38.912 41.964 30.536 1.00 31.95 210 THR D C 1
ATOM 5626 O O . THR D 4 210 ? 39.111 43.117 30.140 1.00 33.68 210 THR D O 1
ATOM 5630 N N . ILE D 4 211 ? 38.290 41.051 29.796 1.00 29.36 211 ILE D N 1
ATOM 5631 C CA . ILE D 4 211 ? 37.849 41.365 28.445 1.00 25.09 211 ILE D CA 1
ATOM 5632 C C . ILE D 4 211 ? 36.375 41.709 28.302 1.00 24.83 211 ILE D C 1
ATOM 5633 O O . ILE D 4 211 ? 35.883 41.870 27.187 1.00 23.90 211 ILE D O 1
ATOM 5638 N N . ALA D 4 212 ? 35.678 41.842 29.429 1.00 23.84 212 ALA D N 1
ATOM 5639 C CA . ALA D 4 212 ? 34.250 42.149 29.431 1.00 22.35 212 ALA D CA 1
ATOM 5640 C C . ALA D 4 212 ? 33.794 43.282 28.500 1.00 23.52 212 ALA D C 1
ATOM 5641 O O . ALA D 4 212 ? 32.801 43.135 27.784 1.00 24.72 212 ALA D O 1
ATOM 5643 N N . PRO D 4 213 ? 34.498 44.430 28.505 1.00 23.67 213 PRO D N 1
ATOM 5644 C CA . PRO D 4 213 ? 34.097 45.541 27.631 1.00 23.26 213 PRO D CA 1
ATOM 5645 C C . PRO D 4 213 ? 34.254 45.220 26.143 1.00 23.40 213 PRO D C 1
ATOM 5646 O O . PRO D 4 213 ? 33.623 45.852 25.301 1.00 24.56 213 PRO D O 1
ATOM 5650 N N . LEU D 4 214 ? 35.100 44.244 25.819 1.00 24.01 214 LEU D N 1
ATOM 5651 C CA . LEU D 4 214 ? 35.309 43.860 24.424 1.00 23.30 214 LEU D CA 1
ATOM 5652 C C . LEU D 4 214 ? 34.159 42.978 23.925 1.00 23.57 214 LEU D C 1
ATOM 5653 O O . LEU D 4 214 ? 33.864 42.930 22.726 1.00 23.93 214 LEU D O 1
ATOM 5658 N N . VAL D 4 215 ? 33.508 42.277 24.844 1.00 22.18 215 VAL D N 1
ATOM 5659 C CA . VAL D 4 215 ? 32.362 41.460 24.463 1.00 23.09 215 VAL D CA 1
ATOM 5660 C C . VAL D 4 215 ? 31.233 42.443 24.116 1.00 23.61 215 VAL D C 1
ATOM 5661 O O . VAL D 4 215 ? 30.554 42.313 23.094 1.00 24.42 215 VAL D O 1
ATOM 5665 N N . ALA D 4 216 ? 31.061 43.447 24.969 1.00 23.09 216 ALA D N 1
ATOM 5666 C CA . ALA D 4 216 ? 30.025 44.447 24.776 1.00 22.93 216 ALA D CA 1
ATOM 5667 C C . ALA D 4 216 ? 30.135 45.217 23.453 1.00 24.35 216 ALA D C 1
ATOM 5668 O O . ALA D 4 216 ? 29.118 45.514 22.832 1.00 22.62 216 ALA D O 1
ATOM 5670 N N . SER D 4 217 ? 31.358 45.531 23.023 1.00 24.63 217 SER D N 1
ATOM 5671 C CA . SER D 4 217 ? 31.564 46.292 21.785 1.00 25.60 217 SER D CA 1
ATOM 5672 C C . SER D 4 217 ? 31.657 45.440 20.522 1.00 27.20 217 SER D C 1
ATOM 5673 O O . SER D 4 217 ? 31.585 45.962 19.406 1.00 27.64 217 SER D O 1
ATOM 5676 N N . GLY D 4 218 ? 31.837 44.134 20.690 1.00 26.96 218 GLY D N 1
ATOM 5677 C CA . GLY D 4 218 ? 31.939 43.268 19.532 1.00 25.28 218 GLY D CA 1
ATOM 5678 C C . GLY D 4 218 ? 33.371 42.993 19.110 1.00 26.05 218 GLY D C 1
ATOM 5679 O O . GLY D 4 218 ? 33.600 42.277 18.137 1.00 25.75 218 GLY D O 1
ATOM 5680 N N . ALA D 4 219 ? 34.339 43.556 19.830 1.00 24.92 219 ALA D N 1
ATOM 5681 C CA . ALA D 4 219 ? 35.747 43.333 19.502 1.00 26.07 219 ALA D CA 1
ATOM 5682 C C . ALA D 4 219 ? 36.095 41.845 19.575 1.00 25.20 219 ALA D C 1
ATOM 5683 O O . ALA D 4 219 ? 36.929 41.360 18.806 1.00 26.54 219 ALA D O 1
ATOM 5685 N N . VAL D 4 220 ? 35.475 41.126 20.509 1.00 25.07 220 VAL D N 1
ATOM 5686 C CA . VAL D 4 220 ? 35.710 39.686 20.633 1.00 24.74 220 VAL D CA 1
ATOM 5687 C C . VAL D 4 220 ? 34.383 38.946 20.694 1.00 26.84 220 VAL D C 1
ATOM 5688 O O . VAL D 4 220 ? 33.345 39.524 21.017 1.00 27.43 220 VAL D O 1
ATOM 5692 N N . GLN D 4 221 ? 34.434 37.658 20.388 1.00 26.55 221 GLN D N 1
ATOM 5693 C CA . GLN D 4 221 ? 33.252 36.811 20.396 1.00 27.17 221 GLN D CA 1
ATOM 5694 C C . GLN D 4 221 ? 33.510 35.625 21.317 1.00 25.08 221 GLN D C 1
ATOM 5695 O O . GLN D 4 221 ? 34.500 34.918 21.146 1.00 26.15 221 GLN D O 1
ATOM 5701 N N . LEU D 4 222 ? 32.632 35.408 22.291 1.00 23.76 222 LEU D N 1
ATOM 5702 C CA . LEU D 4 222 ? 32.797 34.275 23.194 1.00 23.87 222 LEU D CA 1
ATOM 5703 C C . LEU D 4 222 ? 32.339 33.018 22.454 1.00 24.02 222 LEU D C 1
ATOM 5704 O O . LEU D 4 222 ? 31.373 33.069 21.687 1.00 24.42 222 LEU D O 1
ATOM 5709 N N . ILE D 4 223 ? 33.038 31.906 22.681 1.00 23.76 223 ILE D N 1
ATOM 5710 C CA . ILE D 4 223 ? 32.735 30.628 22.033 1.00 23.63 223 ILE D CA 1
ATOM 5711 C C . ILE D 4 223 ? 32.938 29.439 22.981 1.00 26.91 223 ILE D C 1
ATOM 5712 O O . ILE D 4 223 ? 33.336 29.661 24.149 1.00 27.41 223 ILE D O 1
ATOM 5718 N N . MET E 1 1 ? -2.001 -16.813 1.442 1.00 56.41 1 MET E N 1
ATOM 5719 C CA . MET E 1 1 ? -0.634 -16.500 1.947 1.00 55.71 1 MET E CA 1
ATOM 5720 C C . MET E 1 1 ? -0.071 -17.660 2.766 1.00 54.88 1 MET E C 1
ATOM 5721 O O . MET E 1 1 ? -0.820 -18.433 3.367 1.00 54.78 1 MET E O 1
ATOM 5726 N N . PHE E 1 2 ? 1.254 -17.776 2.783 1.00 52.75 2 PHE E N 1
ATOM 5727 C CA . PHE E 1 2 ? 1.925 -18.833 3.533 1.00 49.55 2 PHE E CA 1
ATOM 5728 C C . PHE E 1 2 ? 1.912 -18.533 5.031 1.00 47.06 2 PHE E C 1
ATOM 5729 O O . PHE E 1 2 ? 1.724 -17.391 5.446 1.00 45.61 2 PHE E O 1
ATOM 5737 N N . CYS E 1 3 ? 2.100 -19.577 5.831 1.00 44.27 3 CYS E N 1
ATOM 5738 C CA . CYS E 1 3 ? 2.153 -19.468 7.284 1.00 41.65 3 CYS E CA 1
ATOM 5739 C C . CYS E 1 3 ? 0.826 -19.176 7.975 1.00 40.68 3 CYS E C 1
ATOM 5740 O O . CYS E 1 3 ? 0.807 -18.834 9.158 1.00 38.70 3 CYS E O 1
ATOM 5743 N N . GLU E 1 4 ? -0.280 -19.310 7.249 1.00 38.84 4 GLU E N 1
ATOM 5744 C CA . GLU E 1 4 ? -1.588 -19.076 7.847 1.00 39.11 4 GLU E CA 1
ATOM 5745 C C . GLU E 1 4 ? -2.015 -20.296 8.660 1.00 37.80 4 GLU E C 1
ATOM 5746 O O . GLU E 1 4 ? -2.651 -20.163 9.704 1.00 36.96 4 GLU E O 1
ATOM 5752 N N . LYS E 1 5 ? -1.663 -21.486 8.185 1.00 37.57 5 LYS E N 1
ATOM 5753 C CA . LYS E 1 5 ? -2.014 -22.702 8.906 1.00 37.89 5 LYS E CA 1
ATOM 5754 C C . LYS E 1 5 ? -1.216 -22.713 10.200 1.00 36.43 5 LYS E C 1
ATOM 5755 O O . LYS E 1 5 ? -1.707 -23.143 11.240 1.00 34.55 5 LYS E O 1
ATOM 5761 N N . ALA E 1 6 ? 0.023 -22.235 10.119 1.00 35.91 6 ALA E N 1
ATOM 5762 C CA . ALA E 1 6 ? 0.908 -22.166 11.276 1.00 34.91 6 ALA E CA 1
ATOM 5763 C C . ALA E 1 6 ? 0.286 -21.241 12.325 1.00 34.08 6 ALA E C 1
ATOM 5764 O O . ALA E 1 6 ? 0.319 -21.525 13.523 1.00 31.27 6 ALA E O 1
ATOM 5766 N N . MET E 1 7 ? -0.294 -20.138 11.861 1.00 34.68 7 MET E N 1
ATOM 5767 C CA . MET E 1 7 ? -0.933 -19.186 12.757 1.00 35.84 7 MET E CA 1
ATOM 5768 C C . MET E 1 7 ? -2.092 -19.832 13.495 1.00 37.28 7 MET E C 1
ATOM 5769 O O . MET E 1 7 ? -2.334 -19.531 14.665 1.00 36.99 7 MET E O 1
ATOM 5774 N N . GLU E 1 8 ? -2.812 -20.719 12.814 1.00 37.45 8 GLU E N 1
ATOM 5775 C CA . GLU E 1 8 ? -3.940 -21.387 13.446 1.00 37.59 8 GLU E CA 1
ATOM 5776 C C . GLU E 1 8 ? -3.493 -22.185 14.654 1.00 34.98 8 GLU E C 1
ATOM 5777 O O . GLU E 1 8 ? -4.212 -22.264 15.648 1.00 33.15 8 GLU E O 1
ATOM 5783 N N . LEU E 1 9 ? -2.307 -22.779 14.566 1.00 33.17 9 LEU E N 1
ATOM 5784 C CA . LEU E 1 9 ? -1.775 -23.546 15.684 1.00 31.17 9 LEU E CA 1
ATOM 5785 C C . LEU E 1 9 ? -1.612 -22.595 16.858 1.00 28.89 9 LEU E C 1
ATOM 5786 O O . LEU E 1 9 ? -2.022 -22.895 17.973 1.00 28.64 9 LEU E O 1
ATOM 5791 N N . ILE E 1 10 ? -1.013 -21.438 16.586 1.00 28.57 10 ILE E N 1
ATOM 5792 C CA . ILE E 1 10 ? -0.768 -20.429 17.609 1.00 27.87 10 ILE E CA 1
ATOM 5793 C C . ILE E 1 10 ? -2.045 -19.898 18.263 1.00 28.08 10 ILE E C 1
ATOM 5794 O O . ILE E 1 10 ? -2.142 -19.855 19.488 1.00 27.83 10 ILE E O 1
ATOM 5799 N N . ARG E 1 11 ? -3.019 -19.498 17.451 1.00 30.60 11 ARG E N 1
ATOM 5800 C CA . ARG E 1 11 ? -4.271 -18.964 17.980 1.00 33.39 11 ARG E CA 1
ATOM 5801 C C . ARG E 1 11 ? -5.012 -19.965 18.853 1.00 34.62 11 ARG E C 1
ATOM 5802 O O . ARG E 1 11 ? -5.610 -19.589 19.857 1.00 36.14 11 ARG E O 1
ATOM 5810 N N . GLU E 1 12 ? -4.983 -21.235 18.465 1.00 35.81 12 GLU E N 1
ATOM 5811 C CA . GLU E 1 12 ? -5.667 -22.273 19.223 1.00 37.74 12 GLU E CA 1
ATOM 5812 C C . GLU E 1 12 ? -5.157 -22.332 20.660 1.00 37.85 12 GLU E C 1
ATOM 5813 O O . GLU E 1 12 ? -5.945 -22.336 21.602 1.00 38.15 12 GLU E O 1
ATOM 5819 N N . LEU E 1 13 ? -3.839 -22.382 20.827 1.00 37.80 13 LEU E N 1
ATOM 5820 C CA . LEU E 1 13 ? -3.249 -22.425 22.162 1.00 38.49 13 LEU E CA 1
ATOM 5821 C C . LEU E 1 13 ? -3.517 -21.147 22.939 1.00 38.67 13 LEU E C 1
ATOM 5822 O O . LEU E 1 13 ? -3.968 -21.185 24.079 1.00 38.32 13 LEU E O 1
ATOM 5827 N N . HIS E 1 14 ? -3.237 -20.010 22.315 1.00 39.80 14 HIS E N 1
ATOM 5828 C CA . HIS E 1 14 ? -3.418 -18.732 22.981 1.00 41.42 14 HIS E CA 1
ATOM 5829 C C . HIS E 1 14 ? -4.847 -18.471 23.460 1.00 42.08 14 HIS E C 1
ATOM 5830 O O . HIS E 1 14 ? -5.058 -17.697 24.396 1.00 41.39 14 HIS E O 1
ATOM 5837 N N . ARG E 1 15 ? -5.828 -19.113 22.833 1.00 42.65 15 ARG E N 1
ATOM 5838 C CA . ARG E 1 15 ? -7.217 -18.937 23.245 1.00 45.15 15 ARG E CA 1
ATOM 5839 C C . ARG E 1 15 ? -7.559 -19.881 24.389 1.00 45.34 15 ARG E C 1
ATOM 5840 O O . ARG E 1 15 ? -8.525 -19.656 25.116 1.00 46.87 15 ARG E O 1
ATOM 5848 N N . ALA E 1 16 ? -6.763 -20.936 24.543 1.00 44.80 16 ALA E N 1
ATOM 5849 C CA . ALA E 1 16 ? -6.965 -21.909 25.612 1.00 45.53 16 ALA E CA 1
ATOM 5850 C C . ALA E 1 16 ? -6.549 -21.251 26.924 1.00 47.06 16 ALA E C 1
ATOM 5851 O O . ALA E 1 16 ? -5.360 -21.054 27.189 1.00 46.36 16 ALA E O 1
ATOM 5853 N N . PRO E 1 17 ? -7.533 -20.909 27.768 1.00 48.35 17 PRO E N 1
ATOM 5854 C CA . PRO E 1 17 ? -7.303 -20.260 29.062 1.00 49.31 17 PRO E CA 1
ATOM 5855 C C . PRO E 1 17 ? -6.659 -21.128 30.138 1.00 49.94 17 PRO E C 1
ATOM 5856 O O . PRO E 1 17 ? -6.582 -22.350 30.008 1.00 49.49 17 PRO E O 1
ATOM 5860 N N . GLU E 1 18 ? -6.196 -20.462 31.196 1.00 51.17 18 GLU E N 1
ATOM 5861 C CA . GLU E 1 18 ? -5.578 -21.102 32.359 1.00 51.38 18 GLU E CA 1
ATOM 5862 C C . GLU E 1 18 ? -4.686 -22.303 32.059 1.00 48.88 18 GLU E C 1
ATOM 5863 O O . GLU E 1 18 ? -4.712 -23.303 32.781 1.00 49.02 18 GLU E O 1
ATOM 5869 N N . GLY E 1 19 ? -3.899 -22.203 30.997 1.00 47.06 19 GLY E N 1
ATOM 5870 C CA . GLY E 1 19 ? -3.006 -23.290 30.638 1.00 45.41 19 GLY E CA 1
ATOM 5871 C C . GLY E 1 19 ? -3.698 -24.594 30.289 1.00 43.90 19 GLY E C 1
ATOM 5872 O O . GLY E 1 19 ? -3.115 -25.667 30.451 1.00 41.07 19 GLY E O 1
ATOM 5873 N N . GLN E 1 20 ? -4.941 -24.512 29.818 1.00 43.00 20 GLN E N 1
ATOM 5874 C CA . GLN E 1 20 ? -5.684 -25.709 29.437 1.00 41.69 20 GLN E CA 1
ATOM 5875 C C . GLN E 1 20 ? -5.020 -26.349 28.230 1.00 38.66 20 GLN E C 1
ATOM 5876 O O . GLN E 1 20 ? -4.262 -25.698 27.512 1.00 38.07 20 GLN E O 1
ATOM 5882 N N . LEU E 1 21 ? -5.329 -27.616 27.987 1.00 34.81 21 LEU E N 1
ATOM 5883 C CA . LEU E 1 21 ? -4.712 -28.327 26.882 1.00 32.45 21 LEU E CA 1
ATOM 5884 C C . LEU E 1 21 ? -5.693 -28.881 25.850 1.00 31.72 21 LEU E C 1
ATOM 5885 O O . LEU E 1 21 ? -6.360 -29.885 26.094 1.00 32.12 21 LEU E O 1
ATOM 5890 N N . PRO E 1 22 ? -5.795 -28.224 24.683 1.00 30.56 22 PRO E N 1
ATOM 5891 C CA . PRO E 1 22 ? -6.700 -28.690 23.631 1.00 30.61 22 PRO E CA 1
ATOM 5892 C C . PRO E 1 22 ? -6.036 -29.878 22.948 1.00 31.15 22 PRO E C 1
ATOM 5893 O O . PRO E 1 22 ? -4.851 -30.125 23.155 1.00 30.87 22 PRO E O 1
ATOM 5897 N N . ALA E 1 23 ? -6.793 -30.612 22.139 1.00 30.25 23 ALA E N 1
ATOM 5898 C CA . ALA E 1 23 ? -6.260 -31.783 21.456 1.00 29.42 23 ALA E CA 1
ATOM 5899 C C . ALA E 1 23 ? -5.026 -31.453 20.629 1.00 29.98 23 ALA E C 1
ATOM 5900 O O . ALA E 1 23 ? -4.963 -30.403 19.987 1.00 28.09 23 ALA E O 1
ATOM 5902 N N . PHE E 1 24 ? -4.042 -32.348 20.649 1.00 28.90 24 PHE E N 1
ATOM 5903 C CA . PHE E 1 24 ? -2.839 -32.135 19.860 1.00 31.35 24 PHE E CA 1
ATOM 5904 C C . PHE E 1 24 ? -3.336 -31.950 18.426 1.00 32.60 24 PHE E C 1
ATOM 5905 O O . PHE E 1 24 ? -4.140 -32.742 17.944 1.00 34.97 24 PHE E O 1
ATOM 5913 N N . ASN E 1 25 ? -2.868 -30.915 17.742 1.00 33.66 25 ASN E N 1
ATOM 5914 C CA . ASN E 1 25 ? -3.324 -30.664 16.380 1.00 34.64 25 ASN E CA 1
ATOM 5915 C C . ASN E 1 25 ? -2.478 -31.383 15.333 1.00 35.27 25 ASN E C 1
ATOM 5916 O O . ASN E 1 25 ? -1.660 -30.765 14.651 1.00 33.74 25 ASN E O 1
ATOM 5921 N N . GLU E 1 26 ? -2.683 -32.693 15.215 1.00 37.58 26 GLU E N 1
ATOM 5922 C CA . GLU E 1 26 ? -1.958 -33.519 14.250 1.00 39.58 26 GLU E CA 1
ATOM 5923 C C . GLU E 1 26 ? -2.045 -32.938 12.849 1.00 38.83 26 GLU E C 1
ATOM 5924 O O . GLU E 1 26 ? -1.030 -32.696 12.190 1.00 37.82 26 GLU E O 1
ATOM 5930 N N . ASP E 1 27 ? -3.277 -32.741 12.399 1.00 37.67 27 ASP E N 1
ATOM 5931 C CA . ASP E 1 27 ? -3.537 -32.209 11.074 1.00 38.88 27 ASP E CA 1
ATOM 5932 C C . ASP E 1 27 ? -2.841 -30.888 10.825 1.00 36.54 27 ASP E C 1
ATOM 5933 O O . ASP E 1 27 ? -2.195 -30.714 9.791 1.00 36.89 27 ASP E O 1
ATOM 5938 N N . GLY E 1 28 ? -2.978 -29.960 11.768 1.00 35.03 28 GLY E N 1
ATOM 5939 C CA . GLY E 1 28 ? -2.337 -28.664 11.627 1.00 32.83 28 GLY E CA 1
ATOM 5940 C C . GLY E 1 28 ? -0.838 -28.832 11.471 1.00 31.92 28 GLY E C 1
ATOM 5941 O O . GLY E 1 28 ? -0.226 -28.258 10.575 1.00 32.19 28 GLY E O 1
ATOM 5942 N N . LEU E 1 29 ? -0.241 -29.639 12.339 1.00 31.13 29 LEU E N 1
ATOM 5943 C CA . LEU E 1 29 ? 1.192 -29.874 12.277 1.00 32.76 29 LEU E CA 1
ATOM 5944 C C . LEU E 1 29 ? 1.602 -30.479 10.934 1.00 32.97 29 LEU E C 1
ATOM 5945 O O . LEU E 1 29 ? 2.576 -30.044 10.321 1.00 32.03 29 LEU E O 1
ATOM 5950 N N . ARG E 1 30 ? 0.853 -31.478 10.480 1.00 34.69 30 ARG E N 1
ATOM 5951 C CA . ARG E 1 30 ? 1.154 -32.136 9.212 1.00 37.45 30 ARG E CA 1
ATOM 5952 C C . ARG E 1 30 ? 1.097 -31.128 8.065 1.00 35.94 30 ARG E C 1
ATOM 5953 O O . ARG E 1 30 ? 2.027 -31.029 7.267 1.00 35.36 30 ARG E O 1
ATOM 5961 N N . GLN E 1 31 ? 0.002 -30.376 7.996 1.00 35.87 31 GLN E N 1
ATOM 5962 C CA . GLN E 1 31 ? -0.174 -29.381 6.950 1.00 36.65 31 GLN E CA 1
ATOM 5963 C C . GLN E 1 31 ? 0.953 -28.357 6.916 1.00 37.48 31 GLN E C 1
ATOM 5964 O O . GLN E 1 31 ? 1.389 -27.945 5.838 1.00 39.16 31 GLN E O 1
ATOM 5970 N N . VAL E 1 32 ? 1.427 -27.947 8.089 1.00 36.15 32 VAL E N 1
ATOM 5971 C CA . VAL E 1 32 ? 2.523 -26.987 8.161 1.00 34.39 32 VAL E CA 1
ATOM 5972 C C . VAL E 1 32 ? 3.815 -27.621 7.651 1.00 33.08 32 VAL E C 1
ATOM 5973 O O . VAL E 1 32 ? 4.551 -27.010 6.885 1.00 33.54 32 VAL E O 1
ATOM 5977 N N . LEU E 1 33 ? 4.089 -28.847 8.076 1.00 33.81 33 LEU E N 1
ATOM 5978 C CA . LEU E 1 33 ? 5.297 -29.536 7.642 1.00 36.08 33 LEU E CA 1
ATOM 5979 C C . LEU E 1 33 ? 5.299 -29.770 6.127 1.00 37.63 33 LEU E C 1
ATOM 5980 O O . LEU E 1 33 ? 6.357 -29.775 5.496 1.00 37.39 33 LEU E O 1
ATOM 5985 N N . GLU E 1 34 ? 4.116 -29.963 5.547 1.00 38.51 34 GLU E N 1
ATOM 5986 C CA . GLU E 1 34 ? 4.008 -30.167 4.102 1.00 40.33 34 GLU E CA 1
ATOM 5987 C C . GLU E 1 34 ? 4.287 -28.852 3.379 1.00 38.58 34 GLU E C 1
ATOM 5988 O O . GLU E 1 34 ? 4.991 -28.822 2.368 1.00 36.59 34 GLU E O 1
ATOM 5994 N N . GLU E 1 35 ? 3.722 -27.766 3.900 1.00 36.83 35 GLU E N 1
ATOM 5995 C CA . GLU E 1 35 ? 3.920 -26.456 3.299 1.00 35.52 35 GLU E CA 1
ATOM 5996 C C . GLU E 1 35 ? 5.399 -26.116 3.296 1.00 34.18 35 GLU E C 1
ATOM 5997 O O . GLU E 1 35 ? 5.905 -25.517 2.353 1.00 35.37 35 GLU E O 1
ATOM 6003 N N . MET E 1 36 ? 6.098 -26.510 4.349 1.00 33.57 36 MET E N 1
ATOM 6004 C CA . MET E 1 36 ? 7.521 -26.235 4.426 1.00 34.01 36 MET E CA 1
ATOM 6005 C C . MET E 1 36 ? 8.263 -27.022 3.350 1.00 35.46 36 MET E C 1
ATOM 6006 O O . MET E 1 36 ? 9.134 -26.480 2.666 1.00 35.36 36 MET E O 1
ATOM 6011 N N . LYS E 1 37 ? 7.913 -28.297 3.194 1.00 35.89 37 LYS E N 1
ATOM 6012 C CA . LYS E 1 37 ? 8.557 -29.132 2.184 1.00 37.46 37 LYS E CA 1
ATOM 6013 C C . LYS E 1 37 ? 8.377 -28.496 0.806 1.00 35.84 37 LYS E C 1
ATOM 6014 O O . LYS E 1 37 ? 9.336 -28.345 0.048 1.00 35.05 37 LYS E O 1
ATOM 6020 N N . ALA E 1 38 ? 7.142 -28.115 0.500 1.00 35.68 38 ALA E N 1
ATOM 6021 C CA . ALA E 1 38 ? 6.816 -27.490 -0.776 1.00 36.91 38 ALA E CA 1
ATOM 6022 C C . ALA E 1 38 ? 7.612 -26.204 -0.994 1.00 38.34 38 ALA E C 1
ATOM 6023 O O . ALA E 1 38 ? 8.107 -25.950 -2.093 1.00 39.65 38 ALA E O 1
ATOM 6025 N N . LEU E 1 39 ? 7.734 -25.396 0.054 1.00 38.83 39 LEU E N 1
ATOM 6026 C CA . LEU E 1 39 ? 8.473 -24.142 -0.035 1.00 38.95 39 LEU E CA 1
ATOM 6027 C C . LEU E 1 39 ? 9.951 -24.386 -0.316 1.00 39.56 39 LEU E C 1
ATOM 6028 O O . LEU E 1 39 ? 10.555 -23.704 -1.147 1.00 38.55 39 LEU E O 1
ATOM 6033 N N . TYR E 1 40 ? 10.526 -25.361 0.381 1.00 40.07 40 TYR E N 1
ATOM 6034 C CA . TYR E 1 40 ? 11.936 -25.699 0.219 1.00 41.58 40 TYR E CA 1
ATOM 6035 C C . TYR E 1 40 ? 12.253 -26.137 -1.209 1.00 43.00 40 TYR E C 1
ATOM 6036 O O . TYR E 1 40 ? 13.237 -25.694 -1.806 1.00 42.83 40 TYR E O 1
ATOM 6045 N N . GLU E 1 41 ? 11.417 -27.018 -1.746 1.00 43.68 41 GLU E N 1
ATOM 6046 C CA . GLU E 1 41 ? 11.603 -27.529 -3.096 1.00 45.29 41 GLU E CA 1
ATOM 6047 C C . GLU E 1 41 ? 11.461 -26.440 -4.150 1.00 45.97 41 GLU E C 1
ATOM 6048 O O . GLU E 1 41 ? 12.294 -26.336 -5.049 1.00 46.87 41 GLU E O 1
ATOM 6054 N N . GLN E 1 42 ? 10.412 -25.630 -4.039 1.00 47.37 42 GLN E N 1
ATOM 6055 C CA . GLN E 1 42 ? 10.188 -24.540 -4.981 1.00 48.76 42 GLN E CA 1
ATOM 6056 C C . GLN E 1 42 ? 11.380 -23.595 -4.932 1.00 48.86 42 GLN E C 1
ATOM 6057 O O . GLN E 1 42 ? 11.796 -23.043 -5.949 1.00 48.80 42 GLN E O 1
ATOM 6063 N N . ASN E 1 43 ? 11.927 -23.413 -3.737 1.00 49.88 43 ASN E N 1
ATOM 6064 C CA . ASN E 1 43 ? 13.056 -22.518 -3.558 1.00 51.57 43 ASN E CA 1
ATOM 6065 C C . ASN E 1 43 ? 14.326 -23.110 -4.156 1.00 52.99 43 ASN E C 1
ATOM 6066 O O . ASN E 1 43 ? 15.180 -22.378 -4.654 1.00 52.38 43 ASN E O 1
ATOM 6071 N N . GLN E 1 44 ? 14.450 -24.432 -4.119 1.00 54.03 44 GLN E N 1
ATOM 6072 C CA . GLN E 1 44 ? 15.628 -25.074 -4.684 1.00 57.37 44 GLN E CA 1
ATOM 6073 C C . GLN E 1 44 ? 15.656 -24.955 -6.205 1.00 58.21 44 GLN E C 1
ATOM 6074 O O . GLN E 1 44 ? 16.709 -24.699 -6.791 1.00 57.93 44 GLN E O 1
ATOM 6080 N N . SER E 1 45 ? 14.505 -25.139 -6.843 1.00 59.03 45 SER E N 1
ATOM 6081 C CA . SER E 1 45 ? 14.440 -25.037 -8.294 1.00 61.61 45 SER E CA 1
ATOM 6082 C C . SER E 1 45 ? 14.764 -23.610 -8.727 1.00 63.31 45 SER E C 1
ATOM 6083 O O . SER E 1 45 ? 15.494 -23.400 -9.697 1.00 64.10 45 SER E O 1
ATOM 6086 N N . ASP E 1 46 ? 14.231 -22.632 -7.999 1.00 64.73 46 ASP E N 1
ATOM 6087 C CA . ASP E 1 46 ? 14.483 -21.230 -8.315 1.00 66.66 46 ASP E CA 1
ATOM 6088 C C . ASP E 1 46 ? 15.940 -20.856 -8.067 1.00 67.86 46 ASP E C 1
ATOM 6089 O O . ASP E 1 46 ? 16.506 -20.034 -8.787 1.00 68.25 46 ASP E O 1
ATOM 6094 N N . VAL E 1 47 ? 16.548 -21.453 -7.047 1.00 69.26 47 VAL E N 1
ATOM 6095 C CA . VAL E 1 47 ? 17.943 -21.166 -6.746 1.00 70.45 47 VAL E CA 1
ATOM 6096 C C . VAL E 1 47 ? 18.808 -21.642 -7.908 1.00 72.14 47 VAL E C 1
ATOM 6097 O O . VAL E 1 47 ? 19.598 -20.874 -8.458 1.00 72.44 47 VAL E O 1
ATOM 6101 N N . ASN E 1 48 ? 18.651 -22.907 -8.286 1.00 73.66 48 ASN E N 1
ATOM 6102 C CA . ASN E 1 48 ? 19.422 -23.465 -9.392 1.00 75.20 48 ASN E CA 1
ATOM 6103 C C . ASN E 1 48 ? 19.220 -22.608 -10.636 1.00 76.27 48 ASN E C 1
ATOM 6104 O O . ASN E 1 48 ? 20.166 -22.333 -11.374 1.00 75.90 48 ASN E O 1
ATOM 6109 N N . GLU E 1 49 ? 17.979 -22.186 -10.858 1.00 77.58 49 GLU E N 1
ATOM 6110 C CA . GLU E 1 49 ? 17.643 -21.361 -12.010 1.00 79.07 49 GLU E CA 1
ATOM 6111 C C . GLU E 1 49 ? 18.327 -20.001 -11.926 1.00 80.52 49 GLU E C 1
ATOM 6112 O O . GLU E 1 49 ? 18.589 -19.365 -12.946 1.00 81.05 49 GLU E O 1
ATOM 6118 N N . ALA E 1 50 ? 18.614 -19.558 -10.706 1.00 82.03 50 ALA E N 1
ATOM 6119 C CA . ALA E 1 50 ? 19.279 -18.276 -10.496 1.00 83.92 50 ALA E CA 1
ATOM 6120 C C . ALA E 1 50 ? 20.785 -18.458 -10.660 1.00 85.22 50 ALA E C 1
ATOM 6121 O O . ALA E 1 50 ? 21.499 -17.529 -11.041 1.00 85.27 50 ALA E O 1
ATOM 6123 N N . LYS E 1 51 ? 21.257 -19.666 -10.364 1.00 86.94 51 LYS E N 1
ATOM 6124 C CA . LYS E 1 51 ? 22.672 -20.000 -10.487 1.00 88.50 51 LYS E CA 1
ATOM 6125 C C . LYS E 1 51 ? 22.999 -20.173 -11.969 1.00 89.14 51 LYS E C 1
ATOM 6126 O O . LYS E 1 51 ? 24.060 -19.759 -12.440 1.00 89.31 51 LYS E O 1
ATOM 6132 N N . SER E 1 52 ? 22.072 -20.789 -12.695 1.00 89.55 52 SER E N 1
ATOM 6133 C CA . SER E 1 52 ? 22.231 -21.016 -14.124 1.00 90.08 52 SER E CA 1
ATOM 6134 C C . SER E 1 52 ? 21.296 -20.074 -14.872 1.00 90.47 52 SER E C 1
ATOM 6135 O O . SER E 1 52 ? 20.085 -20.293 -14.923 1.00 90.29 52 SER E O 1
ATOM 6138 N N . GLY E 1 53 ? 21.867 -19.021 -15.447 1.00 90.83 53 GLY E N 1
ATOM 6139 C CA . GLY E 1 53 ? 21.071 -18.054 -16.179 1.00 90.66 53 GLY E CA 1
ATOM 6140 C C . GLY E 1 53 ? 20.992 -16.743 -15.425 1.00 90.70 53 GLY E C 1
ATOM 6141 O O . GLY E 1 53 ? 21.070 -16.724 -14.196 1.00 91.09 53 GLY E O 1
ATOM 6142 N N . GLY E 1 54 ? 20.843 -15.644 -16.159 1.00 90.59 54 GLY E N 1
ATOM 6143 C CA . GLY E 1 54 ? 20.758 -14.337 -15.530 1.00 89.49 54 GLY E CA 1
ATOM 6144 C C . GLY E 1 54 ? 19.432 -14.123 -14.828 1.00 88.76 54 GLY E C 1
ATOM 6145 O O . GLY E 1 54 ? 18.989 -12.986 -14.648 1.00 88.73 54 GLY E O 1
ATOM 6146 N N . ARG E 1 55 ? 18.798 -15.222 -14.429 1.00 87.54 55 ARG E N 1
ATOM 6147 C CA . ARG E 1 55 ? 17.514 -15.171 -13.743 1.00 86.04 55 ARG E CA 1
ATOM 6148 C C . ARG E 1 55 ? 17.727 -14.776 -12.280 1.00 85.00 55 ARG E C 1
ATOM 6149 O O . ARG E 1 55 ? 17.148 -15.371 -11.368 1.00 85.27 55 ARG E O 1
ATOM 6157 N N . SER E 1 56 ? 18.564 -13.763 -12.069 1.00 82.97 56 SER E N 1
ATOM 6158 C CA . SER E 1 56 ? 18.876 -13.276 -10.730 1.00 80.53 56 SER E CA 1
ATOM 6159 C C . SER E 1 56 ? 17.777 -12.371 -10.184 1.00 78.49 56 SER E C 1
ATOM 6160 O O . SER E 1 56 ? 17.956 -11.697 -9.169 1.00 78.08 56 SER E O 1
ATOM 6163 N N . ASP E 1 57 ? 16.639 -12.356 -10.866 1.00 76.31 57 ASP E N 1
ATOM 6164 C CA . ASP E 1 57 ? 15.508 -11.546 -10.439 1.00 73.60 57 ASP E CA 1
ATOM 6165 C C . ASP E 1 57 ? 14.585 -12.397 -9.570 1.00 71.75 57 ASP E C 1
ATOM 6166 O O . ASP E 1 57 ? 13.489 -11.972 -9.204 1.00 71.63 57 ASP E O 1
ATOM 6171 N N . LEU E 1 58 ? 15.039 -13.604 -9.245 1.00 69.51 58 LEU E N 1
ATOM 6172 C CA . LEU E 1 58 ? 14.267 -14.523 -8.417 1.00 67.53 58 LEU E CA 1
ATOM 6173 C C . LEU E 1 58 ? 14.664 -14.393 -6.952 1.00 66.04 58 LEU E C 1
ATOM 6174 O O . LEU E 1 58 ? 13.962 -14.877 -6.063 1.00 66.11 58 LEU E O 1
ATOM 6179 N N . ILE E 1 59 ? 15.794 -13.738 -6.710 1.00 64.00 59 ILE E N 1
ATOM 6180 C CA . ILE E 1 59 ? 16.292 -13.539 -5.356 1.00 63.15 59 ILE E CA 1
ATOM 6181 C C . ILE E 1 59 ? 15.206 -13.035 -4.400 1.00 61.07 59 ILE E C 1
ATOM 6182 O O . ILE E 1 59 ? 15.082 -13.532 -3.281 1.00 61.00 59 ILE E O 1
ATOM 6187 N N . PRO E 1 60 ? 14.407 -12.042 -4.824 1.00 59.04 60 PRO E N 1
ATOM 6188 C CA . PRO E 1 60 ? 13.349 -11.526 -3.947 1.00 57.55 60 PRO E CA 1
ATOM 6189 C C . PRO E 1 60 ? 12.328 -12.606 -3.593 1.00 55.63 60 PRO E C 1
ATOM 6190 O O . PRO E 1 60 ? 11.800 -12.638 -2.481 1.00 54.52 60 PRO E O 1
ATOM 6194 N N . THR E 1 61 ? 12.053 -13.486 -4.550 1.00 53.29 61 THR E N 1
ATOM 6195 C CA . THR E 1 61 ? 11.103 -14.568 -4.338 1.00 51.30 61 THR E CA 1
ATOM 6196 C C . THR E 1 61 ? 11.759 -15.650 -3.495 1.00 49.33 61 THR E C 1
ATOM 6197 O O . THR E 1 61 ? 11.100 -16.335 -2.712 1.00 48.52 61 THR E O 1
ATOM 6201 N N . ILE E 1 62 ? 13.067 -15.798 -3.662 1.00 47.18 62 ILE E N 1
ATOM 6202 C CA . ILE E 1 62 ? 13.818 -16.787 -2.907 1.00 45.47 62 ILE E CA 1
ATOM 6203 C C . ILE E 1 62 ? 13.820 -16.400 -1.426 1.00 44.49 62 ILE E C 1
ATOM 6204 O O . ILE E 1 62 ? 13.587 -17.244 -0.557 1.00 43.52 62 ILE E O 1
ATOM 6209 N N . LYS E 1 63 ? 14.080 -15.125 -1.140 1.00 42.96 63 LYS E N 1
ATOM 6210 C CA . LYS E 1 63 ? 14.089 -14.650 0.241 1.00 43.60 63 LYS E CA 1
ATOM 6211 C C . LYS E 1 63 ? 12.688 -14.749 0.835 1.00 42.40 63 LYS E C 1
ATOM 6212 O O . LYS E 1 63 ? 12.525 -15.067 2.012 1.00 41.94 63 LYS E O 1
ATOM 6218 N N . PHE E 1 64 ? 11.682 -14.478 0.008 1.00 40.99 64 PHE E N 1
ATOM 6219 C CA . PHE E 1 64 ? 10.293 -14.543 0.438 1.00 40.04 64 PHE E CA 1
ATOM 6220 C C . PHE E 1 64 ? 9.969 -15.934 0.978 1.00 40.79 64 PHE E C 1
ATOM 6221 O O . PHE E 1 64 ? 9.415 -16.071 2.070 1.00 40.55 64 PHE E O 1
ATOM 6229 N N . ARG E 1 65 ? 10.303 -16.965 0.204 1.00 40.46 65 ARG E N 1
ATOM 6230 C CA . ARG E 1 65 ? 10.041 -18.338 0.626 1.00 40.10 65 ARG E CA 1
ATOM 6231 C C . ARG E 1 65 ? 10.921 -18.702 1.815 1.00 37.94 65 ARG E C 1
ATOM 6232 O O . ARG E 1 65 ? 10.528 -19.492 2.672 1.00 37.34 65 ARG E O 1
ATOM 6240 N N . HIS E 1 66 ? 12.113 -18.121 1.863 1.00 36.45 66 HIS E N 1
ATOM 6241 C CA . HIS E 1 66 ? 13.038 -18.394 2.955 1.00 36.95 66 HIS E CA 1
ATOM 6242 C C . HIS E 1 66 ? 12.482 -17.881 4.288 1.00 35.98 66 HIS E C 1
ATOM 6243 O O . HIS E 1 66 ? 12.543 -18.581 5.300 1.00 35.07 66 HIS E O 1
ATOM 6250 N N . CYS E 1 67 ? 11.937 -16.665 4.281 1.00 34.18 67 CYS E N 1
ATOM 6251 C CA . CYS E 1 67 ? 11.372 -16.073 5.491 1.00 34.38 67 CYS E CA 1
ATOM 6252 C C . CYS E 1 67 ? 10.152 -16.860 5.937 1.00 32.20 67 CYS E C 1
ATOM 6253 O O . CYS E 1 67 ? 9.931 -17.053 7.133 1.00 31.81 67 CYS E O 1
ATOM 6256 N N . SER E 1 68 ? 9.365 -17.315 4.967 1.00 30.27 68 SER E N 1
ATOM 6257 C CA . SER E 1 68 ? 8.170 -18.087 5.258 1.00 29.13 68 SER E CA 1
ATOM 6258 C C . SER E 1 68 ? 8.525 -19.445 5.857 1.00 28.85 68 SER E C 1
ATOM 6259 O O . SER E 1 68 ? 7.752 -20.002 6.635 1.00 28.98 68 SER E O 1
ATOM 6262 N N . LEU E 1 69 ? 9.692 -19.976 5.499 1.00 29.35 69 LEU E N 1
ATOM 6263 C CA . LEU E 1 69 ? 10.130 -21.267 6.036 1.00 30.95 69 LEU E CA 1
ATOM 6264 C C . LEU E 1 69 ? 10.528 -21.081 7.495 1.00 30.30 69 LEU E C 1
ATOM 6265 O O . LEU E 1 69 ? 10.255 -21.931 8.341 1.00 30.61 69 LEU E O 1
ATOM 6270 N N . LEU E 1 70 ? 11.178 -19.960 7.782 1.00 29.57 70 LEU E N 1
ATOM 6271 C CA . LEU E 1 70 ? 11.601 -19.666 9.140 1.00 29.35 70 LEU E CA 1
ATOM 6272 C C . LEU E 1 70 ? 10.383 -19.374 10.020 1.00 25.81 70 LEU E C 1
ATOM 6273 O O . LEU E 1 70 ? 10.359 -19.765 11.177 1.00 25.22 70 LEU E O 1
ATOM 6278 N N . ARG E 1 71 ? 9.366 -18.723 9.460 1.00 25.05 71 ARG E N 1
ATOM 6279 C CA . ARG E 1 71 ? 8.152 -18.401 10.218 1.00 26.59 71 ARG E CA 1
ATOM 6280 C C . ARG E 1 71 ? 7.367 -19.665 10.577 1.00 27.11 71 ARG E C 1
ATOM 6281 O O . ARG E 1 71 ? 6.815 -19.772 11.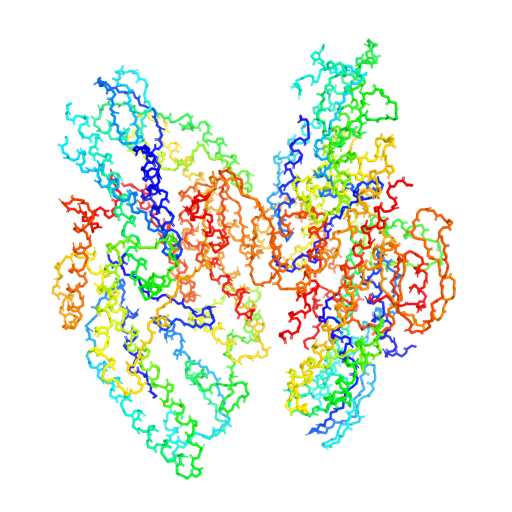676 1.00 26.70 71 ARG E O 1
ATOM 6289 N N . ASN E 1 72 ? 7.296 -20.611 9.643 1.00 27.76 72 ASN E N 1
ATOM 6290 C CA . ASN E 1 72 ? 6.586 -21.861 9.899 1.00 27.87 72 ASN E CA 1
ATOM 6291 C C . ASN E 1 72 ? 7.323 -22.632 10.992 1.00 27.70 72 ASN E C 1
ATOM 6292 O O . ASN E 1 72 ? 6.701 -23.184 11.899 1.00 27.71 72 ASN E O 1
ATOM 6297 N N . ARG E 1 73 ? 8.651 -22.661 10.906 1.00 26.61 73 ARG E N 1
ATOM 6298 C CA . ARG E 1 73 ? 9.441 -23.364 11.906 1.00 26.74 73 ARG E CA 1
ATOM 6299 C C . ARG E 1 73 ? 9.299 -22.689 13.266 1.00 25.88 73 ARG E C 1
ATOM 6300 O O . ARG E 1 73 ? 9.243 -23.361 14.298 1.00 25.68 73 ARG E O 1
ATOM 6308 N N . ARG E 1 74 ? 9.242 -21.360 13.269 1.00 25.01 74 ARG E N 1
ATOM 6309 C CA . ARG E 1 74 ? 9.117 -20.637 14.528 1.00 24.02 74 ARG E CA 1
ATOM 6310 C C . ARG E 1 74 ? 7.794 -20.980 15.188 1.00 22.56 74 ARG E C 1
ATOM 6311 O O . ARG E 1 74 ? 7.746 -21.294 16.379 1.00 21.83 74 ARG E O 1
ATOM 6319 N N . CYS E 1 75 ? 6.723 -20.930 14.404 1.00 22.28 75 CYS E N 1
ATOM 6320 C CA . CYS E 1 75 ? 5.390 -21.227 14.919 1.00 23.65 75 CYS E CA 1
ATOM 6321 C C . CYS E 1 75 ? 5.246 -22.668 15.397 1.00 23.97 75 CYS E C 1
ATOM 6322 O O . CYS E 1 75 ? 4.594 -22.925 16.409 1.00 23.33 75 CYS E O 1
ATOM 6325 N N . THR E 1 76 ? 5.855 -23.606 14.673 1.00 22.31 76 THR E N 1
ATOM 6326 C CA . THR E 1 76 ? 5.768 -25.013 15.045 1.00 21.10 76 THR E CA 1
ATOM 6327 C C . THR E 1 76 ? 6.480 -25.255 16.373 1.00 20.02 76 THR E C 1
ATOM 6328 O O . THR E 1 76 ? 5.924 -25.855 17.289 1.00 19.01 76 THR E O 1
ATOM 6332 N N . VAL E 1 77 ? 7.716 -24.785 16.477 1.00 20.12 77 VAL E N 1
ATOM 6333 C CA . VAL E 1 77 ? 8.467 -24.971 17.705 1.00 18.56 77 VAL E CA 1
ATOM 6334 C C . VAL E 1 77 ? 7.791 -24.236 18.864 1.00 18.16 77 VAL E C 1
ATOM 6335 O O . VAL E 1 77 ? 7.716 -24.764 19.971 1.00 19.91 77 VAL E O 1
ATOM 6339 N N . ALA E 1 78 ? 7.286 -23.032 18.609 1.00 17.19 78 ALA E N 1
ATOM 6340 C CA . ALA E 1 78 ? 6.596 -22.256 19.640 1.00 19.15 78 ALA E CA 1
ATOM 6341 C C . ALA E 1 78 ? 5.380 -23.032 20.157 1.00 20.79 78 ALA E C 1
ATOM 6342 O O . ALA E 1 78 ? 5.176 -23.171 21.365 1.00 21.99 78 ALA E O 1
ATOM 6344 N N . TYR E 1 79 ? 4.571 -23.527 19.227 1.00 20.95 79 TYR E N 1
ATOM 6345 C CA . TYR E 1 79 ? 3.374 -24.302 19.555 1.00 21.77 79 TYR E CA 1
ATOM 6346 C C . TYR E 1 79 ? 3.674 -25.526 20.422 1.00 20.88 79 TYR E C 1
ATOM 6347 O O . TYR E 1 79 ? 3.037 -25.737 21.452 1.00 21.56 79 TYR E O 1
ATOM 6356 N N . LEU E 1 80 ? 4.649 -26.326 20.003 1.00 19.71 80 LEU E N 1
ATOM 6357 C CA . LEU E 1 80 ? 5.010 -27.537 20.729 1.00 20.62 80 LEU E CA 1
ATOM 6358 C C . LEU E 1 80 ? 5.646 -27.253 22.094 1.00 21.62 80 LEU E C 1
ATOM 6359 O O . LEU E 1 80 ? 5.411 -27.979 23.070 1.00 19.05 80 LEU E O 1
ATOM 6364 N N . TYR E 1 81 ? 6.457 -26.203 22.160 1.00 20.39 81 TYR E N 1
ATOM 6365 C CA . TYR E 1 81 ? 7.119 -25.864 23.407 1.00 20.24 81 TYR E CA 1
ATOM 6366 C C . TYR E 1 81 ? 6.100 -25.422 24.437 1.00 18.09 81 TYR E C 1
ATOM 6367 O O . TYR E 1 81 ? 6.142 -25.851 25.587 1.00 18.52 81 TYR E O 1
ATOM 6376 N N . ASP E 1 82 ? 5.175 -24.566 24.024 1.00 20.20 82 ASP E N 1
ATOM 6377 C CA . ASP E 1 82 ? 4.158 -24.083 24.944 1.00 21.34 82 ASP E CA 1
ATOM 6378 C C . ASP E 1 82 ? 3.357 -25.241 25.533 1.00 21.49 82 ASP E C 1
ATOM 6379 O O . ASP E 1 82 ? 3.096 -25.278 26.739 1.00 21.88 82 ASP E O 1
ATOM 6384 N N . ARG E 1 83 ? 2.963 -26.184 24.682 1.00 20.03 83 ARG E N 1
ATOM 6385 C CA . ARG E 1 83 ? 2.193 -27.336 25.147 1.00 19.72 83 ARG E CA 1
ATOM 6386 C C . ARG E 1 83 ? 2.979 -28.097 26.206 1.00 18.77 83 ARG E C 1
ATOM 6387 O O . ARG E 1 83 ? 2.403 -28.597 27.175 1.00 16.37 83 ARG E O 1
ATOM 6395 N N . LEU E 1 84 ? 4.295 -28.184 26.017 1.00 18.67 84 LEU E N 1
ATOM 6396 C CA . LEU E 1 84 ? 5.154 -28.867 26.978 1.00 20.62 84 LEU E CA 1
ATOM 6397 C C . LEU E 1 84 ? 5.126 -28.111 28.306 1.00 21.77 84 LEU E C 1
ATOM 6398 O O . LEU E 1 84 ? 5.129 -28.722 29.379 1.00 21.75 84 LEU E O 1
ATOM 6403 N N . LEU E 1 85 ? 5.099 -26.779 28.228 1.00 21.26 85 LEU E N 1
ATOM 6404 C CA . LEU E 1 85 ? 5.056 -25.949 29.422 1.00 20.90 85 LEU E CA 1
ATOM 6405 C C . LEU E 1 85 ? 3.753 -26.199 30.179 1.00 21.16 85 LEU E C 1
ATOM 6406 O O . LEU E 1 85 ? 3.743 -26.275 31.405 1.00 23.32 85 LEU E O 1
ATOM 6411 N N . ARG E 1 86 ? 2.655 -26.335 29.450 1.00 21.59 86 ARG E N 1
ATOM 6412 C CA . ARG E 1 86 ? 1.366 -26.598 30.082 1.00 24.25 86 ARG E CA 1
ATOM 6413 C C . ARG E 1 86 ? 1.364 -28.012 30.648 1.00 24.72 86 ARG E C 1
ATOM 6414 O O . ARG E 1 86 ? 0.824 -28.265 31.730 1.00 26.32 86 ARG E O 1
ATOM 6422 N N . ILE E 1 87 ? 1.971 -28.932 29.908 1.00 23.10 87 ILE E N 1
ATOM 6423 C CA . ILE E 1 87 ? 2.032 -30.325 30.329 1.00 22.99 87 ILE E CA 1
ATOM 6424 C C . ILE E 1 87 ? 2.889 -30.460 31.576 1.00 22.97 87 ILE E C 1
ATOM 6425 O O . ILE E 1 87 ? 2.596 -31.262 32.461 1.00 22.84 87 ILE E O 1
ATOM 6430 N N . ARG E 1 88 ? 3.954 -29.670 31.648 1.00 23.05 88 ARG E N 1
ATOM 6431 C CA . ARG E 1 88 ? 4.823 -29.711 32.810 1.00 23.33 88 ARG E CA 1
ATOM 6432 C C . ARG E 1 88 ? 4.015 -29.280 34.036 1.00 22.83 88 ARG E C 1
ATOM 6433 O O . ARG E 1 88 ? 4.168 -29.832 35.126 1.00 23.27 88 ARG E O 1
ATOM 6441 N N . ALA E 1 89 ? 3.142 -28.298 33.841 1.00 21.51 89 ALA E N 1
ATOM 6442 C CA . ALA E 1 89 ? 2.303 -27.782 34.918 1.00 22.01 89 ALA E CA 1
ATOM 6443 C C . ALA E 1 89 ? 1.374 -28.871 35.458 1.00 22.00 89 ALA E C 1
ATOM 6444 O O . ALA E 1 89 ? 1.050 -28.893 36.645 1.00 21.66 89 ALA E O 1
ATOM 6446 N N . LEU E 1 90 ? 0.952 -29.773 34.579 1.00 22.10 90 LEU E N 1
ATOM 6447 C CA . LEU E 1 90 ? 0.046 -30.854 34.957 1.00 22.91 90 LEU E CA 1
ATOM 6448 C C . LEU E 1 90 ? 0.587 -31.759 36.066 1.00 23.48 90 LEU E C 1
ATOM 6449 O O . LEU E 1 90 ? -0.179 -32.229 36.908 1.00 24.04 90 LEU E O 1
ATOM 6454 N N . ARG E 1 91 ? 1.896 -32.008 36.065 1.00 22.64 91 ARG E N 1
ATOM 6455 C CA . ARG E 1 91 ? 2.511 -32.855 37.088 1.00 21.74 91 ARG E CA 1
ATOM 6456 C C . ARG E 1 91 ? 2.380 -32.236 38.470 1.00 23.65 91 ARG E C 1
ATOM 6457 O O . ARG E 1 91 ? 2.173 -32.940 39.464 1.00 22.53 91 ARG E O 1
ATOM 6465 N N . TRP E 1 92 ? 2.519 -30.915 38.529 1.00 25.33 92 TRP E N 1
ATOM 6466 C CA . TRP E 1 92 ? 2.438 -30.205 39.796 1.00 26.78 92 TRP E CA 1
ATOM 6467 C C . TRP E 1 92 ? 1.015 -29.934 40.238 1.00 28.18 92 TRP E C 1
ATOM 6468 O O . TRP E 1 92 ? 0.749 -29.845 41.431 1.00 30.08 92 TRP E O 1
ATOM 6479 N N . GLU E 1 93 ? 0.100 -29.810 39.283 1.00 30.14 93 GLU E N 1
ATOM 6480 C CA . GLU E 1 93 ? -1.291 -29.522 39.602 1.00 32.58 93 GLU E CA 1
ATOM 6481 C C . GLU E 1 93 ? -2.161 -30.771 39.779 1.00 34.05 93 GLU E C 1
ATOM 6482 O O . GLU E 1 93 ? -3.069 -30.778 40.608 1.00 32.95 93 GLU E O 1
ATOM 6488 N N . TYR E 1 94 ? -1.885 -31.825 39.013 1.00 32.95 94 TYR E N 1
ATOM 6489 C CA . TYR E 1 94 ? -2.672 -33.053 39.119 1.00 32.08 94 TYR E CA 1
ATOM 6490 C C . TYR E 1 94 ? -1.938 -34.222 39.758 1.00 31.06 94 TYR E C 1
ATOM 6491 O O . TYR E 1 94 ? -2.569 -35.174 40.211 1.00 32.29 94 TYR E O 1
ATOM 6500 N N . GLY E 1 95 ? -0.611 -34.162 39.789 1.00 30.16 95 GLY E N 1
ATOM 6501 C CA . GLY E 1 95 ? 0.150 -35.251 40.376 1.00 28.69 95 GLY E CA 1
ATOM 6502 C C . GLY E 1 95 ? 0.738 -36.183 39.329 1.00 28.82 95 GLY E C 1
ATOM 6503 O O . GLY E 1 95 ? 0.836 -35.824 38.157 1.00 28.90 95 GLY E O 1
ATOM 6504 N N . SER E 1 96 ? 1.121 -37.385 39.752 1.00 29.16 96 SER E N 1
ATOM 6505 C CA . SER E 1 96 ? 1.720 -38.376 38.857 1.00 29.35 96 SER E CA 1
ATOM 6506 C C . SER E 1 96 ? 0.770 -39.042 37.856 1.00 28.40 96 SER E C 1
ATOM 6507 O O . SER E 1 96 ? 1.195 -39.443 36.774 1.00 28.63 96 SER E O 1
ATOM 6510 N N . VAL E 1 97 ? -0.503 -39.174 38.215 1.00 27.57 97 VAL E N 1
ATOM 6511 C CA . VAL E 1 97 ? -1.473 -39.817 37.323 1.00 27.52 97 VAL E CA 1
ATOM 6512 C C . VAL E 1 97 ? -2.463 -38.808 36.745 1.00 25.98 97 VAL E C 1
ATOM 6513 O O . VAL E 1 97 ? -3.290 -38.257 37.460 1.00 26.66 97 VAL E O 1
ATOM 6517 N N . LEU E 1 98 ? -2.379 -38.582 35.441 1.00 26.24 98 LEU E N 1
ATOM 6518 C CA . LEU E 1 98 ? -3.253 -37.625 34.777 1.00 26.98 98 LEU E CA 1
ATOM 6519 C C . LEU E 1 98 ? -4.605 -38.235 34.410 1.00 29.20 98 LEU E C 1
ATOM 6520 O O . LEU E 1 98 ? -4.708 -39.442 34.181 1.00 30.56 98 LEU E O 1
ATOM 6525 N N . PRO E 1 99 ? -5.661 -37.402 34.357 1.00 29.63 99 PRO E N 1
ATOM 6526 C CA . PRO E 1 99 ? -7.025 -37.827 34.015 1.00 29.84 99 PRO E CA 1
ATOM 6527 C C . PRO E 1 99 ? -7.113 -38.083 32.513 1.00 29.65 99 PRO E C 1
ATOM 6528 O O . PRO E 1 99 ? -6.248 -37.640 31.754 1.00 30.24 99 PRO E O 1
ATOM 6532 N N . ASN E 1 100 ? -8.162 -38.779 32.084 1.00 29.82 100 ASN E N 1
ATOM 6533 C CA . ASN E 1 100 ? -8.351 -39.072 30.664 1.00 29.84 100 ASN E CA 1
ATOM 6534 C C . ASN E 1 100 ? -8.473 -37.804 29.840 1.00 30.11 100 ASN E C 1
ATOM 6535 O O . ASN E 1 100 ? -7.897 -37.702 28.749 1.00 29.46 100 ASN E O 1
ATOM 6540 N N . ALA E 1 101 ? -9.234 -36.848 30.365 1.00 28.85 101 ALA E N 1
ATOM 6541 C CA . ALA E 1 101 ? -9.457 -35.578 29.683 1.00 30.27 101 ALA E CA 1
ATOM 6542 C C . ALA E 1 101 ? -8.150 -35.005 29.157 1.00 29.05 101 ALA E C 1
ATOM 6543 O O . ALA E 1 101 ? -8.077 -34.554 28.016 1.00 28.48 101 ALA E O 1
ATOM 6545 N N . LEU E 1 102 ? -7.114 -35.039 29.988 1.00 27.99 102 LEU E N 1
ATOM 6546 C CA . LEU E 1 102 ? -5.812 -34.511 29.592 1.00 27.11 102 LEU E CA 1
ATOM 6547 C C . LEU E 1 102 ? -5.008 -35.487 28.734 1.00 25.53 102 LEU E C 1
ATOM 6548 O O . LEU E 1 102 ? -4.520 -35.124 27.661 1.00 24.79 102 LEU E O 1
ATOM 6553 N N . ARG E 1 103 ? -4.872 -36.726 29.196 1.00 23.93 103 ARG E N 1
ATOM 6554 C CA . ARG E 1 103 ? -4.105 -37.704 28.439 1.00 24.17 103 ARG E CA 1
ATOM 6555 C C . ARG E 1 103 ? -4.616 -37.880 27.017 1.00 23.82 103 ARG E C 1
ATOM 6556 O O . ARG E 1 103 ? -3.826 -37.933 26.076 1.00 25.26 103 ARG E O 1
ATOM 6564 N N . PHE E 1 104 ? -5.934 -37.933 26.850 1.00 24.50 104 PHE E N 1
ATOM 6565 C CA . PHE E 1 104 ? -6.518 -38.118 25.524 1.00 24.55 104 PHE E CA 1
ATOM 6566 C C . PHE E 1 104 ? -6.296 -36.951 24.573 1.00 25.66 104 PHE E C 1
ATOM 6567 O O . PHE E 1 104 ? -6.509 -37.081 23.358 1.00 25.78 104 PHE E O 1
ATOM 6575 N N . HIS E 1 105 ? -5.864 -35.818 25.115 1.00 23.97 105 HIS E N 1
ATOM 6576 C CA . HIS E 1 105 ? -5.605 -34.644 24.292 1.00 24.51 105 HIS E CA 1
ATOM 6577 C C . HIS E 1 105 ? -4.121 -34.468 23.996 1.00 23.25 105 HIS E C 1
ATOM 6578 O O . HIS E 1 105 ? -3.728 -33.546 23.282 1.00 23.49 105 HIS E O 1
ATOM 6585 N N . MET E 1 106 ? -3.302 -35.355 24.551 1.00 24.27 106 MET E N 1
ATOM 6586 C CA . MET E 1 106 ? -1.856 -35.304 24.356 1.00 25.48 106 MET E CA 1
ATOM 6587 C C . MET E 1 106 ? -1.384 -36.298 23.310 1.00 25.39 106 MET E C 1
ATOM 6588 O O . MET E 1 106 ? -1.940 -37.380 23.176 1.00 26.98 106 MET E O 1
ATOM 6593 N N . ALA E 1 107 ? -0.344 -35.939 22.573 1.00 25.79 107 ALA E N 1
ATOM 6594 C CA . ALA E 1 107 ? 0.204 -36.857 21.592 1.00 25.32 107 ALA E CA 1
ATOM 6595 C C . ALA E 1 107 ? 0.937 -37.900 22.424 1.00 25.72 107 ALA E C 1
ATOM 6596 O O . ALA E 1 107 ? 1.265 -37.651 23.587 1.00 24.53 107 ALA E O 1
ATOM 6598 N N . ALA E 1 108 ? 1.189 -39.066 21.842 1.00 24.92 108 ALA E N 1
ATOM 6599 C CA . ALA E 1 108 ? 1.896 -40.113 22.560 1.00 24.02 108 ALA E CA 1
ATOM 6600 C C . ALA E 1 108 ? 3.297 -39.629 22.948 1.00 23.85 108 ALA E C 1
ATOM 6601 O O . ALA E 1 108 ? 3.836 -40.029 23.983 1.00 24.80 108 ALA E O 1
ATOM 6603 N N . GLU E 1 109 ? 3.889 -38.772 22.119 1.00 23.66 109 GLU E N 1
ATOM 6604 C CA . GLU E 1 109 ? 5.229 -38.252 22.404 1.00 23.87 109 GLU E CA 1
ATOM 6605 C C . GLU E 1 109 ? 5.186 -37.264 23.579 1.00 24.07 109 GLU E C 1
ATOM 6606 O O . GLU E 1 109 ? 6.175 -37.100 24.305 1.00 21.44 109 GLU E O 1
ATOM 6612 N N . GLU E 1 110 ? 4.043 -36.601 23.756 1.00 22.70 110 GLU E N 1
ATOM 6613 C CA . GLU E 1 110 ? 3.882 -35.652 24.854 1.00 23.23 110 GLU E CA 1
ATOM 6614 C C . GLU E 1 110 ? 3.779 -36.424 26.164 1.00 24.35 110 GLU E C 1
ATOM 6615 O O . GLU E 1 110 ? 4.358 -36.025 27.175 1.00 23.72 110 GLU E O 1
ATOM 6621 N N . MET E 1 111 ? 3.057 -37.543 26.141 1.00 25.40 111 MET E N 1
ATOM 6622 C CA . MET E 1 111 ? 2.918 -38.359 27.339 1.00 25.08 111 MET E CA 1
ATOM 6623 C C . MET E 1 111 ? 4.292 -38.904 27.706 1.00 22.79 111 MET E C 1
ATOM 6624 O O . MET E 1 111 ? 4.618 -39.040 28.877 1.00 23.36 111 MET E O 1
ATOM 6629 N N . GLU E 1 112 ? 5.096 -39.212 26.694 1.00 21.00 112 GLU E N 1
ATOM 6630 C CA . GLU E 1 112 ? 6.436 -39.734 26.923 1.00 23.26 112 GLU E CA 1
ATOM 6631 C C . GLU E 1 112 ? 7.334 -38.646 27.521 1.00 21.22 112 GLU E C 1
ATOM 6632 O O . GLU E 1 112 ? 8.157 -38.919 28.392 1.00 20.74 112 GLU E O 1
ATOM 6638 N N . TRP E 1 113 ? 7.184 -37.415 27.044 1.00 20.52 113 TRP E N 1
ATOM 6639 C CA . TRP E 1 113 ? 7.979 -36.315 27.576 1.00 19.57 113 TRP E CA 1
ATOM 6640 C C . TRP E 1 113 ? 7.591 -36.192 29.047 1.00 18.06 113 TRP E C 1
ATOM 6641 O O . TRP E 1 113 ? 8.448 -36.066 29.917 1.00 19.31 113 TRP E O 1
ATOM 6652 N N . PHE E 1 114 ? 6.287 -36.257 29.311 1.00 17.85 114 PHE E N 1
ATOM 6653 C CA . PHE E 1 114 ? 5.742 -36.161 30.665 1.00 18.14 114 PHE E CA 1
ATOM 6654 C C . PHE E 1 114 ? 6.260 -37.255 31.587 1.00 19.64 114 PHE E C 1
ATOM 6655 O O . PHE E 1 114 ? 6.583 -36.990 32.749 1.00 20.86 114 PHE E O 1
ATOM 6663 N N . ASN E 1 115 ? 6.332 -38.490 31.093 1.00 20.67 115 ASN E N 1
ATOM 6664 C CA . ASN E 1 115 ? 6.818 -39.570 31.945 1.00 22.26 115 ASN E CA 1
ATOM 6665 C C . ASN E 1 115 ? 8.308 -39.442 32.190 1.00 20.43 115 ASN E C 1
ATOM 6666 O O . ASN E 1 115 ? 8.786 -39.807 33.259 1.00 23.64 115 ASN E O 1
ATOM 6671 N N . ASN E 1 116 ? 9.047 -38.916 31.217 1.00 21.10 116 ASN E N 1
ATOM 6672 C CA . ASN E 1 116 ? 10.482 -38.721 31.413 1.00 21.03 116 ASN E CA 1
ATOM 6673 C C . ASN E 1 116 ? 10.672 -37.630 32.468 1.00 22.09 116 ASN E C 1
ATOM 6674 O O . ASN E 1 116 ? 11.513 -37.749 33.358 1.00 21.78 116 ASN E O 1
ATOM 6679 N N . TYR E 1 117 ? 9.880 -36.567 32.360 1.00 21.88 117 TYR E N 1
ATOM 6680 C CA . TYR E 1 117 ? 9.957 -35.451 33.297 1.00 24.63 117 TYR E CA 1
ATOM 6681 C C . TYR E 1 117 ? 9.645 -35.926 34.707 1.00 24.62 117 TYR E C 1
ATOM 6682 O O . TYR E 1 117 ? 10.391 -35.674 35.652 1.00 26.20 117 TYR E O 1
ATOM 6691 N N . LYS E 1 118 ? 8.518 -36.613 34.823 1.00 25.97 118 LYS E N 1
ATOM 6692 C CA . LYS E 1 118 ? 8.029 -37.150 36.082 1.00 26.85 118 LYS E CA 1
ATOM 6693 C C . LYS E 1 118 ? 9.036 -38.091 36.757 1.00 26.81 118 LYS E C 1
ATOM 6694 O O . LYS E 1 118 ? 9.171 -38.091 37.983 1.00 26.37 118 LYS E O 1
ATOM 6700 N N . ARG E 1 119 ? 9.745 -38.881 35.956 1.00 26.10 119 ARG E N 1
ATOM 6701 C CA . ARG E 1 119 ? 10.748 -39.807 36.479 1.00 26.76 119 ARG E CA 1
ATOM 6702 C C . ARG E 1 119 ? 11.957 -39.000 36.973 1.00 25.71 119 ARG E C 1
ATOM 6703 O O . ARG E 1 119 ? 12.522 -39.288 38.024 1.00 28.35 119 ARG E O 1
ATOM 6711 N N . SER E 1 120 ? 12.342 -37.977 36.218 1.00 24.87 120 SER E N 1
ATOM 6712 C CA . SER E 1 120 ? 13.472 -37.136 36.607 1.00 25.57 120 SER E CA 1
ATOM 6713 C C . SER E 1 120 ? 13.183 -36.360 37.895 1.00 23.91 120 SER E C 1
ATOM 6714 O O . SER E 1 120 ? 14.072 -36.184 38.720 1.00 22.84 120 SER E O 1
ATOM 6717 N N . LEU E 1 121 ? 11.942 -35.906 38.064 1.00 23.20 121 LEU E N 1
ATOM 6718 C CA . LEU E 1 121 ? 11.553 -35.175 39.269 1.00 23.51 121 LEU E CA 1
ATOM 6719 C C . LEU E 1 121 ? 11.580 -36.098 40.489 1.00 25.58 121 LEU E C 1
ATOM 6720 O O . LEU E 1 121 ? 12.080 -35.727 41.556 1.00 25.51 121 LEU E O 1
ATOM 6725 N N . ALA E 1 122 ? 11.030 -37.301 40.329 1.00 25.88 122 ALA E N 1
ATOM 6726 C CA . ALA E 1 122 ? 10.998 -38.274 41.417 1.00 25.98 122 ALA E CA 1
ATOM 6727 C C . ALA E 1 122 ? 12.410 -38.580 41.890 1.00 26.04 122 ALA E C 1
ATOM 6728 O O . ALA E 1 122 ? 12.651 -38.719 43.086 1.00 28.21 122 ALA E O 1
ATOM 6730 N N . THR E 1 123 ? 13.340 -38.690 40.948 1.00 25.54 123 THR E N 1
ATOM 6731 C CA . THR E 1 123 ? 14.731 -38.982 41.286 1.00 26.01 123 THR E CA 1
ATOM 6732 C C . THR E 1 123 ? 15.361 -37.805 42.022 1.00 24.80 123 THR E C 1
ATOM 6733 O O . THR E 1 123 ? 16.070 -37.980 43.015 1.00 24.49 123 THR E O 1
ATOM 6737 N N . TYR E 1 124 ? 15.120 -36.601 41.518 1.00 24.50 124 TYR E N 1
ATOM 6738 C CA . TYR E 1 124 ? 15.668 -35.417 42.165 1.00 24.35 124 TYR E CA 1
ATOM 6739 C C . TYR E 1 124 ? 15.178 -35.366 43.616 1.00 25.40 124 TYR E C 1
ATOM 6740 O O . TYR E 1 124 ? 15.978 -35.294 44.553 1.00 26.79 124 TYR E O 1
ATOM 6749 N N . MET E 1 125 ? 13.862 -35.430 43.794 1.00 24.45 125 MET E N 1
ATOM 6750 C CA . MET E 1 125 ? 13.269 -35.382 45.124 1.00 28.08 125 MET E CA 1
ATOM 6751 C C . MET E 1 125 ? 13.749 -36.463 46.085 1.00 31.34 125 MET E C 1
ATOM 6752 O O . MET E 1 125 ? 13.893 -36.209 47.282 1.00 31.50 125 MET E O 1
ATOM 6757 N N . ARG E 1 126 ? 13.993 -37.665 45.571 1.00 33.61 126 ARG E N 1
ATOM 6758 C CA . ARG E 1 126 ? 14.455 -38.754 46.418 1.00 36.56 126 ARG E CA 1
ATOM 6759 C C . ARG E 1 126 ? 15.919 -38.584 46.800 1.00 36.08 126 ARG E C 1
ATOM 6760 O O . ARG E 1 126 ? 16.366 -39.115 47.813 1.00 37.28 126 ARG E O 1
ATOM 6768 N N . SER E 1 127 ? 16.660 -37.833 45.995 1.00 36.21 127 SER E N 1
ATOM 6769 C CA . SER E 1 127 ? 18.083 -37.622 46.250 1.00 38.01 127 SER E CA 1
ATOM 6770 C C . SER E 1 127 ? 18.378 -36.433 47.155 1.00 38.13 127 SER E C 1
ATOM 6771 O O . SER E 1 127 ? 19.538 -36.098 47.371 1.00 37.30 127 SER E O 1
ATOM 6774 N N . LEU E 1 128 ? 17.337 -35.798 47.684 1.00 39.94 128 LEU E N 1
ATOM 6775 C CA . LEU E 1 128 ? 17.516 -34.629 48.539 1.00 41.99 128 LEU E CA 1
ATOM 6776 C C . LEU E 1 128 ? 17.911 -34.922 49.983 1.00 45.72 128 LEU E C 1
ATOM 6777 O O . LEU E 1 128 ? 19.051 -34.689 50.379 1.00 46.35 128 LEU E O 1
ATOM 6782 N N . GLY E 1 129 ? 16.967 -35.424 50.772 1.00 50.18 129 GLY E N 1
ATOM 6783 C CA . GLY E 1 129 ? 17.251 -35.701 52.168 1.00 54.37 129 GLY E CA 1
ATOM 6784 C C . GLY E 1 129 ? 17.780 -37.092 52.436 1.00 56.49 129 GLY E C 1
ATOM 6785 O O . GLY E 1 129 ? 17.069 -38.074 52.238 1.00 57.33 129 GLY E O 1
ATOM 6786 N N . GLY E 1 130 ? 19.026 -37.166 52.898 1.00 58.74 130 GLY E N 1
ATOM 6787 C CA . GLY E 1 130 ? 19.655 -38.444 53.193 1.00 61.50 130 GLY E CA 1
ATOM 6788 C C . GLY E 1 130 ? 18.719 -39.620 53.419 1.00 63.41 130 GLY E C 1
ATOM 6789 O O . GLY E 1 130 ? 17.901 -39.612 54.343 1.00 63.71 130 GLY E O 1
ATOM 6790 N N . ASP E 1 131 ? 18.844 -40.632 52.562 1.00 64.76 131 ASP E N 1
ATOM 6791 C CA . ASP E 1 131 ? 18.035 -41.847 52.634 1.00 66.47 131 ASP E CA 1
ATOM 6792 C C . ASP E 1 131 ? 16.552 -41.614 52.907 1.00 65.74 131 ASP E C 1
ATOM 6793 O O . ASP E 1 131 ? 15.978 -42.220 53.814 1.00 66.98 131 ASP E O 1
ATOM 6798 N N . GLU E 1 132 ? 15.931 -40.744 52.118 1.00 63.96 132 GLU E N 1
ATOM 6799 C CA . GLU E 1 132 ? 14.511 -40.456 52.279 1.00 61.76 132 GLU E CA 1
ATOM 6800 C C . GLU E 1 132 ? 14.054 -39.418 51.260 1.00 57.55 132 GLU E C 1
ATOM 6801 O O . GLU E 1 132 ? 13.027 -39.583 50.600 1.00 56.49 132 GLU E O 1
ATOM 6807 N N . GLY E 1 133 ? 14.828 -38.347 51.137 1.00 52.87 133 GLY E N 1
ATOM 6808 C CA . GLY E 1 133 ? 14.486 -37.296 50.200 1.00 46.95 133 GLY E CA 1
ATOM 6809 C C . GLY E 1 133 ? 13.380 -36.414 50.735 1.00 42.67 133 GLY E C 1
ATOM 6810 O O . GLY E 1 133 ? 13.030 -36.476 51.914 1.00 42.56 133 GLY E O 1
ATOM 6811 N N . LEU E 1 134 ? 12.820 -35.592 49.859 1.00 38.83 134 LEU E N 1
ATOM 6812 C CA . LEU E 1 134 ? 11.750 -34.681 50.236 1.00 33.96 134 LEU E CA 1
ATOM 6813 C C . LEU E 1 134 ? 10.836 -34.449 49.045 1.00 32.00 134 LEU E C 1
ATOM 6814 O O . LEU E 1 134 ? 11.277 -34.006 47.981 1.00 31.44 134 LEU E O 1
ATOM 6819 N N . ASP E 1 135 ? 9.560 -34.755 49.220 1.00 29.46 135 ASP E N 1
ATOM 6820 C CA . ASP E 1 135 ? 8.599 -34.568 48.150 1.00 29.57 135 ASP E CA 1
ATOM 6821 C C . ASP E 1 135 ? 8.197 -33.098 48.162 1.00 28.28 135 ASP E C 1
ATOM 6822 O O . ASP E 1 135 ? 7.359 -32.681 48.962 1.00 26.86 135 ASP E O 1
ATOM 6827 N N . ILE E 1 136 ? 8.797 -32.314 47.274 1.00 26.39 136 ILE E N 1
ATOM 6828 C CA . ILE E 1 136 ? 8.500 -30.894 47.221 1.00 25.47 136 ILE E CA 1
ATOM 6829 C C . ILE E 1 136 ? 7.259 -30.552 46.405 1.00 25.45 136 ILE E C 1
ATOM 6830 O O . ILE E 1 136 ? 6.985 -29.382 46.152 1.00 24.14 136 ILE E O 1
ATOM 6835 N N . THR E 1 137 ? 6.506 -31.567 45.985 1.00 25.83 137 THR E N 1
ATOM 6836 C CA . THR E 1 137 ? 5.265 -31.296 45.265 1.00 26.59 137 THR E CA 1
ATOM 6837 C C . THR E 1 137 ? 4.208 -31.101 46.350 1.00 27.39 137 THR E C 1
ATOM 6838 O O . THR E 1 137 ? 3.094 -30.669 46.071 1.00 28.18 137 THR E O 1
ATOM 6842 N N . GLN E 1 138 ? 4.579 -31.442 47.585 1.00 28.05 138 GLN E N 1
ATOM 6843 C CA . GLN E 1 138 ? 3.714 -31.287 48.755 1.00 31.79 138 GLN E CA 1
ATOM 6844 C C . GLN E 1 138 ? 4.136 -29.995 49.463 1.00 31.99 138 GLN E C 1
ATOM 6845 O O . GLN E 1 138 ? 5.186 -29.428 49.155 1.00 31.91 138 GLN E O 1
ATOM 6851 N N . ASP E 1 139 ? 3.331 -29.541 50.418 1.00 32.62 139 ASP E N 1
ATOM 6852 C CA . ASP E 1 139 ? 3.627 -28.308 51.141 1.00 33.27 139 ASP E CA 1
ATOM 6853 C C . ASP E 1 139 ? 3.725 -27.152 50.163 1.00 31.95 139 ASP E C 1
ATOM 6854 O O . ASP E 1 139 ? 4.717 -26.419 50.151 1.00 29.81 139 ASP E O 1
ATOM 6859 N N . MET E 1 140 ? 2.694 -27.007 49.334 1.00 30.86 140 MET E N 1
ATOM 6860 C CA . MET E 1 140 ? 2.643 -25.938 48.345 1.00 32.03 140 MET E CA 1
ATOM 6861 C C . MET E 1 140 ? 2.293 -24.614 49.017 1.00 32.16 140 MET E C 1
ATOM 6862 O O . MET E 1 140 ? 2.548 -23.546 48.470 1.00 34.23 140 MET E O 1
ATOM 6867 N N . LYS E 1 141 ? 1.708 -24.691 50.206 1.00 31.92 141 LYS E N 1
ATOM 6868 C CA . LYS E 1 141 ? 1.317 -23.497 50.939 1.00 32.59 141 LYS E CA 1
ATOM 6869 C C . LYS E 1 141 ? 1.866 -23.533 52.364 1.00 31.16 141 LYS E C 1
ATOM 6870 O O . LYS E 1 141 ? 2.020 -24.601 52.952 1.00 30.44 141 LYS E O 1
ATOM 6876 N N . PRO E 1 142 ? 2.172 -22.360 52.939 1.00 30.86 142 PRO E N 1
ATOM 6877 C CA . PRO E 1 142 ? 2.701 -22.334 54.309 1.00 30.39 142 PRO E CA 1
ATOM 6878 C C . PRO E 1 142 ? 1.699 -22.855 55.335 1.00 30.14 142 PRO E C 1
ATOM 6879 O O . PRO E 1 142 ? 0.492 -22.826 55.103 1.00 30.32 142 PRO E O 1
ATOM 6883 N N . PRO E 1 143 ? 2.194 -23.352 56.480 1.00 32.25 143 PRO E N 1
ATOM 6884 C CA . PRO E 1 143 ? 1.366 -23.889 57.568 1.00 34.75 143 PRO E CA 1
ATOM 6885 C C . PRO E 1 143 ? 0.164 -23.000 57.882 1.00 36.27 143 PRO E C 1
ATOM 6886 O O . PRO E 1 143 ? 0.309 -21.793 58.047 1.00 36.31 143 PRO E O 1
ATOM 6890 N N . LYS E 1 144 ? -1.015 -23.610 57.973 1.00 38.44 144 LYS E N 1
ATOM 6891 C CA . LYS E 1 144 ? -2.259 -22.888 58.239 1.00 41.85 144 LYS E CA 1
ATOM 6892 C C . LYS E 1 144 ? -2.429 -22.515 59.708 1.00 41.91 144 LYS E C 1
ATOM 6893 O O . LYS E 1 144 ? -1.634 -23.006 60.532 1.00 43.00 144 LYS E O 1
ATOM 6899 N N . MET F 2 1 ? 5.387 -13.652 45.297 1.00 24.70 1 MET F N 1
ATOM 6900 C CA . MET F 2 1 ? 5.171 -14.016 46.724 1.00 23.26 1 MET F CA 1
ATOM 6901 C C . MET F 2 1 ? 3.708 -13.778 47.105 1.00 22.07 1 MET F C 1
ATOM 6902 O O . MET F 2 1 ? 3.104 -12.797 46.680 1.00 20.60 1 MET F O 1
ATOM 6907 N N . ASP F 2 2 ? 3.145 -14.685 47.899 1.00 21.38 2 ASP F N 1
ATOM 6908 C CA . ASP F 2 2 ? 1.754 -14.574 48.345 1.00 23.89 2 ASP F CA 1
ATOM 6909 C C . ASP F 2 2 ? 1.650 -13.898 49.708 1.00 22.54 2 ASP F C 1
ATOM 6910 O O . ASP F 2 2 ? 2.609 -13.895 50.479 1.00 21.24 2 ASP F O 1
ATOM 6915 N N . ALA F 2 3 ? 0.474 -13.351 50.006 1.00 19.68 3 ALA F N 1
ATOM 6916 C CA . ALA F 2 3 ? 0.247 -12.691 51.283 1.00 19.29 3 ALA F CA 1
ATOM 6917 C C . ALA F 2 3 ? 0.408 -13.713 52.403 1.00 21.01 3 ALA F C 1
ATOM 6918 O O . ALA F 2 3 ? 0.869 -13.384 53.499 1.00 18.95 3 ALA F O 1
ATOM 6920 N N . ALA F 2 4 ? 0.032 -14.959 52.120 1.00 20.66 4 ALA F N 1
ATOM 6921 C CA . ALA F 2 4 ? 0.148 -16.021 53.111 1.00 21.97 4 ALA F CA 1
ATOM 6922 C C . ALA F 2 4 ? 1.616 -16.156 53.516 1.00 20.60 4 ALA F C 1
ATOM 6923 O O . ALA F 2 4 ? 1.937 -16.322 54.694 1.00 22.20 4 ALA F O 1
ATOM 6925 N N . GLU F 2 5 ? 2.498 -16.063 52.529 1.00 20.31 5 GLU F N 1
ATOM 6926 C CA . GLU F 2 5 ? 3.929 -16.172 52.764 1.00 19.92 5 GLU F CA 1
ATOM 6927 C C . GLU F 2 5 ? 4.453 -14.989 53.563 1.00 20.67 5 GLU F C 1
ATOM 6928 O O . GLU F 2 5 ? 5.368 -15.142 54.376 1.00 19.34 5 GLU F O 1
ATOM 6934 N N . VAL F 2 6 ? 3.880 -13.810 53.331 1.00 20.40 6 VAL F N 1
ATOM 6935 C CA . VAL F 2 6 ? 4.297 -12.627 54.075 1.00 20.47 6 VAL F CA 1
ATOM 6936 C C . VAL F 2 6 ? 3.872 -12.858 55.524 1.00 20.88 6 VAL F C 1
ATOM 6937 O O . VAL F 2 6 ? 4.615 -12.568 56.454 1.00 22.63 6 VAL F O 1
ATOM 6941 N N . GLU F 2 7 ? 2.677 -13.408 55.701 1.00 21.21 7 GLU F N 1
ATOM 6942 C CA . GLU F 2 7 ? 2.164 -13.702 57.025 1.00 22.89 7 GLU F CA 1
ATOM 6943 C C . GLU F 2 7 ? 3.040 -14.759 57.702 1.00 24.07 7 GLU F C 1
ATOM 6944 O O . GLU F 2 7 ? 3.184 -14.754 58.925 1.00 21.41 7 GLU F O 1
ATOM 6950 N N . PHE F 2 8 ? 3.607 -15.673 56.911 1.00 23.54 8 PHE F N 1
ATOM 6951 C CA . PHE F 2 8 ? 4.479 -16.707 57.466 1.00 23.32 8 PHE F CA 1
ATOM 6952 C C . PHE F 2 8 ? 5.665 -16.014 58.139 1.00 24.05 8 PHE F C 1
ATOM 6953 O O . PHE F 2 8 ? 6.104 -16.411 59.223 1.00 24.66 8 PHE F O 1
ATOM 6961 N N . LEU F 2 9 ? 6.186 -14.978 57.491 1.00 23.11 9 LEU F N 1
ATOM 6962 C CA . LEU F 2 9 ? 7.305 -14.238 58.058 1.00 23.02 9 LEU F CA 1
ATOM 6963 C C . LEU F 2 9 ? 6.830 -13.474 59.297 1.00 23.45 9 LEU F C 1
ATOM 6964 O O . LEU F 2 9 ? 7.513 -13.444 60.320 1.00 22.47 9 LEU F O 1
ATOM 6969 N N . ALA F 2 10 ? 5.645 -12.877 59.209 1.00 22.94 10 ALA F N 1
ATOM 6970 C CA . ALA F 2 10 ? 5.082 -12.138 60.331 1.00 23.81 10 ALA F CA 1
ATOM 6971 C C . ALA F 2 10 ? 4.954 -13.039 61.560 1.00 23.59 10 ALA F C 1
ATOM 6972 O O . ALA F 2 10 ? 5.123 -12.591 62.693 1.00 20.86 10 ALA F O 1
ATOM 6974 N N . GLU F 2 11 ? 4.656 -14.313 61.322 1.00 25.42 11 GLU F N 1
ATOM 6975 C CA . GLU F 2 11 ? 4.482 -15.284 62.397 1.00 25.76 11 GLU F CA 1
ATOM 6976 C C . GLU F 2 11 ? 5.727 -15.540 63.243 1.00 25.72 11 GLU F C 1
ATOM 6977 O O . GLU F 2 11 ? 5.659 -16.216 64.270 1.00 25.78 11 GLU F O 1
ATOM 6983 N N . LYS F 2 12 ? 6.862 -14.997 62.822 1.00 27.04 12 LYS F N 1
ATOM 6984 C CA . LYS F 2 12 ? 8.093 -15.160 63.585 1.00 29.28 12 LYS F CA 1
ATOM 6985 C C . LYS F 2 12 ? 8.167 -14.103 64.683 1.00 28.68 12 LYS F C 1
ATOM 6986 O O . LYS F 2 12 ? 8.863 -14.289 65.681 1.00 29.78 12 LYS F O 1
ATOM 6992 N N . GLU F 2 13 ? 7.448 -12.997 64.493 1.00 27.45 13 GLU F N 1
ATOM 6993 C CA . GLU F 2 13 ? 7.431 -11.908 65.468 1.00 28.72 13 GLU F CA 1
ATOM 6994 C C . GLU F 2 13 ? 7.066 -12.400 66.862 1.00 29.55 13 GLU F C 1
ATOM 6995 O O . GLU F 2 13 ? 6.186 -13.248 67.036 1.00 29.58 13 GLU F O 1
ATOM 7001 N N . LEU F 2 14 ? 7.737 -11.851 67.863 1.00 30.53 14 LEU F N 1
ATOM 7002 C CA . LEU F 2 14 ? 7.461 -12.242 69.235 1.00 30.48 14 LEU F CA 1
ATOM 7003 C C . LEU F 2 14 ? 6.254 -11.477 69.762 1.00 29.12 14 LEU F C 1
ATOM 7004 O O . LEU F 2 14 ? 6.020 -10.326 69.399 1.00 28.97 14 LEU F O 1
ATOM 7009 N N . VAL F 2 15 ? 5.473 -12.147 70.595 1.00 29.36 15 VAL F N 1
ATOM 7010 C CA . VAL F 2 15 ? 4.320 -11.545 71.240 1.00 29.15 15 VAL F CA 1
ATOM 7011 C C . VAL F 2 15 ? 4.375 -12.116 72.651 1.00 30.62 15 VAL F C 1
ATOM 7012 O O . VAL F 2 15 ? 5.107 -13.078 72.904 1.00 27.97 15 VAL F O 1
ATOM 7016 N N . THR F 2 16 ? 3.623 -11.525 73.569 1.00 30.97 16 THR F N 1
ATOM 7017 C CA . THR F 2 16 ? 3.621 -12.002 74.943 1.00 31.40 16 THR F CA 1
ATOM 7018 C C . THR F 2 16 ? 2.329 -12.739 75.253 1.00 32.05 16 THR F C 1
ATOM 7019 O O . THR F 2 16 ? 1.240 -12.275 74.912 1.00 32.00 16 THR F O 1
ATOM 7023 N N . ILE F 2 17 ? 2.456 -13.894 75.896 1.00 31.99 17 ILE F N 1
ATOM 7024 C CA . ILE F 2 17 ? 1.297 -14.684 76.277 1.00 32.39 17 ILE F CA 1
ATOM 7025 C C . ILE F 2 17 ? 1.333 -14.978 77.778 1.00 34.53 17 ILE F C 1
ATOM 7026 O O . ILE F 2 17 ? 2.378 -14.864 78.426 1.00 34.75 17 ILE F O 1
ATOM 7031 N N . ILE F 2 18 ? 0.177 -15.342 78.319 1.00 34.75 18 ILE F N 1
ATOM 7032 C CA . ILE F 2 18 ? 0.050 -15.712 79.717 1.00 35.70 18 ILE F CA 1
ATOM 7033 C C . ILE F 2 18 ? -0.482 -17.134 79.703 1.00 36.35 18 ILE F C 1
ATOM 7034 O O . ILE F 2 18 ? -1.680 -17.358 79.530 1.00 35.97 18 ILE F O 1
ATOM 7039 N N . PRO F 2 19 ? 0.408 -18.119 79.870 1.00 37.89 19 PRO F N 1
ATOM 7040 C CA . PRO F 2 19 ? -0.026 -19.517 79.866 1.00 39.84 19 PRO F CA 1
ATOM 7041 C C . PRO F 2 19 ? -0.776 -19.905 81.131 1.00 41.55 19 PRO F C 1
ATOM 7042 O O . PRO F 2 19 ? -0.734 -19.190 82.132 1.00 42.20 19 PRO F O 1
ATOM 7046 N N . ASN F 2 20 ? -1.482 -21.029 81.067 1.00 42.28 20 ASN F N 1
ATOM 7047 C CA . ASN F 2 20 ? -2.218 -21.543 82.212 1.00 43.87 20 ASN F CA 1
ATOM 7048 C C . ASN F 2 20 ? -1.745 -22.976 82.458 1.00 44.53 20 ASN F C 1
ATOM 7049 O O . ASN F 2 20 ? -2.493 -23.819 82.947 1.00 44.83 20 ASN F O 1
ATOM 7054 N N . PHE F 2 21 ? -0.489 -23.234 82.103 1.00 44.86 21 PHE F N 1
ATOM 7055 C CA . PHE F 2 21 ? 0.117 -24.550 82.260 1.00 44.99 21 PHE F CA 1
ATOM 7056 C C . PHE F 2 21 ? 1.596 -24.363 82.556 1.00 45.97 21 PHE F C 1
ATOM 7057 O O . PHE F 2 21 ? 2.132 -23.268 82.388 1.00 45.44 21 PHE F O 1
ATOM 7065 N N . SER F 2 22 ? 2.254 -25.430 82.991 1.00 47.88 22 SER F N 1
ATOM 7066 C CA . SER F 2 22 ? 3.679 -25.370 83.292 1.00 50.82 22 SER F CA 1
ATOM 7067 C C . SER F 2 22 ? 4.459 -26.188 82.275 1.00 52.02 22 SER F C 1
ATOM 7068 O O . SER F 2 22 ? 3.954 -27.185 81.751 1.00 52.79 22 SER F O 1
ATOM 7071 N N . LEU F 2 23 ? 5.690 -25.767 81.995 1.00 52.80 23 LEU F N 1
ATOM 7072 C CA . LEU F 2 23 ? 6.524 -26.474 81.035 1.00 54.07 23 LEU F CA 1
ATOM 7073 C C . LEU F 2 23 ? 7.968 -25.980 81.045 1.00 54.48 23 LEU F C 1
ATOM 7074 O O . LEU F 2 23 ? 8.223 -24.779 81.125 1.00 53.92 23 LEU F O 1
ATOM 7079 N N . ASP F 2 24 ? 8.907 -26.919 80.959 1.00 55.78 24 ASP F N 1
ATOM 7080 C CA . ASP F 2 24 ? 10.332 -26.596 80.946 1.00 57.35 24 ASP F CA 1
ATOM 7081 C C . ASP F 2 24 ? 10.676 -25.971 79.599 1.00 57.48 24 ASP F C 1
ATOM 7082 O O . ASP F 2 24 ? 9.903 -26.088 78.645 1.00 56.50 24 ASP F O 1
ATOM 7087 N N . LYS F 2 25 ? 11.833 -25.318 79.517 1.00 57.24 25 LYS F N 1
ATOM 7088 C CA . LYS F 2 25 ? 12.251 -24.698 78.269 1.00 57.30 25 LYS F CA 1
ATOM 7089 C C . LYS F 2 25 ? 12.206 -25.707 77.134 1.00 57.57 25 LYS F C 1
ATOM 7090 O O . LYS F 2 25 ? 12.526 -26.883 77.318 1.00 57.85 25 LYS F O 1
ATOM 7096 N N . ILE F 2 26 ? 11.785 -25.244 75.963 1.00 56.81 26 ILE F N 1
ATOM 7097 C CA . ILE F 2 26 ? 11.723 -26.094 74.786 1.00 56.55 26 ILE F CA 1
ATOM 7098 C C . ILE F 2 26 ? 12.828 -25.607 73.874 1.00 55.66 26 ILE F C 1
ATOM 7099 O O . ILE F 2 26 ? 12.922 -24.413 73.590 1.00 55.48 26 ILE F O 1
ATOM 7104 N N . TYR F 2 27 ? 13.674 -26.525 73.425 1.00 55.57 27 TYR F N 1
ATOM 7105 C CA . TYR F 2 27 ? 14.773 -26.148 72.551 1.00 55.95 27 TYR F CA 1
ATOM 7106 C C . TYR F 2 27 ? 14.399 -26.337 71.087 1.00 54.65 27 TYR F C 1
ATOM 7107 O O . TYR F 2 27 ? 14.580 -27.412 70.519 1.00 54.23 27 TYR F O 1
ATOM 7116 N N . LEU F 2 28 ? 13.861 -25.279 70.489 1.00 53.71 28 LEU F N 1
ATOM 7117 C CA . LEU F 2 28 ? 13.460 -25.305 69.089 1.00 52.37 28 LEU F CA 1
ATOM 7118 C C . LEU F 2 28 ? 14.641 -24.899 68.228 1.00 51.80 28 LEU F C 1
ATOM 7119 O O . LEU F 2 28 ? 15.458 -24.075 68.634 1.00 51.17 28 LEU F O 1
ATOM 7124 N N . ILE F 2 29 ? 14.720 -25.479 67.036 1.00 52.92 29 ILE F N 1
ATOM 7125 C CA . ILE F 2 29 ? 15.798 -25.183 66.100 1.00 53.38 29 ILE F CA 1
ATOM 7126 C C . ILE F 2 29 ? 15.967 -23.675 65.904 1.00 54.02 29 ILE F C 1
ATOM 7127 O O . ILE F 2 29 ? 17.063 -23.197 65.612 1.00 54.43 29 ILE F O 1
ATOM 7132 N N . GLY F 2 30 ? 14.880 -22.930 66.077 1.00 54.55 30 GLY F N 1
ATOM 7133 C CA . GLY F 2 30 ? 14.939 -21.490 65.902 1.00 55.44 30 GLY F CA 1
ATOM 7134 C C . GLY F 2 30 ? 15.128 -20.718 67.191 1.00 56.57 30 GLY F C 1
ATOM 7135 O O . GLY F 2 30 ? 14.815 -19.529 67.255 1.00 57.55 30 GLY F O 1
ATOM 7136 N N . GLY F 2 31 ? 15.637 -21.387 68.221 1.00 57.45 31 GLY F N 1
ATOM 7137 C CA . GLY F 2 31 ? 15.858 -20.723 69.495 1.00 57.74 31 GLY F CA 1
ATOM 7138 C C . GLY F 2 31 ? 15.166 -21.385 70.672 1.00 57.70 31 GLY F C 1
ATOM 7139 O O . GLY F 2 31 ? 14.370 -22.308 70.499 1.00 58.32 31 GLY F O 1
ATOM 7140 N N . ASP F 2 32 ? 15.473 -20.910 71.876 1.00 57.45 32 ASP F N 1
ATOM 7141 C CA . ASP F 2 32 ? 14.880 -21.448 73.097 1.00 56.92 32 ASP F CA 1
ATOM 7142 C C . ASP F 2 32 ? 13.656 -20.647 73.526 1.00 55.17 32 ASP F C 1
ATOM 7143 O O . ASP F 2 32 ? 13.581 -19.439 73.306 1.00 54.68 32 ASP F O 1
ATOM 7148 N N . LEU F 2 33 ? 12.703 -21.331 74.148 1.00 53.49 33 LEU F N 1
ATOM 7149 C CA . LEU F 2 33 ? 11.478 -20.694 74.614 1.00 52.95 33 LEU F CA 1
ATOM 7150 C C . LEU F 2 33 ? 11.090 -21.227 75.984 1.00 53.12 33 LEU F C 1
ATOM 7151 O O . LEU F 2 33 ? 11.255 -22.414 76.270 1.00 53.43 33 LEU F O 1
ATOM 7156 N N . GLY F 2 34 ? 10.569 -20.344 76.827 1.00 52.49 34 GLY F N 1
ATOM 7157 C CA . GLY F 2 34 ? 10.159 -20.754 78.156 1.00 52.08 34 GLY F CA 1
ATOM 7158 C C . GLY F 2 34 ? 11.234 -20.553 79.206 1.00 51.83 34 GLY F C 1
ATOM 7159 O O . GLY F 2 34 ? 12.205 -19.832 78.975 1.00 52.88 34 GLY F O 1
ATOM 7160 N N . PRO F 2 35 ? 11.095 -21.194 80.377 1.00 51.15 35 PRO F N 1
ATOM 7161 C CA . PRO F 2 35 ? 9.977 -22.079 80.717 1.00 50.39 35 PRO F CA 1
ATOM 7162 C C . PRO F 2 35 ? 8.639 -21.347 80.766 1.00 49.24 35 PRO F C 1
ATOM 7163 O O . PRO F 2 35 ? 8.589 -20.118 80.737 1.00 49.56 35 PRO F O 1
ATOM 7167 N N . PHE F 2 36 ? 7.558 -22.115 80.838 1.00 48.22 36 PHE F N 1
ATOM 7168 C CA . PHE F 2 36 ? 6.218 -21.553 80.903 1.00 47.33 36 PHE F CA 1
ATOM 7169 C C . PHE F 2 36 ? 5.682 -21.744 82.315 1.00 47.40 36 PHE F C 1
ATOM 7170 O O . PHE F 2 36 ? 5.755 -22.841 82.872 1.00 46.83 36 PHE F O 1
ATOM 7178 N N . ASN F 2 37 ? 5.155 -20.669 82.891 1.00 46.64 37 ASN F N 1
ATOM 7179 C CA . ASN F 2 37 ? 4.606 -20.705 84.240 1.00 46.29 37 ASN F CA 1
ATOM 7180 C C . ASN F 2 37 ? 3.250 -20.010 84.270 1.00 45.45 37 ASN F C 1
ATOM 7181 O O . ASN F 2 37 ? 3.118 -18.872 83.819 1.00 46.17 37 ASN F O 1
ATOM 7186 N N . PRO F 2 38 ? 2.225 -20.687 84.807 1.00 43.78 38 PRO F N 1
ATOM 7187 C CA . PRO F 2 38 ? 0.877 -20.120 84.890 1.00 43.15 38 PRO F CA 1
ATOM 7188 C C . PRO F 2 38 ? 0.882 -18.674 85.375 1.00 43.29 38 PRO F C 1
ATOM 7189 O O . PRO F 2 38 ? 1.569 -18.339 86.339 1.00 43.75 38 PRO F O 1
ATOM 7193 N N . GLY F 2 39 ? 0.126 -17.821 84.689 1.00 42.48 39 GLY F N 1
ATOM 7194 C CA . GLY F 2 39 ? 0.034 -16.423 85.067 1.00 41.16 39 GLY F CA 1
ATOM 7195 C C . GLY F 2 39 ? 1.279 -15.582 84.862 1.00 41.49 39 GLY F C 1
ATOM 7196 O O . GLY F 2 39 ? 1.274 -14.392 85.168 1.00 42.07 39 GLY F O 1
ATOM 7197 N N . LEU F 2 40 ? 2.346 -16.182 84.348 1.00 42.39 40 LEU F N 1
ATOM 7198 C CA . LEU F 2 40 ? 3.587 -15.444 84.116 1.00 43.94 40 LEU F CA 1
ATOM 7199 C C . LEU F 2 40 ? 3.788 -15.090 82.641 1.00 44.10 40 LEU F C 1
ATOM 7200 O O . LEU F 2 40 ? 3.597 -15.927 81.760 1.00 44.61 40 LEU F O 1
ATOM 7205 N N . PRO F 2 41 ? 4.176 -13.836 82.356 1.00 43.95 41 PRO F N 1
ATOM 7206 C CA . PRO F 2 41 ? 4.404 -13.379 80.980 1.00 42.99 41 PRO F CA 1
ATOM 7207 C C . PRO F 2 41 ? 5.615 -14.044 80.321 1.00 42.80 41 PRO F C 1
ATOM 7208 O O . PRO F 2 41 ? 6.693 -14.126 80.913 1.00 43.05 41 PRO F O 1
ATOM 7212 N N . VAL F 2 42 ? 5.432 -14.513 79.093 1.00 40.86 42 VAL F N 1
ATOM 7213 C CA . VAL F 2 42 ? 6.514 -15.142 78.351 1.00 38.84 42 VAL F CA 1
ATOM 7214 C C . VAL F 2 42 ? 6.377 -14.828 76.861 1.00 38.23 42 VAL F C 1
ATOM 7215 O O . VAL F 2 42 ? 5.293 -14.923 76.288 1.00 37.45 42 VAL F O 1
ATOM 7219 N N . GLU F 2 43 ? 7.482 -14.433 76.245 1.00 37.55 43 GLU F N 1
ATOM 7220 C CA . GLU F 2 43 ? 7.480 -14.105 74.834 1.00 38.12 43 GLU F CA 1
ATOM 7221 C C . GLU F 2 43 ? 7.665 -15.362 74.001 1.00 37.14 43 GLU F C 1
ATOM 7222 O O . GLU F 2 43 ? 8.525 -16.188 74.297 1.00 36.46 43 GLU F O 1
ATOM 7228 N N . VAL F 2 44 ? 6.848 -15.500 72.962 1.00 34.73 44 VAL F N 1
ATOM 7229 C CA . VAL F 2 44 ? 6.927 -16.646 72.063 1.00 33.08 44 VAL F CA 1
ATOM 7230 C C . VAL F 2 44 ? 6.612 -16.198 70.639 1.00 31.89 44 VAL F C 1
ATOM 7231 O O . VAL F 2 44 ? 6.050 -15.123 70.424 1.00 30.59 44 VAL F O 1
ATOM 7235 N N . PRO F 2 45 ? 6.995 -17.013 69.646 1.00 30.68 45 PRO F N 1
ATOM 7236 C CA . PRO F 2 45 ? 6.721 -16.662 68.250 1.00 28.07 45 PRO F CA 1
ATOM 7237 C C . PRO F 2 45 ? 5.205 -16.588 68.076 1.00 25.43 45 PRO F C 1
ATOM 7238 O O . PRO F 2 45 ? 4.475 -17.388 68.653 1.00 25.22 45 PRO F O 1
ATOM 7242 N N . LEU F 2 46 ? 4.736 -15.625 67.296 1.00 25.41 46 LEU F N 1
ATOM 7243 C CA . LEU F 2 46 ? 3.305 -15.466 67.056 1.00 24.89 46 LEU F CA 1
ATOM 7244 C C . LEU F 2 46 ? 2.634 -16.780 66.627 1.00 24.86 46 LEU F C 1
ATOM 7245 O O . LEU F 2 46 ? 1.525 -17.080 67.067 1.00 24.25 46 LEU F O 1
ATOM 7250 N N . TRP F 2 47 ? 3.292 -17.571 65.779 1.00 24.36 47 TRP F N 1
ATOM 7251 C CA . TRP F 2 47 ? 2.682 -18.830 65.357 1.00 23.69 47 TRP F CA 1
ATOM 7252 C C . TRP F 2 47 ? 2.405 -19.755 66.538 1.00 25.35 47 TRP F C 1
ATOM 7253 O O . TRP F 2 47 ? 1.392 -20.461 66.553 1.00 25.00 47 TRP F O 1
ATOM 7264 N N . LEU F 2 48 ? 3.298 -19.769 67.527 1.00 25.01 48 LEU F N 1
ATOM 7265 C CA . LEU F 2 48 ? 3.080 -20.622 68.692 1.00 26.00 48 LEU F CA 1
ATOM 7266 C C . LEU F 2 48 ? 1.969 -20.026 69.562 1.00 24.99 48 LEU F C 1
ATOM 7267 O O . LEU F 2 48 ? 1.086 -20.741 70.035 1.00 24.95 48 LEU F O 1
ATOM 7272 N N . ALA F 2 49 ? 2.006 -18.712 69.755 1.00 24.34 49 ALA F N 1
ATOM 7273 C CA . ALA F 2 49 ? 0.988 -18.031 70.554 1.00 25.85 49 ALA F CA 1
ATOM 7274 C C . ALA F 2 49 ? -0.414 -18.339 70.027 1.00 27.57 49 ALA F C 1
ATOM 7275 O O . ALA F 2 49 ? -1.324 -18.672 70.796 1.00 27.75 49 ALA F O 1
ATOM 7277 N N . ILE F 2 50 ? -0.579 -18.224 68.710 1.00 28.70 50 ILE F N 1
ATOM 7278 C CA . ILE F 2 50 ? -1.861 -18.478 68.063 1.00 29.20 50 ILE F CA 1
ATOM 7279 C C . ILE F 2 50 ? -2.328 -19.896 68.307 1.00 30.67 50 ILE F C 1
ATOM 7280 O O . ILE F 2 50 ? -3.498 -20.130 68.602 1.00 32.73 50 ILE F O 1
ATOM 7285 N N . ASN F 2 51 ? -1.412 -20.845 68.170 1.00 32.20 51 ASN F N 1
ATOM 7286 C CA . ASN F 2 51 ? -1.739 -22.245 68.374 1.00 34.03 51 ASN F CA 1
ATOM 7287 C C . ASN F 2 51 ? -2.124 -22.523 69.830 1.00 35.34 51 ASN F C 1
ATOM 7288 O O . ASN F 2 51 ? -3.155 -23.134 70.101 1.00 35.84 51 ASN F O 1
ATOM 7293 N N . LEU F 2 52 ? -1.292 -22.078 70.767 1.00 35.78 52 LEU F N 1
ATOM 7294 C CA . LEU F 2 52 ? -1.572 -22.294 72.185 1.00 35.76 52 LEU F CA 1
ATOM 7295 C C . LEU F 2 52 ? -2.902 -21.656 72.573 1.00 36.77 52 LEU F C 1
ATOM 7296 O O . LEU F 2 52 ? -3.658 -22.211 73.370 1.00 36.67 52 LEU F O 1
ATOM 7301 N N . LYS F 2 53 ? -3.187 -20.489 72.002 1.00 38.02 53 LYS F N 1
ATOM 7302 C CA . LYS F 2 53 ? -4.433 -19.788 72.286 1.00 38.34 53 LYS F CA 1
ATOM 7303 C C . LYS F 2 53 ? -5.642 -20.609 71.849 1.00 40.29 53 LYS F C 1
ATOM 7304 O O . LYS F 2 53 ? -6.626 -20.722 72.584 1.00 40.07 53 LYS F O 1
ATOM 7310 N N . GLN F 2 54 ? -5.569 -21.170 70.645 1.00 41.17 54 GLN F N 1
ATOM 7311 C CA . GLN F 2 54 ? -6.661 -21.972 70.107 1.00 43.40 54 GLN F CA 1
ATOM 7312 C C . GLN F 2 54 ? -6.861 -23.256 70.900 1.00 43.71 54 GLN F C 1
ATOM 7313 O O . GLN F 2 54 ? -7.957 -23.813 70.927 1.00 42.51 54 GLN F O 1
ATOM 7319 N N . ARG F 2 55 ? -5.793 -23.719 71.542 1.00 44.81 55 ARG F N 1
ATOM 7320 C CA . ARG F 2 55 ? -5.840 -24.927 72.358 1.00 45.71 55 ARG F CA 1
ATOM 7321 C C . ARG F 2 55 ? -6.201 -24.513 73.782 1.00 46.27 55 ARG F C 1
ATOM 7322 O O . ARG F 2 55 ? -6.208 -25.327 74.708 1.00 45.32 55 ARG F O 1
ATOM 7330 N N . GLN F 2 56 ? -6.495 -23.226 73.933 1.00 46.13 56 GLN F N 1
ATOM 7331 C CA . GLN F 2 56 ? -6.874 -22.635 75.207 1.00 46.84 56 GLN F CA 1
ATOM 7332 C C . GLN F 2 56 ? -5.881 -22.926 76.322 1.00 46.22 56 GLN F C 1
ATOM 7333 O O . GLN F 2 56 ? -6.262 -23.321 77.421 1.00 47.10 56 GLN F O 1
ATOM 7339 N N . LYS F 2 57 ? -4.602 -22.719 76.037 1.00 45.31 57 LYS F N 1
ATOM 7340 C CA . LYS F 2 57 ? -3.561 -22.957 77.026 1.00 44.16 57 LYS F CA 1
ATOM 7341 C C . LYS F 2 57 ? -2.853 -21.658 77.375 1.00 42.81 57 LYS F C 1
ATOM 7342 O O . LYS F 2 57 ? -1.812 -21.659 78.034 1.00 43.77 57 LYS F O 1
ATOM 7348 N N . CYS F 2 58 ? -3.419 -20.544 76.931 1.00 41.16 58 CYS F N 1
ATOM 7349 C CA . CYS F 2 58 ? -2.823 -19.252 77.223 1.00 40.47 58 CYS F CA 1
ATOM 7350 C C . CYS F 2 58 ? -3.777 -18.106 76.958 1.00 39.83 58 CYS F C 1
ATOM 7351 O O . CYS F 2 58 ? -4.902 -18.299 76.507 1.00 40.47 58 CYS F O 1
ATOM 7354 N N . ARG F 2 59 ? -3.306 -16.908 77.270 1.00 39.10 59 ARG F N 1
ATOM 7355 C CA . ARG F 2 59 ? -4.051 -15.686 77.047 1.00 37.95 59 ARG F CA 1
ATOM 7356 C C . ARG F 2 59 ? -3.099 -14.869 76.193 1.00 36.83 59 ARG F C 1
ATOM 7357 O O . ARG F 2 59 ? -1.895 -14.853 76.458 1.00 36.11 59 ARG F O 1
ATOM 7365 N N . LEU F 2 60 ? -3.618 -14.207 75.166 1.00 35.88 60 LEU F N 1
ATOM 7366 C CA . LEU F 2 60 ? -2.766 -13.401 74.304 1.00 35.98 60 LEU F CA 1
ATOM 7367 C C . LEU F 2 60 ? -2.810 -11.954 74.732 1.00 36.41 60 LEU F C 1
ATOM 7368 O O . LEU F 2 60 ? -3.882 -11.399 74.963 1.00 36.18 60 LEU F O 1
ATOM 7373 N N . LEU F 2 61 ? -1.639 -11.341 74.847 1.00 36.50 61 LEU F N 1
ATOM 7374 C CA . LEU F 2 61 ? -1.584 -9.948 75.241 1.00 36.88 61 LEU F CA 1
ATOM 7375 C C . LEU F 2 61 ? -1.447 -9.083 74.005 1.00 38.37 61 LEU F C 1
ATOM 7376 O O . LEU F 2 61 ? -0.707 -9.412 73.080 1.00 38.55 61 LEU F O 1
ATOM 7381 N N . PRO F 2 62 ? -2.182 -7.968 73.965 1.00 38.72 62 PRO F N 1
ATOM 7382 C CA . PRO F 2 62 ? -2.128 -7.057 72.824 1.00 38.08 62 PRO F CA 1
ATOM 7383 C C . PRO F 2 62 ? -0.788 -6.332 72.791 1.00 38.05 62 PRO F C 1
ATOM 7384 O O . PRO F 2 62 ? -0.278 -5.919 73.833 1.00 37.79 62 PRO F O 1
ATOM 7388 N N . PRO F 2 63 ? -0.191 -6.181 71.599 1.00 37.27 63 PRO F N 1
ATOM 7389 C CA . PRO F 2 63 ? 1.089 -5.473 71.550 1.00 36.92 63 PRO F CA 1
ATOM 7390 C C . PRO F 2 63 ? 0.834 -4.085 72.133 1.00 38.54 63 PRO F C 1
ATOM 7391 O O . PRO F 2 63 ? -0.298 -3.599 72.106 1.00 38.37 63 PRO F O 1
ATOM 7395 N N . GLU F 2 64 ? 1.872 -3.452 72.667 1.00 40.21 64 GLU F N 1
ATOM 7396 C CA . GLU F 2 64 ? 1.718 -2.135 73.268 1.00 41.82 64 GLU F CA 1
ATOM 7397 C C . GLU F 2 64 ? 1.091 -1.126 72.312 1.00 40.96 64 GLU F C 1
ATOM 7398 O O . GLU F 2 64 ? 0.373 -0.216 72.740 1.00 40.22 64 GLU F O 1
ATOM 7404 N N . TRP F 2 65 ? 1.356 -1.293 71.018 1.00 38.10 65 TRP F N 1
ATOM 7405 C CA . TRP F 2 65 ? 0.822 -0.383 70.011 1.00 35.38 65 TRP F CA 1
ATOM 7406 C C . TRP F 2 65 ? -0.626 -0.669 69.625 1.00 34.18 65 TRP F C 1
ATOM 7407 O O . TRP F 2 65 ? -1.293 0.191 69.057 1.00 35.67 65 TRP F O 1
ATOM 7418 N N . MET F 2 66 ? -1.118 -1.865 69.936 1.00 33.38 66 MET F N 1
ATOM 7419 C CA . MET F 2 66 ? -2.484 -2.230 69.575 1.00 33.15 66 MET F CA 1
ATOM 7420 C C . MET F 2 66 ? -3.486 -1.694 70.592 1.00 34.66 66 MET F C 1
ATOM 7421 O O . MET F 2 66 ? -4.064 -2.439 71.380 1.00 33.26 66 MET F O 1
ATOM 7426 N N . ASP F 2 67 ? -3.688 -0.385 70.545 1.00 36.20 67 ASP F N 1
ATOM 7427 C CA . ASP F 2 67 ? -4.586 0.303 71.454 1.00 37.65 67 ASP F CA 1
ATOM 7428 C C . ASP F 2 67 ? -5.321 1.399 70.688 1.00 36.19 67 ASP F C 1
ATOM 7429 O O . ASP F 2 67 ? -4.709 2.134 69.915 1.00 36.50 67 ASP F O 1
ATOM 7434 N N . VAL F 2 68 ? -6.630 1.504 70.906 1.00 35.73 68 VAL F N 1
ATOM 7435 C CA . VAL F 2 68 ? -7.455 2.500 70.219 1.00 36.77 68 VAL F CA 1
ATOM 7436 C C . VAL F 2 68 ? -6.876 3.912 70.241 1.00 38.16 68 VAL F C 1
ATOM 7437 O O . VAL F 2 68 ? -6.751 4.549 69.196 1.00 37.79 68 VAL F O 1
ATOM 7441 N N . GLU F 2 69 ? -6.528 4.403 71.428 1.00 40.52 69 GLU F N 1
ATOM 7442 C CA . GLU F 2 69 ? -5.958 5.743 71.573 1.00 41.73 69 GLU F CA 1
ATOM 7443 C C . GLU F 2 69 ? -4.723 5.935 70.699 1.00 40.01 69 GLU F C 1
ATOM 7444 O O . GLU F 2 69 ? -4.645 6.879 69.914 1.00 40.29 69 GLU F O 1
ATOM 7450 N N . LYS F 2 70 ? -3.755 5.037 70.843 1.00 38.21 70 LYS F N 1
ATOM 7451 C CA . LYS F 2 70 ? -2.521 5.127 70.072 1.00 37.29 70 LYS F CA 1
ATOM 7452 C C . LYS F 2 70 ? -2.727 4.981 68.563 1.00 34.27 70 LYS F C 1
ATOM 7453 O O . LYS F 2 70 ? -2.126 5.718 67.784 1.00 32.23 70 LYS F O 1
ATOM 7459 N N . LEU F 2 71 ? -3.571 4.035 68.152 1.00 32.31 71 LEU F N 1
ATOM 7460 C CA . LEU F 2 71 ? -3.824 3.822 66.728 1.00 31.75 71 LEU F CA 1
ATOM 7461 C C . LEU F 2 71 ? -4.533 5.017 66.094 1.00 33.26 71 LEU F C 1
ATOM 7462 O O . LEU F 2 71 ? -4.263 5.363 64.945 1.00 33.61 71 LEU F O 1
ATOM 7467 N N . GLU F 2 72 ? -5.429 5.658 66.837 1.00 34.55 72 GLU F N 1
ATOM 7468 C CA . GLU F 2 72 ? -6.118 6.823 66.299 1.00 36.71 72 GLU F CA 1
ATOM 7469 C C . GLU F 2 72 ? -5.112 7.918 65.973 1.00 35.64 72 GLU F C 1
ATOM 7470 O O . GLU F 2 72 ? -5.213 8.575 64.935 1.00 36.48 72 GLU F O 1
ATOM 7476 N N . LYS F 2 73 ? -4.134 8.112 66.850 1.00 34.57 73 LYS F N 1
ATOM 7477 C CA . LYS F 2 73 ? -3.128 9.140 66.617 1.00 35.03 73 LYS F CA 1
ATOM 7478 C C . LYS F 2 73 ? -2.235 8.781 65.429 1.00 32.42 73 LYS F C 1
ATOM 7479 O O . LYS F 2 73 ? -1.928 9.632 64.593 1.00 30.03 73 LYS F O 1
ATOM 7485 N N . MET F 2 74 ? -1.814 7.526 65.348 1.00 30.54 74 MET F N 1
ATOM 7486 C CA . MET F 2 74 ? -0.982 7.109 64.223 1.00 31.08 74 MET F CA 1
ATOM 7487 C C . MET F 2 74 ? -1.770 7.264 62.922 1.00 28.28 74 MET F C 1
ATOM 7488 O O . MET F 2 74 ? -1.243 7.722 61.910 1.00 26.70 74 MET F O 1
ATOM 7493 N N . ARG F 2 75 ? -3.044 6.896 62.961 1.00 27.47 75 ARG F N 1
ATOM 7494 C CA . ARG F 2 75 ? -3.890 7.002 61.780 1.00 28.06 75 ARG F CA 1
ATOM 7495 C C . ARG F 2 75 ? -4.019 8.459 61.355 1.00 28.02 75 ARG F C 1
ATOM 7496 O O . ARG F 2 75 ? -3.848 8.783 60.179 1.00 28.05 75 ARG F O 1
ATOM 7504 N N . ASP F 2 76 ? -4.304 9.343 62.308 1.00 27.56 76 ASP F N 1
ATOM 7505 C CA . ASP F 2 76 ? -4.426 10.760 61.980 1.00 27.98 76 ASP F CA 1
ATOM 7506 C C . ASP F 2 76 ? -3.095 11.276 61.464 1.00 26.12 76 ASP F C 1
ATOM 7507 O O . ASP F 2 76 ? -3.038 12.009 60.477 1.00 27.24 76 ASP F O 1
ATOM 7512 N N . HIS F 2 77 ? -2.018 10.889 62.138 1.00 26.37 77 HIS F N 1
ATOM 7513 C CA . HIS F 2 77 ? -0.687 11.339 61.751 1.00 25.39 77 HIS F CA 1
ATOM 7514 C C . HIS F 2 77 ? -0.353 10.911 60.324 1.00 25.20 77 HIS F C 1
ATOM 7515 O O . HIS F 2 77 ? 0.225 11.680 59.552 1.00 25.17 77 HIS F O 1
ATOM 7522 N N . GLU F 2 78 ? -0.725 9.681 59.979 1.00 24.69 78 GLU F N 1
ATOM 7523 C CA . GLU F 2 78 ? -0.474 9.153 58.638 1.00 25.68 78 GLU F CA 1
ATOM 7524 C C . GLU F 2 78 ? -1.249 9.935 57.570 1.00 24.08 78 GLU F C 1
ATOM 7525 O O . GLU F 2 78 ? -0.770 10.107 56.450 1.00 24.22 78 GLU F O 1
ATOM 7531 N N . ARG F 2 79 ? -2.446 10.404 57.914 1.00 25.14 79 ARG F N 1
ATOM 7532 C CA . ARG F 2 79 ? -3.258 11.174 56.968 1.00 27.11 79 ARG F CA 1
ATOM 7533 C C . ARG F 2 79 ? -2.695 12.565 56.702 1.00 29.06 79 ARG F C 1
ATOM 7534 O O . ARG F 2 79 ? -2.768 13.066 55.580 1.00 29.81 79 ARG F O 1
ATOM 7542 N N . LYS F 2 80 ? -2.130 13.186 57.733 1.00 31.74 80 LYS F N 1
ATOM 7543 C CA . LYS F 2 80 ? -1.581 14.531 57.596 1.00 33.84 80 LYS F CA 1
ATOM 7544 C C . LYS F 2 80 ? -0.287 14.588 56.796 1.00 33.86 80 LYS F C 1
ATOM 7545 O O . LYS F 2 80 ? 0.025 15.615 56.206 1.00 34.58 80 LYS F O 1
ATOM 7551 N N . GLU F 2 81 ? 0.465 13.493 56.774 1.00 33.59 81 GLU F N 1
ATOM 7552 C CA . GLU F 2 81 ? 1.739 13.475 56.065 1.00 33.31 81 GLU F CA 1
ATOM 7553 C C . GLU F 2 81 ? 1.661 13.091 54.590 1.00 32.87 81 GLU F C 1
ATOM 7554 O O . GLU F 2 81 ? 0.869 12.234 54.204 1.00 31.52 81 GLU F O 1
ATOM 7560 N N . GLU F 2 82 ? 2.497 13.730 53.772 1.00 32.16 82 GLU F N 1
ATOM 7561 C CA . GLU F 2 82 ? 2.543 13.449 52.341 1.00 33.62 82 GLU F CA 1
ATOM 7562 C C . GLU F 2 82 ? 3.414 12.215 52.077 1.00 34.23 82 GLU F C 1
ATOM 7563 O O . GLU F 2 82 ? 3.364 11.631 50.995 1.00 35.34 82 GLU F O 1
ATOM 7569 N N . THR F 2 83 ? 4.213 11.827 53.069 1.00 32.40 83 THR F N 1
ATOM 7570 C CA . THR F 2 83 ? 5.075 10.654 52.954 1.00 30.94 83 THR F CA 1
ATOM 7571 C C . THR F 2 83 ? 4.572 9.582 53.914 1.00 29.29 83 THR F C 1
ATOM 7572 O O . THR F 2 83 ? 3.690 9.845 54.730 1.00 28.14 83 THR F O 1
ATOM 7576 N N . PHE F 2 84 ? 5.131 8.377 53.813 1.00 26.94 84 PHE F N 1
ATOM 7577 C CA . PHE F 2 84 ? 4.734 7.277 54.688 1.00 26.74 84 PHE F CA 1
ATOM 7578 C C . PHE F 2 84 ? 5.366 7.453 56.059 1.00 26.17 84 PHE F C 1
ATOM 7579 O O . PHE F 2 84 ? 6.530 7.833 56.160 1.00 26.32 84 PHE F O 1
ATOM 7587 N N . THR F 2 85 ? 4.604 7.179 57.112 1.00 24.79 85 THR F N 1
ATOM 7588 C CA . THR F 2 85 ? 5.124 7.323 58.466 1.00 24.16 85 THR F CA 1
ATOM 7589 C C . THR F 2 85 ? 5.550 5.972 59.017 1.00 26.59 85 THR F C 1
ATOM 7590 O O . THR F 2 85 ? 5.163 4.924 58.496 1.00 26.67 85 THR F O 1
ATOM 7594 N N . PRO F 2 86 ? 6.369 5.978 60.079 1.00 27.37 86 PRO F N 1
ATOM 7595 C CA . PRO F 2 86 ? 6.815 4.711 60.660 1.00 26.43 86 PRO F CA 1
ATOM 7596 C C . PRO F 2 86 ? 5.647 3.958 61.279 1.00 26.84 86 PRO F C 1
ATOM 7597 O O . PRO F 2 86 ? 4.878 4.524 62.057 1.00 26.18 86 PRO F O 1
ATOM 7601 N N . MET F 2 87 ? 5.501 2.687 60.923 1.00 25.21 87 MET F N 1
ATOM 7602 C CA . MET F 2 87 ? 4.428 1.885 61.482 1.00 26.47 87 MET F CA 1
ATOM 7603 C C . MET F 2 87 ? 4.960 1.264 62.774 1.00 27.57 87 MET F C 1
ATOM 7604 O O . MET F 2 87 ? 6.163 1.062 62.909 1.00 28.89 87 MET F O 1
ATOM 7609 N N . PRO F 2 88 ? 4.068 0.947 63.730 1.00 29.19 88 PRO F N 1
ATOM 7610 C CA . PRO F 2 88 ? 4.407 0.352 65.034 1.00 29.53 88 PRO F CA 1
ATOM 7611 C C . PRO F 2 88 ? 4.999 -1.053 64.937 1.00 30.68 88 PRO F C 1
ATOM 7612 O O . PRO F 2 88 ? 5.561 -1.571 65.906 1.00 31.54 88 PRO F O 1
ATOM 7616 N N . SER F 2 89 ? 4.853 -1.672 63.771 1.00 29.50 89 SER F N 1
ATOM 7617 C CA . SER F 2 89 ? 5.360 -3.019 63.550 1.00 26.63 89 SER F CA 1
ATOM 7618 C C . SER F 2 89 ? 5.587 -3.258 62.068 1.00 27.68 89 SER F C 1
ATOM 7619 O O . SER F 2 89 ? 4.841 -2.748 61.232 1.00 26.99 89 SER F O 1
ATOM 7622 N N . PRO F 2 90 ? 6.627 -4.035 61.720 1.00 28.21 90 PRO F N 1
ATOM 7623 C CA . PRO F 2 90 ? 6.930 -4.332 60.316 1.00 25.22 90 PRO F CA 1
ATOM 7624 C C . PRO F 2 90 ? 5.830 -5.223 59.739 1.00 24.28 90 PRO F C 1
ATOM 7625 O O . PRO F 2 90 ? 5.751 -5.422 58.528 1.00 23.91 90 PRO F O 1
ATOM 7629 N N . TYR F 2 91 ? 4.999 -5.766 60.627 1.00 22.32 91 TYR F N 1
ATOM 7630 C CA . TYR F 2 91 ? 3.881 -6.629 60.240 1.00 22.63 91 TYR F CA 1
ATOM 7631 C C . TYR F 2 91 ? 2.617 -6.232 61.004 1.00 20.51 91 TYR F C 1
ATOM 7632 O O . TYR F 2 91 ? 1.944 -7.076 61.596 1.00 19.75 91 TYR F O 1
ATOM 7641 N N . TYR F 2 92 ? 2.288 -4.947 60.980 1.00 19.53 92 TYR F N 1
ATOM 7642 C CA . TYR F 2 92 ? 1.117 -4.469 61.698 1.00 22.09 92 TYR F CA 1
ATOM 7643 C C . TYR F 2 92 ? -0.198 -5.047 61.161 1.00 22.38 92 TYR F C 1
ATOM 7644 O O . TYR F 2 92 ? -1.123 -5.300 61.936 1.00 21.62 92 TYR F O 1
ATOM 7653 N N . MET F 2 93 ? -0.278 -5.268 59.849 1.00 22.58 93 MET F N 1
ATOM 7654 C CA . MET F 2 93 ? -1.489 -5.835 59.237 1.00 25.05 93 MET F CA 1
ATOM 7655 C C . MET F 2 93 ? -1.700 -7.287 59.669 1.00 23.58 93 MET F C 1
ATOM 7656 O O . MET F 2 93 ? -2.790 -7.672 60.086 1.00 24.08 93 MET F O 1
ATOM 7661 N N . GLU F 2 94 ? -0.645 -8.084 59.552 1.00 24.67 94 GLU F N 1
ATOM 7662 C CA . GLU F 2 94 ? -0.677 -9.499 59.909 1.00 25.74 94 GLU F CA 1
ATOM 7663 C C . GLU F 2 94 ? -0.957 -9.732 61.395 1.00 26.89 94 GLU F C 1
ATOM 7664 O O . GLU F 2 94 ? -1.760 -10.602 61.756 1.00 27.40 94 GLU F O 1
ATOM 7670 N N . LEU F 2 95 ? -0.284 -8.975 62.259 1.00 25.55 95 LEU F N 1
ATOM 7671 C CA . LEU F 2 95 ? -0.502 -9.126 63.695 1.00 26.70 95 LEU F CA 1
ATOM 7672 C C . LEU F 2 95 ? -1.936 -8.762 64.055 1.00 24.98 95 LEU F C 1
ATOM 7673 O O . LEU F 2 95 ? -2.567 -9.447 64.863 1.00 25.16 95 LEU F O 1
ATOM 7678 N N . THR F 2 96 ? -2.458 -7.697 63.450 1.00 23.68 96 THR F N 1
ATOM 7679 C CA . THR F 2 96 ? -3.835 -7.286 63.725 1.00 24.50 96 THR F CA 1
ATOM 7680 C C . THR F 2 96 ? -4.794 -8.369 63.224 1.00 24.25 96 THR F C 1
ATOM 7681 O O . THR F 2 96 ? -5.708 -8.790 63.933 1.00 25.12 96 THR F O 1
ATOM 7685 N N . LYS F 2 97 ? -4.569 -8.826 61.999 1.00 24.15 97 LYS F N 1
ATOM 7686 C CA . LYS F 2 97 ? -5.408 -9.861 61.408 1.00 24.24 97 LYS F CA 1
ATOM 7687 C C . LYS F 2 97 ? -5.431 -11.153 62.235 1.00 24.11 97 LYS F C 1
ATOM 7688 O O . LYS F 2 97 ? -6.500 -11.684 62.532 1.00 25.05 97 LYS F O 1
ATOM 7694 N N . LEU F 2 98 ? -4.264 -11.656 62.620 1.00 23.82 98 LEU F N 1
ATOM 7695 C CA . LEU F 2 98 ? -4.213 -12.897 63.393 1.00 25.43 98 LEU F CA 1
ATOM 7696 C C . LEU F 2 98 ? -4.696 -12.750 64.837 1.00 26.61 98 LEU F C 1
ATOM 7697 O O . LEU F 2 98 ? -5.471 -13.579 65.323 1.00 25.99 98 LEU F O 1
ATOM 7702 N N . LEU F 2 99 ? -4.249 -11.705 65.526 1.00 28.32 99 LEU F N 1
ATOM 7703 C CA . LEU F 2 99 ? -4.672 -11.498 66.908 1.00 29.42 99 LEU F CA 1
ATOM 7704 C C . LEU F 2 99 ? -6.178 -11.277 67.014 1.00 29.94 99 LEU F C 1
ATOM 7705 O O . LEU F 2 99 ? -6.829 -11.856 67.880 1.00 30.31 99 LEU F O 1
ATOM 7710 N N . LEU F 2 100 ? -6.741 -10.454 66.134 1.00 31.09 100 LEU F N 1
ATOM 7711 C CA . LEU F 2 100 ? -8.180 -10.197 66.186 1.00 32.99 100 LEU F CA 1
ATOM 7712 C C . LEU F 2 100 ? -9.015 -11.407 65.794 1.00 32.89 100 LEU F C 1
ATOM 7713 O O . LEU F 2 100 ? -10.133 -11.568 66.274 1.00 34.26 100 LEU F O 1
ATOM 7718 N N . ASN F 2 101 ? -8.470 -12.257 64.928 1.00 33.71 101 ASN F N 1
ATOM 7719 C CA . ASN F 2 101 ? -9.169 -13.457 64.475 1.00 34.81 101 ASN F CA 1
ATOM 7720 C C . ASN F 2 101 ? -9.146 -14.602 65.484 1.00 35.55 101 ASN F C 1
ATOM 7721 O O . ASN F 2 101 ? -10.027 -15.464 65.464 1.00 35.84 101 ASN F O 1
ATOM 7726 N N . HIS F 2 102 ? -8.150 -14.622 66.366 1.00 35.58 102 HIS F N 1
ATOM 7727 C CA . HIS F 2 102 ? -8.041 -15.715 67.329 1.00 35.85 102 HIS F CA 1
ATOM 7728 C C . HIS F 2 102 ? -8.044 -15.321 68.796 1.00 36.06 102 HIS F C 1
ATOM 7729 O O . HIS F 2 102 ? -8.068 -16.191 69.667 1.00 36.60 102 HIS F O 1
ATOM 7736 N N . ALA F 2 103 ? -8.021 -14.025 69.079 1.00 36.14 103 ALA F N 1
ATOM 7737 C CA . ALA F 2 103 ? -8.002 -13.578 70.464 1.00 37.25 103 ALA F CA 1
ATOM 7738 C C . ALA F 2 103 ? -8.679 -12.237 70.661 1.00 38.08 103 ALA F C 1
ATOM 7739 O O . ALA F 2 103 ? -8.223 -11.427 71.468 1.00 37.96 103 ALA F O 1
ATOM 7741 N N . SER F 2 104 ? -9.764 -11.993 69.935 1.00 38.62 104 SER F N 1
ATOM 7742 C CA . SER F 2 104 ? -10.462 -10.723 70.083 1.00 40.02 104 SER F CA 1
ATOM 7743 C C . SER F 2 104 ? -10.997 -10.586 71.507 1.00 38.95 104 SER F C 1
ATOM 7744 O O . SER F 2 104 ? -11.186 -9.477 71.996 1.00 39.25 104 SER F O 1
ATOM 7747 N N . ASP F 2 105 ? -11.227 -11.714 72.176 1.00 39.73 105 ASP F N 1
ATOM 7748 C CA . ASP F 2 105 ? -11.720 -11.684 73.552 1.00 42.24 105 ASP F CA 1
ATOM 7749 C C . ASP F 2 105 ? -10.600 -11.307 74.526 1.00 43.53 105 ASP F C 1
ATOM 7750 O O . ASP F 2 105 ? -10.839 -11.127 75.719 1.00 44.51 105 ASP F O 1
ATOM 7755 N N . ASN F 2 106 ? -9.380 -11.195 74.009 1.00 43.27 106 ASN F N 1
ATOM 7756 C CA . ASN F 2 106 ? -8.224 -10.814 74.814 1.00 43.77 106 ASN F CA 1
ATOM 7757 C C . ASN F 2 106 ? -7.794 -9.399 74.430 1.00 44.88 106 ASN F C 1
ATOM 7758 O O . ASN F 2 106 ? -7.069 -8.734 75.173 1.00 46.40 106 ASN F O 1
ATOM 7763 N N . ILE F 2 107 ? -8.248 -8.947 73.264 1.00 43.50 107 ILE F N 1
ATOM 7764 C CA . ILE F 2 107 ? -7.916 -7.618 72.770 1.00 42.52 107 ILE F CA 1
ATOM 7765 C C . ILE F 2 107 ? -9.087 -6.666 73.011 1.00 42.56 107 ILE F C 1
ATOM 7766 O O . ILE F 2 107 ? -10.191 -6.883 72.513 1.00 42.45 107 ILE F O 1
ATOM 7771 N N . PRO F 2 108 ? -8.861 -5.599 73.788 1.00 42.72 108 PRO F N 1
ATOM 7772 C CA . PRO F 2 108 ? -9.915 -4.624 74.082 1.00 42.09 108 PRO F CA 1
ATOM 7773 C C . PRO F 2 108 ? -10.394 -3.886 72.834 1.00 40.84 108 PRO F C 1
ATOM 7774 O O . PRO F 2 108 ? -9.596 -3.568 71.949 1.00 39.47 108 PRO F O 1
ATOM 7778 N N . LYS F 2 109 ? -11.696 -3.615 72.775 1.00 38.78 109 LYS F N 1
ATOM 7779 C CA . LYS F 2 109 ? -12.293 -2.905 71.647 1.00 38.19 109 LYS F CA 1
ATOM 7780 C C . LYS F 2 109 ? -11.704 -3.389 70.325 1.00 36.70 109 LYS F C 1
ATOM 7781 O O . LYS F 2 109 ? -11.169 -2.602 69.544 1.00 35.70 109 LYS F O 1
ATOM 7787 N N . ALA F 2 110 ? -11.808 -4.693 70.093 1.00 35.52 110 ALA F N 1
ATOM 7788 C CA . ALA F 2 110 ? -11.280 -5.324 68.893 1.00 36.11 110 ALA F CA 1
ATOM 7789 C C . ALA F 2 110 ? -11.810 -4.700 67.605 1.00 36.79 110 ALA F C 1
ATOM 7790 O O . ALA F 2 110 ? -11.038 -4.369 66.703 1.00 34.92 110 ALA F O 1
ATOM 7792 N N . ASP F 2 111 ? -13.126 -4.532 67.529 1.00 37.68 111 ASP F N 1
ATOM 7793 C CA . ASP F 2 111 ? -13.755 -3.962 66.345 1.00 39.78 111 ASP F CA 1
ATOM 7794 C C . ASP F 2 111 ? -13.227 -2.585 65.971 1.00 38.55 111 ASP F C 1
ATOM 7795 O O . ASP F 2 111 ? -13.088 -2.273 64.787 1.00 40.32 111 ASP F O 1
ATOM 7800 N N . GLU F 2 112 ? -12.934 -1.761 66.969 1.00 36.68 112 GLU F N 1
ATOM 7801 C CA . GLU F 2 112 ? -12.414 -0.423 66.708 1.00 36.58 112 GLU F CA 1
ATOM 7802 C C . GLU F 2 112 ? -10.979 -0.496 66.203 1.00 35.36 112 GLU F C 1
ATOM 7803 O O . GLU F 2 112 ? -10.554 0.316 65.377 1.00 34.14 112 GLU F O 1
ATOM 7809 N N . ILE F 2 113 ? -10.229 -1.465 66.716 1.00 33.74 113 ILE F N 1
ATOM 7810 C CA . ILE F 2 113 ? -8.844 -1.641 66.306 1.00 33.24 113 ILE F CA 1
ATOM 7811 C C . ILE F 2 113 ? -8.825 -2.127 64.860 1.00 32.45 113 ILE F C 1
ATOM 7812 O O . ILE F 2 113 ? -8.017 -1.672 64.049 1.00 30.58 113 ILE F O 1
ATOM 7817 N N . ARG F 2 114 ? -9.737 -3.043 64.546 1.00 33.53 114 ARG F N 1
ATOM 7818 C CA . ARG F 2 114 ? -9.856 -3.594 63.201 1.00 35.50 114 ARG F CA 1
ATOM 7819 C C . ARG F 2 114 ? -10.110 -2.453 62.212 1.00 34.80 114 ARG F C 1
ATOM 7820 O O . ARG F 2 114 ? -9.529 -2.409 61.126 1.00 33.97 114 ARG F O 1
ATOM 7828 N N . THR F 2 115 ? -10.967 -1.518 62.611 1.00 33.63 115 THR F N 1
ATOM 7829 C CA . THR F 2 115 ? -11.305 -0.377 61.770 1.00 31.81 115 THR F CA 1
ATOM 7830 C C . THR F 2 115 ? -10.133 0.582 61.605 1.00 29.99 115 THR F C 1
ATOM 7831 O O . THR F 2 115 ? -9.834 1.015 60.497 1.00 32.48 115 THR F O 1
ATOM 7835 N N . LEU F 2 116 ? -9.467 0.910 62.708 1.00 28.26 116 LEU F N 1
ATOM 7836 C CA . LEU F 2 116 ? -8.335 1.827 62.673 1.00 25.69 116 LEU F CA 1
ATOM 7837 C C . LEU F 2 116 ? -7.183 1.300 61.823 1.00 24.06 116 LEU F C 1
ATOM 7838 O O . LEU F 2 116 ? -6.558 2.056 61.079 1.00 22.81 116 LEU F O 1
ATOM 7843 N N . VAL F 2 117 ? -6.891 0.010 61.935 1.00 22.41 117 VAL F N 1
ATOM 7844 C CA . VAL F 2 117 ? -5.809 -0.563 61.145 1.00 25.70 117 VAL F CA 1
ATOM 7845 C C . VAL F 2 117 ? -6.214 -0.614 59.667 1.00 26.63 117 VAL F C 1
ATOM 7846 O O . VAL F 2 117 ? -5.390 -0.391 58.777 1.00 28.19 117 VAL F O 1
ATOM 7850 N N . LYS F 2 118 ? -7.484 -0.898 59.404 1.00 26.57 118 LYS F N 1
ATOM 7851 C CA . LYS F 2 118 ? -7.962 -0.927 58.030 1.00 27.95 118 LYS F CA 1
ATOM 7852 C C . LYS F 2 118 ? -7.807 0.479 57.447 1.00 26.32 118 LYS F C 1
ATOM 7853 O O . LYS F 2 118 ? -7.405 0.637 56.295 1.00 26.85 118 LYS F O 1
ATOM 7859 N N . ASP F 2 119 ? -8.118 1.500 58.243 1.00 24.86 119 ASP F N 1
ATOM 7860 C CA . ASP F 2 119 ? -7.992 2.884 57.780 1.00 24.14 119 ASP F CA 1
ATOM 7861 C C . ASP F 2 119 ? -6.552 3.228 57.392 1.00 24.04 119 ASP F C 1
ATOM 7862 O O . ASP F 2 119 ? -6.313 3.904 56.390 1.00 20.43 119 ASP F O 1
ATOM 7867 N N . MET F 2 120 ? -5.594 2.784 58.202 1.00 23.39 120 MET F N 1
ATOM 7868 C CA . MET F 2 120 ? -4.188 3.074 57.931 1.00 24.93 120 MET F CA 1
ATOM 7869 C C . MET F 2 120 ? -3.751 2.408 56.646 1.00 23.60 120 MET F C 1
ATOM 7870 O O . MET F 2 120 ? -2.973 2.974 55.876 1.00 22.71 120 MET F O 1
ATOM 7875 N N . TRP F 2 121 ? -4.252 1.200 56.416 1.00 22.32 121 TRP F N 1
ATOM 7876 C CA . TRP F 2 121 ? -3.922 0.474 55.200 1.00 21.58 121 TRP F CA 1
ATOM 7877 C C . TRP F 2 121 ? -4.460 1.237 53.991 1.00 20.13 121 TRP F C 1
ATOM 7878 O O . TRP F 2 121 ? -3.721 1.508 53.049 1.00 19.47 121 TRP F O 1
ATOM 7889 N N . ASP F 2 122 ? -5.742 1.599 54.031 1.00 21.04 122 ASP F N 1
ATOM 7890 C CA . ASP F 2 122 ? -6.371 2.313 52.918 1.00 22.33 122 ASP F CA 1
ATOM 7891 C C . ASP F 2 122 ? -5.679 3.626 52.623 1.00 21.61 122 ASP F C 1
ATOM 7892 O O . ASP F 2 122 ? -5.481 3.991 51.465 1.00 22.66 122 ASP F O 1
ATOM 7897 N N . THR F 2 123 ? -5.305 4.336 53.675 1.00 20.52 123 THR F N 1
ATOM 7898 C CA . THR F 2 123 ? -4.632 5.610 53.501 1.00 21.84 123 THR F CA 1
ATOM 7899 C C . THR F 2 123 ? -3.284 5.391 52.825 1.00 20.80 123 THR F C 1
ATOM 7900 O O . THR F 2 123 ? -2.930 6.074 51.866 1.00 20.87 123 THR F O 1
ATOM 7904 N N . ARG F 2 124 ? -2.541 4.413 53.319 1.00 20.88 124 ARG F N 1
ATOM 7905 C CA . ARG F 2 124 ? -1.221 4.133 52.787 1.00 20.12 124 ARG F CA 1
ATOM 7906 C C . ARG F 2 124 ? -1.180 3.536 51.374 1.00 22.02 124 ARG F C 1
ATOM 7907 O O . ARG F 2 124 ? -0.255 3.839 50.605 1.00 22.72 124 ARG F O 1
ATOM 7915 N N . ILE F 2 125 ? -2.163 2.710 51.005 1.00 19.68 125 ILE F N 1
ATOM 7916 C CA . ILE F 2 125 ? -2.137 2.148 49.653 1.00 18.56 125 ILE F CA 1
ATOM 7917 C C . ILE F 2 125 ? -2.504 3.220 48.625 1.00 19.00 125 ILE F C 1
ATOM 7918 O O . ILE F 2 125 ? -1.989 3.218 47.517 1.00 20.27 125 ILE F O 1
ATOM 7923 N N . ALA F 2 126 ? -3.389 4.143 48.989 1.00 19.63 126 ALA F N 1
ATOM 7924 C CA . ALA F 2 126 ? -3.750 5.213 48.059 1.00 23.57 126 ALA F CA 1
ATOM 7925 C C . ALA F 2 126 ? -2.521 6.102 47.900 1.00 23.85 126 ALA F C 1
ATOM 7926 O O . ALA F 2 126 ? -2.215 6.590 46.810 1.00 26.09 126 ALA F O 1
ATOM 7928 N N . LYS F 2 127 ? -1.806 6.294 49.002 1.00 25.65 127 LYS F N 1
ATOM 7929 C CA . LYS F 2 127 ? -0.607 7.113 48.990 1.00 24.13 127 LYS F CA 1
ATOM 7930 C C . LYS F 2 127 ? 0.445 6.418 48.137 1.00 23.05 127 LYS F C 1
ATOM 7931 O O . LYS F 2 127 ? 1.255 7.070 47.473 1.00 22.47 127 LYS F O 1
ATOM 7937 N N . LEU F 2 128 ? 0.418 5.089 48.143 1.00 21.90 128 LEU F N 1
ATOM 7938 C CA . LEU F 2 128 ? 1.379 4.307 47.374 1.00 20.15 128 LEU F CA 1
ATOM 7939 C C . LEU F 2 128 ? 1.147 4.496 45.874 1.00 20.31 128 LEU F C 1
ATOM 7940 O O . LEU F 2 128 ? 2.094 4.510 45.086 1.00 19.19 128 LEU F O 1
ATOM 7945 N N . ARG F 2 129 ? -0.113 4.646 45.471 1.00 18.00 129 ARG F N 1
ATOM 7946 C CA . ARG F 2 129 ? -0.406 4.841 44.057 1.00 17.71 129 ARG F CA 1
ATOM 7947 C C . ARG F 2 129 ? 0.110 6.200 43.583 1.00 17.04 129 ARG F C 1
ATOM 7948 O O . ARG F 2 129 ? 0.696 6.306 42.512 1.00 14.98 129 ARG F O 1
ATOM 7956 N N . VAL F 2 130 ? -0.105 7.240 44.387 1.00 20.11 130 VAL F N 1
ATOM 7957 C CA . VAL F 2 130 ? 0.347 8.580 44.025 1.00 22.45 130 VAL F CA 1
ATOM 7958 C C . VAL F 2 130 ? 1.870 8.600 43.970 1.00 22.76 130 VAL F C 1
ATOM 7959 O O . VAL F 2 130 ? 2.468 9.188 43.069 1.00 25.73 130 VAL F O 1
ATOM 7963 N N . SER F 2 131 ? 2.496 7.940 44.933 1.00 22.85 131 SER F N 1
ATOM 7964 C CA . SER F 2 131 ? 3.949 7.884 44.992 1.00 23.47 131 SER F CA 1
ATOM 7965 C C . SER F 2 131 ? 4.535 7.172 43.775 1.00 24.02 131 SER F C 1
ATOM 7966 O O . SER F 2 131 ? 5.580 7.566 43.262 1.00 25.48 131 SER F O 1
ATOM 7969 N N . ALA F 2 132 ? 3.864 6.124 43.305 1.00 22.85 132 ALA F N 1
ATOM 7970 C CA . ALA F 2 132 ? 4.353 5.384 42.146 1.00 20.91 132 ALA F CA 1
ATOM 7971 C C . ALA F 2 132 ? 4.150 6.224 40.887 1.00 20.32 132 ALA F C 1
ATOM 7972 O O . ALA F 2 132 ? 4.967 6.207 39.968 1.00 18.83 132 ALA F O 1
ATOM 7974 N N . ASP F 2 133 ? 3.048 6.963 40.855 1.00 21.98 133 ASP F N 1
ATOM 7975 C CA . ASP F 2 133 ? 2.735 7.828 39.720 1.00 19.99 133 ASP F CA 1
ATOM 7976 C C . ASP F 2 133 ? 3.830 8.895 39.605 1.00 20.45 133 ASP F C 1
ATOM 7977 O O . ASP F 2 133 ? 4.277 9.228 38.504 1.00 17.49 133 ASP F O 1
ATOM 7982 N N . SER F 2 134 ? 4.259 9.423 40.752 1.00 19.96 134 SER F N 1
ATOM 7983 C CA . SER F 2 134 ? 5.316 10.433 40.783 1.00 22.17 134 SER F CA 1
ATOM 7984 C C . SER F 2 134 ? 6.616 9.805 40.283 1.00 21.65 134 SER F C 1
ATOM 7985 O O . SER F 2 134 ? 7.336 10.387 39.472 1.00 20.73 134 SER F O 1
ATOM 7988 N N . PHE F 2 135 ? 6.894 8.602 40.774 1.00 22.11 135 PHE F N 1
ATOM 7989 C CA . PHE F 2 135 ? 8.087 7.860 40.397 1.00 22.78 135 PHE F CA 1
ATOM 7990 C C . PHE F 2 135 ? 8.138 7.692 38.881 1.00 23.08 135 PHE F C 1
ATOM 7991 O O . PHE F 2 135 ? 9.163 7.954 38.250 1.00 22.76 135 PHE F O 1
ATOM 7999 N N . VAL F 2 136 ? 7.028 7.243 38.301 1.00 23.49 136 VAL F N 1
ATOM 8000 C CA . VAL F 2 136 ? 6.946 7.031 36.856 1.00 23.24 136 VAL F CA 1
ATOM 8001 C C . VAL F 2 136 ? 6.997 8.349 36.081 1.00 23.42 136 VAL F C 1
ATOM 8002 O O . VAL F 2 136 ? 7.704 8.459 35.075 1.00 23.76 136 VAL F O 1
ATOM 8006 N N . ARG F 2 137 ? 6.243 9.341 36.552 1.00 21.92 137 ARG F N 1
ATOM 8007 C CA . ARG F 2 137 ? 6.193 10.658 35.917 1.00 23.17 137 ARG F CA 1
ATOM 8008 C C . ARG F 2 137 ? 7.563 11.296 35.721 1.00 22.57 137 ARG F C 1
ATOM 8009 O O . ARG F 2 137 ? 7.873 11.826 34.645 1.00 19.97 137 ARG F O 1
ATOM 8017 N N . GLN F 2 138 ? 8.368 11.265 36.778 1.00 20.63 138 GLN F N 1
ATOM 8018 C CA . GLN F 2 138 ? 9.690 11.874 36.738 1.00 22.68 138 GLN F CA 1
ATOM 8019 C C . GLN F 2 138 ? 10.728 10.900 36.210 1.00 22.63 138 GLN F C 1
ATOM 8020 O O . GLN F 2 138 ? 11.909 11.224 36.121 1.00 21.70 138 GLN F O 1
ATOM 8026 N N . GLN F 2 139 ? 10.272 9.705 35.850 1.00 21.95 139 GLN F N 1
ATOM 8027 C CA . GLN F 2 139 ? 11.151 8.685 35.308 1.00 23.06 139 GLN F CA 1
ATOM 8028 C C . GLN F 2 139 ? 12.354 8.406 36.208 1.00 23.83 139 GLN F C 1
ATOM 8029 O O . GLN F 2 139 ? 13.503 8.448 35.770 1.00 21.61 139 GLN F O 1
ATOM 8035 N N . GLU F 2 140 ? 12.074 8.108 37.472 1.00 23.00 140 GLU F N 1
ATOM 8036 C CA . GLU F 2 140 ? 13.117 7.797 38.442 1.00 22.87 140 GLU F CA 1
ATOM 8037 C C . GLU F 2 140 ? 13.626 6.380 38.198 1.00 22.35 140 GLU F C 1
ATOM 8038 O O . GLU F 2 140 ? 12.940 5.568 37.584 1.00 23.85 140 GLU F O 1
ATOM 8044 N N . ALA F 2 141 ? 14.826 6.086 38.685 1.00 20.62 141 ALA F N 1
ATOM 8045 C CA . ALA F 2 141 ? 15.424 4.768 38.511 1.00 18.74 141 ALA F CA 1
ATOM 8046 C C . ALA F 2 141 ? 15.739 4.157 39.862 1.00 18.45 141 ALA F C 1
ATOM 8047 O O . ALA F 2 141 ? 16.315 3.072 39.945 1.00 20.44 141 ALA F O 1
ATOM 8049 N N . HIS F 2 142 ? 15.364 4.857 40.924 1.00 17.70 142 HIS F N 1
ATOM 8050 C CA . HIS F 2 142 ? 15.631 4.375 42.269 1.00 17.68 142 HIS F CA 1
ATOM 8051 C C . HIS F 2 142 ? 14.835 5.121 43.318 1.00 18.19 142 HIS F C 1
ATOM 8052 O O . HIS F 2 142 ? 14.512 6.295 43.153 1.00 19.20 142 HIS F O 1
ATOM 8059 N N . ALA F 2 143 ? 14.536 4.433 44.413 1.00 17.85 143 ALA F N 1
ATOM 8060 C CA . ALA F 2 143 ? 13.806 5.047 45.500 1.00 20.02 143 ALA F CA 1
ATOM 8061 C C . ALA F 2 143 ? 14.074 4.343 46.824 1.00 21.44 143 ALA F C 1
ATOM 8062 O O . ALA F 2 143 ? 14.314 3.129 46.871 1.00 22.27 143 ALA F O 1
ATOM 8064 N N . LYS F 2 144 ? 14.054 5.122 47.898 1.00 20.52 144 LYS F N 1
ATOM 8065 C CA . LYS F 2 144 ? 14.235 4.576 49.230 1.00 23.70 144 LYS F CA 1
ATOM 8066 C C . LYS F 2 144 ? 12.830 4.563 49.813 1.00 23.18 144 LYS F C 1
ATOM 8067 O O . LYS F 2 144 ? 12.072 5.513 49.630 1.00 23.15 144 LYS F O 1
ATOM 8073 N N . LEU F 2 145 ? 12.474 3.488 50.502 1.00 22.98 145 LEU F N 1
ATOM 8074 C CA . LEU F 2 145 ? 11.140 3.379 51.078 1.00 21.85 145 LEU F CA 1
ATOM 8075 C C . LEU F 2 145 ? 11.193 2.691 52.427 1.00 21.80 145 LEU F C 1
ATOM 8076 O O . LEU F 2 145 ? 10.573 1.648 52.620 1.00 22.11 145 LEU F O 1
ATOM 8081 N N . ASP F 2 146 ? 11.911 3.291 53.372 1.00 23.72 146 ASP F N 1
ATOM 8082 C CA . ASP F 2 146 ? 12.077 2.697 54.700 1.00 23.82 146 ASP F CA 1
ATOM 8083 C C . ASP F 2 146 ? 10.830 2.451 55.523 1.00 23.89 146 ASP F C 1
ATOM 8084 O O . ASP F 2 146 ? 10.800 1.516 56.323 1.00 24.81 146 ASP F O 1
ATOM 8089 N N . ASN F 2 147 ? 9.801 3.273 55.344 1.00 22.69 147 ASN F N 1
ATOM 8090 C CA . ASN F 2 147 ? 8.603 3.118 56.158 1.00 22.92 147 ASN F CA 1
ATOM 8091 C C . ASN F 2 147 ? 7.496 2.204 55.660 1.00 22.71 147 ASN F C 1
ATOM 8092 O O . ASN F 2 147 ? 6.488 2.036 56.336 1.00 23.00 147 ASN F O 1
ATOM 8097 N N . LEU F 2 148 ? 7.672 1.609 54.489 1.00 22.39 148 LEU F N 1
ATOM 8098 C CA . LEU F 2 148 ? 6.663 0.691 53.982 1.00 22.40 148 LEU F CA 1
ATOM 8099 C C . LEU F 2 148 ? 6.922 -0.694 54.572 1.00 21.59 148 LEU F C 1
ATOM 8100 O O . LEU F 2 148 ? 8.069 -1.073 54.825 1.00 20.89 148 LEU F O 1
ATOM 8105 N N . THR F 2 149 ? 5.855 -1.444 54.814 1.00 20.91 149 THR F N 1
ATOM 8106 C CA . THR F 2 149 ? 6.004 -2.781 55.355 1.00 19.95 149 THR F CA 1
ATOM 8107 C C . THR F 2 149 ? 5.957 -3.777 54.204 1.00 22.08 149 THR F C 1
ATOM 8108 O O . THR F 2 149 ? 5.508 -3.443 53.109 1.00 19.74 149 THR F O 1
ATOM 8112 N N . LEU F 2 150 ? 6.435 -4.994 54.457 1.00 22.06 150 LEU F N 1
ATOM 8113 C CA . LEU F 2 150 ? 6.479 -6.039 53.443 1.00 21.68 150 LEU F CA 1
ATOM 8114 C C . LEU F 2 150 ? 5.122 -6.359 52.816 1.00 20.60 150 LEU F C 1
ATOM 8115 O O . LEU F 2 150 ? 5.034 -6.547 51.608 1.00 19.82 150 LEU F O 1
ATOM 8120 N N . MET F 2 151 ? 4.068 -6.411 53.626 1.00 20.46 151 MET F N 1
ATOM 8121 C CA . MET F 2 151 ? 2.744 -6.712 53.098 1.00 19.70 151 MET F CA 1
ATOM 8122 C C . MET F 2 151 ? 2.300 -5.649 52.091 1.00 20.14 151 MET F C 1
ATOM 8123 O O . MET F 2 151 ? 1.676 -5.967 51.082 1.00 19.82 151 MET F O 1
ATOM 8128 N N . GLU F 2 152 ? 2.637 -4.392 52.363 1.00 18.96 152 GLU F N 1
ATOM 8129 C CA . GLU F 2 152 ? 2.272 -3.283 51.485 1.00 17.69 152 GLU F CA 1
ATOM 8130 C C . GLU F 2 152 ? 3.122 -3.275 50.216 1.00 18.62 152 GLU F C 1
ATOM 8131 O O . GLU F 2 152 ? 2.620 -3.029 49.113 1.00 17.19 152 GLU F O 1
ATOM 8137 N N . ILE F 2 153 ? 4.408 -3.563 50.378 1.00 15.97 153 ILE F N 1
ATOM 8138 C CA . ILE F 2 153 ? 5.330 -3.612 49.260 1.00 17.12 153 ILE F CA 1
ATOM 8139 C C . ILE F 2 153 ? 4.953 -4.764 48.335 1.00 18.63 153 ILE F C 1
ATOM 8140 O O . ILE F 2 153 ? 4.968 -4.621 47.115 1.00 18.90 153 ILE F O 1
ATOM 8145 N N . ASN F 2 154 ? 4.606 -5.904 48.921 1.00 18.21 154 ASN F N 1
ATOM 8146 C CA . ASN F 2 154 ? 4.282 -7.084 48.129 1.00 20.08 154 ASN F CA 1
ATOM 8147 C C . ASN F 2 154 ? 2.948 -7.040 47.395 1.00 20.41 154 ASN F C 1
ATOM 8148 O O . ASN F 2 154 ? 2.838 -7.539 46.276 1.00 18.27 154 ASN F O 1
ATOM 8153 N N . THR F 2 155 ? 1.938 -6.444 48.019 1.00 20.72 155 THR F N 1
ATOM 8154 C CA . THR F 2 155 ? 0.623 -6.361 47.402 1.00 20.39 155 THR F CA 1
ATOM 8155 C C . THR F 2 155 ? 0.624 -5.584 46.077 1.00 22.16 155 THR F C 1
ATOM 8156 O O . THR F 2 155 ? -0.057 -5.978 45.129 1.00 23.50 155 THR F O 1
ATOM 8160 N N . SER F 2 156 ? 1.400 -4.505 46.000 1.00 21.95 156 SER F N 1
ATOM 8161 C CA . SER F 2 156 ? 1.484 -3.695 44.778 1.00 23.10 156 SER F CA 1
ATOM 8162 C C . SER F 2 156 ? 2.821 -3.921 44.069 1.00 21.45 156 SER F C 1
ATOM 8163 O O . SER F 2 156 ? 3.004 -3.514 42.927 1.00 20.90 156 SER F O 1
ATOM 8166 N N . GLY F 2 157 ? 3.746 -4.567 44.768 1.00 21.39 157 GLY F N 1
ATOM 8167 C CA . GLY F 2 157 ? 5.085 -4.791 44.249 1.00 20.14 157 GLY F CA 1
ATOM 8168 C C . GLY F 2 157 ? 5.297 -5.409 42.885 1.00 19.78 157 GLY F C 1
ATOM 8169 O O . GLY F 2 157 ? 6.126 -4.934 42.107 1.00 20.92 157 GLY F O 1
ATOM 8170 N N . THR F 2 158 ? 4.584 -6.479 42.581 1.00 18.61 158 THR F N 1
ATOM 8171 C CA . THR F 2 158 ? 4.776 -7.104 41.286 1.00 20.50 158 THR F CA 1
ATOM 8172 C C . THR F 2 158 ? 4.339 -6.172 40.170 1.00 19.38 158 THR F C 1
ATOM 8173 O O . THR F 2 158 ? 4.994 -6.088 39.131 1.00 21.20 158 THR F O 1
ATOM 8177 N N . PHE F 2 159 ? 3.238 -5.462 40.398 1.00 20.81 159 PHE F N 1
ATOM 8178 C CA . PHE F 2 159 ? 2.688 -4.522 39.420 1.00 20.55 159 PHE F CA 1
ATOM 8179 C C . PHE F 2 159 ? 3.679 -3.405 39.103 1.00 20.15 159 PHE F C 1
ATOM 8180 O O . PHE F 2 159 ? 3.943 -3.100 37.938 1.00 17.35 159 PHE F O 1
ATOM 8188 N N . LEU F 2 160 ? 4.227 -2.799 40.152 1.00 20.30 160 LEU F N 1
ATOM 8189 C CA . LEU F 2 160 ? 5.171 -1.701 39.983 1.00 22.14 160 LEU F CA 1
ATOM 8190 C C . LEU F 2 160 ? 6.444 -2.131 39.270 1.00 19.94 160 LEU F C 1
ATOM 8191 O O . LEU F 2 160 ? 6.900 -1.455 38.353 1.00 20.08 160 LEU F O 1
ATOM 8196 N N . THR F 2 161 ? 7.017 -3.255 39.681 1.00 19.36 161 THR F N 1
ATOM 8197 C CA . THR F 2 161 ? 8.236 -3.723 39.039 1.00 22.81 161 THR F CA 1
ATOM 8198 C C . THR F 2 161 ? 7.994 -4.090 37.572 1.00 22.53 161 THR F C 1
ATOM 8199 O O . THR F 2 161 ? 8.818 -3.772 36.718 1.00 23.76 161 THR F O 1
ATOM 8203 N N . GLN F 2 162 ? 6.872 -4.743 37.268 1.00 22.83 162 GLN F N 1
ATOM 8204 C CA . GLN F 2 162 ? 6.590 -5.085 35.874 1.00 22.55 162 GLN F CA 1
ATOM 8205 C C . GLN F 2 162 ? 6.460 -3.792 35.074 1.00 21.83 162 GLN F C 1
ATOM 8206 O O . GLN F 2 162 ? 7.021 -3.668 33.987 1.00 20.91 162 GLN F O 1
ATOM 8212 N N . ALA F 2 163 ? 5.734 -2.821 35.624 1.00 20.73 163 ALA F N 1
ATOM 8213 C CA . ALA F 2 163 ? 5.562 -1.542 34.945 1.00 20.23 163 ALA F CA 1
ATOM 8214 C C . ALA F 2 163 ? 6.928 -0.892 34.732 1.00 19.79 163 ALA F C 1
ATOM 8215 O O . ALA F 2 163 ? 7.244 -0.448 33.626 1.00 18.94 163 ALA F O 1
ATOM 8217 N N . LEU F 2 164 ? 7.748 -0.854 35.780 1.00 18.50 164 LEU F N 1
ATOM 8218 C CA . LEU F 2 164 ? 9.071 -0.246 35.655 1.00 18.42 164 LEU F CA 1
ATOM 8219 C C . LEU F 2 164 ? 9.929 -1.011 34.652 1.00 17.77 164 LEU F C 1
ATOM 8220 O O . LEU F 2 164 ? 10.693 -0.408 33.897 1.00 16.88 164 LEU F O 1
ATOM 8225 N N . ASN F 2 165 ? 9.801 -2.336 34.626 1.00 18.16 165 ASN F N 1
ATOM 8226 C CA . ASN F 2 165 ? 10.568 -3.131 33.667 1.00 17.69 165 ASN F CA 1
ATOM 8227 C C . ASN F 2 165 ? 10.200 -2.721 32.247 1.00 17.44 165 ASN F C 1
ATOM 8228 O O . ASN F 2 165 ? 11.081 -2.572 31.407 1.00 15.83 165 ASN F O 1
ATOM 8233 N N . HIS F 2 166 ? 8.905 -2.512 31.991 1.00 19.48 166 HIS F N 1
ATOM 8234 C CA . HIS F 2 166 ? 8.439 -2.100 30.662 1.00 21.06 166 HIS F CA 1
ATOM 8235 C C . HIS F 2 166 ? 8.901 -0.695 30.314 1.00 22.01 166 HIS F C 1
ATOM 8236 O O . HIS F 2 166 ? 9.277 -0.425 29.177 1.00 22.42 166 HIS F O 1
ATOM 8243 N N . MET F 2 167 ? 8.850 0.206 31.290 1.00 22.89 167 MET F N 1
ATOM 8244 C CA . MET F 2 167 ? 9.270 1.581 31.059 1.00 24.14 167 MET F CA 1
ATOM 8245 C C . MET F 2 167 ? 10.739 1.632 30.690 1.00 22.58 167 MET F C 1
ATOM 8246 O O . MET F 2 167 ? 11.132 2.382 29.797 1.00 21.85 167 MET F O 1
ATOM 8251 N N . TYR F 2 168 ? 11.543 0.826 31.382 1.00 21.40 168 TYR F N 1
ATOM 8252 C CA . TYR F 2 168 ? 12.977 0.781 31.134 1.00 20.22 168 TYR F CA 1
ATOM 8253 C C . TYR F 2 168 ? 13.249 0.378 29.687 1.00 20.29 168 TYR F C 1
ATOM 8254 O O . TYR F 2 168 ? 14.122 0.947 29.034 1.00 20.78 168 TYR F O 1
ATOM 8263 N N . LYS F 2 169 ? 12.504 -0.603 29.187 1.00 19.91 169 LYS F N 1
ATOM 8264 C CA . LYS F 2 169 ? 12.677 -1.051 27.804 1.00 19.95 169 LYS F CA 1
ATOM 8265 C C . LYS F 2 169 ? 12.297 0.084 26.864 1.00 20.66 169 LYS F C 1
ATOM 8266 O O . LYS F 2 169 ? 13.012 0.371 25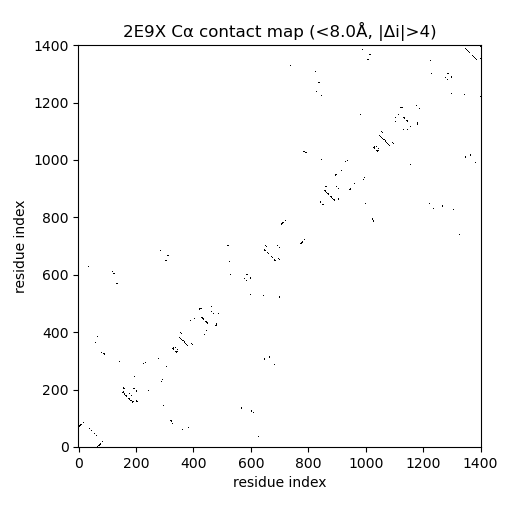.904 1.00 20.19 169 LYS F O 1
ATOM 8272 N N . LEU F 2 170 ? 11.161 0.722 27.137 1.00 19.35 170 LEU F N 1
ATOM 8273 C CA . LEU F 2 170 ? 10.694 1.816 26.291 1.00 21.96 170 LEU F CA 1
ATOM 8274 C C . LEU F 2 170 ? 11.652 2.994 26.303 1.00 24.83 170 LEU F C 1
ATOM 8275 O O . LEU F 2 170 ? 11.836 3.672 25.291 1.00 25.43 170 LEU F O 1
ATOM 8280 N N . ARG F 2 171 ? 12.265 3.229 27.456 1.00 27.18 171 ARG F N 1
ATOM 8281 C CA . ARG F 2 171 ? 13.196 4.331 27.626 1.00 30.86 171 ARG F CA 1
ATOM 8282 C C . ARG F 2 171 ? 14.506 4.111 26.870 1.00 31.83 171 ARG F C 1
ATOM 8283 O O . ARG F 2 171 ? 15.194 5.066 26.516 1.00 31.87 171 ARG F O 1
ATOM 8291 N N . THR F 2 172 ? 14.835 2.854 26.602 1.00 31.60 172 THR F N 1
ATOM 8292 C CA . THR F 2 172 ? 16.091 2.527 25.942 1.00 33.24 172 THR F CA 1
ATOM 8293 C C . THR F 2 172 ? 16.019 1.836 24.578 1.00 35.12 172 THR F C 1
ATOM 8294 O O . THR F 2 172 ? 17.040 1.340 24.099 1.00 35.12 172 THR F O 1
ATOM 8298 N N . ASN F 2 173 ? 14.851 1.809 23.939 1.00 37.17 173 ASN F N 1
ATOM 8299 C CA . ASN F 2 173 ? 14.738 1.118 22.648 1.00 39.83 173 ASN F CA 1
ATOM 8300 C C . ASN F 2 173 ? 15.505 1.713 21.458 1.00 42.21 173 ASN F C 1
ATOM 8301 O O . ASN F 2 173 ? 15.723 1.025 20.461 1.00 41.68 173 ASN F O 1
ATOM 8306 N N . LEU F 2 174 ? 15.912 2.977 21.544 1.00 45.68 174 LEU F N 1
ATOM 8307 C CA . LEU F 2 174 ? 16.671 3.594 20.451 1.00 48.72 174 LEU F CA 1
ATOM 8308 C C . LEU F 2 174 ? 18.164 3.569 20.773 1.00 52.22 174 LEU F C 1
ATOM 8309 O O . LEU F 2 174 ? 18.994 3.262 19.916 1.00 52.25 174 LEU F O 1
ATOM 8314 N N . GLN F 2 175 ? 18.486 3.898 22.022 1.00 55.92 175 GLN F N 1
ATOM 8315 C CA . GLN F 2 175 ? 19.861 3.940 22.517 1.00 58.79 175 GLN F CA 1
ATOM 8316 C C . GLN F 2 175 ? 20.545 2.569 22.532 1.00 59.18 175 GLN F C 1
ATOM 8317 O O . GLN F 2 175 ? 19.933 1.585 22.060 1.00 59.85 175 GLN F O 1
ATOM 8323 N N . MET G 3 4 ? -4.535 -24.673 38.973 1.00 80.99 1 MET G N 1
ATOM 8324 C CA . MET G 3 4 ? -5.277 -24.278 37.741 1.00 80.96 1 MET G CA 1
ATOM 8325 C C . MET G 3 4 ? -4.332 -23.759 36.662 1.00 79.63 1 MET G C 1
ATOM 8326 O O . MET G 3 4 ? -4.606 -23.905 35.469 1.00 80.46 1 MET G O 1
ATOM 8331 N N . SER G 3 5 ? -3.224 -23.152 37.082 1.00 76.97 2 SER G N 1
ATOM 8332 C CA . SER G 3 5 ? -2.239 -22.615 36.145 1.00 73.94 2 SER G CA 1
ATOM 8333 C C . SER G 3 5 ? -1.063 -21.971 36.875 1.00 70.69 2 SER G C 1
ATOM 8334 O O . SER G 3 5 ? -0.309 -21.190 36.292 1.00 70.07 2 SER G O 1
ATOM 8337 N N . GLU G 3 6 ? -0.906 -22.313 38.150 1.00 66.63 3 GLU G N 1
ATOM 8338 C CA . GLU G 3 6 ? 0.169 -21.766 38.974 1.00 61.87 3 GLU G CA 1
ATOM 8339 C C . GLU G 3 6 ? 1.550 -22.326 38.621 1.00 57.26 3 GLU G C 1
ATOM 8340 O O . GLU G 3 6 ? 2.570 -21.761 39.019 1.00 58.04 3 GLU G O 1
ATOM 8346 N N . ALA G 3 7 ? 1.584 -23.429 37.876 1.00 50.90 4 ALA G N 1
ATOM 8347 C CA . ALA G 3 7 ? 2.852 -24.052 37.491 1.00 43.50 4 ALA G CA 1
ATOM 8348 C C . ALA G 3 7 ? 3.163 -23.907 35.999 1.00 38.49 4 ALA G C 1
ATOM 8349 O O . ALA G 3 7 ? 4.197 -24.383 35.524 1.00 35.31 4 ALA G O 1
ATOM 8351 N N . TYR G 3 8 ? 2.265 -23.252 35.267 1.00 33.95 5 TYR G N 1
ATOM 8352 C CA . TYR G 3 8 ? 2.436 -23.032 33.831 1.00 31.35 5 TYR G CA 1
ATOM 8353 C C . TYR G 3 8 ? 3.111 -21.686 33.548 1.00 31.50 5 TYR G C 1
ATOM 8354 O O . TYR G 3 8 ? 2.492 -20.631 33.679 1.00 31.11 5 TYR G O 1
ATOM 8363 N N . PHE G 3 9 ? 4.376 -21.723 33.145 1.00 31.95 6 PHE G N 1
ATOM 8364 C CA . PHE G 3 9 ? 5.103 -20.491 32.871 1.00 33.49 6 PHE G CA 1
ATOM 8365 C C . PHE G 3 9 ? 5.415 -20.301 31.394 1.00 31.86 6 PHE G C 1
ATOM 8366 O O . PHE G 3 9 ? 6.450 -20.744 30.894 1.00 31.52 6 PHE G O 1
ATOM 8374 N N . ARG G 3 10 ? 4.498 -19.634 30.701 1.00 31.21 7 ARG G N 1
ATOM 8375 C CA . ARG G 3 10 ? 4.643 -19.384 29.273 1.00 32.27 7 ARG G CA 1
ATOM 8376 C C . ARG G 3 10 ? 5.820 -18.476 28.972 1.00 30.19 7 ARG G C 1
ATOM 8377 O O . ARG G 3 10 ? 6.232 -17.679 29.818 1.00 31.38 7 ARG G O 1
ATOM 8385 N N . VAL G 3 11 ? 6.362 -18.606 27.766 1.00 26.32 8 VAL G N 1
ATOM 8386 C CA . VAL G 3 11 ? 7.459 -17.753 27.339 1.00 25.92 8 VAL G CA 1
ATOM 8387 C C . VAL G 3 11 ? 6.827 -16.371 27.202 1.00 26.01 8 VAL G C 1
ATOM 8388 O O . VAL G 3 11 ? 5.840 -16.202 26.488 1.00 24.88 8 VAL G O 1
ATOM 8392 N N . GLU G 3 12 ? 7.379 -15.383 27.893 1.00 27.04 9 GLU G N 1
ATOM 8393 C CA . GLU G 3 12 ? 6.810 -14.045 27.836 1.00 28.38 9 GLU G CA 1
ATOM 8394 C C . GLU G 3 12 ? 7.269 -13.201 26.652 1.00 26.19 9 GLU G C 1
ATOM 8395 O O . GLU G 3 12 ? 8.222 -13.546 25.944 1.00 24.19 9 GLU G O 1
ATOM 8401 N N . SER G 3 13 ? 6.562 -12.100 26.434 1.00 22.30 10 SER G N 1
ATOM 8402 C CA . SER G 3 13 ? 6.862 -11.198 25.337 1.00 23.61 10 SER G CA 1
ATOM 8403 C C . SER G 3 13 ? 8.233 -10.542 25.470 1.00 22.89 10 SER G C 1
ATOM 8404 O O . SER G 3 13 ? 8.725 -10.313 26.574 1.00 20.96 10 SER G O 1
ATOM 8407 N N . GLY G 3 14 ? 8.844 -10.244 24.331 1.00 21.41 11 GLY G N 1
ATOM 8408 C CA . GLY G 3 14 ? 10.139 -9.593 24.336 1.00 19.33 11 GLY G CA 1
ATOM 8409 C C . GLY G 3 14 ? 10.132 -8.500 23.291 1.00 17.43 11 GLY G C 1
ATOM 8410 O O . GLY G 3 14 ? 11.169 -7.942 22.950 1.00 18.53 11 GLY G O 1
ATOM 8411 N N . ALA G 3 15 ? 8.942 -8.187 22.792 1.00 18.49 12 ALA G N 1
ATOM 8412 C CA . ALA G 3 15 ? 8.773 -7.178 21.750 1.00 21.03 12 ALA G CA 1
ATOM 8413 C C . ALA G 3 15 ? 9.241 -5.771 22.126 1.00 21.45 12 ALA G C 1
ATOM 8414 O O . ALA G 3 15 ? 9.582 -4.973 21.249 1.00 21.63 12 ALA G O 1
ATOM 8416 N N . LEU G 3 16 ? 9.251 -5.455 23.416 1.00 23.58 13 LEU G N 1
ATOM 8417 C CA . LEU G 3 16 ? 9.685 -4.130 23.844 1.00 25.48 13 LEU G CA 1
ATOM 8418 C C . LEU G 3 16 ? 11.197 -4.043 23.776 1.00 27.22 13 LEU G C 1
ATOM 8419 O O . LEU G 3 16 ? 11.767 -2.955 23.835 1.00 28.90 13 LEU G O 1
ATOM 8424 N N . GLY G 3 17 ? 11.838 -5.202 23.642 1.00 29.50 14 GLY G N 1
ATOM 8425 C CA . GLY G 3 17 ? 13.290 -5.254 23.564 1.00 29.04 14 GLY G CA 1
ATOM 8426 C C . GLY G 3 17 ? 13.815 -5.171 22.140 1.00 30.13 14 GLY G C 1
ATOM 8427 O O . GLY G 3 17 ? 13.048 -4.919 21.208 1.00 29.33 14 GLY G O 1
ATOM 8428 N N . PRO G 3 18 ? 15.122 -5.402 21.937 1.00 30.77 15 PRO G N 1
ATOM 8429 C CA . PRO G 3 18 ? 15.769 -5.351 20.618 1.00 31.36 15 PRO G CA 1
ATOM 8430 C C . PRO G 3 18 ? 15.113 -6.310 19.630 1.00 32.80 15 PRO G C 1
ATOM 8431 O O . PRO G 3 18 ? 14.916 -5.988 18.456 1.00 30.94 15 PRO G O 1
ATOM 8435 N N . GLU G 3 19 ? 14.791 -7.500 20.119 1.00 31.69 16 GLU G N 1
ATOM 8436 C CA . GLU G 3 19 ? 14.166 -8.512 19.290 1.00 32.65 16 GLU G CA 1
ATOM 8437 C C . GLU G 3 19 ? 13.064 -9.216 20.070 1.00 29.88 16 GLU G C 1
ATOM 8438 O O . GLU G 3 19 ? 13.144 -9.344 21.290 1.00 30.70 16 GLU G O 1
ATOM 8444 N N . GLU G 3 20 ? 12.030 -9.670 19.377 1.00 27.49 17 GLU G N 1
ATOM 8445 C CA . GLU G 3 20 ? 10.959 -10.365 20.074 1.00 27.01 17 GLU G CA 1
ATOM 8446 C C . GLU G 3 20 ? 11.481 -11.737 20.500 1.00 24.28 17 GLU G C 1
ATOM 8447 O O . GLU G 3 20 ? 12.531 -12.175 20.032 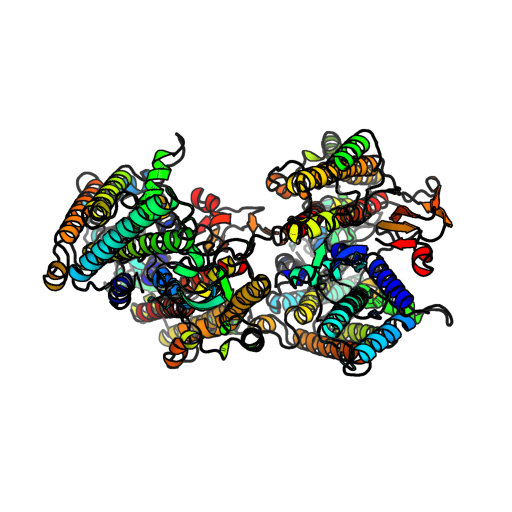1.00 22.86 17 GLU G O 1
ATOM 8453 N N . ASN G 3 21 ? 10.788 -12.383 21.428 1.00 21.37 18 ASN G N 1
ATOM 8454 C CA . ASN G 3 21 ? 11.198 -13.700 21.888 1.00 20.64 18 ASN G CA 1
ATOM 8455 C C . ASN G 3 21 ? 10.704 -14.762 20.917 1.00 20.26 18 ASN G C 1
ATOM 8456 O O . ASN G 3 21 ? 9.504 -14.872 20.657 1.00 18.78 18 ASN G O 1
ATOM 8461 N N . PHE G 3 22 ? 11.647 -15.536 20.392 1.00 22.01 19 PHE G N 1
ATOM 8462 C CA . PHE G 3 22 ? 11.379 -16.602 19.431 1.00 22.82 19 PHE G CA 1
ATOM 8463 C C . PHE G 3 22 ? 10.161 -17.461 19.781 1.00 22.18 19 PHE G C 1
ATOM 8464 O O . PHE G 3 22 ? 9.279 -17.665 18.949 1.00 22.39 19 PHE G O 1
ATOM 8472 N N . LEU G 3 23 ? 10.110 -17.934 21.021 1.00 21.71 20 LEU G N 1
ATOM 8473 C CA . LEU G 3 23 ? 9.034 -18.806 21.485 1.00 21.60 20 LEU G CA 1
ATOM 8474 C C . LEU G 3 23 ? 7.813 -18.146 22.130 1.00 21.69 20 LEU G C 1
ATOM 8475 O O . LEU G 3 23 ? 6.928 -18.837 22.630 1.00 21.71 20 LEU G O 1
ATOM 8480 N N . SER G 3 24 ? 7.757 -16.819 22.121 1.00 21.83 21 SER G N 1
ATOM 8481 C CA . SER G 3 24 ? 6.624 -16.098 22.705 1.00 21.07 21 SER G CA 1
ATOM 8482 C C . SER G 3 24 ? 5.397 -16.147 21.797 1.00 21.40 21 SER G C 1
ATOM 8483 O O . SER G 3 24 ? 5.425 -15.623 20.681 1.00 21.72 21 SER G O 1
ATOM 8486 N N . LEU G 3 25 ? 4.319 -16.762 22.275 1.00 21.43 22 LEU G N 1
ATOM 8487 C CA . LEU G 3 25 ? 3.105 -16.855 21.473 1.00 22.75 22 LEU G CA 1
ATOM 8488 C C . LEU G 3 25 ? 2.548 -15.476 21.199 1.00 22.81 22 LEU G C 1
ATOM 8489 O O . LEU G 3 25 ? 2.035 -15.211 20.109 1.00 23.94 22 LEU G O 1
ATOM 8494 N N . ASP G 3 26 ? 2.646 -14.592 22.184 1.00 21.44 23 ASP G N 1
ATOM 8495 C CA . ASP G 3 26 ? 2.129 -13.253 21.995 1.00 22.66 23 ASP G CA 1
ATOM 8496 C C . ASP G 3 26 ? 2.937 -12.455 20.977 1.00 20.98 23 ASP G C 1
ATOM 8497 O O . ASP G 3 26 ? 2.372 -11.653 20.232 1.00 20.54 23 ASP G O 1
ATOM 8502 N N . ASP G 3 27 ? 4.250 -12.675 20.940 1.00 20.05 24 ASP G N 1
ATOM 8503 C CA . ASP G 3 27 ? 5.096 -11.981 19.979 1.00 21.89 24 ASP G CA 1
ATOM 8504 C C . ASP G 3 27 ? 4.792 -12.489 18.569 1.00 20.37 24 ASP G C 1
ATOM 8505 O O . ASP G 3 27 ? 4.827 -11.728 17.603 1.00 20.68 24 ASP G O 1
ATOM 8510 N N . ILE G 3 28 ? 4.494 -13.778 18.455 1.00 20.33 25 ILE G N 1
ATOM 8511 C CA . ILE G 3 28 ? 4.167 -14.371 17.164 1.00 18.25 25 ILE G CA 1
ATOM 8512 C C . ILE G 3 28 ? 2.839 -13.791 16.669 1.00 20.08 25 ILE G C 1
ATOM 8513 O O . ILE G 3 28 ? 2.683 -13.513 15.480 1.00 19.67 25 ILE G O 1
ATOM 8518 N N . LEU G 3 29 ? 1.892 -13.593 17.585 1.00 19.85 26 LEU G N 1
ATOM 8519 C CA . LEU G 3 29 ? 0.598 -13.007 17.236 1.00 22.44 26 LEU G CA 1
ATOM 8520 C C . LEU G 3 29 ? 0.784 -11.550 16.797 1.00 24.29 26 LEU G C 1
ATOM 8521 O O . LEU G 3 29 ? 0.175 -11.092 15.822 1.00 25.32 26 LEU G O 1
ATOM 8526 N N . MET G 3 30 ? 1.624 -10.825 17.529 1.00 23.03 27 MET G N 1
ATOM 8527 C CA . MET G 3 30 ? 1.897 -9.426 17.223 1.00 22.88 27 MET G CA 1
ATOM 8528 C C . MET G 3 30 ? 2.519 -9.269 15.834 1.00 23.70 27 MET G C 1
ATOM 8529 O O . MET G 3 30 ? 2.110 -8.402 15.059 1.00 22.91 27 MET G O 1
ATOM 8534 N N . SER G 3 31 ? 3.497 -10.110 15.509 1.00 23.65 28 SER G N 1
ATOM 8535 C CA . SER G 3 31 ? 4.145 -10.015 14.202 1.00 26.36 28 SER G CA 1
ATOM 8536 C C . SER G 3 31 ? 3.284 -10.480 13.012 1.00 26.79 28 SER G C 1
ATOM 8537 O O . SER G 3 31 ? 3.704 -10.376 11.860 1.00 26.95 28 SER G O 1
ATOM 8540 N N . HIS G 3 32 ? 2.075 -10.963 13.289 1.00 27.89 29 HIS G N 1
ATOM 8541 C CA . HIS G 3 32 ? 1.162 -11.387 12.228 1.00 30.75 29 HIS G CA 1
ATOM 8542 C C . HIS G 3 32 ? 0.412 -10.153 11.726 1.00 31.38 29 HIS G C 1
ATOM 8543 O O . HIS G 3 32 ? -0.133 -10.144 10.620 1.00 32.73 29 HIS G O 1
ATOM 8550 N N . GLU G 3 33 ? 0.386 -9.116 12.559 1.00 30.80 30 GLU G N 1
ATOM 8551 C CA . GLU G 3 33 ? -0.288 -7.866 12.234 1.00 31.07 30 GLU G CA 1
ATOM 8552 C C . GLU G 3 33 ? 0.348 -7.195 11.018 1.00 31.26 30 GLU G C 1
ATOM 8553 O O . GLU G 3 33 ? 1.573 -7.165 10.873 1.00 29.27 30 GLU G O 1
ATOM 8559 N N . LYS G 3 34 ? -0.499 -6.663 10.144 1.00 32.89 31 LYS G N 1
ATOM 8560 C CA . LYS G 3 34 ? -0.044 -6.053 8.901 1.00 35.49 31 LYS G CA 1
ATOM 8561 C C . LYS G 3 34 ? 0.586 -4.673 8.999 1.00 35.58 31 LYS G C 1
ATOM 8562 O O . LYS G 3 34 ? 0.229 -3.863 9.846 1.00 36.07 31 LYS G O 1
ATOM 8568 N N . LEU G 3 35 ? 1.522 -4.432 8.088 1.00 37.26 32 LEU G N 1
ATOM 8569 C CA . LEU G 3 35 ? 2.268 -3.185 7.981 1.00 37.86 32 LEU G CA 1
ATOM 8570 C C . LEU G 3 35 ? 2.194 -2.712 6.522 1.00 38.98 32 LEU G C 1
ATOM 8571 O O . LEU G 3 35 ? 2.339 -3.511 5.594 1.00 37.90 32 LEU G O 1
ATOM 8576 N N . PRO G 3 36 ? 1.954 -1.411 6.299 1.00 39.35 33 PRO G N 1
ATOM 8577 C CA . PRO G 3 36 ? 1.874 -0.892 4.927 1.00 39.56 33 PRO G CA 1
ATOM 8578 C C . PRO G 3 36 ? 3.259 -0.828 4.276 1.00 41.14 33 PRO G C 1
ATOM 8579 O O . PRO G 3 36 ? 4.200 -0.289 4.864 1.00 40.18 33 PRO G O 1
ATOM 8583 N N . VAL G 3 37 ? 3.390 -1.379 3.072 1.00 41.57 34 VAL G N 1
ATOM 8584 C CA . VAL G 3 37 ? 4.677 -1.358 2.380 1.00 43.15 34 VAL G CA 1
ATOM 8585 C C . VAL G 3 37 ? 4.563 -1.090 0.877 1.00 44.38 34 VAL G C 1
ATOM 8586 O O . VAL G 3 37 ? 3.485 -1.186 0.287 1.00 41.89 34 VAL G O 1
ATOM 8590 N N . ARG G 3 38 ? 5.694 -0.750 0.269 1.00 46.76 35 ARG G N 1
ATOM 8591 C CA . ARG G 3 38 ? 5.759 -0.493 -1.164 1.00 49.91 35 ARG G CA 1
ATOM 8592 C C . ARG G 3 38 ? 6.955 -1.258 -1.718 1.00 50.39 35 ARG G C 1
ATOM 8593 O O . ARG G 3 38 ? 8.074 -1.126 -1.211 1.00 50.20 35 ARG G O 1
ATOM 8601 N N . THR G 3 39 ? 6.719 -2.061 -2.752 1.00 51.00 36 THR G N 1
ATOM 8602 C CA . THR G 3 39 ? 7.787 -2.845 -3.368 1.00 51.32 36 THR G CA 1
ATOM 8603 C C . THR G 3 39 ? 8.750 -1.966 -4.164 1.00 52.39 36 THR G C 1
ATOM 8604 O O . THR G 3 39 ? 8.347 -0.988 -4.794 1.00 50.02 36 THR G O 1
ATOM 8608 N N . GLU G 3 40 ? 10.029 -2.321 -4.120 1.00 54.97 37 GLU G N 1
ATOM 8609 C CA . GLU G 3 40 ? 11.059 -1.575 -4.832 1.00 58.21 37 GLU G CA 1
ATOM 8610 C C . GLU G 3 40 ? 11.637 -2.425 -5.955 1.00 59.31 37 GLU G C 1
ATOM 8611 O O . GLU G 3 40 ? 12.551 -1.999 -6.658 1.00 59.58 37 GLU G O 1
ATOM 8617 N N . THR G 3 41 ? 11.101 -3.632 -6.108 1.00 60.86 38 THR G N 1
ATOM 8618 C CA . THR G 3 41 ? 11.549 -4.565 -7.136 1.00 61.81 38 THR G CA 1
ATOM 8619 C C . THR G 3 41 ? 10.404 -5.514 -7.456 1.00 63.07 38 THR G C 1
ATOM 8620 O O . THR G 3 41 ? 9.498 -5.698 -6.643 1.00 63.19 38 THR G O 1
ATOM 8624 N N . ALA G 3 42 ? 10.438 -6.110 -8.643 1.00 64.15 39 ALA G N 1
ATOM 8625 C CA . ALA G 3 42 ? 9.394 -7.045 -9.041 1.00 65.07 39 ALA G CA 1
ATOM 8626 C C . ALA G 3 42 ? 9.660 -8.380 -8.360 1.00 65.74 39 ALA G C 1
ATOM 8627 O O . ALA G 3 42 ? 10.814 -8.752 -8.148 1.00 66.09 39 ALA G O 1
ATOM 8629 N N . MET G 3 43 ? 8.595 -9.092 -8.006 1.00 66.76 40 MET G N 1
ATOM 8630 C CA . MET G 3 43 ? 8.739 -10.386 -7.349 1.00 69.20 40 MET G CA 1
ATOM 8631 C C . MET G 3 43 ? 8.093 -11.500 -8.167 1.00 70.09 40 MET G C 1
ATOM 8632 O O . MET G 3 43 ? 6.874 -11.671 -8.152 1.00 69.78 40 MET G O 1
ATOM 8637 N N . PRO G 3 44 ? 8.912 -12.274 -8.894 1.00 71.13 41 PRO G N 1
ATOM 8638 C CA . PRO G 3 44 ? 8.439 -13.382 -9.729 1.00 72.42 41 PRO G CA 1
ATOM 8639 C C . PRO G 3 44 ? 7.678 -14.459 -8.956 1.00 73.64 41 PRO G C 1
ATOM 8640 O O . PRO G 3 44 ? 7.948 -14.703 -7.780 1.00 73.41 41 PRO G O 1
ATOM 8644 N N . ARG G 3 45 ? 6.722 -15.092 -9.630 1.00 75.37 42 ARG G N 1
ATOM 8645 C CA . ARG G 3 45 ? 5.922 -16.166 -9.046 1.00 76.77 42 ARG G CA 1
ATOM 8646 C C . ARG G 3 45 ? 4.998 -15.717 -7.917 1.00 76.98 42 ARG G C 1
ATOM 8647 O O . ARG G 3 45 ? 3.942 -16.312 -7.699 1.00 77.03 42 ARG G O 1
ATOM 8655 N N . LEU G 3 46 ? 5.391 -14.666 -7.205 1.00 77.29 43 LEU G N 1
ATOM 8656 C CA . LEU G 3 46 ? 4.606 -14.162 -6.081 1.00 78.14 43 LEU G CA 1
ATOM 8657 C C . LEU G 3 46 ? 3.627 -13.057 -6.465 1.00 78.47 43 LEU G C 1
ATOM 8658 O O . LEU G 3 46 ? 3.737 -11.925 -5.990 1.00 79.30 43 LEU G O 1
ATOM 8663 N N . GLY G 3 47 ? 2.663 -13.389 -7.316 1.00 78.29 44 GLY G N 1
ATOM 8664 C CA . GLY G 3 47 ? 1.691 -12.397 -7.734 1.00 78.19 44 GLY G CA 1
ATOM 8665 C C . GLY G 3 47 ? 0.287 -12.724 -7.270 1.00 78.51 44 GLY G C 1
ATOM 8666 O O . GLY G 3 47 ? -0.498 -11.827 -6.962 1.00 78.64 44 GLY G O 1
ATOM 8667 N N . ALA G 3 48 ? -0.029 -14.012 -7.211 1.00 78.81 45 ALA G N 1
ATOM 8668 C CA . ALA G 3 48 ? -1.352 -14.457 -6.793 1.00 79.55 45 ALA G CA 1
ATOM 8669 C C . ALA G 3 48 ? -1.559 -14.358 -5.283 1.00 80.05 45 ALA G C 1
ATOM 8670 O O . ALA G 3 48 ? -2.687 -14.452 -4.797 1.00 80.08 45 ALA G O 1
ATOM 8672 N N . PHE G 3 49 ? -0.473 -14.166 -4.543 1.00 80.66 46 PHE G N 1
ATOM 8673 C CA . PHE G 3 49 ? -0.561 -14.064 -3.091 1.00 81.22 46 PHE G CA 1
ATOM 8674 C C . PHE G 3 49 ? -1.164 -12.735 -2.657 1.00 81.04 46 PHE G C 1
ATOM 8675 O O . PHE G 3 49 ? -1.683 -12.613 -1.548 1.00 81.45 46 PHE G O 1
ATOM 8683 N N . PHE G 3 50 ? -1.095 -11.742 -3.538 1.00 81.18 47 PHE G N 1
ATOM 8684 C CA . PHE G 3 50 ? -1.634 -10.416 -3.251 1.00 81.47 47 PHE G CA 1
ATOM 8685 C C . PHE G 3 50 ? -1.657 -9.533 -4.493 1.00 81.51 47 PHE G C 1
ATOM 8686 O O . PHE G 3 50 ? -2.675 -9.439 -5.181 1.00 81.49 47 PHE G O 1
ATOM 8694 N N . ASP G 3 60 ? 4.622 -17.075 -14.142 1.00 78.37 57 ASP G N 1
ATOM 8695 C CA . ASP G 3 60 ? 5.509 -16.038 -13.630 1.00 78.19 57 ASP G CA 1
ATOM 8696 C C . ASP G 3 60 ? 4.750 -14.802 -13.166 1.00 78.28 57 ASP G C 1
ATOM 8697 O O . ASP G 3 60 ? 5.269 -13.687 -13.244 1.00 77.93 57 ASP G O 1
ATOM 8702 N N . ASN G 3 61 ? 3.520 -14.999 -12.696 1.00 78.33 58 ASN G N 1
ATOM 8703 C CA . ASN G 3 61 ? 2.716 -13.884 -12.203 1.00 78.34 58 ASN G CA 1
ATOM 8704 C C . ASN G 3 61 ? 3.506 -13.213 -11.087 1.00 76.66 58 ASN G C 1
ATOM 8705 O O . ASN G 3 61 ? 3.493 -13.672 -9.944 1.00 76.91 58 ASN G O 1
ATOM 8710 N N . ALA G 3 62 ? 4.199 -12.132 -11.429 1.00 73.75 59 ALA G N 1
ATOM 8711 C CA . ALA G 3 62 ? 5.013 -11.406 -10.466 1.00 71.36 59 ALA G CA 1
ATOM 8712 C C . ALA G 3 62 ? 4.348 -10.113 -10.015 1.00 69.62 59 ALA G C 1
ATOM 8713 O O . ALA G 3 62 ? 3.527 -9.543 -10.733 1.00 69.65 59 ALA G O 1
ATOM 8715 N N . VAL G 3 63 ? 4.701 -9.657 -8.817 1.00 67.88 60 VAL G N 1
ATOM 8716 C CA . VAL G 3 63 ? 4.146 -8.416 -8.298 1.00 66.38 60 VAL G CA 1
ATOM 8717 C C . VAL G 3 63 ? 5.009 -7.267 -8.813 1.00 64.99 60 VAL G C 1
ATOM 8718 O O . VAL G 3 63 ? 6.214 -7.216 -8.561 1.00 64.96 60 VAL G O 1
ATOM 8722 N N . PRO G 3 64 ? 4.403 -6.341 -9.570 1.00 63.92 61 PRO G N 1
ATOM 8723 C CA . PRO G 3 64 ? 5.123 -5.192 -10.126 1.00 63.39 61 PRO G CA 1
ATOM 8724 C C . PRO G 3 64 ? 5.755 -4.355 -9.022 1.00 62.72 61 PRO G C 1
ATOM 8725 O O . PRO G 3 64 ? 5.133 -4.132 -7.987 1.00 62.68 61 PRO G O 1
ATOM 8729 N N . GLN G 3 65 ? 6.987 -3.898 -9.225 1.00 62.52 62 GLN G N 1
ATOM 8730 C CA . GLN G 3 65 ? 7.614 -3.071 -8.205 1.00 62.46 62 GLN G CA 1
ATOM 8731 C C . GLN G 3 65 ? 6.815 -1.779 -8.143 1.00 61.59 62 GLN G C 1
ATOM 8732 O O . GLN G 3 65 ? 6.344 -1.282 -9.167 1.00 61.38 62 GLN G O 1
ATOM 8738 N N . GLY G 3 66 ? 6.650 -1.247 -6.938 1.00 60.35 63 GLY G N 1
ATOM 8739 C CA . GLY G 3 66 ? 5.885 -0.027 -6.773 1.00 58.66 63 GLY G CA 1
ATOM 8740 C C . GLY G 3 66 ? 4.483 -0.363 -6.303 1.00 57.73 63 GLY G C 1
ATOM 8741 O O . GLY G 3 66 ? 3.626 0.516 -6.199 1.00 57.15 63 GLY G O 1
ATOM 8742 N N . SER G 3 67 ? 4.252 -1.645 -6.026 1.00 56.73 64 SER G N 1
ATOM 8743 C CA . SER G 3 67 ? 2.953 -2.113 -5.551 1.00 56.30 64 SER G CA 1
ATOM 8744 C C . SER G 3 67 ? 2.775 -1.797 -4.073 1.00 55.04 64 SER G C 1
ATOM 8745 O O . SER G 3 67 ? 3.687 -2.011 -3.274 1.00 54.88 64 SER G O 1
ATOM 8748 N N . LYS G 3 68 ? 1.600 -1.284 -3.718 1.00 53.75 65 LYS G N 1
ATOM 8749 C CA . LYS G 3 68 ? 1.293 -0.950 -2.334 1.00 52.48 65 LYS G CA 1
ATOM 8750 C C . LYS G 3 68 ? 0.705 -2.187 -1.679 1.00 51.30 65 LYS G C 1
ATOM 8751 O O . LYS G 3 68 ? -0.384 -2.633 -2.044 1.00 51.52 65 LYS G O 1
ATOM 8757 N N . LEU G 3 69 ? 1.425 -2.740 -0.709 1.00 48.76 66 LEU G N 1
ATOM 8758 C CA . LEU G 3 69 ? 0.972 -3.947 -0.037 1.00 46.60 66 LEU G CA 1
ATOM 8759 C C . LEU G 3 69 ? 0.863 -3.847 1.477 1.00 45.30 66 LEU G C 1
ATOM 8760 O O . LEU G 3 69 ? 1.488 -2.999 2.115 1.00 44.71 66 LEU G O 1
ATOM 8765 N N . GLU G 3 70 ? 0.060 -4.751 2.030 1.00 44.28 67 GLU G N 1
ATOM 8766 C CA . GLU G 3 70 ? -0.162 -4.879 3.462 1.00 42.47 67 GLU G CA 1
ATOM 8767 C C . GLU G 3 70 ? 0.435 -6.229 3.832 1.00 40.48 67 GLU G C 1
ATOM 8768 O O . GLU G 3 70 ? -0.198 -7.266 3.639 1.00 41.99 67 GLU G O 1
ATOM 8774 N N . LEU G 3 71 ? 1.660 -6.218 4.345 1.00 37.14 68 LEU G N 1
ATOM 8775 C CA . LEU G 3 71 ? 2.334 -7.454 4.716 1.00 34.61 68 LEU G CA 1
ATOM 8776 C C . LEU G 3 71 ? 2.467 -7.614 6.224 1.00 34.53 68 LEU G C 1
ATOM 8777 O O . LEU G 3 71 ? 2.581 -6.631 6.960 1.00 32.68 68 LEU G O 1
ATOM 8782 N N . PRO G 3 72 ? 2.439 -8.864 6.709 1.00 33.98 69 PRO G N 1
ATOM 8783 C CA . PRO G 3 72 ? 2.582 -9.053 8.153 1.00 32.81 69 PRO G CA 1
ATOM 8784 C C . PRO G 3 72 ? 3.986 -8.606 8.571 1.00 32.43 69 PRO G C 1
ATOM 8785 O O . PRO G 3 72 ? 4.945 -8.734 7.807 1.00 33.11 69 PRO G O 1
ATOM 8789 N N . LEU G 3 73 ? 4.099 -8.064 9.776 1.00 30.82 70 LEU G N 1
ATOM 8790 C CA . LEU G 3 73 ? 5.376 -7.576 10.277 1.00 29.28 70 LEU G CA 1
ATOM 8791 C C . LEU G 3 73 ? 6.559 -8.524 10.073 1.00 28.36 70 LEU G C 1
ATOM 8792 O O . LEU G 3 73 ? 7.626 -8.094 9.640 1.00 28.48 70 LEU G O 1
ATOM 8797 N N . TRP G 3 74 ? 6.390 -9.805 10.389 1.00 27.18 71 TRP G N 1
ATOM 8798 C CA . TRP G 3 74 ? 7.505 -10.735 10.233 1.00 28.01 71 TRP G CA 1
ATOM 8799 C C . TRP G 3 74 ? 8.001 -10.775 8.796 1.00 28.89 71 TRP G C 1
ATOM 8800 O O . TRP G 3 74 ? 9.200 -10.860 8.550 1.00 28.65 71 TRP G O 1
ATOM 8811 N N . LEU G 3 75 ? 7.077 -10.705 7.846 1.00 28.90 72 LEU G N 1
ATOM 8812 C CA . LEU G 3 75 ? 7.455 -10.747 6.448 1.00 31.01 72 LEU G CA 1
ATOM 8813 C C . LEU G 3 75 ? 8.157 -9.457 6.040 1.00 31.93 72 LEU G C 1
ATOM 8814 O O . LEU G 3 75 ? 9.162 -9.492 5.331 1.00 34.19 72 LEU G O 1
ATOM 8819 N N . ALA G 3 76 ? 7.644 -8.317 6.492 1.00 30.74 73 ALA G N 1
ATOM 8820 C CA . ALA G 3 76 ? 8.276 -7.044 6.156 1.00 31.47 73 ALA G CA 1
ATOM 8821 C C . ALA G 3 76 ? 9.682 -6.980 6.765 1.00 31.70 73 ALA G C 1
ATOM 8822 O O . ALA G 3 76 ? 10.600 -6.446 6.149 1.00 34.34 73 ALA G O 1
ATOM 8824 N N . LYS G 3 77 ? 9.854 -7.525 7.967 1.00 32.10 74 LYS G N 1
ATOM 8825 C CA . LYS G 3 77 ? 11.166 -7.532 8.619 1.00 34.38 74 LYS G CA 1
ATOM 8826 C C . LYS G 3 77 ? 12.166 -8.333 7.784 1.00 36.82 74 LYS G C 1
ATOM 8827 O O . LYS G 3 77 ? 13.254 -7.853 7.453 1.00 36.70 74 LYS G O 1
ATOM 8833 N N . GLY G 3 78 ? 11.788 -9.566 7.459 1.00 37.21 75 GLY G N 1
ATOM 8834 C CA . GLY G 3 78 ? 12.651 -10.427 6.678 1.00 39.30 75 GLY G CA 1
ATOM 8835 C C . GLY G 3 78 ? 13.055 -9.850 5.335 1.00 40.32 75 GLY G C 1
ATOM 8836 O O . GLY G 3 78 ? 14.180 -10.056 4.888 1.00 41.00 75 GLY G O 1
ATOM 8837 N N . LEU G 3 79 ? 12.153 -9.118 4.690 1.00 41.30 76 LEU G N 1
ATOM 8838 C CA . LEU G 3 79 ? 12.454 -8.544 3.382 1.00 43.04 76 LEU G CA 1
ATOM 8839 C C . LEU G 3 79 ? 13.107 -7.164 3.401 1.00 44.49 76 LEU G C 1
ATOM 8840 O O . LEU G 3 79 ? 13.560 -6.680 2.364 1.00 44.79 76 LEU G O 1
ATOM 8845 N N . PHE G 3 80 ? 13.170 -6.537 4.571 1.00 46.44 77 PHE G N 1
ATOM 8846 C CA . PHE G 3 80 ? 13.746 -5.199 4.682 1.00 48.68 77 PHE G CA 1
ATOM 8847 C C . PHE G 3 80 ? 15.270 -5.165 4.771 1.00 51.71 77 PHE G C 1
ATOM 8848 O O . PHE G 3 80 ? 15.905 -6.131 5.198 1.00 51.19 77 PHE G O 1
ATOM 8856 N N . ASP G 3 81 ? 15.838 -4.031 4.363 1.00 55.86 78 ASP G N 1
ATOM 8857 C CA . ASP G 3 81 ? 17.281 -3.798 4.393 1.00 60.02 78 ASP G CA 1
ATOM 8858 C C . ASP G 3 81 ? 17.541 -2.291 4.358 1.00 62.54 78 ASP G C 1
ATOM 8859 O O . ASP G 3 81 ? 16.694 -1.518 3.903 1.00 61.53 78 ASP G O 1
ATOM 8864 N N . ASN G 3 82 ? 18.717 -1.893 4.839 1.00 66.34 79 ASN G N 1
ATOM 8865 C CA . ASN G 3 82 ? 19.136 -0.491 4.898 1.00 70.46 79 ASN G CA 1
ATOM 8866 C C . ASN G 3 82 ? 18.416 0.471 3.948 1.00 72.25 79 ASN G C 1
ATOM 8867 O O . ASN G 3 82 ? 17.620 1.303 4.389 1.00 72.78 79 ASN G O 1
ATOM 8872 N N . LYS G 3 83 ? 18.698 0.368 2.652 1.00 73.90 80 LYS G N 1
ATOM 8873 C CA . LYS G 3 83 ? 18.065 1.247 1.675 1.00 75.66 80 LYS G CA 1
ATOM 8874 C C . LYS G 3 83 ? 17.099 0.524 0.739 1.00 75.76 80 LYS G C 1
ATOM 8875 O O . LYS G 3 83 ? 17.484 0.064 -0.336 1.00 75.80 80 LYS G O 1
ATOM 8881 N N . ARG G 3 84 ? 15.842 0.446 1.170 1.00 75.87 81 ARG G N 1
ATOM 8882 C CA . ARG G 3 84 ? 14.749 -0.192 0.432 1.00 75.25 81 ARG G CA 1
ATOM 8883 C C . ARG G 3 84 ? 15.162 -0.901 -0.857 1.00 73.05 81 ARG G C 1
ATOM 8884 O O . ARG G 3 84 ? 14.885 -0.416 -1.955 1.00 73.01 81 ARG G O 1
ATOM 8892 N N . ARG G 3 85 ? 15.812 -2.051 -0.720 1.00 70.35 82 ARG G N 1
ATOM 8893 C CA . ARG G 3 85 ? 16.256 -2.815 -1.881 1.00 67.73 82 ARG G CA 1
ATOM 8894 C C . ARG G 3 85 ? 15.097 -3.625 -2.456 1.00 64.98 82 ARG G C 1
ATOM 8895 O O . ARG G 3 85 ? 14.926 -3.696 -3.674 1.00 65.33 82 ARG G O 1
ATOM 8903 N N . ILE G 3 86 ? 14.305 -4.236 -1.577 1.00 60.68 83 ILE G N 1
ATOM 8904 C CA . ILE G 3 86 ? 13.152 -5.017 -2.012 1.00 55.85 83 ILE G CA 1
ATOM 8905 C C . ILE G 3 86 ? 11.863 -4.266 -1.696 1.00 54.16 83 ILE G C 1
ATOM 8906 O O . ILE G 3 86 ? 10.904 -4.313 -2.466 1.00 54.48 83 ILE G O 1
ATOM 8911 N N . LEU G 3 87 ? 11.839 -3.571 -0.564 1.00 51.44 84 LEU G N 1
ATOM 8912 C CA . LEU G 3 87 ? 10.652 -2.818 -0.182 1.00 48.70 84 LEU G CA 1
ATOM 8913 C C . LEU G 3 87 ? 10.920 -1.647 0.752 1.00 45.93 84 LEU G C 1
ATOM 8914 O O . LEU G 3 87 ? 11.949 -1.586 1.424 1.00 43.74 84 LEU G O 1
ATOM 8919 N N . SER G 3 88 ? 9.980 -0.708 0.765 1.00 43.94 85 SER G N 1
ATOM 8920 C CA . SER G 3 88 ? 10.056 0.460 1.628 1.00 43.74 85 SER G CA 1
ATOM 8921 C C . SER G 3 88 ? 8.866 0.338 2.578 1.00 41.98 85 SER G C 1
ATOM 8922 O O . SER G 3 88 ? 7.783 -0.078 2.169 1.00 41.09 85 SER G O 1
ATOM 8925 N N . VAL G 3 89 ? 9.062 0.690 3.843 1.00 41.86 86 VAL G N 1
ATOM 8926 C CA . VAL G 3 89 ? 7.987 0.571 4.821 1.00 40.02 86 VAL G CA 1
ATOM 8927 C C . VAL G 3 89 ? 7.254 1.862 5.140 1.00 38.88 86 VAL G C 1
ATOM 8928 O O . VAL G 3 89 ? 7.831 2.948 5.138 1.00 38.49 86 VAL G O 1
ATOM 8932 N N . GLU G 3 90 ? 5.963 1.717 5.411 1.00 37.39 87 GLU G N 1
ATOM 8933 C CA . GLU G 3 90 ? 5.099 2.834 5.748 1.00 36.77 87 GLU G CA 1
ATOM 8934 C C . GLU G 3 90 ? 4.635 2.667 7.197 1.00 34.89 87 GLU G C 1
ATOM 8935 O O . GLU G 3 90 ? 4.439 1.545 7.678 1.00 33.93 87 GLU G O 1
ATOM 8941 N N . LEU G 3 91 ? 4.468 3.783 7.895 1.00 31.66 88 LEU G N 1
ATOM 8942 C CA . LEU G 3 91 ? 4.041 3.747 9.286 1.00 28.71 88 LEU G CA 1
ATOM 8943 C C . LEU G 3 91 ? 2.535 3.618 9.437 1.00 25.79 88 LEU G C 1
ATOM 8944 O O . LEU G 3 91 ? 1.780 4.318 8.775 1.00 26.39 88 LEU G O 1
ATOM 8949 N N . PRO G 3 92 ? 2.075 2.688 10.283 1.00 25.57 89 PRO G N 1
ATOM 8950 C CA . PRO G 3 92 ? 0.623 2.576 10.456 1.00 26.40 89 PRO G CA 1
ATOM 8951 C C . PRO G 3 92 ? 0.176 3.939 11.023 1.00 27.85 89 PRO G C 1
ATOM 8952 O O . PRO G 3 92 ? 0.958 4.610 11.709 1.00 27.67 89 PRO G O 1
ATOM 8956 N N . LYS G 3 93 ? -1.064 4.341 10.752 1.00 28.82 90 LYS G N 1
ATOM 8957 C CA . LYS G 3 93 ? -1.588 5.634 11.211 1.00 29.01 90 LYS G CA 1
ATOM 8958 C C . LYS G 3 93 ? -1.463 5.936 12.709 1.00 27.76 90 LYS G C 1
ATOM 8959 O O . LYS G 3 93 ? -1.236 7.087 13.094 1.00 27.39 90 LYS G O 1
ATOM 8965 N N . ILE G 3 94 ? -1.616 4.914 13.548 1.00 24.66 91 ILE G N 1
ATOM 8966 C CA . ILE G 3 94 ? -1.551 5.090 14.998 1.00 24.44 91 ILE G CA 1
ATOM 8967 C C . ILE G 3 94 ? -0.190 5.605 15.497 1.00 24.74 91 ILE G C 1
ATOM 8968 O O . ILE G 3 94 ? -0.083 6.115 16.617 1.00 24.42 91 ILE G O 1
ATOM 8973 N N . TYR G 3 95 ? 0.842 5.484 14.666 1.00 23.32 92 TYR G N 1
ATOM 8974 C CA . TYR G 3 95 ? 2.168 5.968 15.043 1.00 23.79 92 TYR G CA 1
ATOM 8975 C C . TYR G 3 95 ? 2.573 7.240 14.293 1.00 25.21 92 TYR G C 1
ATOM 8976 O O . TYR G 3 95 ? 3.691 7.732 14.464 1.00 25.99 92 TYR G O 1
ATOM 8985 N N . GLN G 3 96 ? 1.673 7.777 13.471 1.00 25.52 93 GLN G N 1
ATOM 8986 C CA . GLN G 3 96 ? 1.977 8.989 12.718 1.00 27.01 93 GLN G CA 1
ATOM 8987 C C . GLN G 3 96 ? 1.624 10.250 13.501 1.00 26.66 93 GLN G C 1
ATOM 8988 O O . GLN G 3 96 ? 1.049 10.173 14.585 1.00 28.28 93 GLN G O 1
ATOM 8994 N N . GLU G 3 97 ? 1.961 11.407 12.940 1.00 28.10 94 GLU G N 1
ATOM 8995 C CA . GLU G 3 97 ? 1.725 12.697 13.592 1.00 28.85 94 GLU G CA 1
ATOM 8996 C C . GLU G 3 97 ? 0.323 12.927 14.148 1.00 26.46 94 GLU G C 1
ATOM 8997 O O . GLU G 3 97 ? 0.166 13.358 15.292 1.00 25.86 94 GLU G O 1
ATOM 9003 N N . GLY G 3 98 ? -0.691 12.664 13.331 1.00 26.85 95 GLY G N 1
ATOM 9004 C CA . GLY G 3 98 ? -2.064 12.864 13.762 1.00 24.25 95 GLY G CA 1
ATOM 9005 C C . GLY G 3 98 ? -2.367 12.218 15.100 1.00 24.30 95 GLY G C 1
ATOM 9006 O O . GLY G 3 98 ? -2.755 12.896 16.059 1.00 23.71 95 GLY G O 1
ATOM 9007 N N . TRP G 3 99 ? -2.190 10.903 15.176 1.00 23.24 96 TRP G N 1
ATOM 9008 C CA . TRP G 3 99 ? -2.451 10.198 16.418 1.00 22.91 96 TRP G CA 1
ATOM 9009 C C . TRP G 3 99 ? -1.500 10.532 17.569 1.00 23.71 96 TRP G C 1
ATOM 9010 O O . TRP G 3 99 ? -1.940 10.585 18.721 1.00 22.19 96 TRP G O 1
ATOM 9021 N N . ARG G 3 100 ? -0.213 10.763 17.303 1.00 24.03 97 ARG G N 1
ATOM 9022 C CA . ARG G 3 100 ? 0.636 11.070 18.450 1.00 27.52 97 ARG G CA 1
ATOM 9023 C C . ARG G 3 100 ? 0.363 12.458 19.025 1.00 25.29 97 ARG G C 1
ATOM 9024 O O . ARG G 3 100 ? 0.739 12.747 20.159 1.00 24.22 97 ARG G O 1
ATOM 9032 N N . THR G 3 101 ? -0.318 13.303 18.253 1.00 23.76 98 THR G N 1
ATOM 9033 C CA . THR G 3 101 ? -0.705 14.619 18.746 1.00 23.02 98 THR G CA 1
ATOM 9034 C C . THR G 3 101 ? -1.842 14.360 19.745 1.00 23.11 98 THR G C 1
ATOM 9035 O O . THR G 3 101 ? -1.913 14.988 20.795 1.00 22.40 98 THR G O 1
ATOM 9039 N N . VAL G 3 102 ? -2.723 13.414 19.422 1.00 22.96 99 VAL G N 1
ATOM 9040 C CA . VAL G 3 102 ? -3.824 13.075 20.319 1.00 21.33 99 VAL G CA 1
ATOM 9041 C C . VAL G 3 102 ? -3.268 12.393 21.576 1.00 21.60 99 VAL G C 1
ATOM 9042 O O . VAL G 3 102 ? -3.722 12.668 22.684 1.00 21.65 99 VAL G O 1
ATOM 9046 N N . PHE G 3 103 ? -2.281 11.516 21.402 1.00 21.24 100 PHE G N 1
ATOM 9047 C CA . PHE G 3 103 ? -1.652 10.838 22.539 1.00 21.08 100 PHE G CA 1
ATOM 9048 C C . PHE G 3 103 ? -1.001 11.866 23.481 1.00 21.16 100 PHE G C 1
ATOM 9049 O O . PHE G 3 103 ? -1.104 11.743 24.702 1.00 20.47 100 PHE G O 1
ATOM 9057 N N . SER G 3 104 ? -0.335 12.875 22.917 1.00 21.62 101 SER G N 1
ATOM 9058 C CA . SER G 3 104 ? 0.315 13.912 23.734 1.00 24.77 101 SER G CA 1
ATOM 9059 C C . SER G 3 104 ? -0.682 14.722 24.558 1.00 23.25 101 SER G C 1
ATOM 9060 O O . SER G 3 104 ? -0.430 15.018 25.720 1.00 25.31 101 SER G O 1
ATOM 9063 N N . ALA G 3 105 ? -1.805 15.087 23.949 1.00 20.79 102 ALA G N 1
ATOM 9064 C CA . ALA G 3 105 ? -2.825 15.868 24.643 1.00 21.79 102 ALA G CA 1
ATOM 9065 C C . ALA G 3 105 ? -3.355 15.131 25.870 1.00 21.11 102 ALA G C 1
ATOM 9066 O O . ALA G 3 105 ? -3.470 15.715 26.947 1.00 22.31 102 ALA G O 1
ATOM 9068 N N . ASP G 3 106 ? -3.678 13.850 25.702 1.00 20.41 103 ASP G N 1
ATOM 9069 C CA . ASP G 3 106 ? -4.189 13.019 26.797 1.00 20.62 103 ASP G CA 1
ATOM 9070 C C . ASP G 3 106 ? -4.329 11.591 26.268 1.00 20.80 103 ASP G C 1
ATOM 9071 O O . ASP G 3 106 ? -5.315 11.256 25.615 1.00 21.86 103 ASP G O 1
ATOM 9076 N N . PRO G 3 107 ? -3.340 10.730 26.556 1.00 20.74 104 PRO G N 1
ATOM 9077 C CA . PRO G 3 107 ? -3.327 9.334 26.106 1.00 18.99 104 PRO G CA 1
ATOM 9078 C C . PRO G 3 107 ? -4.406 8.415 26.667 1.00 18.13 104 PRO G C 1
ATOM 9079 O O . PRO G 3 107 ? -4.625 7.325 26.138 1.00 19.03 104 PRO G O 1
ATOM 9083 N N . ASN G 3 108 ? -5.085 8.850 27.724 1.00 17.81 105 ASN G N 1
ATOM 9084 C CA . ASN G 3 108 ? -6.139 8.040 28.329 1.00 19.81 105 ASN G CA 1
ATOM 9085 C C . ASN G 3 108 ? -7.411 7.913 27.481 1.00 20.82 105 ASN G C 1
ATOM 9086 O O . ASN G 3 108 ? -8.184 6.975 27.665 1.00 22.70 105 ASN G O 1
ATOM 9091 N N . VAL G 3 109 ? -7.636 8.845 26.558 1.00 20.68 106 VAL G N 1
ATOM 9092 C CA . VAL G 3 109 ? -8.839 8.796 25.729 1.00 20.21 106 VAL G CA 1
ATOM 9093 C C . VAL G 3 109 ? -8.801 7.708 24.657 1.00 22.22 106 VAL G C 1
ATOM 9094 O O . VAL G 3 109 ? -9.847 7.224 24.236 1.00 22.81 106 VAL G O 1
ATOM 9098 N N . VAL G 3 110 ? -7.602 7.308 24.236 1.00 21.79 107 VAL G N 1
ATOM 9099 C CA . VAL G 3 110 ? -7.462 6.313 23.173 1.00 21.98 107 VAL G CA 1
ATOM 9100 C C . VAL G 3 110 ? -7.736 4.859 23.550 1.00 23.73 107 VAL G C 1
ATOM 9101 O O . VAL G 3 110 ? -7.318 4.382 24.611 1.00 20.71 107 VAL G O 1
ATOM 9105 N N . ASP G 3 111 ? -8.443 4.164 22.657 1.00 23.02 108 ASP G N 1
ATOM 9106 C CA . ASP G 3 111 ? -8.771 2.754 22.845 1.00 23.09 108 ASP G CA 1
ATOM 9107 C C . ASP G 3 111 ? -7.617 1.965 22.232 1.00 22.40 108 ASP G C 1
ATOM 9108 O O . ASP G 3 111 ? -7.608 1.706 21.030 1.00 21.60 108 ASP G O 1
ATOM 9113 N N . LEU G 3 112 ? -6.639 1.585 23.048 1.00 23.62 109 LEU G N 1
ATOM 9114 C CA . LEU G 3 112 ? -5.490 0.863 22.516 1.00 23.34 109 LEU G CA 1
ATOM 9115 C C . LEU G 3 112 ? -5.759 -0.596 22.201 1.00 24.65 109 LEU G C 1
ATOM 9116 O O . LEU G 3 112 ? -4.889 -1.297 21.675 1.00 25.80 109 LEU G O 1
ATOM 9121 N N . HIS G 3 113 ? -6.947 -1.079 22.537 1.00 25.58 110 HIS G N 1
ATOM 9122 C CA . HIS G 3 113 ? -7.263 -2.447 22.159 1.00 26.97 110 HIS G CA 1
ATOM 9123 C C . HIS G 3 113 ? -7.625 -2.365 20.672 1.00 26.01 110 HIS G C 1
ATOM 9124 O O . HIS G 3 113 ? -7.082 -3.098 19.849 1.00 25.13 110 HIS G O 1
ATOM 9131 N N . LYS G 3 114 ? -8.536 -1.449 20.342 1.00 26.40 111 LYS G N 1
ATOM 9132 C CA . LYS G 3 114 ? -8.980 -1.257 18.965 1.00 28.18 111 LYS G CA 1
ATOM 9133 C C . LYS G 3 114 ? -7.882 -0.729 18.051 1.00 26.69 111 LYS G C 1
ATOM 9134 O O . LYS G 3 114 ? -7.729 -1.202 16.928 1.00 26.16 111 LYS G O 1
ATOM 9140 N N . MET G 3 115 ? -7.122 0.250 18.525 1.00 24.27 112 MET G N 1
ATOM 9141 C CA . MET G 3 115 ? -6.052 0.810 17.717 1.00 23.46 112 MET G CA 1
ATOM 9142 C C . MET G 3 115 ? -4.763 -0.006 17.857 1.00 23.57 112 MET G C 1
ATOM 9143 O O . MET G 3 115 ? -3.750 0.302 17.232 1.00 23.70 112 MET G O 1
ATOM 9148 N N . GLY G 3 116 ? -4.819 -1.051 18.674 1.00 23.04 113 GLY G N 1
ATOM 9149 C CA . GLY G 3 116 ? -3.668 -1.909 18.879 1.00 23.86 113 GLY G CA 1
ATOM 9150 C C . GLY G 3 116 ? -3.866 -3.221 18.141 1.00 24.74 113 GLY G C 1
ATOM 9151 O O . GLY G 3 116 ? -3.942 -3.212 16.915 1.00 26.99 113 GLY G O 1
ATOM 9152 N N . PRO G 3 117 ? -3.993 -4.362 18.841 1.00 25.26 114 PRO G N 1
ATOM 9153 C CA . PRO G 3 117 ? -3.972 -4.558 20.296 1.00 23.72 114 PRO G CA 1
ATOM 9154 C C . PRO G 3 117 ? -2.574 -4.643 20.929 1.00 23.34 114 PRO G C 1
ATOM 9155 O O . PRO G 3 117 ? -2.447 -4.763 22.151 1.00 22.77 114 PRO G O 1
ATOM 9159 N N . HIS G 3 118 ? -1.529 -4.612 20.108 1.00 22.36 115 HIS G N 1
ATOM 9160 C CA . HIS G 3 118 ? -0.163 -4.653 20.635 1.00 21.96 115 HIS G CA 1
ATOM 9161 C C . HIS G 3 118 ? 0.499 -3.320 20.320 1.00 20.83 115 HIS G C 1
ATOM 9162 O O . HIS G 3 118 ? 1.545 -3.270 19.673 1.00 19.69 115 HIS G O 1
ATOM 9169 N N . PHE G 3 119 ? -0.119 -2.243 20.784 1.00 20.06 116 PHE G N 1
ATOM 9170 C CA . PHE G 3 119 ? 0.392 -0.903 20.535 1.00 20.20 116 PHE G CA 1
ATOM 9171 C C . PHE G 3 119 ? 1.879 -0.736 20.802 1.00 19.85 116 PHE G C 1
ATOM 9172 O O . PHE G 3 119 ? 2.631 -0.355 19.904 1.00 20.71 116 PHE G O 1
ATOM 9180 N N . TYR G 3 120 ? 2.304 -1.020 22.031 1.00 18.82 117 TYR G N 1
ATOM 9181 C CA . TYR G 3 120 ? 3.706 -0.853 22.400 1.00 19.78 117 TYR G CA 1
ATOM 9182 C C . TYR G 3 120 ? 4.658 -1.864 21.774 1.00 19.13 117 TYR G C 1
ATOM 9183 O O . TYR G 3 120 ? 5.749 -1.500 21.341 1.00 20.66 117 TYR G O 1
ATOM 9192 N N . GLY G 3 121 ? 4.251 -3.129 21.732 1.00 18.22 118 GLY G N 1
ATOM 9193 C CA . GLY G 3 121 ? 5.101 -4.151 21.157 1.00 18.49 118 GLY G CA 1
ATOM 9194 C C . GLY G 3 121 ? 5.346 -3.941 19.674 1.00 18.84 118 GLY G C 1
ATOM 9195 O O . GLY G 3 121 ? 6.488 -3.960 19.224 1.00 21.44 118 GLY G O 1
ATOM 9196 N N . PHE G 3 122 ? 4.280 -3.735 18.909 1.00 18.00 119 PHE G N 1
ATOM 9197 C CA . PHE G 3 122 ? 4.422 -3.521 17.470 1.00 20.02 119 PHE G CA 1
ATOM 9198 C C . PHE G 3 122 ? 5.230 -2.234 17.243 1.00 21.37 119 PHE G C 1
ATOM 9199 O O . PHE G 3 122 ? 6.091 -2.177 16.365 1.00 19.32 119 PHE G O 1
ATOM 9207 N N . GLY G 3 123 ? 4.948 -1.208 18.048 1.00 21.96 120 GLY G N 1
ATOM 9208 C CA . GLY G 3 123 ? 5.652 0.059 17.922 1.00 23.24 120 GLY G CA 1
ATOM 9209 C C . GLY G 3 123 ? 7.153 -0.056 18.131 1.00 24.37 120 GLY G C 1
ATOM 9210 O O . GLY G 3 123 ? 7.941 0.537 17.390 1.00 23.98 120 GLY G O 1
ATOM 9211 N N . SER G 3 124 ? 7.555 -0.822 19.138 1.00 22.82 121 SER G N 1
ATOM 9212 C CA . SER G 3 124 ? 8.972 -1.009 19.422 1.00 23.40 121 SER G CA 1
ATOM 9213 C C . SER G 3 124 ? 9.679 -1.767 18.287 1.00 23.45 121 SER G C 1
ATOM 9214 O O . SER G 3 124 ? 10.813 -1.454 17.932 1.00 22.59 121 SER G O 1
ATOM 9217 N N . GLN G 3 125 ? 9.010 -2.763 17.715 1.00 24.79 122 GLN G N 1
ATOM 9218 C CA . GLN G 3 125 ? 9.611 -3.524 16.619 1.00 24.80 122 GLN G CA 1
ATOM 9219 C C . GLN G 3 125 ? 9.602 -2.694 15.340 1.00 25.41 122 GLN G C 1
ATOM 9220 O O . GLN G 3 125 ? 10.407 -2.913 14.436 1.00 24.70 122 GLN G O 1
ATOM 9226 N N . LEU G 3 126 ? 8.689 -1.732 15.278 1.00 26.55 123 LEU G N 1
ATOM 9227 C CA . LEU G 3 126 ? 8.578 -0.851 14.122 1.00 28.87 123 LEU G CA 1
ATOM 9228 C C . LEU G 3 126 ? 9.853 -0.018 13.983 1.00 30.24 123 LEU G C 1
ATOM 9229 O O . LEU G 3 126 ? 10.185 0.461 12.897 1.00 29.40 123 LEU G O 1
ATOM 9234 N N . LEU G 3 127 ? 10.575 0.136 15.087 1.00 31.74 124 LEU G N 1
ATOM 9235 C CA . LEU G 3 127 ? 11.805 0.919 15.089 1.00 34.27 124 LEU G CA 1
ATOM 9236 C C . LEU G 3 127 ? 12.915 0.295 14.245 1.00 36.17 124 LEU G C 1
ATOM 9237 O O . LEU G 3 127 ? 13.904 0.958 13.931 1.00 37.37 124 LEU G O 1
ATOM 9242 N N . HIS G 3 128 ? 12.747 -0.968 13.870 1.00 37.26 125 HIS G N 1
ATOM 9243 C CA . HIS G 3 128 ? 13.751 -1.665 13.071 1.00 39.93 125 HIS G CA 1
ATOM 9244 C C . HIS G 3 128 ? 13.832 -1.199 11.624 1.00 40.02 125 HIS G C 1
ATOM 9245 O O . HIS G 3 128 ? 14.830 -1.440 10.946 1.00 41.38 125 HIS G O 1
ATOM 9252 N N . PHE G 3 129 ? 12.788 -0.536 11.144 1.00 39.56 126 PHE G N 1
ATOM 9253 C CA . PHE G 3 129 ? 12.783 -0.053 9.771 1.00 40.03 126 PHE G CA 1
ATOM 9254 C C . PHE G 3 129 ? 13.403 1.333 9.680 1.00 40.70 126 PHE G C 1
ATOM 9255 O O . PHE G 3 129 ? 13.277 2.021 8.670 1.00 42.66 126 PHE G O 1
ATOM 9263 N N . ASP G 3 130 ? 14.091 1.713 10.749 1.00 43.47 127 ASP G N 1
ATOM 9264 C CA . ASP G 3 130 ? 14.756 3.005 10.869 1.00 45.14 127 ASP G CA 1
ATOM 9265 C C . ASP G 3 130 ? 14.107 4.151 10.100 1.00 43.81 127 ASP G C 1
ATOM 9266 O O . ASP G 3 130 ? 14.702 4.727 9.192 1.00 43.66 127 ASP G O 1
ATOM 9271 N N . SER G 3 131 ? 12.875 4.473 10.479 1.00 42.88 128 SER G N 1
ATOM 9272 C CA . SER G 3 131 ? 12.131 5.571 9.876 1.00 39.03 128 SER G CA 1
ATOM 9273 C C . SER G 3 131 ? 12.729 6.868 10.415 1.00 37.24 128 SER G C 1
ATOM 9274 O O . SER G 3 131 ? 13.322 6.884 11.496 1.00 35.72 128 SER G O 1
ATOM 9277 N N . PRO G 3 132 ? 12.600 7.970 9.658 1.00 34.93 129 PRO G N 1
ATOM 9278 C CA . PRO G 3 132 ? 13.141 9.253 10.112 1.00 33.67 129 PRO G CA 1
ATOM 9279 C C . PRO G 3 132 ? 12.368 9.735 11.343 1.00 31.54 129 PRO G C 1
ATOM 9280 O O . PRO G 3 132 ? 12.835 10.598 12.080 1.00 29.98 129 PRO G O 1
ATOM 9284 N N . GLU G 3 133 ? 11.187 9.162 11.558 1.00 30.39 130 GLU G N 1
ATOM 9285 C CA . GLU G 3 133 ? 10.348 9.541 12.689 1.00 30.48 130 GLU G CA 1
ATOM 9286 C C . GLU G 3 133 ? 10.602 8.692 13.938 1.00 29.87 130 GLU G C 1
ATOM 9287 O O . GLU G 3 133 ? 9.954 8.886 14.966 1.00 31.31 130 GLU G O 1
ATOM 9293 N N . ASN G 3 134 ? 11.545 7.757 13.848 1.00 28.12 131 ASN G N 1
ATOM 9294 C CA . ASN G 3 134 ? 11.870 6.876 14.966 1.00 27.60 131 ASN G CA 1
ATOM 9295 C C . ASN G 3 134 ? 11.946 7.547 16.336 1.00 28.32 131 ASN G C 1
ATOM 9296 O O . ASN G 3 134 ? 11.436 7.010 17.322 1.00 27.82 131 ASN G O 1
ATOM 9301 N N . ALA G 3 135 ? 12.581 8.712 16.404 1.00 27.35 132 ALA G N 1
ATOM 9302 C CA . ALA G 3 135 ? 12.724 9.417 17.671 1.00 27.22 132 ALA G CA 1
ATOM 9303 C C . ALA G 3 135 ? 11.363 9.856 18.195 1.00 27.29 132 ALA G C 1
ATOM 9304 O O . ALA G 3 135 ? 11.098 9.781 19.389 1.00 26.55 132 ALA G O 1
ATOM 9306 N N . ASP G 3 136 ? 10.507 10.314 17.290 1.00 26.96 133 ASP G N 1
ATOM 9307 C CA . ASP G 3 136 ? 9.167 10.761 17.643 1.00 27.96 133 ASP G CA 1
ATOM 9308 C C . ASP G 3 136 ? 8.303 9.574 18.092 1.00 27.09 133 ASP G C 1
ATOM 9309 O O . ASP G 3 136 ? 7.535 9.675 19.052 1.00 24.43 133 ASP G O 1
ATOM 9314 N N . ILE G 3 137 ? 8.436 8.455 17.384 1.00 24.78 134 ILE G N 1
ATOM 9315 C CA . ILE G 3 137 ? 7.681 7.251 17.693 1.00 24.22 134 ILE G CA 1
ATOM 9316 C C . ILE G 3 137 ? 8.066 6.736 19.073 1.00 23.21 134 ILE G C 1
ATOM 9317 O O . ILE G 3 137 ? 7.206 6.475 19.913 1.00 22.85 134 ILE G O 1
ATOM 9322 N N . SER G 3 138 ? 9.369 6.590 19.291 1.00 21.95 135 SER G N 1
ATOM 9323 C CA . SER G 3 138 ? 9.898 6.107 20.560 1.00 23.51 135 SER G CA 1
ATOM 9324 C C . SER G 3 138 ? 9.393 6.950 21.730 1.00 23.17 135 SER G C 1
ATOM 9325 O O . SER G 3 138 ? 8.849 6.421 22.705 1.00 21.82 135 SER G O 1
ATOM 9328 N N . GLN G 3 139 ? 9.571 8.263 21.630 1.00 23.86 136 GLN G N 1
ATOM 9329 C CA . GLN G 3 139 ? 9.125 9.171 22.682 1.00 25.43 136 GLN G CA 1
ATOM 9330 C C . GLN G 3 139 ? 7.615 9.054 22.896 1.00 22.94 136 GLN G C 1
ATOM 9331 O O . GLN G 3 139 ? 7.133 9.094 24.025 1.00 23.12 136 GLN G O 1
ATOM 9337 N N . SER G 3 140 ? 6.872 8.910 21.807 1.00 21.36 137 SER G N 1
ATOM 9338 C CA . SER G 3 140 ? 5.422 8.782 21.896 1.00 21.15 137 SER G CA 1
ATOM 9339 C C . SER G 3 140 ? 5.039 7.520 22.683 1.00 20.11 137 SER G C 1
ATOM 9340 O O . SER G 3 140 ? 4.162 7.562 23.548 1.00 22.40 137 SER G O 1
ATOM 9343 N N . LEU G 3 141 ? 5.697 6.402 22.392 1.00 17.32 138 LEU G N 1
ATOM 9344 C CA . LEU G 3 141 ? 5.409 5.161 23.103 1.00 18.69 138 LEU G CA 1
ATOM 9345 C C . LEU G 3 141 ? 5.614 5.340 24.612 1.00 19.10 138 LEU G C 1
ATOM 9346 O O . LEU G 3 141 ? 4.748 4.977 25.406 1.00 19.48 138 LEU G O 1
ATOM 9351 N N . LEU G 3 142 ? 6.759 5.899 25.000 1.00 18.50 139 LEU G N 1
ATOM 9352 C CA . LEU G 3 142 ? 7.062 6.124 26.412 1.00 20.32 139 LEU G CA 1
ATOM 9353 C C . LEU G 3 142 ? 6.071 7.099 27.084 1.00 20.48 139 LEU G C 1
ATOM 9354 O O . LEU G 3 142 ? 5.486 6.778 28.116 1.00 21.32 139 LEU G O 1
ATOM 9359 N N . GLN G 3 143 ? 5.874 8.281 26.509 1.00 21.66 140 GLN G N 1
ATOM 9360 C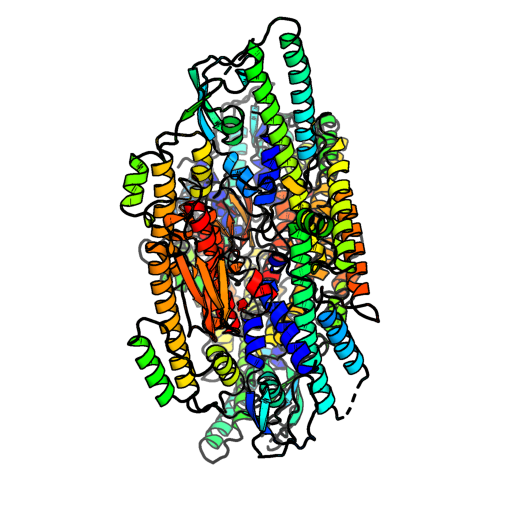 CA . GLN G 3 143 ? 4.953 9.246 27.111 1.00 21.95 140 GLN G CA 1
ATOM 9361 C C . GLN G 3 143 ? 3.517 8.716 27.206 1.00 21.10 140 GLN G C 1
ATOM 9362 O O . GLN G 3 143 ? 2.787 9.047 28.141 1.00 19.77 140 GLN G O 1
ATOM 9368 N N . THR G 3 144 ? 3.108 7.897 26.242 1.00 19.42 141 THR G N 1
ATOM 9369 C CA . THR G 3 144 ? 1.760 7.337 26.265 1.00 18.03 141 THR G CA 1
ATOM 9370 C C . THR G 3 144 ? 1.601 6.388 27.453 1.00 18.29 141 THR G C 1
ATOM 9371 O O . THR G 3 144 ? 0.581 6.398 28.140 1.00 18.58 141 THR G O 1
ATOM 9375 N N . PHE G 3 145 ? 2.611 5.561 27.694 1.00 17.38 142 PHE G N 1
ATOM 9376 C CA . PHE G 3 145 ? 2.548 4.634 28.817 1.00 19.04 142 PHE G CA 1
ATOM 9377 C C . PHE G 3 145 ? 2.600 5.381 30.151 1.00 17.95 142 PHE G C 1
ATOM 9378 O O . PHE G 3 145 ? 1.884 5.043 31.089 1.00 17.38 142 PHE G O 1
ATOM 9386 N N . ILE G 3 146 ? 3.454 6.398 30.230 1.00 19.78 143 ILE G N 1
ATOM 9387 C CA . ILE G 3 146 ? 3.589 7.192 31.449 1.00 17.94 143 ILE G CA 1
ATOM 9388 C C . ILE G 3 146 ? 2.261 7.887 31.762 1.00 18.27 143 ILE G C 1
ATOM 9389 O O . ILE G 3 146 ? 1.832 7.944 32.916 1.00 15.16 143 ILE G O 1
ATOM 9394 N N . GLY G 3 147 ? 1.607 8.397 30.721 1.00 18.29 144 GLY G N 1
ATOM 9395 C CA . GLY G 3 147 ? 0.343 9.087 30.903 1.00 18.10 144 GLY G CA 1
ATOM 9396 C C . GLY G 3 147 ? -0.859 8.190 31.152 1.00 19.96 144 GLY G C 1
ATOM 9397 O O . GLY G 3 147 ? -1.917 8.674 31.559 1.00 20.99 144 GLY G O 1
ATOM 9398 N N . ARG G 3 148 ? -0.714 6.891 30.911 1.00 18.89 145 ARG G N 1
ATOM 9399 C CA . ARG G 3 148 ? -1.821 5.952 31.125 1.00 18.65 145 ARG G CA 1
ATOM 9400 C C . ARG G 3 148 ? -1.564 5.068 32.336 1.00 18.72 145 ARG G C 1
ATOM 9401 O O . ARG G 3 148 ? -2.460 4.362 32.800 1.00 19.28 145 ARG G O 1
ATOM 9409 N N . PHE G 3 149 ? -0.339 5.114 32.851 1.00 18.37 146 PHE G N 1
ATOM 9410 C CA . PHE G 3 149 ? 0.038 4.281 33.991 1.00 19.00 146 PHE G CA 1
ATOM 9411 C C . PHE G 3 149 ? -0.860 4.400 35.224 1.00 20.48 146 PHE G C 1
ATOM 9412 O O . PHE G 3 149 ? -1.268 3.387 35.802 1.00 20.24 146 PHE G O 1
ATOM 9420 N N . ARG G 3 150 ? -1.157 5.627 35.643 1.00 20.86 147 ARG G N 1
ATOM 9421 C CA . ARG G 3 150 ? -1.978 5.822 36.837 1.00 22.50 147 ARG G CA 1
ATOM 9422 C C . ARG G 3 150 ? -3.391 5.240 36.749 1.00 21.72 147 ARG G C 1
ATOM 9423 O O . ARG G 3 150 ? -3.879 4.631 37.708 1.00 21.32 147 ARG G O 1
ATOM 9431 N N . ARG G 3 151 ? -4.049 5.434 35.611 1.00 21.35 148 ARG G N 1
ATOM 9432 C CA . ARG G 3 151 ? -5.407 4.921 35.434 1.00 21.50 148 ARG G CA 1
ATOM 9433 C C . ARG G 3 151 ? -5.410 3.397 35.494 1.00 19.39 148 ARG G C 1
ATOM 9434 O O . ARG G 3 151 ? -6.318 2.790 36.052 1.00 18.47 148 ARG G O 1
ATOM 9442 N N . ILE G 3 152 ? -4.372 2.785 34.936 1.00 18.20 149 ILE G N 1
ATOM 9443 C CA . ILE G 3 152 ? -4.245 1.338 34.946 1.00 17.85 149 ILE G CA 1
ATOM 9444 C C . ILE G 3 152 ? -4.042 0.825 36.375 1.00 19.61 149 ILE G C 1
ATOM 9445 O O . ILE G 3 152 ? -4.642 -0.179 36.784 1.00 22.67 149 ILE G O 1
ATOM 9450 N N . MET G 3 153 ? -3.208 1.512 37.148 1.00 19.13 150 MET G N 1
ATOM 9451 C CA . MET G 3 153 ? -2.966 1.074 38.518 1.00 20.42 150 MET G CA 1
ATOM 9452 C C . MET G 3 153 ? -4.204 1.270 39.391 1.00 19.37 150 MET G C 1
ATOM 9453 O O . MET G 3 153 ? -4.546 0.397 40.190 1.00 18.25 150 MET G O 1
ATOM 9458 N N . ASP G 3 154 ? -4.870 2.413 39.244 1.00 20.06 151 ASP G N 1
ATOM 9459 C CA . ASP G 3 154 ? -6.078 2.685 40.017 1.00 22.07 151 ASP G CA 1
ATOM 9460 C C . ASP G 3 154 ? -7.144 1.617 39.744 1.00 22.79 151 ASP G C 1
ATOM 9461 O O . ASP G 3 154 ? -7.783 1.107 40.668 1.00 22.88 151 ASP G O 1
ATOM 9466 N N . SER G 3 155 ? -7.335 1.278 38.474 1.00 23.34 152 SER G N 1
ATOM 9467 C CA . SER G 3 155 ? -8.340 0.287 38.116 1.00 25.17 152 SER G CA 1
ATOM 9468 C C . SER G 3 155 ? -7.968 -1.108 38.576 1.00 24.48 152 SER G C 1
ATOM 9469 O O . SER G 3 155 ? -8.812 -1.827 39.103 1.00 25.95 152 SER G O 1
ATOM 9472 N N . SER G 3 156 ? -6.707 -1.491 38.387 1.00 22.67 153 SER G N 1
ATOM 9473 C CA . SER G 3 156 ? -6.273 -2.825 38.781 1.00 23.73 153 SER G CA 1
ATOM 9474 C C . SER G 3 156 ? -6.489 -3.067 40.268 1.00 23.81 153 SER G C 1
ATOM 9475 O O . SER G 3 156 ? -6.663 -4.214 40.694 1.00 24.13 153 SER G O 1
ATOM 9478 N N . GLN G 3 157 ? -6.486 -1.996 41.059 1.00 21.90 154 GLN G N 1
ATOM 9479 C CA . GLN G 3 157 ? -6.691 -2.141 42.501 1.00 24.62 154 GLN G CA 1
ATOM 9480 C C . GLN G 3 157 ? -8.071 -1.647 42.909 1.00 25.76 154 GLN G C 1
ATOM 9481 O O . GLN G 3 157 ? -8.340 -1.415 44.087 1.00 26.71 154 GLN G O 1
ATOM 9487 N N . ASN G 3 158 ? -8.937 -1.484 41.915 1.00 28.32 155 ASN G N 1
ATOM 9488 C CA . ASN G 3 158 ? -10.308 -1.035 42.121 1.00 32.35 155 ASN G CA 1
ATOM 9489 C C . ASN G 3 158 ? -10.433 0.119 43.110 1.00 33.97 155 ASN G C 1
ATOM 9490 O O . ASN G 3 158 ? -11.262 0.086 44.016 1.00 33.60 155 ASN G O 1
ATOM 9495 N N . ALA G 3 159 ? -9.617 1.147 42.921 1.00 36.58 156 ALA G N 1
ATOM 9496 C CA . ALA G 3 159 ? -9.624 2.306 43.809 1.00 39.40 156 ALA G CA 1
ATOM 9497 C C . ALA G 3 159 ? -10.982 2.995 43.944 1.00 41.56 156 ALA G C 1
ATOM 9498 O O . ALA G 3 159 ? -11.289 3.554 44.997 1.00 41.28 156 ALA G O 1
ATOM 9500 N N . TYR G 3 160 ? -11.792 2.954 42.889 1.00 43.34 157 TYR G N 1
ATOM 9501 C CA . TYR G 3 160 ? -13.092 3.623 42.911 1.00 47.20 157 TYR G CA 1
ATOM 9502 C C . TYR G 3 160 ? -14.298 2.698 43.049 1.00 49.61 157 TYR G C 1
ATOM 9503 O O . TYR G 3 160 ? -15.426 3.105 42.769 1.00 49.74 157 TYR G O 1
ATOM 9512 N N . ASN G 3 161 ? -14.059 1.465 43.490 1.00 52.91 158 ASN G N 1
ATOM 9513 C CA . ASN G 3 161 ? -15.126 0.481 43.671 1.00 56.14 158 ASN G CA 1
ATOM 9514 C C . ASN G 3 161 ? -16.097 0.472 42.498 1.00 57.56 158 ASN G C 1
ATOM 9515 O O . ASN G 3 161 ? -17.294 0.694 42.675 1.00 57.88 158 ASN G O 1
ATOM 9520 N N . GLU G 3 162 ? -15.578 0.211 41.303 1.00 58.76 159 GLU G N 1
ATOM 9521 C CA . GLU G 3 162 ? -16.405 0.181 40.103 1.00 60.09 159 GLU G CA 1
ATOM 9522 C C . GLU G 3 162 ? -16.090 -1.057 39.274 1.00 60.06 159 GLU G C 1
ATOM 9523 O O . GLU G 3 162 ? -15.182 -1.822 39.601 1.00 60.25 159 GLU G O 1
ATOM 9529 N N . ASP G 3 163 ? -16.849 -1.248 38.200 1.00 59.98 160 ASP G N 1
ATOM 9530 C CA . ASP G 3 163 ? -16.627 -2.371 37.302 1.00 59.13 160 ASP G CA 1
ATOM 9531 C C . ASP G 3 163 ? -15.592 -1.868 36.301 1.00 57.29 160 ASP G C 1
ATOM 9532 O O . ASP G 3 163 ? -15.840 -0.911 35.568 1.00 57.92 160 ASP G O 1
ATOM 9537 N N . THR G 3 164 ? -14.431 -2.510 36.280 1.00 55.07 161 THR G N 1
ATOM 9538 C CA . THR G 3 164 ? -13.349 -2.104 35.389 1.00 52.49 161 THR G CA 1
ATOM 9539 C C . THR G 3 164 ? -13.340 -2.837 34.050 1.00 50.68 161 THR G C 1
ATOM 9540 O O . THR G 3 164 ? -12.427 -2.653 33.242 1.00 50.76 161 THR G O 1
ATOM 9544 N N . SER G 3 165 ? -14.352 -3.665 33.815 1.00 47.79 162 SER G N 1
ATOM 9545 C CA . SER G 3 165 ? -14.442 -4.415 32.566 1.00 46.39 162 SER G CA 1
ATOM 9546 C C . SER G 3 165 ? -14.420 -3.491 31.355 1.00 43.53 162 SER G C 1
ATOM 9547 O O . SER G 3 165 ? -13.817 -3.813 30.329 1.00 41.71 162 SER G O 1
ATOM 9550 N N . ALA G 3 166 ? -15.084 -2.345 31.481 1.00 39.99 163 ALA G N 1
ATOM 9551 C CA . ALA G 3 166 ? -15.145 -1.376 30.397 1.00 37.52 163 ALA G CA 1
ATOM 9552 C C . ALA G 3 166 ? -13.791 -0.709 30.187 1.00 36.81 163 ALA G C 1
ATOM 9553 O O . ALA G 3 166 ? -13.498 -0.209 29.098 1.00 36.15 163 ALA G O 1
ATOM 9555 N N . LEU G 3 167 ? -12.963 -0.704 31.227 1.00 34.49 164 LEU G N 1
ATOM 9556 C CA . LEU G 3 167 ? -11.646 -0.093 31.115 1.00 33.28 164 LEU G CA 1
ATOM 9557 C C . LEU G 3 167 ? -10.654 -1.100 30.541 1.00 31.03 164 LEU G C 1
ATOM 9558 O O . LEU G 3 167 ? -9.862 -0.765 29.664 1.00 30.47 164 LEU G O 1
ATOM 9563 N N . VAL G 3 168 ? -10.705 -2.332 31.034 1.00 28.39 165 VAL G N 1
ATOM 9564 C CA . VAL G 3 168 ? -9.820 -3.380 30.542 1.00 27.80 165 VAL G CA 1
ATOM 9565 C C . VAL G 3 168 ? -10.027 -3.541 29.032 1.00 26.91 165 VAL G C 1
ATOM 9566 O O . VAL G 3 168 ? -9.115 -3.937 28.301 1.00 27.48 165 VAL G O 1
ATOM 9570 N N . ALA G 3 169 ? -11.227 -3.213 28.571 1.00 24.48 166 ALA G N 1
ATOM 9571 C CA . ALA G 3 169 ? -11.568 -3.338 27.158 1.00 24.69 166 ALA G CA 1
ATOM 9572 C C . ALA G 3 169 ? -10.851 -2.342 26.240 1.00 23.98 166 ALA G C 1
ATOM 9573 O O . ALA G 3 169 ? -10.773 -2.563 25.038 1.00 25.45 166 ALA G O 1
ATOM 9575 N N . ARG G 3 170 ? -10.334 -1.251 26.799 1.00 23.75 167 ARG G N 1
ATOM 9576 C CA . ARG G 3 170 ? -9.645 -0.236 26.000 1.00 22.23 167 ARG G CA 1
ATOM 9577 C C . ARG G 3 170 ? -8.129 -0.293 26.196 1.00 21.77 167 ARG G C 1
ATOM 9578 O O . ARG G 3 170 ? -7.399 0.601 25.756 1.00 20.89 167 ARG G O 1
ATOM 9586 N N . LEU G 3 171 ? -7.666 -1.351 26.852 1.00 19.89 168 LEU G N 1
ATOM 9587 C CA . LEU G 3 171 ? -6.247 -1.541 27.125 1.00 18.76 168 LEU G CA 1
ATOM 9588 C C . LEU G 3 171 ? -5.580 -2.410 26.075 1.00 19.63 168 LEU G C 1
ATOM 9589 O O . LEU G 3 171 ? -6.197 -3.344 25.561 1.00 20.32 168 LEU G O 1
ATOM 9594 N N . ASP G 3 172 ? -4.319 -2.108 25.764 1.00 20.02 169 ASP G N 1
ATOM 9595 C CA . ASP G 3 172 ? -3.559 -2.897 24.800 1.00 20.45 169 ASP G CA 1
ATOM 9596 C C . ASP G 3 172 ? -3.115 -4.150 25.557 1.00 21.05 169 ASP G C 1
ATOM 9597 O O . ASP G 3 172 ? -3.309 -4.236 26.769 1.00 21.09 169 ASP G O 1
ATOM 9602 N N . GLU G 3 173 ? -2.536 -5.122 24.861 1.00 20.96 170 GLU G N 1
ATOM 9603 C CA . GLU G 3 173 ? -2.136 -6.363 25.515 1.00 22.08 170 GLU G CA 1
ATOM 9604 C C . GLU G 3 173 ? -1.131 -6.221 26.655 1.00 22.20 170 GLU G C 1
ATOM 9605 O O . GLU G 3 173 ? -1.247 -6.907 27.672 1.00 22.91 170 GLU G O 1
ATOM 9611 N N . MET G 3 174 ? -0.143 -5.348 26.497 1.00 21.18 171 MET G N 1
ATOM 9612 C CA . MET G 3 174 ? 0.841 -5.152 27.551 1.00 20.38 171 MET G CA 1
ATOM 9613 C C . MET G 3 174 ? 0.125 -4.602 28.790 1.00 17.76 171 MET G C 1
ATOM 9614 O O . MET G 3 174 ? 0.332 -5.072 29.910 1.00 18.70 171 MET G O 1
ATOM 9619 N N . GLU G 3 175 ? -0.731 -3.613 28.577 1.00 17.56 172 GLU G N 1
ATOM 9620 C CA . GLU G 3 175 ? -1.469 -2.990 29.669 1.00 17.50 172 GLU G CA 1
ATOM 9621 C C . GLU G 3 175 ? -2.418 -3.966 30.359 1.00 19.42 172 GLU G C 1
ATOM 9622 O O . GLU G 3 175 ? -2.553 -3.940 31.587 1.00 19.92 172 GLU G O 1
ATOM 9628 N N . ARG G 3 176 ? -3.081 -4.819 29.580 1.00 18.10 173 ARG G N 1
ATOM 9629 C CA . ARG G 3 176 ? -3.987 -5.798 30.171 1.00 21.37 173 ARG G CA 1
ATOM 9630 C C . ARG G 3 176 ? -3.171 -6.725 31.066 1.00 19.69 173 ARG G C 1
ATOM 9631 O O . ARG G 3 176 ? -3.636 -7.153 32.112 1.00 17.44 173 ARG G O 1
ATOM 9639 N N . GLY G 3 177 ? -1.955 -7.040 30.635 1.00 19.88 174 GLY G N 1
ATOM 9640 C CA . GLY G 3 177 ? -1.102 -7.900 31.433 1.00 21.03 174 GLY G CA 1
ATOM 9641 C C . GLY G 3 177 ? -0.810 -7.223 32.758 1.00 21.17 174 GLY G C 1
ATOM 9642 O O . GLY G 3 177 ? -0.845 -7.860 33.813 1.00 21.09 174 GLY G O 1
ATOM 9643 N N . LEU G 3 178 ? -0.525 -5.923 32.710 1.00 19.46 175 LEU G N 1
ATOM 9644 C CA . LEU G 3 178 ? -0.245 -5.172 33.930 1.00 17.74 175 LEU G CA 1
ATOM 9645 C C . LEU G 3 178 ? -1.489 -5.112 34.805 1.00 17.01 175 LEU G C 1
ATOM 9646 O O . LEU G 3 178 ? -1.422 -5.348 36.012 1.00 17.55 175 LEU G O 1
ATOM 9651 N N . PHE G 3 179 ? -2.628 -4.797 34.195 1.00 15.95 176 PHE G N 1
ATOM 9652 C CA . PHE G 3 179 ? -3.876 -4.710 34.940 1.00 16.92 176 PHE G CA 1
ATOM 9653 C C . PHE G 3 179 ? -4.099 -6.003 35.717 1.00 18.35 176 PHE G C 1
ATOM 9654 O O . PHE G 3 179 ? -4.459 -5.989 36.893 1.00 19.04 176 PHE G O 1
ATOM 9662 N N . GLN G 3 180 ? -3.872 -7.118 35.035 1.00 19.33 177 GLN G N 1
ATOM 9663 C CA . GLN G 3 180 ? -4.045 -8.453 35.596 1.00 21.32 177 GLN G CA 1
ATOM 9664 C C . GLN G 3 180 ? -3.110 -8.697 36.779 1.00 19.62 177 GLN G C 1
ATOM 9665 O O . GLN G 3 180 ? -3.510 -9.276 37.784 1.00 17.28 177 GLN G O 1
ATOM 9671 N N . THR G 3 181 ? -1.860 -8.261 36.655 1.00 19.26 178 THR G N 1
ATOM 9672 C CA . THR G 3 181 ? -0.903 -8.425 37.740 1.00 18.95 178 THR G CA 1
ATOM 9673 C C . THR G 3 181 ? -1.373 -7.614 38.949 1.00 18.76 178 THR G C 1
ATOM 9674 O O . THR G 3 181 ? -1.306 -8.079 40.085 1.00 18.91 178 THR G O 1
ATOM 9678 N N . GLY G 3 182 ? -1.871 -6.409 38.697 1.00 17.82 179 GLY G N 1
ATOM 9679 C CA . GLY G 3 182 ? -2.349 -5.577 39.788 1.00 19.40 179 GLY G CA 1
ATOM 9680 C C . GLY G 3 182 ? -3.554 -6.182 40.493 1.00 20.51 179 GLY G C 1
ATOM 9681 O O . GLY G 3 182 ? -3.584 -6.286 41.723 1.00 16.93 179 GLY G O 1
ATOM 9682 N N . GLN G 3 183 ? -4.559 -6.578 39.718 1.00 20.05 180 GLN G N 1
ATOM 9683 C CA . GLN G 3 183 ? -5.760 -7.175 40.295 1.00 23.21 180 GLN G CA 1
ATOM 9684 C C . GLN G 3 183 ? -5.410 -8.454 41.068 1.00 23.46 180 GLN G C 1
ATOM 9685 O O . GLN G 3 183 ? -5.929 -8.708 42.163 1.00 20.95 180 GLN G O 1
ATOM 9691 N N . LYS G 3 184 ? -4.512 -9.245 40.492 1.00 23.43 181 LYS G N 1
ATOM 9692 C CA . LYS G 3 184 ? -4.073 -10.500 41.090 1.00 24.09 181 LYS G CA 1
ATOM 9693 C C . LYS G 3 184 ? -3.458 -10.278 42.486 1.00 23.84 181 LYS G C 1
ATOM 9694 O O . LYS G 3 184 ? -3.803 -10.965 43.446 1.00 22.37 181 LYS G O 1
ATOM 9700 N N . GLY G 3 185 ? -2.550 -9.312 42.590 1.00 22.51 182 GLY G N 1
ATOM 9701 C CA . GLY G 3 185 ? -1.913 -9.032 43.862 1.00 21.83 182 GLY G CA 1
ATOM 9702 C C . GLY G 3 185 ? -2.866 -8.488 44.913 1.00 21.70 182 GLY G C 1
ATOM 9703 O O . GLY G 3 185 ? -2.719 -8.773 46.099 1.00 20.09 182 GLY G O 1
ATOM 9704 N N . LEU G 3 186 ? -3.851 -7.706 44.493 1.00 21.10 183 LEU G N 1
ATOM 9705 C CA . LEU G 3 186 ? -4.790 -7.144 45.451 1.00 23.48 183 LEU G CA 1
ATOM 9706 C C . LEU G 3 186 ? -5.817 -8.190 45.885 1.00 25.96 183 LEU G C 1
ATOM 9707 O O . LEU G 3 186 ? -6.222 -8.235 47.048 1.00 26.63 183 LEU G O 1
ATOM 9712 N N . ASN G 3 187 ? -6.231 -9.037 44.950 1.00 24.86 184 ASN G N 1
ATOM 9713 C CA . ASN G 3 187 ? -7.197 -10.075 45.266 1.00 25.93 184 ASN G CA 1
ATOM 9714 C C . ASN G 3 187 ? -6.554 -11.110 46.192 1.00 23.05 184 ASN G C 1
ATOM 9715 O O . ASN G 3 187 ? -7.206 -11.650 47.077 1.00 20.10 184 ASN G O 1
ATOM 9720 N N . ASP G 3 188 ? -5.272 -11.390 45.984 1.00 21.58 185 ASP G N 1
ATOM 9721 C CA . ASP G 3 188 ? -4.579 -12.341 46.839 1.00 22.20 185 ASP G CA 1
ATOM 9722 C C . ASP G 3 188 ? -4.599 -11.776 48.271 1.00 22.32 185 ASP G C 1
ATOM 9723 O O . ASP G 3 188 ? -4.831 -12.506 49.237 1.00 21.88 185 ASP G O 1
ATOM 9728 N N . PHE G 3 189 ? -4.377 -10.471 48.393 1.00 20.29 186 PHE G N 1
ATOM 9729 C CA . PHE G 3 189 ? -4.392 -9.807 49.692 1.00 22.76 186 PHE G CA 1
ATOM 9730 C C . PHE G 3 189 ? -5.782 -9.871 50.332 1.00 23.80 186 PHE G C 1
ATOM 9731 O O . PHE G 3 189 ? -5.914 -10.221 51.505 1.00 24.58 186 PHE G O 1
ATOM 9739 N N . GLN G 3 190 ? -6.812 -9.518 49.565 1.00 24.84 187 GLN G N 1
ATOM 9740 C CA . GLN G 3 190 ? -8.179 -9.530 50.080 1.00 26.69 187 GLN G CA 1
ATOM 9741 C C . GLN G 3 190 ? -8.627 -10.902 50.560 1.00 26.81 187 GLN G C 1
ATOM 9742 O O . GLN G 3 190 ? -9.289 -11.004 51.588 1.00 27.49 187 GLN G O 1
ATOM 9748 N N . CYS G 3 191 ? -8.270 -11.955 49.830 1.00 27.79 188 CYS G N 1
ATOM 9749 C CA . CYS G 3 191 ? -8.633 -13.306 50.249 1.00 30.02 188 CYS G CA 1
ATOM 9750 C C . CYS G 3 191 ? -7.880 -13.645 51.523 1.00 28.91 188 CYS G C 1
ATOM 9751 O O . CYS G 3 191 ? -8.423 -14.271 52.432 1.00 27.78 188 CYS G O 1
ATOM 9754 N N . TRP G 3 192 ? -6.618 -13.234 51.582 1.00 29.46 189 TRP G N 1
ATOM 9755 C CA . TRP G 3 192 ? -5.810 -13.483 52.762 1.00 29.82 189 TRP G CA 1
ATOM 9756 C C . TRP G 3 192 ? -6.465 -12.798 53.953 1.00 31.20 189 TRP G C 1
ATOM 9757 O O . TRP G 3 192 ? -6.603 -13.379 55.028 1.00 28.19 189 TRP G O 1
ATOM 9768 N N . GLU G 3 193 ? -6.863 -11.552 53.738 1.00 34.31 190 GLU G N 1
ATOM 9769 C CA . GLU G 3 193 ? -7.484 -10.742 54.769 1.00 41.85 190 GLU G CA 1
ATOM 9770 C C . GLU G 3 193 ? -8.747 -11.391 55.337 1.00 45.71 190 GLU G C 1
ATOM 9771 O O . GLU G 3 193 ? -9.132 -11.110 56.471 1.00 45.39 190 GLU G O 1
ATOM 9777 N N . LYS G 3 194 ? -9.382 -12.264 54.558 1.00 49.86 191 LYS G N 1
ATOM 9778 C CA . LYS G 3 194 ? -10.592 -12.949 55.009 1.00 54.08 191 LYS G CA 1
ATOM 9779 C C . LYS G 3 194 ? -10.259 -14.091 55.963 1.00 56.67 191 LYS G C 1
ATOM 9780 O O . LYS G 3 194 ? -11.045 -14.417 56.853 1.00 58.06 191 LYS G O 1
ATOM 9786 N N . GLY G 3 195 ? -9.095 -14.701 55.768 1.00 58.14 192 GLY G N 1
ATOM 9787 C CA . GLY G 3 195 ? -8.690 -15.802 56.622 1.00 59.24 192 GLY G CA 1
ATOM 9788 C C . GLY G 3 195 ? -9.467 -17.070 56.325 1.00 59.27 192 GLY G C 1
ATOM 9789 O O . GLY G 3 195 ? -10.196 -17.542 57.222 1.00 60.35 192 GLY G O 1
ATOM 9790 N N . LEU H 4 21 ? 28.100 -22.127 61.983 1.00 65.70 21 LEU H N 1
ATOM 9791 C CA . LEU H 4 21 ? 26.681 -21.672 62.017 1.00 64.69 21 LEU H CA 1
ATOM 9792 C C . LEU H 4 21 ? 25.832 -22.502 62.969 1.00 63.97 21 LEU H C 1
ATOM 9793 O O . LEU H 4 21 ? 25.912 -23.731 62.983 1.00 64.25 21 LEU H O 1
ATOM 9798 N N . THR H 4 22 ? 25.013 -21.815 63.758 1.00 62.00 22 THR H N 1
ATOM 9799 C CA . THR H 4 22 ? 24.128 -22.463 64.717 1.00 60.65 22 THR H CA 1
ATOM 9800 C C . THR H 4 22 ? 22.837 -22.888 64.016 1.00 59.87 22 THR H C 1
ATOM 9801 O O . THR H 4 22 ? 22.546 -22.433 62.908 1.00 59.70 22 THR H O 1
ATOM 9805 N N . PRO H 4 23 ? 22.047 -23.770 64.652 1.00 58.29 23 PRO H N 1
ATOM 9806 C CA . PRO H 4 23 ? 20.789 -24.229 64.055 1.00 57.00 23 PRO H CA 1
ATOM 9807 C C . PRO H 4 23 ? 19.851 -23.071 63.716 1.00 55.91 23 PRO H C 1
ATOM 9808 O O . PRO H 4 23 ? 19.143 -23.106 62.707 1.00 55.72 23 PRO H O 1
ATOM 9812 N N . ALA H 4 24 ? 19.854 -22.045 64.563 1.00 53.38 24 ALA H N 1
ATOM 9813 C CA . ALA H 4 24 ? 19.010 -20.878 64.351 1.00 50.39 24 ALA H CA 1
ATOM 9814 C C . ALA H 4 24 ? 19.522 -20.050 63.174 1.00 49.00 24 ALA H C 1
ATOM 9815 O O . ALA H 4 24 ? 18.734 -19.549 62.370 1.00 46.62 24 ALA H O 1
ATOM 9817 N N . GLU H 4 25 ? 20.843 -19.907 63.087 1.00 47.07 25 GLU H N 1
ATOM 9818 C CA . GLU H 4 25 ? 21.470 -19.142 62.011 1.00 46.08 25 GLU H CA 1
ATOM 9819 C C . GLU H 4 25 ? 21.281 -19.856 60.680 1.00 43.67 25 GLU H C 1
ATOM 9820 O O . GLU H 4 25 ? 21.223 -19.230 59.620 1.00 43.12 25 GLU H O 1
ATOM 9826 N N . LEU H 4 26 ? 21.203 -21.179 60.751 1.00 40.84 26 LEU H N 1
ATOM 9827 C CA . LEU H 4 26 ? 21.017 -22.007 59.576 1.00 37.76 26 LEU H CA 1
ATOM 9828 C C . LEU H 4 26 ? 19.659 -21.695 58.951 1.00 36.17 26 LEU H C 1
ATOM 9829 O O . LEU H 4 26 ? 19.544 -21.526 57.736 1.00 33.89 26 LEU H O 1
ATOM 9834 N N . ILE H 4 27 ? 18.635 -21.618 59.795 1.00 32.90 27 ILE H N 1
ATOM 9835 C CA . ILE H 4 27 ? 17.289 -21.337 59.325 1.00 33.27 27 ILE H CA 1
ATOM 9836 C C . ILE H 4 27 ? 17.242 -19.942 58.735 1.00 34.32 27 ILE H C 1
ATOM 9837 O O . ILE H 4 27 ? 16.646 -19.718 57.678 1.00 33.97 27 ILE H O 1
ATOM 9842 N N . GLU H 4 28 ? 17.895 -19.013 59.422 1.00 34.92 28 GLU H N 1
ATOM 9843 C CA . GLU H 4 28 ? 17.948 -17.630 58.985 1.00 36.31 28 GLU H CA 1
ATOM 9844 C C . GLU H 4 28 ? 18.551 -17.535 57.582 1.00 34.61 28 GLU H C 1
ATOM 9845 O O . GLU H 4 28 ? 18.048 -16.798 56.735 1.00 33.84 28 GLU H O 1
ATOM 9851 N N . ARG H 4 29 ? 19.624 -18.277 57.329 1.00 33.81 29 ARG H N 1
ATOM 9852 C CA . ARG H 4 29 ? 20.242 -18.237 56.006 1.00 34.38 29 ARG H CA 1
ATOM 9853 C C . ARG H 4 29 ? 19.357 -18.903 54.949 1.00 30.87 29 ARG H C 1
ATOM 9854 O O . ARG H 4 29 ? 19.382 -18.519 53.782 1.00 29.10 29 ARG H O 1
ATOM 9862 N N . LEU H 4 30 ? 18.573 -19.890 55.367 1.00 27.79 30 LEU H N 1
ATOM 9863 C CA . LEU H 4 30 ? 17.664 -20.576 54.455 1.00 26.52 30 LEU H CA 1
ATOM 9864 C C . LEU H 4 30 ? 16.591 -19.587 53.997 1.00 24.34 30 LEU H C 1
ATOM 9865 O O . LEU H 4 30 ? 16.360 -19.419 52.801 1.00 23.34 30 LEU H O 1
ATOM 9870 N N . GLU H 4 31 ? 15.950 -18.925 54.957 1.00 23.18 31 GLU H N 1
ATOM 9871 C CA . GLU H 4 31 ? 14.893 -17.967 54.651 1.00 24.86 31 GLU H CA 1
ATOM 9872 C C . GLU H 4 31 ? 15.408 -16.810 53.822 1.00 24.52 31 GLU H C 1
ATOM 9873 O O . GLU H 4 31 ? 14.667 -16.229 53.028 1.00 24.55 31 GLU H O 1
ATOM 9879 N N . GLN H 4 32 ? 16.685 -16.492 54.003 1.00 24.51 32 GLN H N 1
ATOM 9880 C CA . GLN H 4 32 ? 17.343 -15.421 53.264 1.00 24.05 32 GLN H CA 1
ATOM 9881 C C . GLN H 4 32 ? 17.490 -15.845 51.804 1.00 23.38 32 GLN H C 1
ATOM 9882 O O . GLN H 4 32 ? 17.241 -15.059 50.881 1.00 20.67 32 GLN H O 1
ATOM 9888 N N . ALA H 4 33 ? 17.894 -17.097 51.604 1.00 20.01 33 ALA H N 1
ATOM 9889 C CA . ALA H 4 33 ? 18.067 -17.647 50.262 1.00 21.55 33 ALA H CA 1
ATOM 9890 C C . ALA H 4 33 ? 16.690 -17.782 49.596 1.00 20.69 33 ALA H C 1
ATOM 9891 O O . ALA H 4 33 ? 16.521 -17.487 48.413 1.00 22.63 33 ALA H O 1
ATOM 9893 N N . TRP H 4 34 ? 15.714 -18.229 50.375 1.00 20.17 34 TRP H N 1
ATOM 9894 C CA . TRP H 4 34 ? 14.342 -18.402 49.906 1.00 20.09 34 TRP H CA 1
ATOM 9895 C C . TRP H 4 34 ? 13.833 -17.082 49.331 1.00 20.83 34 TRP H C 1
ATOM 9896 O O . TRP H 4 34 ? 13.375 -17.030 48.192 1.00 22.52 34 TRP H O 1
ATOM 9907 N N . MET H 4 35 ? 13.931 -16.011 50.115 1.00 21.29 35 MET H N 1
ATOM 9908 C CA . MET H 4 35 ? 13.470 -14.702 49.664 1.00 19.88 35 MET H CA 1
ATOM 9909 C C . MET H 4 35 ? 14.247 -14.199 48.455 1.00 18.40 35 MET H C 1
ATOM 9910 O O . MET H 4 35 ? 13.652 -13.678 47.514 1.00 17.35 35 MET H O 1
ATOM 9915 N N . ASN H 4 36 ? 15.570 -14.353 48.474 1.00 18.90 36 ASN H N 1
ATOM 9916 C CA . ASN H 4 36 ? 16.390 -13.898 47.353 1.00 19.66 36 ASN H CA 1
ATOM 9917 C C . ASN H 4 36 ? 16.051 -14.569 46.021 1.00 19.29 36 ASN H C 1
ATOM 9918 O O . ASN H 4 36 ? 16.031 -13.906 44.985 1.00 18.13 36 ASN H O 1
ATOM 9923 N N . GLU H 4 37 ? 15.800 -15.880 46.041 1.00 20.63 37 GLU H N 1
ATOM 9924 C CA . GLU H 4 37 ? 15.493 -16.606 44.810 1.00 22.03 37 GLU H CA 1
ATOM 9925 C C . GLU H 4 37 ? 14.141 -16.226 44.253 1.00 21.27 37 GLU H C 1
ATOM 9926 O O . GLU H 4 37 ? 13.965 -16.191 43.041 1.00 20.25 37 GLU H O 1
ATOM 9932 N N . LYS H 4 38 ? 13.190 -15.951 45.140 1.00 21.49 38 LYS H N 1
ATOM 9933 C CA . LYS H 4 38 ? 11.848 -15.551 44.718 1.00 23.14 38 LYS H CA 1
ATOM 9934 C C . LYS H 4 38 ? 11.894 -14.333 43.806 1.00 24.19 38 LYS H C 1
ATOM 9935 O O . LYS H 4 38 ? 11.197 -14.278 42.789 1.00 25.04 38 LYS H O 1
ATOM 9941 N N . PHE H 4 39 ? 12.721 -13.354 44.166 1.00 22.86 39 PHE H N 1
ATOM 9942 C CA . PHE H 4 39 ? 12.775 -12.130 43.388 1.00 20.47 39 PHE H CA 1
ATOM 9943 C C . PHE H 4 39 ? 13.921 -11.952 42.393 1.00 21.20 39 PHE H C 1
ATOM 9944 O O . PHE H 4 39 ? 13.809 -11.147 41.469 1.00 23.08 39 PHE H O 1
ATOM 9952 N N . ALA H 4 40 ? 15.016 -12.685 42.558 1.00 19.91 40 ALA H N 1
ATOM 9953 C CA . ALA H 4 40 ? 16.127 -12.546 41.616 1.00 20.81 40 ALA H CA 1
ATOM 9954 C C . ALA H 4 40 ? 15.671 -13.059 40.246 1.00 20.33 40 ALA H C 1
ATOM 9955 O O . ALA H 4 40 ? 15.040 -14.106 40.158 1.00 21.78 40 ALA H O 1
ATOM 9957 N N . PRO H 4 41 ? 15.977 -12.321 39.164 1.00 20.93 41 PRO H N 1
ATOM 9958 C CA . PRO H 4 41 ? 15.575 -12.731 37.809 1.00 21.62 41 PRO H CA 1
ATOM 9959 C C . PRO H 4 41 ? 16.428 -13.836 37.178 1.00 22.54 41 PRO H C 1
ATOM 9960 O O . PRO H 4 41 ? 16.148 -14.284 36.069 1.00 24.46 41 PRO H O 1
ATOM 9964 N N . GLU H 4 42 ? 17.463 -14.267 37.888 1.00 22.82 42 GLU H N 1
ATOM 9965 C CA . GLU H 4 42 ? 18.347 -15.328 37.410 1.00 21.51 42 GLU H CA 1
ATOM 9966 C C . GLU H 4 42 ? 18.491 -16.341 38.528 1.00 21.74 42 GLU H C 1
ATOM 9967 O O . GLU H 4 42 ? 18.135 -16.060 39.678 1.00 20.99 42 GLU H O 1
ATOM 9973 N N . LEU H 4 43 ? 19.015 -17.512 38.182 1.00 21.12 43 LEU H N 1
ATOM 9974 C CA . LEU H 4 43 ? 19.245 -18.582 39.146 1.00 21.12 43 LEU H CA 1
ATOM 9975 C C . LEU H 4 43 ? 20.409 -18.155 40.043 1.00 21.24 43 LEU H C 1
ATOM 9976 O O . LEU H 4 43 ? 21.484 -17.815 39.554 1.00 21.39 43 LEU H O 1
ATOM 9981 N N . LEU H 4 44 ? 20.203 -18.180 41.352 1.00 22.79 44 LEU H N 1
ATOM 9982 C CA . LEU H 4 44 ? 21.256 -17.772 42.275 1.00 23.71 44 LEU H CA 1
ATOM 9983 C C . LEU H 4 44 ? 22.169 -18.944 42.607 1.00 26.34 44 LEU H C 1
ATOM 9984 O O . LEU H 4 44 ? 21.890 -20.085 42.232 1.00 27.91 44 LEU H O 1
ATOM 9989 N N . GLU H 4 45 ? 23.262 -18.667 43.307 1.00 27.39 45 GLU H N 1
ATOM 9990 C CA . GLU H 4 45 ? 24.207 -19.718 43.665 1.00 29.81 45 GLU H CA 1
ATOM 9991 C C . GLU H 4 45 ? 23.567 -20.825 44.493 1.00 29.22 45 GLU H C 1
ATOM 9992 O O . GLU H 4 45 ? 22.652 -20.586 45.286 1.00 27.07 45 GLU H O 1
ATOM 9998 N N . SER H 4 46 ? 24.058 -22.043 44.290 1.00 28.63 46 SER H N 1
ATOM 9999 C CA . SER H 4 46 ? 23.581 -23.201 45.026 1.00 29.18 46 SER H CA 1
ATOM 10000 C C . SER H 4 46 ? 24.081 -23.078 46.462 1.00 29.54 46 SER H C 1
ATOM 10001 O O . SER H 4 46 ? 25.178 -22.574 46.702 1.00 28.72 46 SER H O 1
ATOM 10004 N N . LYS H 4 47 ? 23.273 -23.530 47.412 1.00 31.09 47 LYS H N 1
ATOM 10005 C CA . LYS H 4 47 ? 23.642 -23.477 48.822 1.00 36.14 47 LYS H CA 1
ATOM 10006 C C . LYS H 4 47 ? 23.605 -24.903 49.352 1.00 38.54 47 LYS H C 1
ATOM 10007 O O . LYS H 4 47 ? 22.753 -25.250 50.177 1.00 38.31 47 LYS H O 1
ATOM 10013 N N . PRO H 4 48 ? 24.535 -25.748 48.879 1.00 41.14 48 PRO H N 1
ATOM 10014 C CA . PRO H 4 48 ? 24.653 -27.158 49.267 1.00 43.66 48 PRO H CA 1
ATOM 10015 C C . PRO H 4 48 ? 24.681 -27.365 50.771 1.00 44.20 48 PRO H C 1
ATOM 10016 O O . PRO H 4 48 ? 24.002 -28.240 51.296 1.00 45.31 48 PRO H O 1
ATOM 10020 N N . GLU H 4 49 ? 25.471 -26.551 51.458 1.00 46.91 49 GLU H N 1
ATOM 10021 C CA . GLU H 4 49 ? 25.594 -26.659 52.901 1.00 49.29 49 GLU H CA 1
ATOM 10022 C C . GLU H 4 49 ? 24.269 -26.411 53.603 1.00 48.59 49 GLU H C 1
ATOM 10023 O O . GLU H 4 49 ? 23.902 -27.143 54.522 1.00 50.36 49 GLU H O 1
ATOM 10029 N N . ILE H 4 50 ? 23.543 -25.387 53.168 1.00 46.14 50 ILE H N 1
ATOM 10030 C CA . ILE H 4 50 ? 22.265 -25.073 53.789 1.00 43.67 50 ILE H CA 1
ATOM 10031 C C . ILE H 4 50 ? 21.255 -26.198 53.588 1.00 42.98 50 ILE H C 1
ATOM 10032 O O . ILE H 4 50 ? 20.707 -26.729 54.557 1.00 41.40 50 ILE H O 1
ATOM 10037 N N . VAL H 4 51 ? 21.017 -26.570 52.334 1.00 42.18 51 VAL H N 1
ATOM 10038 C CA . VAL H 4 51 ? 20.064 -27.631 52.035 1.00 41.76 51 VAL H CA 1
ATOM 10039 C C . VAL H 4 51 ? 20.382 -28.902 52.820 1.00 41.32 51 VAL H C 1
ATOM 10040 O O . VAL H 4 51 ? 19.515 -29.442 53.505 1.00 40.34 51 VAL H O 1
ATOM 10044 N N . GLU H 4 52 ? 21.624 -29.372 52.723 1.00 41.62 52 GLU H N 1
ATOM 10045 C CA . GLU H 4 52 ? 22.042 -30.588 53.425 1.00 42.76 52 GLU H CA 1
ATOM 10046 C C . GLU H 4 52 ? 21.863 -30.493 54.938 1.00 40.17 52 GLU H C 1
ATOM 10047 O O . GLU H 4 52 ? 21.343 -31.418 55.559 1.00 40.90 52 GLU H O 1
ATOM 10053 N N . CYS H 4 53 ? 22.284 -29.381 55.534 1.00 38.49 53 CYS H N 1
ATOM 10054 C CA . CYS H 4 53 ? 22.154 -29.211 56.980 1.00 37.73 53 CYS H CA 1
ATOM 10055 C C . CYS H 4 53 ? 20.700 -29.170 57.435 1.00 35.51 53 CYS H C 1
ATOM 10056 O O . CYS H 4 53 ? 20.348 -29.756 58.460 1.00 34.10 53 CYS H O 1
ATOM 10059 N N . VAL H 4 54 ? 19.849 -28.486 56.677 1.00 33.47 54 VAL H N 1
ATOM 10060 C CA . VAL H 4 54 ? 18.444 -28.398 57.048 1.00 32.50 54 VAL H CA 1
ATOM 10061 C C . VAL H 4 54 ? 17.806 -29.782 57.005 1.00 32.64 54 VAL H C 1
ATOM 10062 O O . VAL H 4 54 ? 17.044 -30.150 57.899 1.00 30.95 54 VAL H O 1
ATOM 10066 N N . MET H 4 55 ? 18.121 -30.550 55.969 1.00 34.31 55 MET H N 1
ATOM 10067 C CA . MET H 4 55 ? 17.579 -31.896 55.838 1.00 37.42 55 MET H CA 1
ATOM 10068 C C . MET H 4 55 ? 18.010 -32.742 57.037 1.00 39.06 55 MET H C 1
ATOM 10069 O O . MET H 4 55 ? 17.217 -33.511 57.578 1.00 38.35 55 MET H O 1
ATOM 10074 N N . GLU H 4 56 ? 19.263 -32.591 57.458 1.00 41.37 56 GLU H N 1
ATOM 10075 C CA . GLU H 4 56 ? 19.761 -33.336 58.610 1.00 45.47 56 GLU H CA 1
ATOM 10076 C C . GLU H 4 56 ? 18.966 -32.925 59.842 1.00 47.19 56 GLU H C 1
ATOM 10077 O O . GLU H 4 56 ? 18.488 -33.774 60.595 1.00 47.17 56 GLU H O 1
ATOM 10083 N N . GLN H 4 57 ? 18.817 -31.617 60.035 1.00 48.82 57 GLN H N 1
ATOM 10084 C CA . GLN H 4 57 ? 18.065 -31.091 61.168 1.00 50.39 57 GLN H CA 1
ATOM 10085 C C . GLN H 4 57 ? 16.656 -31.665 61.203 1.00 50.48 57 GLN H C 1
ATOM 10086 O O . GLN H 4 57 ? 16.163 -32.056 62.259 1.00 49.83 57 GLN H O 1
ATOM 10092 N N . LEU H 4 58 ? 16.009 -31.715 60.045 1.00 52.55 58 LEU H N 1
ATOM 10093 C CA . LEU H 4 58 ? 14.656 -32.249 59.959 1.00 55.40 58 LEU H CA 1
ATOM 10094 C C . LEU H 4 58 ? 14.644 -33.744 60.252 1.00 58.26 58 LEU H C 1
ATOM 10095 O O . LEU H 4 58 ? 13.740 -34.245 60.918 1.00 58.75 58 LEU H O 1
ATOM 10100 N N . GLU H 4 59 ? 15.654 -34.452 59.758 1.00 61.44 59 GLU H N 1
ATOM 10101 C CA . GLU H 4 59 ? 15.748 -35.889 59.976 1.00 65.10 59 GLU H CA 1
ATOM 10102 C C . GLU H 4 59 ? 16.003 -36.215 61.448 1.00 66.47 59 GLU H C 1
ATOM 10103 O O . GLU H 4 59 ? 15.412 -37.147 61.992 1.00 65.89 59 GLU H O 1
ATOM 10109 N N . HIS H 4 60 ? 16.876 -35.443 62.090 1.00 68.25 60 HIS H N 1
ATOM 10110 C CA . HIS H 4 60 ? 17.195 -35.662 63.498 1.00 70.61 60 HIS H CA 1
ATOM 10111 C C . HIS H 4 60 ? 16.009 -35.390 64.422 1.00 71.22 60 HIS H C 1
ATOM 10112 O O . HIS H 4 60 ? 15.959 -35.906 65.537 1.00 71.43 60 HIS H O 1
ATOM 10119 N N . MET H 4 61 ? 15.058 -34.582 63.965 1.00 71.75 61 MET H N 1
ATOM 10120 C CA . MET H 4 61 ? 13.898 -34.255 64.785 1.00 72.90 61 MET H CA 1
ATOM 10121 C C . MET H 4 61 ? 12.712 -35.177 64.516 1.00 74.16 61 MET H C 1
ATOM 10122 O O . MET H 4 61 ? 11.963 -35.516 65.433 1.00 74.71 61 MET H O 1
ATOM 10127 N N . GLU H 4 62 ? 12.541 -35.583 63.263 1.00 75.70 62 GLU H N 1
ATOM 10128 C CA . GLU H 4 62 ? 11.436 -36.465 62.903 1.00 77.39 62 GLU H CA 1
ATOM 10129 C C . GLU H 4 62 ? 11.487 -37.788 63.660 1.00 78.04 62 GLU H C 1
ATOM 10130 O O . GLU H 4 62 ? 10.496 -38.518 63.718 1.00 77.50 62 GLU H O 1
ATOM 10136 N N . GLU H 4 63 ? 12.641 -38.090 64.247 1.00 78.83 63 GLU H N 1
ATOM 10137 C CA . GLU H 4 63 ? 12.810 -39.329 64.994 1.00 80.06 63 GLU H CA 1
ATOM 10138 C C . GLU H 4 63 ? 12.387 -39.186 66.452 1.00 80.27 63 GLU H C 1
ATOM 10139 O O . GLU H 4 63 ? 11.624 -40.006 66.968 1.00 80.47 63 GLU H O 1
ATOM 10145 N N . ASN H 4 64 ? 12.882 -38.146 67.114 1.00 79.89 64 ASN H N 1
ATOM 10146 C CA . ASN H 4 64 ? 12.540 -37.913 68.511 1.00 79.58 64 ASN H CA 1
ATOM 10147 C C . ASN H 4 64 ? 11.037 -37.695 68.655 1.00 78.58 64 ASN H C 1
ATOM 10148 O O . ASN H 4 64 ? 10.348 -37.397 67.679 1.00 77.73 64 ASN H O 1
ATOM 10153 N N . GLU H 4 71 ? 6.082 -34.209 77.173 1.00 69.71 71 GLU H N 1
ATOM 10154 C CA . GLU H 4 71 ? 4.865 -34.912 76.780 1.00 69.29 71 GLU H CA 1
ATOM 10155 C C . GLU H 4 71 ? 4.501 -34.620 75.330 1.00 67.75 71 GLU H C 1
ATOM 10156 O O . GLU H 4 71 ? 5.373 -34.340 74.507 1.00 67.12 71 GLU H O 1
ATOM 10162 N N . ASP H 4 72 ? 3.209 -34.685 75.025 1.00 66.01 72 ASP H N 1
ATOM 10163 C CA . ASP H 4 72 ? 2.731 -34.436 73.672 1.00 65.07 72 ASP H CA 1
ATOM 10164 C C . ASP H 4 72 ? 2.584 -32.959 73.328 1.00 62.71 72 ASP H C 1
ATOM 10165 O O . ASP H 4 72 ? 2.311 -32.612 72.181 1.00 61.50 72 ASP H O 1
ATOM 10170 N N . LEU H 4 73 ? 2.757 -32.087 74.313 1.00 60.43 73 LEU H N 1
ATOM 10171 C CA . LEU H 4 73 ? 2.651 -30.660 74.054 1.00 58.26 73 LEU H CA 1
ATOM 10172 C C . LEU H 4 73 ? 3.957 -30.236 73.386 1.00 56.41 73 LEU H C 1
ATOM 10173 O O . LEU H 4 73 ? 3.947 -29.529 72.380 1.00 55.58 73 LEU H O 1
ATOM 10178 N N . LYS H 4 74 ? 5.077 -30.691 73.942 1.00 54.90 74 LYS H N 1
ATOM 10179 C CA . LYS H 4 74 ? 6.393 -30.377 73.395 1.00 53.83 74 LYS H CA 1
ATOM 10180 C C . LYS H 4 74 ? 6.564 -30.964 71.994 1.00 53.25 74 LYS H C 1
ATOM 10181 O O . LYS H 4 74 ? 7.187 -30.347 71.132 1.00 53.17 74 LYS H O 1
ATOM 10187 N N . VAL H 4 75 ? 6.020 -32.159 71.769 1.00 51.66 75 VAL H N 1
ATOM 10188 C CA . VAL H 4 75 ? 6.143 -32.800 70.464 1.00 50.03 75 VAL H CA 1
ATOM 10189 C C . VAL H 4 75 ? 5.309 -32.072 69.421 1.00 48.25 75 VAL H C 1
ATOM 10190 O O . VAL H 4 75 ? 5.707 -31.965 68.264 1.00 47.81 75 VAL H O 1
ATOM 10194 N N . SER H 4 76 ? 4.153 -31.570 69.836 1.00 46.04 76 SER H N 1
ATOM 10195 C CA . SER H 4 76 ? 3.274 -30.849 68.927 1.00 46.29 76 SER H CA 1
ATOM 10196 C C . SER H 4 76 ? 3.919 -29.540 68.495 1.00 44.05 76 SER H C 1
ATOM 10197 O O . SER H 4 76 ? 3.785 -29.123 67.346 1.00 43.52 76 SER H O 1
ATOM 10200 N N . ILE H 4 77 ? 4.621 -28.896 69.421 1.00 41.35 77 ILE H N 1
ATOM 10201 C CA . ILE H 4 77 ? 5.274 -27.634 69.117 1.00 39.70 77 ILE H CA 1
ATOM 10202 C C . ILE H 4 77 ? 6.467 -27.858 68.190 1.00 39.05 77 ILE H C 1
ATOM 10203 O O . ILE H 4 77 ? 6.708 -27.062 67.276 1.00 35.33 77 ILE H O 1
ATOM 10208 N N . HIS H 4 78 ? 7.207 -28.941 68.424 1.00 38.53 78 HIS H N 1
ATOM 10209 C CA . HIS H 4 78 ? 8.358 -29.261 67.585 1.00 40.22 78 HIS H CA 1
ATOM 10210 C C . HIS H 4 78 ? 7.891 -29.570 66.166 1.00 40.81 78 HIS H C 1
ATOM 10211 O O . HIS H 4 78 ? 8.499 -29.127 65.194 1.00 40.71 78 HIS H O 1
ATOM 10218 N N . GLN H 4 79 ? 6.806 -30.328 66.054 1.00 42.19 79 GLN H N 1
ATOM 10219 C CA . GLN H 4 79 ? 6.264 -30.685 64.753 1.00 44.35 79 GLN H CA 1
ATOM 10220 C C . GLN H 4 79 ? 5.839 -29.446 63.980 1.00 43.61 79 GLN H C 1
ATOM 10221 O O . GLN H 4 79 ? 6.035 -29.370 62.768 1.00 42.83 79 GLN H O 1
ATOM 10227 N N . MET H 4 80 ? 5.257 -28.477 64.678 1.00 41.94 80 MET H N 1
ATOM 10228 C CA . MET H 4 80 ? 4.833 -27.247 64.025 1.00 40.97 80 MET H CA 1
ATOM 10229 C C . MET H 4 80 ? 6.036 -26.523 63.441 1.00 38.79 80 MET H C 1
ATOM 10230 O O . MET H 4 80 ? 5.975 -26.015 62.321 1.00 37.77 80 MET H O 1
ATOM 10235 N N . GLU H 4 81 ? 7.127 -26.477 64.200 1.00 36.44 81 GLU H N 1
ATOM 10236 C CA . GLU H 4 81 ? 8.329 -25.811 63.727 1.00 37.21 81 GLU H CA 1
ATOM 10237 C C . GLU H 4 81 ? 8.876 -26.550 62.513 1.00 37.15 81 GLU H C 1
ATOM 10238 O O . GLU H 4 81 ? 9.271 -25.928 61.525 1.00 36.58 81 GLU H O 1
ATOM 10244 N N . MET H 4 82 ? 8.898 -27.879 62.591 1.00 37.19 82 MET H N 1
ATOM 10245 C CA . MET H 4 82 ? 9.389 -28.694 61.487 1.00 37.04 82 MET H CA 1
ATOM 10246 C C . MET H 4 82 ? 8.607 -28.363 60.224 1.00 33.55 82 MET H C 1
ATOM 10247 O O . MET H 4 82 ? 9.184 -28.251 59.147 1.00 32.20 82 MET H O 1
ATOM 10252 N N . GLU H 4 83 ? 7.294 -28.203 60.365 1.00 31.56 83 GLU H N 1
ATOM 10253 C CA . GLU H 4 83 ? 6.444 -27.872 59.230 1.00 32.70 83 GLU H CA 1
ATOM 10254 C C . GLU H 4 83 ? 6.855 -26.530 58.636 1.00 31.21 83 GLU H C 1
ATOM 10255 O O . GLU H 4 83 ? 6.897 -26.375 57.418 1.00 30.97 83 GLU H O 1
ATOM 10261 N N . ARG H 4 84 ? 7.155 -25.563 59.499 1.00 27.29 84 ARG H N 1
ATOM 10262 C CA . ARG H 4 84 ? 7.551 -24.236 59.037 1.00 28.39 84 ARG H CA 1
ATOM 10263 C C . ARG H 4 84 ? 8.842 -24.315 58.233 1.00 28.00 84 ARG H C 1
ATOM 10264 O O . ARG H 4 84 ? 8.956 -23.727 57.158 1.00 25.82 84 ARG H O 1
ATOM 10272 N N . ILE H 4 85 ? 9.809 -25.057 58.759 1.00 26.57 85 ILE H N 1
ATOM 10273 C CA . ILE H 4 85 ? 11.096 -25.216 58.097 1.00 26.99 85 ILE H CA 1
ATOM 10274 C C . ILE H 4 85 ? 10.964 -26.027 56.806 1.00 25.93 85 ILE H C 1
ATOM 10275 O O . ILE H 4 85 ? 11.586 -25.710 55.795 1.00 24.50 85 ILE H O 1
ATOM 10280 N N . ARG H 4 86 ? 10.143 -27.068 56.846 1.00 26.94 86 ARG H N 1
ATOM 10281 C CA . ARG H 4 86 ? 9.933 -27.929 55.686 1.00 27.83 86 ARG H CA 1
ATOM 10282 C C . ARG H 4 86 ? 9.308 -27.133 54.541 1.00 26.15 86 ARG H C 1
ATOM 10283 O O . ARG H 4 86 ? 9.683 -27.299 53.379 1.00 25.73 86 ARG H O 1
ATOM 10291 N N . TYR H 4 87 ? 8.365 -26.259 54.877 1.00 24.55 87 TYR H N 1
ATOM 10292 C CA . TYR H 4 87 ? 7.703 -25.439 53.874 1.00 24.71 87 TYR H CA 1
ATOM 10293 C C . TYR H 4 87 ? 8.684 -24.543 53.127 1.00 24.62 87 TYR H C 1
ATOM 10294 O O . TYR H 4 87 ? 8.676 -24.496 51.897 1.00 26.44 87 TYR H O 1
ATOM 10303 N N . VAL H 4 88 ? 9.516 -23.820 53.874 1.00 24.44 88 VAL H N 1
ATOM 10304 C CA . VAL H 4 88 ? 10.496 -22.909 53.284 1.00 22.50 88 VAL H CA 1
ATOM 10305 C C . VAL H 4 88 ? 11.473 -23.631 52.363 1.00 23.69 88 VAL H C 1
ATOM 10306 O O . VAL H 4 88 ? 11.795 -23.146 51.278 1.00 23.13 88 VAL H O 1
ATOM 10310 N N . LEU H 4 89 ? 11.961 -24.784 52.809 1.00 22.95 89 LEU H N 1
ATOM 10311 C CA . LEU H 4 89 ? 12.912 -25.540 52.017 1.00 23.10 89 LEU H CA 1
ATOM 10312 C C . LEU H 4 89 ? 12.262 -25.998 50.712 1.00 21.59 89 LEU H C 1
ATOM 10313 O O . LEU H 4 89 ? 12.818 -25.813 49.634 1.00 21.22 89 LEU H O 1
ATOM 10318 N N . SER H 4 90 ? 11.077 -26.584 50.815 1.00 21.29 90 SER H N 1
ATOM 10319 C CA . SER H 4 90 ? 10.364 -27.059 49.638 1.00 23.21 90 SER H CA 1
ATOM 10320 C C . SER H 4 90 ? 10.100 -25.913 48.667 1.00 23.44 90 SER H C 1
ATOM 10321 O O . SER H 4 90 ? 10.357 -26.032 47.469 1.00 25.33 90 SER H O 1
ATOM 10324 N N . SER H 4 91 ? 9.593 -24.802 49.188 1.00 21.59 91 SER H N 1
ATOM 10325 C CA . SER H 4 91 ? 9.304 -23.633 48.368 1.00 23.67 91 SER H CA 1
ATOM 10326 C C . SER H 4 91 ? 10.574 -23.153 47.661 1.00 23.23 91 SER H C 1
ATOM 10327 O O . SER H 4 91 ? 10.577 -22.888 46.455 1.00 23.00 91 SER H O 1
ATOM 10330 N N . TYR H 4 92 ? 11.656 -23.054 48.426 1.00 22.22 92 TYR H N 1
ATOM 10331 C CA . TYR H 4 92 ? 12.946 -22.624 47.899 1.00 19.42 92 TYR H CA 1
ATOM 10332 C C . TYR H 4 92 ? 13.399 -23.551 46.780 1.00 19.55 92 TYR H C 1
ATOM 10333 O O . TYR H 4 92 ? 13.786 -23.098 45.700 1.00 18.04 92 TYR H O 1
ATOM 10342 N N . LEU H 4 93 ? 13.354 -24.855 47.043 1.00 19.65 93 LEU H N 1
ATOM 10343 C CA . LEU H 4 93 ? 13.778 -25.828 46.049 1.00 20.15 93 LEU H CA 1
ATOM 10344 C C . LEU H 4 93 ? 12.884 -25.805 44.812 1.00 18.93 93 LEU H C 1
ATOM 10345 O O . LEU H 4 93 ? 13.375 -25.940 43.686 1.00 20.93 93 LEU H O 1
ATOM 10350 N N . ARG H 4 94 ? 11.584 -25.617 45.017 1.00 18.57 94 ARG H N 1
ATOM 10351 C CA . ARG H 4 94 ? 10.640 -25.538 43.900 1.00 19.79 94 ARG H CA 1
ATOM 10352 C C . ARG H 4 94 ? 10.969 -24.314 43.038 1.00 21.06 94 ARG H C 1
ATOM 10353 O O . ARG H 4 94 ? 11.016 -24.391 41.803 1.00 21.37 94 ARG H O 1
ATOM 10361 N N . CYS H 4 95 ? 11.187 -23.179 43.700 1.00 20.41 95 CYS H N 1
ATOM 10362 C CA . CYS H 4 95 ? 11.508 -21.945 42.996 1.00 18.47 95 CYS H CA 1
ATOM 10363 C C . CYS H 4 95 ? 12.725 -22.154 42.100 1.00 18.15 95 CYS H C 1
ATOM 10364 O O . CYS H 4 95 ? 12.727 -21.759 40.935 1.00 19.13 95 CYS H O 1
ATOM 10367 N N . ARG H 4 96 ? 13.760 -22.784 42.642 1.00 19.07 96 ARG H N 1
ATOM 10368 C CA . ARG H 4 96 ? 14.970 -23.027 41.864 1.00 18.94 96 ARG H CA 1
ATOM 10369 C C . ARG H 4 96 ? 14.720 -23.943 40.654 1.00 18.84 96 ARG H C 1
ATOM 10370 O O . ARG H 4 96 ? 15.248 -23.686 39.572 1.00 17.41 96 ARG H O 1
ATOM 10378 N N . LEU H 4 97 ? 13.910 -24.991 40.823 1.00 19.18 97 LEU H N 1
ATOM 10379 C CA . LEU H 4 97 ? 13.611 -25.901 39.703 1.00 20.93 97 LEU H CA 1
ATOM 10380 C C . LEU H 4 97 ? 12.910 -25.153 38.586 1.00 20.64 97 LEU H C 1
ATOM 10381 O O . LEU H 4 97 ? 13.143 -25.413 37.398 1.00 21.71 97 LEU H O 1
ATOM 10386 N N . MET H 4 98 ? 12.045 -24.225 38.973 1.00 20.61 98 MET H N 1
ATOM 10387 C CA . MET H 4 98 ? 11.306 -23.418 38.010 1.00 22.12 98 MET H CA 1
ATOM 10388 C C . MET H 4 98 ? 12.287 -22.638 37.148 1.00 22.06 98 MET H C 1
ATOM 10389 O O . MET H 4 98 ? 12.123 -22.566 35.923 1.00 22.04 98 MET H O 1
ATOM 10394 N N . LYS H 4 99 ? 13.316 -22.070 37.780 1.00 21.12 99 LYS H N 1
ATOM 10395 C CA . LYS H 4 99 ? 14.318 -21.296 37.048 1.00 20.99 99 LYS H CA 1
ATOM 10396 C C . LYS H 4 99 ? 15.182 -22.175 36.161 1.00 20.64 99 LYS H C 1
ATOM 10397 O O . LYS H 4 99 ? 15.509 -21.812 35.029 1.00 18.48 99 LYS H O 1
ATOM 10403 N N . ILE H 4 100 ? 15.563 -23.334 36.679 1.00 21.51 100 ILE H N 1
ATOM 10404 C CA . ILE H 4 100 ? 16.377 -24.263 35.909 1.00 21.44 100 ILE H CA 1
ATOM 10405 C C . ILE H 4 100 ? 15.630 -24.662 34.627 1.00 22.63 100 ILE H C 1
ATOM 10406 O O . ILE H 4 100 ? 16.203 -24.647 33.539 1.00 21.53 100 ILE H O 1
ATOM 10411 N N . GLU H 4 101 ? 14.348 -24.996 34.758 1.00 21.67 101 GLU H N 1
ATOM 10412 C CA . GLU H 4 101 ? 13.547 -25.378 33.601 1.00 22.90 101 GLU H CA 1
ATOM 10413 C C . GLU H 4 101 ? 13.372 -24.203 32.651 1.00 24.49 101 GLU H C 1
ATOM 10414 O O . GLU H 4 101 ? 13.461 -24.352 31.429 1.00 25.63 101 GLU H O 1
ATOM 10420 N N . LYS H 4 102 ? 13.136 -23.027 33.223 1.00 24.11 102 LYS H N 1
ATOM 10421 C CA . LYS H 4 102 ? 12.922 -21.822 32.435 1.00 21.89 102 LYS H CA 1
ATOM 10422 C C . LYS H 4 102 ? 14.105 -21.431 31.554 1.00 20.26 102 LYS H C 1
ATOM 10423 O O . LYS H 4 102 ? 13.927 -21.030 30.402 1.00 19.78 102 LYS H O 1
ATOM 10429 N N . PHE H 4 103 ? 15.311 -21.547 32.088 1.00 18.92 103 PHE H N 1
ATOM 10430 C CA . PHE H 4 103 ? 16.508 -21.181 31.336 1.00 20.56 103 PHE H CA 1
ATOM 10431 C C . PHE H 4 103 ? 17.433 -22.376 31.098 1.00 21.69 103 PHE H C 1
ATOM 10432 O O . PHE H 4 103 ? 18.634 -22.190 30.868 1.00 22.64 103 PHE H O 1
ATOM 10440 N N . PHE H 4 104 ? 16.883 -23.589 31.118 1.00 20.63 104 PHE H N 1
ATOM 10441 C CA . PHE H 4 104 ? 17.701 -24.797 30.989 1.00 22.02 104 PHE H CA 1
ATOM 10442 C C . PHE H 4 104 ? 18.937 -24.790 30.086 1.00 22.13 104 PHE H C 1
ATOM 10443 O O . PHE H 4 104 ? 19.986 -25.276 30.499 1.00 24.12 104 PHE H O 1
ATOM 10451 N N . PRO H 4 105 ? 18.852 -24.226 28.867 1.00 22.89 105 PRO H N 1
ATOM 10452 C CA . PRO H 4 105 ? 20.036 -24.219 27.997 1.00 23.66 105 PRO H CA 1
ATOM 10453 C C . PRO H 4 105 ? 21.142 -23.325 28.560 1.00 26.35 105 PRO H C 1
ATOM 10454 O O . PRO H 4 105 ? 22.336 -23.580 28.373 1.00 25.66 105 PRO H O 1
ATOM 10458 N N . HIS H 4 106 ? 20.724 -22.266 29.244 1.00 25.28 106 HIS H N 1
ATOM 10459 C CA . HIS H 4 106 ? 21.655 -21.315 29.812 1.00 27.51 106 HIS H CA 1
ATOM 10460 C C . HIS H 4 106 ? 22.292 -21.800 31.109 1.00 27.45 106 HIS H C 1
ATOM 10461 O O . HIS H 4 106 ? 23.495 -21.643 31.296 1.00 28.84 106 HIS H O 1
ATOM 10468 N N . VAL H 4 107 ? 21.517 -22.411 31.997 1.00 26.49 107 VAL H N 1
ATOM 10469 C CA . VAL H 4 107 ? 22.120 -22.885 33.232 1.00 27.84 107 VAL H CA 1
ATOM 10470 C C . VAL H 4 107 ? 23.177 -23.951 32.922 1.00 28.31 107 VAL H C 1
ATOM 10471 O O . VAL H 4 107 ? 24.194 -24.032 33.606 1.00 29.33 107 VAL H O 1
ATOM 10475 N N . LEU H 4 108 ? 22.944 -24.756 31.887 1.00 26.81 108 LEU H N 1
ATOM 10476 C CA . LEU H 4 108 ? 23.898 -25.800 31.516 1.00 26.07 108 LEU H CA 1
ATOM 10477 C C . LEU H 4 108 ? 25.159 -25.218 30.879 1.00 26.14 108 LEU H C 1
ATOM 10478 O O . LEU H 4 108 ? 26.272 -25.649 31.188 1.00 25.75 108 LEU H O 1
ATOM 10483 N N . GLU H 4 109 ? 24.987 -24.240 29.996 1.00 25.21 109 GLU H N 1
ATOM 10484 C CA . GLU H 4 109 ? 26.126 -23.610 29.335 1.00 27.28 109 GLU H CA 1
ATOM 10485 C C . GLU H 4 109 ? 27.005 -22.860 30.336 1.00 28.18 109 GLU H C 1
ATOM 10486 O O . GLU H 4 109 ? 28.229 -22.858 30.210 1.00 29.02 109 GLU H O 1
ATOM 10492 N N . LYS H 4 110 ? 26.373 -22.233 31.325 1.00 28.19 110 LYS H N 1
ATOM 10493 C CA . LYS H 4 110 ? 27.084 -21.477 32.352 1.00 28.92 110 LYS H CA 1
ATOM 10494 C C . LYS H 4 110 ? 27.887 -22.403 33.262 1.00 29.24 110 LYS H C 1
ATOM 10495 O O . LYS H 4 110 ? 29.000 -22.071 33.677 1.00 26.36 110 LYS H O 1
ATOM 10501 N N . GLU H 4 111 ? 27.313 -23.558 33.581 1.00 29.58 111 GLU H N 1
ATOM 10502 C CA . GLU H 4 111 ? 27.992 -24.535 34.428 1.00 30.86 111 GLU H CA 1
ATOM 10503 C C . GLU H 4 111 ? 29.169 -25.116 33.640 1.00 30.98 111 GLU H C 1
ATOM 10504 O O . GLU H 4 111 ? 30.247 -25.355 34.188 1.00 30.85 111 GLU H O 1
ATOM 10510 N N . LYS H 4 112 ? 28.954 -25.331 32.347 1.00 30.56 112 LYS H N 1
ATOM 10511 C CA . LYS H 4 112 ? 29.994 -25.871 31.481 1.00 31.99 112 LYS H CA 1
ATOM 10512 C C . LYS H 4 112 ? 31.207 -24.935 31.385 1.00 33.03 112 LYS H C 1
ATOM 10513 O O . LYS H 4 112 ? 32.344 -25.395 31.331 1.00 31.60 112 LYS H O 1
ATOM 10519 N N . THR H 4 113 ? 30.957 -23.627 31.371 1.00 34.20 113 THR H N 1
ATOM 10520 C CA . THR H 4 113 ? 32.025 -22.635 31.262 1.00 36.50 113 THR H CA 1
ATOM 10521 C C . THR H 4 113 ? 32.440 -22.015 32.607 1.00 36.37 113 THR H C 1
ATOM 10522 O O . THR H 4 113 ? 33.213 -21.058 32.649 1.00 36.82 113 THR H O 1
ATOM 10526 N N . ARG H 4 114 ? 31.943 -22.569 33.706 1.00 36.16 114 ARG H N 1
ATOM 10527 C CA . ARG H 4 114 ? 32.277 -22.045 35.021 1.00 39.13 114 ARG H CA 1
ATOM 10528 C C . ARG H 4 114 ? 33.752 -22.239 35.376 1.00 42.60 114 ARG H C 1
ATOM 10529 O O . ARG H 4 114 ? 34.297 -23.335 35.234 1.00 41.05 114 ARG H O 1
ATOM 10537 N N . PRO H 4 115 ? 34.416 -21.162 35.834 1.00 44.53 115 PRO H N 1
ATOM 10538 C CA . PRO H 4 115 ? 35.830 -21.179 36.223 1.00 46.69 115 PRO H CA 1
ATOM 10539 C C . PRO H 4 115 ? 36.009 -21.909 37.552 1.00 50.12 115 PRO H C 1
ATOM 10540 O O . PRO H 4 115 ? 35.285 -21.641 38.514 1.00 50.49 115 PRO H O 1
ATOM 10544 N N . GLU H 4 116 ? 36.971 -22.827 37.604 1.00 52.17 116 GLU H N 1
ATOM 10545 C CA . GLU H 4 116 ? 37.244 -23.586 38.821 1.00 55.12 116 GLU H CA 1
ATOM 10546 C C . GLU H 4 116 ? 37.193 -22.662 40.036 1.00 55.08 116 GLU H C 1
ATOM 10547 O O . GLU H 4 116 ? 37.558 -21.488 39.949 1.00 54.44 116 GLU H O 1
ATOM 10553 N N . GLY H 4 117 ? 36.732 -23.192 41.164 1.00 55.14 117 GLY H N 1
ATOM 10554 C CA . GLY H 4 117 ? 36.654 -22.390 42.370 1.00 55.69 117 GLY H CA 1
ATOM 10555 C C . GLY H 4 117 ? 35.414 -21.521 42.471 1.00 56.59 117 GLY H C 1
ATOM 10556 O O . GLY H 4 117 ? 34.830 -21.399 43.551 1.00 57.15 117 GLY H O 1
ATOM 10557 N N . GLU H 4 118 ? 35.007 -20.907 41.361 1.00 55.74 118 GLU H N 1
ATOM 10558 C CA . GLU H 4 118 ? 33.820 -20.053 41.367 1.00 54.45 118 GLU H CA 1
ATOM 10559 C C . GLU H 4 118 ? 32.588 -20.851 41.793 1.00 51.04 118 GLU H C 1
ATOM 10560 O O . GLU H 4 118 ? 32.403 -21.994 41.375 1.00 51.09 118 GLU H O 1
ATOM 10566 N N . PRO H 4 119 ? 31.727 -20.253 42.635 1.00 48.08 119 PRO H N 1
ATOM 10567 C CA . PRO H 4 119 ? 30.508 -20.910 43.123 1.00 44.52 119 PRO H CA 1
ATOM 10568 C C . PRO H 4 119 ? 29.567 -21.313 41.992 1.00 40.28 119 PRO H C 1
ATOM 10569 O O . PRO H 4 119 ? 29.260 -20.512 41.113 1.00 38.52 119 PRO H O 1
ATOM 10573 N N . SER H 4 120 ? 29.114 -22.561 42.019 1.00 36.55 120 SER H N 1
ATOM 10574 C CA . SER H 4 120 ? 28.206 -23.065 40.996 1.00 32.73 120 SER H CA 1
ATOM 10575 C C . SER H 4 120 ? 26.772 -22.650 41.294 1.00 29.65 120 SER H C 1
ATOM 10576 O O . SER H 4 120 ? 26.403 -22.450 42.455 1.00 27.49 120 SER H O 1
ATOM 10579 N N . SER H 4 121 ? 25.965 -22.534 40.243 1.00 26.53 121 SER H N 1
ATOM 10580 C CA . SER H 4 121 ? 24.561 -22.164 40.396 1.00 26.08 121 SER H CA 1
ATOM 10581 C C . SER H 4 121 ? 23.670 -23.406 40.446 1.00 25.56 121 SER H C 1
ATOM 10582 O O . SER H 4 121 ? 22.442 -23.305 40.365 1.00 25.52 121 SER H O 1
ATOM 10585 N N . LEU H 4 122 ? 24.288 -24.578 40.568 1.00 24.68 122 LEU H N 1
ATOM 10586 C CA . LEU H 4 122 ? 23.537 -25.832 40.610 1.00 24.02 122 LEU H CA 1
ATOM 10587 C C . LEU H 4 122 ? 24.153 -26.841 41.569 1.00 22.62 122 LEU H C 1
ATOM 10588 O O . LEU H 4 122 ? 25.367 -26.934 41.682 1.00 25.51 122 LEU H O 1
ATOM 10593 N N . SER H 4 123 ? 23.319 -27.587 42.276 1.00 22.48 123 SER H N 1
ATOM 10594 C CA . SER H 4 123 ? 23.839 -28.624 43.144 1.00 22.57 123 SER H CA 1
ATOM 10595 C C . SER H 4 123 ? 24.043 -29.815 42.190 1.00 23.71 123 SER H C 1
ATOM 10596 O O . SER H 4 123 ? 23.617 -29.769 41.031 1.00 25.76 123 SER H O 1
ATOM 10599 N N . PRO H 4 124 ? 24.715 -30.880 42.641 1.00 24.70 124 PRO H N 1
ATOM 10600 C CA . PRO H 4 124 ? 24.902 -32.012 41.717 1.00 24.67 124 PRO H CA 1
ATOM 10601 C C . PRO H 4 124 ? 23.562 -32.638 41.296 1.00 25.43 124 PRO H C 1
ATOM 10602 O O . PRO H 4 124 ? 23.416 -33.138 40.179 1.00 26.01 124 PRO H O 1
ATOM 10606 N N . GLU H 4 125 ? 22.584 -32.601 42.195 1.00 24.26 125 GLU H N 1
ATOM 10607 C CA . GLU H 4 125 ? 21.269 -33.161 41.919 1.00 24.46 125 GLU H CA 1
ATOM 10608 C C . GLU H 4 125 ? 20.501 -32.312 40.893 1.00 25.15 125 GLU H C 1
ATOM 10609 O O . GLU H 4 125 ? 19.842 -32.856 40.005 1.00 23.65 125 GLU H O 1
ATOM 10615 N N . GLU H 4 126 ? 20.594 -30.987 41.019 1.00 22.22 126 GLU H N 1
ATOM 10616 C CA . GLU H 4 126 ? 19.916 -30.068 40.102 1.00 21.75 126 GLU H CA 1
ATOM 10617 C C . GLU H 4 126 ? 20.550 -30.138 38.721 1.00 19.30 126 GLU H C 1
ATOM 10618 O O . GLU H 4 126 ? 19.865 -30.011 37.710 1.00 18.56 126 GLU H O 1
ATOM 10624 N N . LEU H 4 127 ? 21.863 -30.328 38.676 1.00 20.14 127 LEU H N 1
ATOM 10625 C CA . LEU H 4 127 ? 22.554 -30.422 37.392 1.00 21.43 127 LEU H CA 1
ATOM 10626 C C . LEU H 4 127 ? 22.042 -31.650 36.638 1.00 20.66 127 LEU H C 1
ATOM 10627 O O . LEU H 4 127 ? 21.834 -31.600 35.427 1.00 21.36 127 LEU H O 1
ATOM 10632 N N . ALA H 4 128 ? 21.829 -32.744 37.365 1.00 19.19 128 ALA H N 1
ATOM 10633 C CA . ALA H 4 128 ? 21.336 -33.976 36.757 1.00 20.81 128 ALA H CA 1
ATOM 10634 C C . ALA H 4 128 ? 19.928 -33.728 36.209 1.00 21.23 128 ALA H C 1
ATOM 10635 O O . ALA H 4 128 ? 19.613 -34.111 35.080 1.00 20.29 128 ALA H O 1
ATOM 10637 N N . PHE H 4 129 ? 19.092 -33.073 37.009 1.00 20.54 129 PHE H N 1
ATOM 10638 C CA . PHE H 4 129 ? 17.728 -32.762 36.593 1.00 20.51 129 PHE H CA 1
ATOM 10639 C C . PHE H 4 129 ? 17.749 -31.907 35.324 1.00 20.68 129 PHE H C 1
ATOM 10640 O O . PHE H 4 129 ? 16.978 -32.142 34.390 1.00 20.78 129 PHE H O 1
ATOM 10648 N N . ALA H 4 130 ? 18.640 -30.918 35.293 1.00 20.94 130 ALA H N 1
ATOM 10649 C CA . ALA H 4 130 ? 18.757 -30.018 34.141 1.00 21.33 130 ALA H CA 1
ATOM 10650 C C . ALA H 4 130 ? 19.234 -30.759 32.891 1.00 22.32 130 ALA H C 1
ATOM 10651 O O . ALA H 4 130 ? 18.724 -30.534 31.790 1.00 22.01 130 ALA H O 1
ATOM 10653 N N . ARG H 4 131 ? 20.226 -31.630 33.057 1.00 22.09 131 ARG H N 1
ATOM 10654 C CA . ARG H 4 131 ? 20.726 -32.413 31.931 1.00 23.54 131 ARG H CA 1
ATOM 10655 C C . ARG H 4 131 ? 19.568 -33.218 31.334 1.00 23.54 131 ARG H C 1
ATOM 10656 O O . ARG H 4 131 ? 19.358 -33.232 30.119 1.00 22.81 131 ARG H O 1
ATOM 10664 N N . GLU H 4 132 ? 18.812 -33.874 32.208 1.00 23.52 132 GLU H N 1
ATOM 10665 C CA . GLU H 4 132 ? 17.685 -34.696 31.794 1.00 24.33 132 GLU H CA 1
ATOM 10666 C C . GLU H 4 132 ? 16.557 -33.882 31.164 1.00 24.15 132 GLU H C 1
ATOM 10667 O O . GLU H 4 132 ? 15.913 -34.343 30.224 1.00 24.70 132 GLU H O 1
ATOM 10673 N N . PHE H 4 133 ? 16.332 -32.664 31.651 1.00 23.89 133 PHE H N 1
ATOM 10674 C CA . PHE H 4 133 ? 15.278 -31.819 31.091 1.00 21.38 133 PHE H CA 1
ATOM 10675 C C . PHE H 4 133 ? 15.642 -31.437 29.663 1.00 22.42 133 PHE H C 1
ATOM 10676 O O . PHE H 4 133 ? 14.791 -31.421 28.769 1.00 20.72 133 PHE H O 1
ATOM 10684 N N . MET H 4 134 ? 16.913 -31.100 29.470 1.00 22.56 134 MET H N 1
ATOM 10685 C CA . MET H 4 134 ? 17.439 -30.720 28.165 1.00 24.64 134 MET H CA 1
ATOM 10686 C C . MET H 4 134 ? 17.293 -31.877 27.162 1.00 24.90 134 MET H C 1
ATOM 10687 O O . MET H 4 134 ? 16.681 -31.719 26.098 1.00 23.93 134 MET H O 1
ATOM 10692 N N . ALA H 4 135 ? 17.857 -33.033 27.508 1.00 23.13 135 ALA H N 1
ATOM 10693 C CA . ALA H 4 135 ? 17.797 -34.208 26.633 1.00 24.32 135 ALA H CA 1
ATOM 10694 C C . ALA H 4 135 ? 16.358 -34.577 26.270 1.00 24.62 135 ALA H C 1
ATOM 10695 O O . A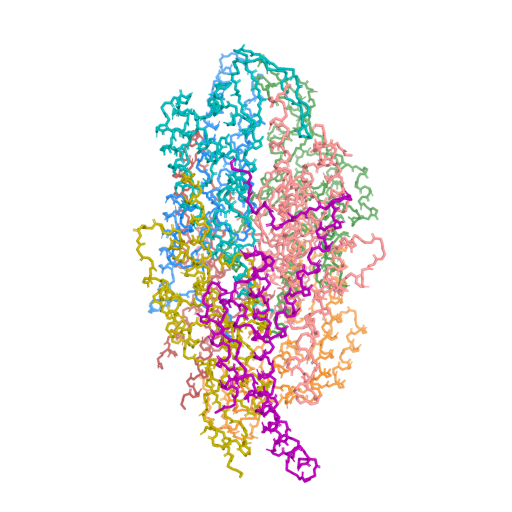LA H 4 135 ? 16.046 -34.838 25.106 1.00 25.46 135 ALA H O 1
ATOM 10697 N N . ASN H 4 136 ? 15.487 -34.588 27.274 1.00 25.57 136 ASN H N 1
ATOM 10698 C CA . ASN H 4 136 ? 14.079 -34.930 27.078 1.00 24.43 136 ASN H CA 1
ATOM 10699 C C . ASN H 4 136 ? 13.390 -33.962 26.117 1.00 23.05 136 ASN H C 1
ATOM 10700 O O . ASN H 4 136 ? 12.614 -34.377 25.254 1.00 23.90 136 ASN H O 1
ATOM 10705 N N . THR H 4 137 ? 13.696 -32.676 26.249 1.00 22.06 137 THR H N 1
ATOM 10706 C CA . THR H 4 137 ? 13.077 -31.654 25.413 1.00 21.32 137 THR H CA 1
ATOM 10707 C C . THR H 4 137 ? 13.638 -31.597 23.996 1.00 23.38 137 THR H C 1
ATOM 10708 O O . THR H 4 137 ? 12.885 -31.401 23.039 1.00 24.31 137 THR H O 1
ATOM 10712 N N . GLU H 4 138 ? 14.951 -31.757 23.852 1.00 24.62 138 GLU H N 1
ATOM 10713 C CA . GLU H 4 138 ? 15.554 -31.739 22.526 1.00 27.11 138 GLU H CA 1
ATOM 10714 C C . GLU H 4 138 ? 15.079 -32.943 21.721 1.00 27.99 138 GLU H C 1
ATOM 10715 O O . GLU H 4 138 ? 14.707 -32.808 20.552 1.00 27.73 138 GLU H O 1
ATOM 10721 N N . SER H 4 139 ? 15.085 -34.118 22.348 1.00 27.08 139 SER H N 1
ATOM 10722 C CA . SER H 4 139 ? 14.655 -35.320 21.652 1.00 29.34 139 SER H CA 1
ATOM 10723 C C . SER H 4 139 ? 13.181 -35.224 21.279 1.00 27.71 139 SER H C 1
ATOM 10724 O O . SER H 4 139 ? 12.787 -35.656 20.196 1.00 26.48 139 SER H O 1
ATOM 10727 N N . TYR H 4 140 ? 12.366 -34.642 22.156 1.00 25.82 140 TYR H N 1
ATOM 10728 C CA . TYR H 4 140 ? 10.947 -34.510 21.846 1.00 24.93 140 TYR H CA 1
ATOM 10729 C C . TYR H 4 140 ? 10.748 -33.642 20.610 1.00 26.58 140 TYR H C 1
ATOM 10730 O O . TYR H 4 140 ? 10.028 -34.017 19.689 1.00 29.42 140 TYR H O 1
ATOM 10739 N N . LEU H 4 141 ? 11.381 -32.474 20.604 1.00 26.41 141 LEU H N 1
ATOM 10740 C CA . LEU H 4 141 ? 11.252 -31.537 19.495 1.00 28.23 141 LEU H CA 1
ATOM 10741 C C . LEU H 4 141 ? 11.827 -32.089 18.196 1.00 29.37 141 LEU H C 1
ATOM 10742 O O . LEU H 4 141 ? 11.264 -31.876 17.123 1.00 29.11 141 LEU H O 1
ATOM 10747 N N . LYS H 4 142 ? 12.951 -32.791 18.301 1.00 31.45 142 LYS H N 1
ATOM 10748 C CA . LYS H 4 142 ? 13.613 -33.374 17.140 1.00 35.25 142 LYS H CA 1
ATOM 10749 C C . LYS H 4 142 ? 12.747 -34.414 16.440 1.00 35.66 142 LYS H C 1
ATOM 10750 O O . LYS H 4 142 ? 12.592 -34.382 15.222 1.00 35.68 142 LYS H O 1
ATOM 10756 N N . ASN H 4 143 ? 12.183 -35.325 17.228 1.00 36.94 143 ASN H N 1
ATOM 10757 C CA . ASN H 4 143 ? 11.350 -36.411 16.725 1.00 38.05 143 ASN H CA 1
ATOM 10758 C C . ASN H 4 143 ? 9.957 -36.014 16.263 1.00 37.73 143 ASN H C 1
ATOM 10759 O O . ASN H 4 143 ? 9.411 -36.627 15.349 1.00 37.00 143 ASN H O 1
ATOM 10764 N N . VAL H 4 144 ? 9.379 -35.001 16.898 1.00 36.78 144 VAL H N 1
ATOM 10765 C CA . VAL H 4 144 ? 8.032 -34.571 16.553 1.00 35.45 144 VAL H CA 1
ATOM 10766 C C . VAL H 4 144 ? 7.956 -33.596 15.393 1.00 34.67 144 VAL H C 1
ATOM 10767 O O . VAL H 4 144 ? 6.981 -33.612 14.638 1.00 35.59 144 VAL H O 1
ATOM 10771 N N . ALA H 4 145 ? 8.971 -32.754 15.233 1.00 33.46 145 ALA H N 1
ATOM 10772 C CA . ALA H 4 145 ? 8.940 -31.776 14.154 1.00 32.83 145 ALA H CA 1
ATOM 10773 C C . ALA H 4 145 ? 10.243 -31.503 13.406 1.00 33.04 145 ALA H C 1
ATOM 10774 O O . ALA H 4 145 ? 10.257 -31.483 12.175 1.00 32.66 145 ALA H O 1
ATOM 10776 N N . LEU H 4 146 ? 11.330 -31.279 14.138 1.00 32.02 146 LEU H N 1
ATOM 10777 C CA . LEU H 4 146 ? 12.600 -30.954 13.505 1.00 32.00 146 LEU H CA 1
ATOM 10778 C C . LEU H 4 146 ? 13.103 -31.932 12.442 1.00 32.44 146 LEU H C 1
ATOM 10779 O O . LEU H 4 146 ? 13.516 -31.502 11.366 1.00 30.05 146 LEU H O 1
ATOM 10784 N N . LYS H 4 147 ? 13.067 -33.233 12.722 1.00 32.46 147 LYS H N 1
ATOM 10785 C CA . LYS H 4 147 ? 13.540 -34.197 11.734 1.00 34.70 147 LYS H CA 1
ATOM 10786 C C . LYS H 4 147 ? 12.633 -34.239 10.501 1.00 34.93 147 LYS H C 1
ATOM 10787 O O . LYS H 4 147 ? 13.067 -34.650 9.431 1.00 37.69 147 LYS H O 1
ATOM 10793 N N . HIS H 4 148 ? 11.385 -33.799 10.645 1.00 34.87 148 HIS H N 1
ATOM 10794 C CA . HIS H 4 148 ? 10.440 -33.789 9.529 1.00 33.70 148 HIS H CA 1
ATOM 10795 C C . HIS H 4 148 ? 10.498 -32.493 8.710 1.00 34.64 148 HIS H C 1
ATOM 10796 O O . HIS H 4 148 ? 9.707 -32.300 7.786 1.00 34.42 148 HIS H O 1
ATOM 10803 N N . MET H 4 149 ? 11.425 -31.603 9.048 1.00 34.40 149 MET H N 1
ATOM 10804 C CA . MET H 4 149 ? 11.555 -30.338 8.327 1.00 35.94 149 MET H CA 1
ATOM 10805 C C . MET H 4 149 ? 12.647 -30.419 7.263 1.00 36.95 149 MET H C 1
ATOM 10806 O O . MET H 4 149 ? 13.462 -31.347 7.266 1.00 37.33 149 MET H O 1
ATOM 10811 N N . PRO H 4 150 ? 12.673 -29.449 6.334 1.00 38.03 150 PRO H N 1
ATOM 10812 C CA . PRO H 4 150 ? 13.684 -29.428 5.275 1.00 40.26 150 PRO H CA 1
ATOM 10813 C C . PRO H 4 150 ? 15.091 -29.581 5.856 1.00 42.85 150 PRO H C 1
ATOM 10814 O O . PRO H 4 150 ? 15.359 -29.160 6.985 1.00 42.41 150 PRO H O 1
ATOM 10818 N N . PRO H 4 151 ? 16.007 -30.184 5.082 1.00 43.89 151 PRO H N 1
ATOM 10819 C CA . PRO H 4 151 ? 17.407 -30.450 5.431 1.00 45.56 151 PRO H CA 1
ATOM 10820 C C . PRO H 4 151 ? 18.201 -29.347 6.128 1.00 45.85 151 PRO H C 1
ATOM 10821 O O . PRO H 4 151 ? 19.007 -29.628 7.016 1.00 46.38 151 PRO H O 1
ATOM 10825 N N . ASN H 4 152 ? 17.977 -28.101 5.727 1.00 45.66 152 ASN H N 1
ATOM 10826 C CA . ASN H 4 152 ? 18.712 -26.974 6.298 1.00 45.73 152 ASN H CA 1
ATOM 10827 C C . ASN H 4 152 ? 18.005 -26.264 7.458 1.00 45.50 152 ASN H C 1
ATOM 10828 O O . ASN H 4 152 ? 18.517 -25.280 7.993 1.00 43.06 152 ASN H O 1
ATOM 10833 N N . LEU H 4 153 ? 16.841 -26.770 7.853 1.00 44.93 153 LEU H N 1
ATOM 10834 C CA . LEU H 4 153 ? 16.074 -26.157 8.932 1.00 45.24 153 LEU H CA 1
ATOM 10835 C C . LEU H 4 153 ? 15.830 -27.106 10.099 1.00 44.85 153 LEU H C 1
ATOM 10836 O O . LEU H 4 153 ? 15.006 -26.826 10.966 1.00 44.91 153 LEU H O 1
ATOM 10841 N N . GLN H 4 154 ? 16.557 -28.217 10.131 1.00 44.48 154 GLN H N 1
ATOM 10842 C CA . GLN H 4 154 ? 16.377 -29.209 11.183 1.00 45.04 154 GLN H CA 1
ATOM 10843 C C . GLN H 4 154 ? 17.118 -28.916 12.482 1.00 44.82 154 GLN H C 1
ATOM 10844 O O . GLN H 4 154 ? 16.886 -29.575 13.496 1.00 43.54 154 GLN H O 1
ATOM 10850 N N . LYS H 4 155 ? 18.009 -27.933 12.455 1.00 46.10 155 LYS H N 1
ATOM 10851 C CA . LYS H 4 155 ? 18.765 -27.572 13.648 1.00 46.97 155 LYS H CA 1
ATOM 10852 C C . LYS H 4 155 ? 18.226 -26.285 14.264 1.00 46.62 155 LYS H C 1
ATOM 10853 O O . LYS H 4 155 ? 18.170 -25.247 13.604 1.00 46.50 155 LYS H O 1
ATOM 10859 N N . VAL H 4 156 ? 17.821 -26.361 15.526 1.00 44.97 156 VAL H N 1
ATOM 10860 C CA . VAL H 4 156 ? 17.326 -25.188 16.234 1.00 44.47 156 VAL H CA 1
ATOM 10861 C C . VAL H 4 156 ? 18.208 -24.969 17.454 1.00 43.63 156 VAL H C 1
ATOM 10862 O O . VAL H 4 156 ? 18.286 -25.822 18.337 1.00 44.44 156 VAL H O 1
ATOM 10866 N N . ASP H 4 157 ? 18.881 -23.825 17.485 1.00 42.20 157 ASP H N 1
ATOM 10867 C CA . ASP H 4 157 ? 19.771 -23.477 18.584 1.00 40.82 157 ASP H CA 1
ATOM 10868 C C . ASP H 4 157 ? 18.956 -23.006 19.792 1.00 38.75 157 ASP H C 1
ATOM 10869 O O . ASP H 4 157 ? 18.357 -21.936 19.767 1.00 37.22 157 ASP H O 1
ATOM 10874 N N . LEU H 4 158 ? 18.938 -23.814 20.846 1.00 37.73 158 LEU H N 1
ATOM 10875 C CA . LEU H 4 158 ? 18.175 -23.490 22.043 1.00 37.54 158 LEU H CA 1
ATOM 10876 C C . LEU H 4 158 ? 18.712 -22.317 22.871 1.00 38.01 158 LEU H C 1
ATOM 10877 O O . LEU H 4 158 ? 17.977 -21.756 23.686 1.00 37.89 158 LEU H O 1
ATOM 10882 N N . PHE H 4 159 ? 19.976 -21.946 22.671 1.00 36.22 159 PHE H N 1
ATOM 10883 C CA . PHE H 4 159 ? 20.552 -20.807 23.386 1.00 38.67 159 PHE H CA 1
ATOM 10884 C C . PHE H 4 159 ? 19.843 -19.566 22.877 1.00 37.67 159 PHE H C 1
ATOM 10885 O O . PHE H 4 159 ? 19.545 -18.642 23.631 1.00 37.44 159 PHE H O 1
ATOM 10893 N N . ARG H 4 160 ? 19.586 -19.552 21.576 1.00 38.04 160 ARG H N 1
ATOM 10894 C CA . ARG H 4 160 ? 18.919 -18.425 20.949 1.00 37.52 160 ARG H CA 1
ATOM 10895 C C . ARG H 4 160 ? 17.405 -18.532 21.040 1.00 34.48 160 ARG H C 1
ATOM 10896 O O . ARG H 4 160 ? 16.715 -17.518 21.078 1.00 34.92 160 ARG H O 1
ATOM 10904 N N . ALA H 4 161 ? 16.887 -19.754 21.085 1.00 30.44 161 ALA H N 1
ATOM 10905 C CA . ALA H 4 161 ? 15.440 -19.944 21.146 1.00 30.15 161 ALA H CA 1
ATOM 10906 C C . ALA H 4 161 ? 14.833 -19.726 22.537 1.00 27.38 161 ALA H C 1
ATOM 10907 O O . ALA H 4 161 ? 13.680 -19.340 22.653 1.00 28.16 161 ALA H O 1
ATOM 10909 N N . VAL H 4 162 ? 15.602 -19.973 23.589 1.00 26.87 162 VAL H N 1
ATOM 10910 C CA . VAL H 4 162 ? 15.096 -19.786 24.944 1.00 26.22 162 VAL H CA 1
ATOM 10911 C C . VAL H 4 162 ? 15.668 -18.499 25.532 1.00 25.59 162 VAL H C 1
ATOM 10912 O O . VAL H 4 162 ? 16.881 -18.313 25.578 1.00 25.62 162 VAL H O 1
ATOM 10916 N N . PRO H 4 163 ? 14.792 -17.590 25.987 1.00 26.89 163 PRO H N 1
ATOM 10917 C CA . PRO H 4 163 ? 15.211 -16.310 26.569 1.00 27.75 163 PRO H CA 1
ATOM 10918 C C . PRO H 4 163 ? 16.164 -16.457 27.750 1.00 26.66 163 PRO H C 1
ATOM 10919 O O . PRO H 4 163 ? 16.055 -17.388 28.540 1.00 25.92 163 PRO H O 1
ATOM 10923 N N . LYS H 4 164 ? 17.101 -15.527 27.856 1.00 27.65 164 LYS H N 1
ATOM 10924 C CA . LYS H 4 164 ? 18.052 -15.515 28.959 1.00 27.11 164 LYS H CA 1
ATOM 10925 C C . LYS H 4 164 ? 17.427 -14.697 30.086 1.00 25.48 164 LYS H C 1
ATOM 10926 O O . LYS H 4 164 ? 16.477 -13.947 29.865 1.00 22.95 164 LYS H O 1
ATOM 10932 N N . PRO H 4 165 ? 17.946 -14.836 31.312 1.00 25.02 165 PRO H N 1
ATOM 10933 C CA . PRO H 4 165 ? 17.393 -14.067 32.433 1.00 23.80 165 PRO H CA 1
ATOM 10934 C C . PRO H 4 165 ? 17.493 -12.578 32.109 1.00 23.91 165 PRO H C 1
ATOM 10935 O O . PRO H 4 165 ? 18.460 -12.149 31.475 1.00 23.46 165 PRO H O 1
ATOM 10939 N N . ASP H 4 166 ? 16.503 -11.792 32.523 1.00 24.19 166 ASP H N 1
ATOM 10940 C CA . ASP H 4 166 ? 16.538 -10.353 32.263 1.00 25.31 166 ASP H CA 1
ATOM 10941 C C . ASP H 4 166 ? 17.032 -9.662 33.531 1.00 23.99 166 ASP H C 1
ATOM 10942 O O . ASP H 4 166 ? 16.249 -9.372 34.436 1.00 23.05 166 ASP H O 1
ATOM 10947 N N . LEU H 4 167 ? 18.335 -9.401 33.582 1.00 23.41 167 LEU H N 1
ATOM 10948 C CA . LEU H 4 167 ? 18.959 -8.779 34.743 1.00 24.65 167 LEU H CA 1
ATOM 10949 C C . LEU H 4 167 ? 18.522 -7.337 34.962 1.00 25.68 167 LEU H C 1
ATOM 10950 O O . LEU H 4 167 ? 18.744 -6.781 36.033 1.00 24.77 167 LEU H O 1
ATOM 10955 N N . ASP H 4 168 ? 17.908 -6.740 33.943 1.00 26.43 168 ASP H N 1
ATOM 10956 C CA . ASP H 4 168 ? 17.418 -5.360 34.024 1.00 27.80 168 ASP H CA 1
ATOM 10957 C C . ASP H 4 168 ? 16.009 -5.343 34.594 1.00 29.16 168 ASP H C 1
ATOM 10958 O O . ASP H 4 168 ? 15.131 -4.633 34.088 1.00 34.30 168 ASP H O 1
ATOM 10963 N N . SER H 4 169 ? 15.786 -6.139 35.630 1.00 27.38 169 SER H N 1
ATOM 10964 C CA . SER H 4 169 ? 14.475 -6.209 36.263 1.00 25.47 169 SER H CA 1
ATOM 10965 C C . SER H 4 169 ? 14.521 -5.506 37.613 1.00 22.59 169 SER H C 1
ATOM 10966 O O . SER H 4 169 ? 15.441 -5.721 38.404 1.00 20.35 169 SER H O 1
ATOM 10969 N N . TYR H 4 170 ? 13.528 -4.667 37.877 1.00 21.71 170 TYR H N 1
ATOM 10970 C CA . TYR H 4 170 ? 13.479 -3.950 39.145 1.00 20.25 170 TYR H CA 1
ATOM 10971 C C . TYR H 4 170 ? 13.081 -4.863 40.290 1.00 19.37 170 TYR H C 1
ATOM 10972 O O . TYR H 4 170 ? 12.210 -5.725 40.139 1.00 18.63 170 TYR H O 1
ATOM 10981 N N . VAL H 4 171 ? 13.740 -4.668 41.429 1.00 16.78 171 VAL H N 1
ATOM 10982 C CA . VAL H 4 171 ? 13.481 -5.440 42.630 1.00 16.55 171 VAL H CA 1
ATOM 10983 C C . VAL H 4 171 ? 13.491 -4.525 43.854 1.00 18.00 171 VAL H C 1
ATOM 10984 O O . VAL H 4 171 ? 14.003 -3.401 43.808 1.00 18.14 171 VAL H O 1
ATOM 10988 N N . PHE H 4 172 ? 12.900 -5.013 44.935 1.00 16.91 172 PHE H N 1
ATOM 10989 C CA . PHE H 4 172 ? 12.881 -4.295 46.196 1.00 19.91 172 PHE H CA 1
ATOM 10990 C C . PHE H 4 172 ? 13.935 -4.987 47.054 1.00 20.45 172 PHE H C 1
ATOM 10991 O O . PHE H 4 172 ? 14.244 -6.159 46.831 1.00 21.78 172 PHE H O 1
ATOM 10999 N N . LEU H 4 173 ? 14.492 -4.280 48.027 1.00 19.69 173 LEU H N 1
ATOM 11000 C CA . LEU H 4 173 ? 15.520 -4.885 48.873 1.00 21.08 173 LEU H CA 1
ATOM 11001 C C . LEU H 4 173 ? 15.676 -4.163 50.204 1.00 22.10 173 LEU H C 1
ATOM 11002 O O . LEU H 4 173 ? 15.290 -2.994 50.345 1.00 21.11 173 LEU H O 1
ATOM 11007 N N . ARG H 4 174 ? 16.228 -4.878 51.178 1.00 21.82 174 ARG H N 1
ATOM 11008 C CA . ARG H 4 174 ? 16.515 -4.307 52.483 1.00 25.92 174 ARG H CA 1
ATOM 11009 C C . ARG H 4 174 ? 18.014 -4.531 52.662 1.00 25.73 174 ARG H C 1
ATOM 11010 O O . ARG H 4 174 ? 18.535 -5.607 52.363 1.00 25.19 174 ARG H O 1
ATOM 11018 N N . VAL H 4 175 ? 18.706 -3.498 53.122 1.00 26.86 175 VAL H N 1
ATOM 11019 C CA . VAL H 4 175 ? 20.148 -3.548 53.312 1.00 26.34 175 VAL H CA 1
ATOM 11020 C C . VAL H 4 175 ? 20.519 -4.128 54.670 1.00 27.66 175 VAL H C 1
ATOM 11021 O O . VAL H 4 175 ? 19.975 -3.711 55.690 1.00 29.41 175 VAL H O 1
ATOM 11025 N N . ARG H 4 176 ? 21.435 -5.091 54.692 1.00 28.12 176 ARG H N 1
ATOM 11026 C CA . ARG H 4 176 ? 21.854 -5.656 55.969 1.00 32.38 176 ARG H CA 1
ATOM 11027 C C . ARG H 4 176 ? 23.299 -5.303 56.302 1.00 33.32 176 ARG H C 1
ATOM 11028 O O . ARG H 4 176 ? 23.744 -5.489 57.428 1.00 34.80 176 ARG H O 1
ATOM 11036 N N . GLU H 4 177 ? 24.019 -4.782 55.315 1.00 33.63 177 GLU H N 1
ATOM 11037 C CA . GLU H 4 177 ? 25.400 -4.361 55.500 1.00 35.29 177 GLU H CA 1
ATOM 11038 C C . GLU H 4 177 ? 25.590 -3.072 54.716 1.00 35.19 177 GLU H C 1
ATOM 11039 O O . GLU H 4 177 ? 25.443 -3.045 53.492 1.00 35.32 177 GLU H O 1
ATOM 11045 N N . ARG H 4 178 ? 25.895 -2.000 55.437 1.00 34.10 178 ARG H N 1
ATOM 11046 C CA . ARG H 4 178 ? 26.094 -0.689 54.840 1.00 33.99 178 ARG H CA 1
ATOM 11047 C C . ARG H 4 178 ? 26.999 -0.744 53.611 1.00 32.30 178 ARG H C 1
ATOM 11048 O O . ARG H 4 178 ? 28.046 -1.382 53.631 1.00 31.97 178 ARG H O 1
ATOM 11056 N N . GLN H 4 179 ? 26.579 -0.079 52.542 1.00 31.84 179 GLN H N 1
ATOM 11057 C CA . GLN H 4 179 ? 27.350 -0.039 51.303 1.00 33.21 179 GLN H CA 1
ATOM 11058 C C . GLN H 4 179 ? 27.462 1.403 50.831 1.00 34.28 179 GLN H C 1
ATOM 11059 O O . GLN H 4 179 ? 26.533 2.199 50.992 1.00 35.20 179 GLN H O 1
ATOM 11065 N N . GLU H 4 180 ? 28.600 1.740 50.245 1.00 34.77 180 GLU H N 1
ATOM 11066 C CA . GLU H 4 180 ? 28.806 3.091 49.758 1.00 36.04 180 GLU H CA 1
ATOM 11067 C C . GLU H 4 180 ? 29.122 3.140 48.278 1.00 33.55 180 GLU H C 1
ATOM 11068 O O . GLU H 4 180 ? 29.527 2.147 47.681 1.00 32.22 180 GLU H O 1
ATOM 11074 N N . ASN H 4 181 ? 28.916 4.312 47.697 1.00 31.42 181 ASN H N 1
ATOM 11075 C CA . ASN H 4 181 ? 29.188 4.536 46.291 1.00 33.24 181 ASN H CA 1
ATOM 11076 C C . ASN H 4 181 ? 28.513 3.543 45.346 1.00 32.20 181 ASN H C 1
ATOM 11077 O O . ASN H 4 181 ? 29.156 2.945 44.490 1.00 32.03 181 ASN H O 1
ATOM 11082 N N . ILE H 4 182 ? 27.209 3.369 45.509 1.00 32.19 182 ILE H N 1
ATOM 11083 C CA . ILE H 4 182 ? 26.465 2.485 44.629 1.00 31.84 182 ILE H CA 1
ATOM 11084 C C . ILE H 4 182 ? 26.042 3.365 43.464 1.00 31.47 182 ILE H C 1
ATOM 11085 O O . ILE H 4 182 ? 25.478 4.440 43.664 1.00 31.30 182 ILE H O 1
ATOM 11090 N N . LEU H 4 183 ? 26.334 2.916 42.248 1.00 31.55 183 LEU H N 1
ATOM 11091 C CA . LEU H 4 183 ? 26.008 3.684 41.055 1.00 31.57 183 LEU H CA 1
ATOM 11092 C C . LEU H 4 183 ? 24.650 3.344 40.447 1.00 32.29 183 LEU H C 1
ATOM 11093 O O . LEU H 4 183 ? 24.433 2.236 39.952 1.00 32.49 183 LEU H O 1
ATOM 11098 N N . VAL H 4 184 ? 23.744 4.315 40.493 1.00 31.76 184 VAL H N 1
ATOM 11099 C CA . VAL H 4 184 ? 22.410 4.175 39.932 1.00 30.46 184 VAL H CA 1
ATOM 11100 C C . VAL H 4 184 ? 22.490 4.596 38.468 1.00 32.11 184 VAL H C 1
ATOM 11101 O O . VAL H 4 184 ? 22.975 5.686 38.158 1.00 32.44 184 VAL H O 1
ATOM 11105 N N . GLU H 4 185 ? 22.026 3.731 37.572 1.00 33.43 185 GLU H N 1
ATOM 11106 C CA . GLU H 4 185 ? 22.038 4.018 36.140 1.00 36.22 185 GLU H CA 1
ATOM 11107 C C . GLU H 4 185 ? 20.619 3.925 35.598 1.00 36.84 185 GLU H C 1
ATOM 11108 O O . GLU H 4 185 ? 20.166 2.847 35.215 1.00 35.64 185 GLU H O 1
ATOM 11114 N N . PRO H 4 186 ? 19.895 5.057 35.563 1.00 39.98 186 PRO H N 1
ATOM 11115 C CA . PRO H 4 186 ? 18.515 5.105 35.066 1.00 42.53 186 PRO H CA 1
ATOM 11116 C C . PRO H 4 186 ? 18.279 4.420 33.722 1.00 44.80 186 PRO H C 1
ATOM 11117 O O . PRO H 4 186 ? 17.407 3.556 33.606 1.00 45.06 186 PRO H O 1
ATOM 11121 N N . ASP H 4 187 ? 19.046 4.805 32.709 1.00 45.44 187 ASP H N 1
ATOM 11122 C CA . ASP H 4 187 ? 18.912 4.192 31.392 1.00 47.55 187 ASP H CA 1
ATOM 11123 C C . ASP H 4 187 ? 20.299 3.877 30.833 1.00 48.15 187 ASP H C 1
ATOM 11124 O O . ASP H 4 187 ? 21.164 3.399 31.568 1.00 47.80 187 ASP H O 1
ATOM 11129 N N . THR H 4 188 ? 20.507 4.121 29.542 1.00 49.81 188 THR H N 1
ATOM 11130 C CA . THR H 4 188 ? 21.810 3.879 28.924 1.00 53.14 188 THR H CA 1
ATOM 11131 C C . THR H 4 188 ? 22.551 5.209 28.757 1.00 54.53 188 THR H C 1
ATOM 11132 O O . THR H 4 188 ? 23.683 5.250 28.272 1.00 54.77 188 THR H O 1
ATOM 11136 N N . ASP H 4 189 ? 21.897 6.294 29.167 1.00 55.98 189 ASP H N 1
ATOM 11137 C CA . ASP H 4 189 ? 22.475 7.633 29.094 1.00 56.91 189 ASP H CA 1
ATOM 11138 C C . ASP H 4 189 ? 23.358 7.841 30.322 1.00 56.56 189 ASP H C 1
ATOM 11139 O O . ASP H 4 189 ? 22.875 8.112 31.425 1.00 55.85 189 ASP H O 1
ATOM 11144 N N . GLU H 4 190 ? 24.661 7.705 30.103 1.00 55.60 190 GLU H N 1
ATOM 11145 C CA . GLU H 4 190 ? 25.675 7.821 31.144 1.00 55.27 190 GLU H CA 1
ATOM 11146 C C . GLU H 4 190 ? 25.658 9.077 32.017 1.00 55.23 190 GLU H C 1
ATOM 11147 O O . GLU H 4 190 ? 26.051 9.019 33.185 1.00 54.39 190 GLU H O 1
ATOM 11153 N N . GLN H 4 191 ? 25.211 10.208 31.479 1.00 53.83 191 GLN H N 1
ATOM 11154 C CA . GLN H 4 191 ? 25.192 11.424 32.283 1.00 53.43 191 GLN H CA 1
ATOM 11155 C C . GLN H 4 191 ? 24.104 11.475 33.355 1.00 52.10 191 GLN H C 1
ATOM 11156 O O . GLN H 4 191 ? 24.174 12.300 34.271 1.00 51.61 191 GLN H O 1
ATOM 11162 N N . ARG H 4 192 ? 23.105 10.600 33.256 1.00 48.64 192 ARG H N 1
ATOM 11163 C CA . ARG H 4 192 ? 22.048 10.572 34.262 1.00 45.11 192 ARG H CA 1
ATOM 11164 C C . ARG H 4 192 ? 22.512 9.756 35.466 1.00 42.13 192 ARG H C 1
ATOM 11165 O O . ARG H 4 192 ? 21.840 9.714 36.493 1.00 41.34 192 ARG H O 1
ATOM 11173 N N . ASP H 4 193 ? 23.665 9.110 35.333 1.00 39.90 193 ASP H N 1
ATOM 11174 C CA . ASP H 4 193 ? 24.217 8.301 36.412 1.00 39.83 193 ASP H CA 1
ATOM 11175 C C . ASP H 4 193 ? 24.495 9.147 37.649 1.00 39.38 193 ASP H C 1
ATOM 11176 O O . ASP H 4 193 ? 24.847 10.324 37.545 1.00 39.69 193 ASP H O 1
ATOM 11181 N N . TYR H 4 194 ? 24.328 8.546 38.822 1.00 37.25 194 TYR H N 1
ATOM 11182 C CA . TYR H 4 194 ? 24.589 9.232 40.081 1.00 36.14 194 TYR H CA 1
ATOM 11183 C C . TYR H 4 194 ? 24.870 8.189 41.149 1.00 36.27 194 TYR H C 1
ATOM 11184 O O . TYR H 4 194 ? 24.449 7.040 41.024 1.00 37.49 194 TYR H O 1
ATOM 11193 N N . VAL H 4 195 ? 25.592 8.586 42.190 1.00 35.77 195 VAL H N 1
ATOM 11194 C CA . VAL H 4 195 ? 25.966 7.662 43.252 1.00 35.21 195 VAL H CA 1
ATOM 11195 C C . VAL H 4 195 ? 25.177 7.824 44.543 1.00 34.64 195 VAL H C 1
ATOM 11196 O O . VAL H 4 195 ? 24.814 8.934 44.931 1.00 35.53 195 VAL H O 1
ATOM 11200 N N . ILE H 4 196 ? 24.924 6.700 45.207 1.00 32.77 196 ILE H N 1
ATOM 11201 C CA . ILE H 4 196 ? 24.195 6.693 46.467 1.00 32.23 196 ILE H CA 1
ATOM 11202 C C . ILE H 4 196 ? 24.851 5.718 47.435 1.00 31.92 196 ILE H C 1
ATOM 11203 O O . ILE H 4 196 ? 25.720 4.931 47.058 1.00 30.67 196 ILE H O 1
ATOM 11208 N N . ASP H 4 197 ? 24.426 5.785 48.689 1.00 31.82 197 ASP H N 1
ATOM 11209 C CA . ASP H 4 197 ? 24.921 4.889 49.719 1.00 33.67 197 ASP H CA 1
ATOM 11210 C C . ASP H 4 197 ? 23.698 4.129 50.219 1.00 32.06 197 ASP H C 1
ATOM 11211 O O . ASP H 4 197 ? 22.587 4.654 50.190 1.00 33.57 197 ASP H O 1
ATOM 11216 N N . LEU H 4 198 ? 23.894 2.890 50.650 1.00 31.04 198 LEU H N 1
ATOM 11217 C CA . LEU H 4 198 ? 22.793 2.086 51.173 1.00 28.98 198 LEU H CA 1
ATOM 11218 C C . LEU H 4 198 ? 23.015 1.914 52.674 1.00 28.48 198 LEU H C 1
ATOM 11219 O O . LEU H 4 198 ? 23.958 1.241 53.092 1.00 28.19 198 LEU H O 1
ATOM 11224 N N . GLU H 4 199 ? 22.164 2.538 53.482 1.00 28.48 199 GLU H N 1
ATOM 11225 C CA . GLU H 4 199 ? 22.296 2.440 54.933 1.00 30.14 199 GLU H CA 1
ATOM 11226 C C . GLU H 4 199 ? 21.717 1.143 55.474 1.00 30.65 199 GLU H C 1
ATOM 11227 O O . GLU H 4 199 ? 20.691 0.652 54.999 1.00 30.42 199 GLU H O 1
ATOM 11233 N N . LYS H 4 200 ? 22.378 0.592 56.481 1.00 29.19 200 LYS H N 1
ATOM 11234 C CA . LYS H 4 200 ? 21.927 -0.648 57.083 1.00 30.66 200 LYS H CA 1
ATOM 11235 C C . LYS H 4 200 ? 20.483 -0.521 57.563 1.00 29.52 200 LYS H C 1
ATOM 11236 O O . LYS H 4 200 ? 20.117 0.458 58.218 1.00 29.17 200 LYS H O 1
ATOM 11242 N N . GLY H 4 201 ? 19.664 -1.509 57.210 1.00 27.77 201 GLY H N 1
ATOM 11243 C CA . GLY H 4 201 ? 18.270 -1.505 57.620 1.00 25.61 201 GLY H CA 1
ATOM 11244 C C . GLY H 4 201 ? 17.308 -0.761 56.704 1.00 24.45 201 GLY H C 1
ATOM 11245 O O . GLY H 4 201 ? 16.108 -0.759 56.948 1.00 24.62 201 GLY H O 1
ATOM 11246 N N . SER H 4 202 ? 17.811 -0.135 55.649 1.00 22.75 202 SER H N 1
ATOM 11247 C CA . SER H 4 202 ? 16.930 0.603 54.749 1.00 23.08 202 SER H CA 1
ATOM 11248 C C . SER H 4 202 ? 16.332 -0.287 53.650 1.00 22.64 202 SER H C 1
ATOM 11249 O O . SER H 4 202 ? 16.770 -1.426 53.442 1.00 22.91 202 SER H O 1
ATOM 11252 N N . GLN H 4 203 ? 15.325 0.243 52.956 1.00 21.47 203 GLN H N 1
ATOM 11253 C CA . GLN H 4 203 ? 14.648 -0.481 51.878 1.00 19.00 203 GLN H CA 1
ATOM 11254 C C . GLN H 4 203 ? 14.701 0.340 50.594 1.00 17.78 203 GLN H C 1
ATOM 11255 O O . GLN H 4 203 ? 14.462 1.553 50.599 1.00 16.87 203 GLN H O 1
ATOM 11261 N N . HIS H 4 204 ? 15.012 -0.336 49.494 1.00 15.29 204 HIS H N 1
ATOM 11262 C CA . HIS H 4 204 ? 15.162 0.320 48.210 1.00 15.44 204 HIS H CA 1
ATOM 11263 C C . HIS H 4 204 ? 14.480 -0.388 47.049 1.00 17.50 204 HIS H C 1
ATOM 11264 O O . HIS H 4 204 ? 14.122 -1.568 47.132 1.00 16.91 204 HIS H O 1
ATOM 11271 N N . LEU H 4 205 ? 14.343 0.361 45.958 1.00 17.22 205 LEU H N 1
ATOM 11272 C CA . LEU H 4 205 ? 13.759 -0.106 44.710 1.00 16.43 205 LEU H CA 1
ATOM 11273 C C . LEU H 4 205 ? 14.813 0.280 43.680 1.00 16.46 205 LEU H C 1
ATOM 11274 O O . LEU H 4 205 ? 15.168 1.458 43.566 1.00 18.18 205 LEU H O 1
ATOM 11279 N N . ILE H 4 206 ? 15.311 -0.697 42.929 1.00 17.36 206 ILE H N 1
ATOM 11280 C CA . ILE H 4 206 ? 16.362 -0.439 41.948 1.00 17.52 206 ILE H CA 1
ATOM 11281 C C . ILE H 4 206 ? 16.509 -1.608 40.966 1.00 19.56 206 ILE H C 1
ATOM 11282 O O . ILE H 4 206 ? 16.022 -2.709 41.230 1.00 19.82 206 ILE H O 1
ATOM 11287 N N . ARG H 4 207 ? 17.173 -1.376 39.834 1.00 21.43 207 ARG H N 1
ATOM 11288 C CA . ARG H 4 207 ? 17.381 -2.458 38.868 1.00 22.38 207 ARG H CA 1
ATOM 11289 C C . ARG H 4 207 ? 18.281 -3.519 39.492 1.00 20.62 207 ARG H C 1
ATOM 11290 O O . ARG H 4 207 ? 19.361 -3.206 39.995 1.00 20.00 207 ARG H O 1
ATOM 11298 N N . TYR H 4 208 ? 17.839 -4.772 39.435 1.00 20.31 208 TYR H N 1
ATOM 11299 C CA . TYR H 4 208 ? 18.592 -5.901 39.980 1.00 18.46 208 TYR H CA 1
ATOM 11300 C C . TYR H 4 208 ? 20.058 -5.938 39.543 1.00 20.14 208 TYR H C 1
ATOM 11301 O O . TYR H 4 208 ? 20.945 -6.185 40.355 1.00 19.50 208 TYR H O 1
ATOM 11310 N N . LYS H 4 209 ? 20.299 -5.716 38.256 1.00 21.71 209 LYS H N 1
ATOM 11311 C CA . LYS H 4 209 ? 21.645 -5.769 37.698 1.00 25.82 209 LYS H CA 1
ATOM 11312 C C . LYS H 4 209 ? 22.670 -4.920 38.441 1.00 27.48 209 LYS H C 1
ATOM 11313 O O . LYS H 4 209 ? 23.828 -5.305 38.561 1.00 27.53 209 LYS H O 1
ATOM 11319 N N . THR H 4 210 ? 22.237 -3.766 38.932 1.00 28.60 210 THR H N 1
ATOM 11320 C CA . THR H 4 210 ? 23.111 -2.852 39.655 1.00 28.04 210 THR H CA 1
ATOM 11321 C C . THR H 4 210 ? 23.597 -3.415 40.988 1.00 27.75 210 THR H C 1
ATOM 11322 O O . THR H 4 210 ? 24.731 -3.157 41.390 1.00 28.39 210 THR H O 1
ATOM 11326 N N . ILE H 4 211 ? 22.748 -4.191 41.659 1.00 24.80 211 ILE H N 1
ATOM 11327 C CA . ILE H 4 211 ? 23.084 -4.752 42.964 1.00 22.28 211 ILE H CA 1
ATOM 11328 C C . ILE H 4 211 ? 23.208 -6.277 43.065 1.00 21.33 211 ILE H C 1
ATOM 11329 O O . ILE H 4 211 ? 23.295 -6.823 44.170 1.00 19.68 211 ILE H O 1
ATOM 11334 N N . ALA H 4 212 ? 23.226 -6.967 41.930 1.00 21.44 212 ALA H N 1
ATOM 11335 C CA . ALA H 4 212 ? 23.324 -8.430 41.946 1.00 22.05 212 ALA H CA 1
ATOM 11336 C C . ALA H 4 212 ? 24.473 -8.914 42.837 1.00 21.50 212 ALA H C 1
ATOM 11337 O O . ALA H 4 212 ? 24.295 -9.825 43.643 1.00 21.55 212 ALA H O 1
ATOM 11339 N N . PRO H 4 213 ? 25.665 -8.299 42.713 1.00 22.42 213 PRO H N 1
ATOM 11340 C CA . PRO H 4 213 ? 26.798 -8.726 43.544 1.00 22.24 213 PRO H CA 1
ATOM 11341 C C . PRO H 4 213 ? 26.495 -8.625 45.034 1.00 22.71 213 PRO H C 1
ATOM 11342 O O . PRO H 4 213 ? 26.983 -9.429 45.831 1.00 26.20 213 PRO H O 1
ATOM 11346 N N . LEU H 4 214 ? 25.675 -7.651 45.416 1.00 23.11 214 LEU H N 1
ATOM 11347 C CA . LEU H 4 214 ? 25.335 -7.473 46.827 1.00 21.67 214 LEU H CA 1
ATOM 11348 C C . LEU H 4 214 ? 24.368 -8.549 47.303 1.00 21.53 214 LEU H C 1
ATOM 11349 O O . LEU H 4 214 ? 24.302 -8.851 48.499 1.00 21.17 214 LEU H O 1
ATOM 11354 N N . VAL H 4 215 ? 23.607 -9.117 46.371 1.00 21.83 215 VAL H N 1
ATOM 11355 C CA . VAL H 4 215 ? 22.675 -10.184 46.720 1.00 19.91 215 VAL H CA 1
ATOM 11356 C C . VAL H 4 215 ? 23.508 -11.435 46.970 1.00 20.29 215 VAL H C 1
ATOM 11357 O O . VAL H 4 215 ? 23.312 -12.138 47.955 1.00 22.97 215 VAL H O 1
ATOM 11361 N N . ALA H 4 216 ? 24.462 -11.691 46.085 1.00 21.82 216 ALA H N 1
ATOM 11362 C CA . ALA H 4 216 ? 25.324 -12.860 46.216 1.00 23.96 216 ALA H CA 1
ATOM 11363 C C . ALA H 4 216 ? 26.182 -12.847 47.485 1.00 25.97 216 ALA H C 1
ATOM 11364 O O . ALA H 4 216 ? 26.407 -13.896 48.095 1.00 26.97 216 ALA H O 1
ATOM 11366 N N . SER H 4 217 ? 26.656 -11.669 47.887 1.00 24.97 217 SER H N 1
ATOM 11367 C CA . SER H 4 217 ? 27.510 -11.573 49.071 1.00 26.54 217 SER H CA 1
ATOM 11368 C C . SER H 4 217 ? 26.722 -11.527 50.371 1.00 28.21 217 SER H C 1
ATOM 11369 O O . SER H 4 217 ? 27.284 -11.705 51.449 1.00 28.40 217 SER H O 1
ATOM 11372 N N . GLY H 4 218 ? 25.418 -11.291 50.269 1.00 27.74 218 GLY H N 1
ATOM 11373 C CA . GLY H 4 218 ? 24.595 -11.226 51.460 1.00 23.32 218 GLY H CA 1
ATOM 11374 C C . GLY H 4 218 ? 24.507 -9.827 52.045 1.00 23.28 218 GLY H C 1
ATOM 11375 O O . GLY H 4 218 ? 23.935 -9.642 53.117 1.00 23.29 218 GLY H O 1
ATOM 11376 N N . ALA H 4 219 ? 25.062 -8.837 51.351 1.00 22.57 219 ALA H N 1
ATOM 11377 C CA . ALA H 4 219 ? 25.014 -7.459 51.842 1.00 25.08 219 ALA H CA 1
ATOM 11378 C C . ALA H 4 219 ? 23.578 -6.916 51.813 1.00 26.43 219 ALA H C 1
ATOM 11379 O O . ALA H 4 219 ? 23.234 -6.016 52.587 1.00 28.60 219 ALA H O 1
ATOM 11381 N N . VAL H 4 220 ? 22.752 -7.453 50.914 1.00 25.35 220 VAL H N 1
ATOM 11382 C CA . VAL H 4 220 ? 21.347 -7.049 50.813 1.00 24.20 220 VAL H CA 1
ATOM 11383 C C . VAL H 4 220 ? 20.498 -8.283 50.568 1.00 24.86 220 VAL H C 1
ATOM 11384 O O . VAL H 4 220 ? 21.000 -9.302 50.095 1.00 24.32 220 VAL H O 1
ATOM 11388 N N . GLN H 4 221 ? 19.215 -8.192 50.907 1.00 24.34 221 GLN H N 1
ATOM 11389 C CA . GLN H 4 221 ? 18.289 -9.292 50.694 1.00 24.45 221 GLN H CA 1
ATOM 11390 C C . GLN H 4 221 ? 17.081 -8.757 49.939 1.00 24.52 221 GLN H C 1
ATOM 11391 O O . GLN H 4 221 ? 16.527 -7.714 50.304 1.00 22.19 221 GLN H O 1
ATOM 11397 N N . LEU H 4 222 ? 16.668 -9.471 48.896 1.00 22.56 222 LEU H N 1
ATOM 11398 C CA . LEU H 4 222 ? 15.522 -9.040 48.108 1.00 20.74 222 LEU H CA 1
ATOM 11399 C C . LEU H 4 222 ? 14.236 -9.302 48.876 1.00 18.61 222 LEU H C 1
ATOM 11400 O O . LEU H 4 222 ? 14.137 -10.278 49.613 1.00 19.95 222 LEU H O 1
ATOM 11405 N N . ILE H 4 223 ? 13.256 -8.421 48.706 1.00 17.10 223 ILE H N 1
ATOM 11406 C CA . ILE H 4 223 ? 11.982 -8.551 49.403 1.00 18.12 223 ILE H CA 1
ATOM 11407 C C . ILE H 4 223 ? 10.799 -8.253 48.479 1.00 19.44 223 ILE H C 1
ATOM 11408 O O . ILE H 4 223 ? 11.032 -7.831 47.324 1.00 18.10 223 ILE H O 1
#

Foldseek 3Di:
DFCPLLVVLVVVQVVDPPLQQAADPPVSLVVLVVLLVVLVVVLVVLVVCCVVPVPVVCVVVNVVSVVSNVSSVVSNCVSVVSNLVSLQVQCLPPNDDHDVVSVNRDDPVSVVVSVVSVVVLQVVCCPQDDHSRHDPSPCPDDDD/DDLVVVLVVVQQDKFKKAFQDAADFDDDDPDIWDRHDHRDITIDGNVVVLVCLVVVGIATADDPCLDLVNLVVLLVVQLPDLAGDADPDLPLVSCLVSCCVRHVVNRPPNVSSVVSSVSSLVSVLVSVVVVLVVCVVVLPPDDDRPRHHPSSCVVCPVVSVVVNVVVVCVVPVPD/DVVCVVVDDADDFDLLDDDTDPRHPVLVVQQQFWFWKFFQQKACPPVVVCCVIRDGRDIDIGRNVVCLVQDDLDSHTMQGDDDPCQDPVNLVVCVVALQVAQCVVVHLPQSSNLSSVCSNVDPCSVVSNVSSVVSCVRCVVVLLCVLLVVPVDDCVVVLRRHHVVSVVVSPVSVVVNVVVVVVVPD/DDPVVLLVVLLLLLQQLVFQLAQAFDDCVNLVVLVVVLVVLVPDVVVVNVVSVVVSVVSVVSSVSSVVSNLVRCLLQLVVLQVCQVPPDPPDGHSADPVSNVVSVVSVVVVLVVCQVPPLVPDPPVRSDDDVNVVRDHRDQQDKFKKFFQAKDWFQWADPDDDCVPIDGGIHDHGDMDIGRRNRCVVCSNVVRMGTD/DFCPLLVVLVVVQVVDPPLDFAADCPVSLVVLVVLLVVLVVVLVVLVVVVVPDVSVVCVVVNVVSVVSNVSSVVSNVVSVVSNLVSLCVCCLVPNDDDDCSRVVRDDPVSVVVSVVSVVVLVVQQCPDPPNRGHDPSPCPDPDD/DDLVVVLVVQQQDKFKKAFQDAADWDQDPVGIFDGHDHRDITIDGNVVVLVCLQVVGIATADDPCLDLVNLVVQLVVCLPDLAGDADPDLPPVSCLVSCCVRHVVRRPPNVSSNVSVVSSLVSVLVSVVVVLVVCVVVVPDDDDRVRHHPSSCVVCVVVSVVVNVVVVCVVPVVD/DCPPPDADDFDLLDPDTDPRHPVLVVQQQFWFWKFFQQWACPPQVVCCNIDHGRDIDTGRNVVCLVCDDDPRPTMATDGDPCQDDVNLVVLVVALLVAQCVVVHLAQNSNLSSVCSSVDVCSVVSVVSSVSSCVRCVVVLLCVLLVVPVDDCPVVCRSHHVVSVVVSPVSVVVNVVVVVVVVD/DDPVVLLVVLLLLLQQLVPQLAQAFDDVVSLVVLVVVLVVLVPDVVVVNVVSVVVSVVSVVSSVSSVVSNLVRCLQQLVVLLVCQVPPDPPDGHSDDPVSNVVSVVSVVVVLVVCLVPPLVVDDPVRSDDDVNVVGDDGDQQDKFKKAFQAKAFFQWADPDPPVVVIDTDIHDHGDMDIGRNNSCVVCSNVVRMGTD

Secondary structure (DSSP, 8-state):
-TTHHHHHHHHHHHHS-TT--PPP-HHHHHHHHHHHHHHHHHHHHHHHHTTSS--GGGHHHHHHHHHHHHHHHHHHHHHHHHHHHHHHHHHHHH-SS--HHHHHTS-HHHHHHHHHHHHHHHHHHHHSSSSS---TTS--S---/--HHHHHHHHTTSEEEEEESS-BPPEEETTEEE--B-TT--EEEEHHHHHHHHHTTSEEEPPPTT--HHHHHHHHHHHHH-SSPPPPSSTTHHHHHHHHHHHHGGGSTTHHHHHHHHHHHHHHHHHHHHHHHHHHHHTT-SEEE-TT--HHHHHHHHHHHHHHHHHHHHHTTS--/-GGGGTT--PPPP-TTSSS--TT-HHHHHHTTSEEEEEESS-BTT-GGG----B-TT-EEEEEHHHHHHH--SSSSSEEE---GGGSHHHHHHHHH-GGGS-TTTS-SSHHHHHHHGGGG--TTHHHHHHHHHHHHHHHHHHHHHHHTTSS----HHHHTT--HHHHHHHHHHHHHHHHHHHHH--/--HHHHHHHHHHHHHHHHH-SS-----HHHHHHHHHHHHHTT---HHHHHHHHHHHHHHHHHHHHHHHHHHHHHHHTHHHHHHHHHTPPTTSPPSS-HHHHHHHHHHHHHHHHHHHHHTGGGS-GGG----HHHHSPPP-TT-EEEEEESS-EEEEEE--SS-GGG-EEEEE-TT-EEEEEHHHHHHHHHHTSEEE-/-TTHHHHHHHHHHHHSGGG--PPP-HHHHHHHHHHHHHHHHHHHHHHHHHHSSS-TT-HHHHHHHHHHHHHHHHHHHHHHHHHHHHHHHHHHHH-SS--HHHHTTS-HHHHHHHHHHHHHHHHHHHTTSTTT---TTS--S---/--HHHHHHHHTTSEEEEEESS-B--EEETTEEE--B-TT--EEEEHHHHHHHHHTTSEEEPPPTT--HHHHHHHHHHHHH-SSPPPPS-TTHHHHHHHHHHHHTTTSTTHHHHHHHHHHHHHHHHHHHHHHHHHHHHTT-SEEE-TT--HHHHHHHHHHHHHHHHHHHHHHHS--/--TT--PPPP-TTSSS--TT-HHHHHHTTSEEEEEESS-BSSTTTT---PBPTT-EEEEEHHHHHHH--SS-SSEEE---GGGSHHHHHHHHH-GGGS-TTTS-SSHHHHHHHHGGG--TTHHHHHHHHHHHHHHHHHHHHHHHTTTT-S--HHHHTT--HHHHHHHHHHHHHHHHHHHHHH-/--HHHHHHHHHHHHHHHHH-SSPPPP-HHHHHHHHHHHHHHHH--HHHHHHHHHHHHHHHHHHHHHHHHHHHHHHHTHHHHHHHHHT--TTSPPSS-HHHHHHHHHHHHHHHHHHHHHTGGGS-TTS----HHHHSPPP-S--EEEEEESS-EEEEEE--SS-GGG-EEEEE-TT-EEEEEHHHHHHHHHHTSEEE-

Radius of gyration: 36.48 Å; Cα contacts (8 Å, |Δi|>4): 2121; chains: 8; bounding box: 72×100×104 Å

Solvent-accessible surface area: 62061 Å² total; per-residue (Å²): 54,29,3,88,61,0,1,82,1,0,77,46,0,83,153,17,30,36,1,22,5,28,5,18,36,70,58,0,14,160,82,0,23,85,38,0,128,41,1,50,87,82,13,95,58,7,70,88,65,33,172,89,57,72,51,79,63,0,88,10,0,24,82,2,6,78,15,0,6,69,9,0,35,22,0,0,1,0,0,0,7,5,0,3,14,7,0,10,0,1,18,36,39,47,24,55,126,9,20,107,0,3,103,72,30,12,14,76,65,0,39,108,4,3,48,52,3,64,136,15,0,28,79,7,16,141,50,17,20,59,129,152,16,22,63,0,14,103,56,84,168,22,40,201,54,69,2,39,10,0,25,3,21,0,19,76,57,105,12,40,0,42,0,93,29,84,26,108,84,0,146,12,19,52,37,76,17,24,76,1,68,70,50,102,90,23,100,0,20,1,28,0,0,17,30,0,24,111,92,143,52,5,141,2,69,42,28,145,36,7,54,21,118,92,8,62,147,52,37,58,92,0,140,172,70,169,99,20,6,91,26,36,8,83,33,4,10,1,12,5,24,7,0,10,72,65,1,41,79,28,8,89,135,16,106,82,1,111,82,19,6,131,44,5,17,61,26,1,15,45,30,12,23,84,50,9,18,50,14,2,163,119,31,65,3,24,25,121,19,58,46,7,11,20,0,9,4,16,7,0,6,68,2,12,18,57,0,9,34,41,8,30,50,1,35,20,13,67,134,4,16,122,2,66,131,15,29,27,132,23,98,50,10,2,13,3,86,113,28,34,61,3,0,14,33,1,0,28,1,0,43,43,125,0,39,6,90,0,40,50,39,7,6,72,2,23,87,80,99,96,108,37,4,92,126,32,26,185,23,114,5,14,0,24,0,0,48,24,1,40,40,121,129,166,150,16,1,22,36,104,21,20,134,47,12,57,123,43,88,36,85,71,4,89,90,64,23,36,88,7,29,0,26,169,32,24,43,18,3,0,9,12,0,2,0,0,13,65,13,74,20,136,59,23,62,79,2,11,96,20,1,7,76,4,0,9,30,5,0,60,94,0,0,17,20,4,3,64,28,136,126,105,118,30,65,72,10,25,27,66,0,0,51,30,0,42,35,1,9,93,20,0,27,111,18,15,14,35,12,73,62,25,67,141,93,132,68,59,33,84,8,22,81,128,0,14,39,9,0,11,15,1,51,49,4,20,33,10,24,52,20,73,56,134,11,20,110,58,0,9,96,40,2,66,97,37,102,123,140,157,112,28,48,59,32,1,32,106,43,17,7,62,19,8,37,6,1,0,1,10,2,4,28,20,4,0,59,6,0,4,62,21,0,4,15,14,24,62,103,33,157,86,66,82,172,73,78,84,27,16,10,18,101,58,4,30,43,3,0,142,66,9,43,60,16,0,83,55,9,2,116,62,12,0,14,97,99,6,9,85,131,15,52,166,23,79,12,72,197,6,3,34,127,30,54,63,38,22,10,5,11,0,89,1,80,89,121,75,78,104,11,74,2,50,4,30,54,61,139,172,125,41,97,85,27,70,2,93,158,49,8,20,3,12,3,9,1,110,30,0,22,91,25,8,48,80,15,7,1,7,0,14,80,39,3,67,92,0,2,92,1,0,48,57,0,63,171,18,77,93,12,98,10,29,50,29,42,132,88,11,14,119,61,0,23,94,20,0,127,45,1,46,85,76,14,84,63,2,68,94,60,22,183,82,52,83,76,64,59,0,80,10,0,29,97,0,9,76,17,0,3,70,8,0,35,24,0,0,2,0,0,0,10,4,0,2,25,8,0,16,3,9,25,28,57,120,22,46,123,4,54,80,75,22,79,152,75,17,16,80,80,0,38,111,4,2,65,44,4,63,165,17,0,26,75,6,10,162,56,25,2,46,154,146,13,21,69,0,14,103,59,92,166,20,34,243,50,66,2,39,12,0,20,3,22,0,19,76,54,106,11,38,0,47,2,91,24,82,28,103,67,2,141,13,11,53,29,80,21,24,68,1,64,76,58,88,81,20,104,0,18,0,20,0,0,16,28,0,30,107,97,151,52,11,111,2,51,41,26,149,31,5,48,17,115,91,1,71,131,42,40,55,80,0,134,148,21,33,64,30,7,96,26,44,8,83,31,2,10,1,7,7,26,10,2,4,65,62,1,54,114,14,5,90,138,14,114,83,1,105,75,10,3,113,31,0,13,56,30,1,23,39,15,10,22,25,46,9,12,4,17,2,71,5,15,31,8,24,25,111,23,65,53,16,8,16,1,8,4,18,9,0,6,68,2,16,18,55,0,10,33,48,14,23,51,1,58,23,38,86,122,162,43,149,11,32,89,117,22,112,61,17,3,18,14,124,97,14,32,56,4,0,10,24,0,0,32,1,0,32,43,84,0,26,6,96,3,50,43,40,4,6,85,1,21,96,62,86,103,117,38,8,94,117,41,25,152,23,107,4,5,0,23,0,0,44,39,4,38,33,100,133,114,157,10,2,11,39,97,17,24,145,12,12,46,124,54,81,37,84,60,5,95,91,63,14,42,85,5,18,0,70,164,67,25,42,17,2,0,9,9,0,3,0,1,14,70,12,86,23,135,58,21,46,50,2,10,111,17,0,9,79,2,0,5,12,7,1,62,126,2,0,11,9,4,12,58,30,146,131,94,113,17,77,78,35,35,48,102,6,1,51,28,0,67,28,2,10,111,24,2,76,136,16,14,62,42,5,84,89,22,74,172,82,133,68,67,42,80,12,15,78,120,0,12,29,9,0,5,7,2,53,50,4,25,36,13,24,53,16,71,57,143,14,23,108,55,0,10,94,42,2,53,111,38,112,148,147,174,106,26,50,64,35,0,37,114,45,11,7,80,17,8,48,6,1,0,0,10,2,4,29,21,4,0,49,7,0,12,96,12,0,1,23,13,31,67,107,38,171,97,75,72,164,80,82,76,27,13,11,17,100,61,3,28,37,2,0,142,69,9,35,60,13,0,84,52,11,4,122,65,15,1,17,103,100,6,7,98,92,5,67,186,24,72,16,86,208,4,3,40,146,37,60,59,33,17,14,6,14,0,79,2,75,84,114,42,82,45,20,66,1,68,9,6,84,35,81,60,18,24,43,46,28,59,2,82,148,59,5,28,4,12,4,14,2,114,33,0,21,91,25,8,53,81,7,2,0,9,0,9

InterPro domains:
  IPR005339 GINS complex, subunit Psf1 [PTHR12914] (1-195)
  IPR005339 GINS complex, subunit Psf1 [cd11710] (3-130)
  IPR021151 GINS subunit, domain A [PF05916] (42-128)
  IPR036224 GINS, helical bundle-like domain superfamily [SSF158573] (1-144)
  IPR056783 DNA replication complex GINS protein PSF1, C-terminal domain [PF24997] (144-195)
  IPR056783 DNA replication complex GINS protein PSF1, C-terminal domain [cd21696] (146-194)

Sequence (1401 aa):
MFCEKAMELIRELHRAPEGQLPAFNEDGLRQVLEEMKALYEQNQSDVNEAKSGGRSDLIPTIKFRHCSLLRNRRCTVAYLYDRLLRIRALRWEYGSVLPNALRFHMAAEEMEWFNNYKRSLATYMRSLGGDEGLDITQDMKPPKMDAAEVEFLAEKELVTIIPNFSLDKIYLIGGDLGPFNPGLPVEVPLWLAINLKQRQKCRLLPPEWMDVEKLEKMRDHERKEETFTPMPSPYYMELTKLLLNHASDNIPKADEIRTLVKDMWDTRIAKLRVSADSFVRQQEAHAKLDNLTLMEINTSGTFLTQALNHMYKLRTNLQGPHMSEAYFRVESGALGPEENFLSLDDILMSHEKLPVRTETAMPRLGAFFDNAVPQGSKLELPLWLAKGLFDNKRRILSVELPKIYQEGWRTVFSADPNVVDLHKMGPHFYGFGSQLLHFDSPENADISQSLLQTFIGRFRRIMDSSQNAYNEDTSALVARLDEMERGLFQTGQKGLNDFQCWEKGLTPAELIERLEQAWMNEKFAPELLESKPEIVECVMEQLEHMEENEDLKVSIHQMEMERIRYVLSSYLRCRLMKIEKFFPHVLEKEKTRPEGEPSSLSPEELAFAREFMANTESYLKNVALKHMPPNLQKVDLFRAVPKPDLDSYVFLRVRERQENILVEPDTDEQRDYVIDLEKGSQHLIRYKTIAPLVASGAVQLIMFCEKAMELIRELHRAPEGQLPAFNEDGLRQVLEEMKALYEQNQSDVNEAKSGGRSDLIPTIKFRHCSLLRNRRCTVAYLYDRLLRIRALRWEYGSVLPNALRFHMAAEEMEWFNNYKRSLATYMRSLGGDEGLDITQDMKPPKMDAAEVEFLAEKELVTIIPNFSLDKIYLIGGDLGPFNPGLPVEVPLWLAINLKQRQKCRLLPPEWMDVEKLEKMRDHERKEETFTPMPSPYYMELTKLLLNHASDNIPKADEIRTLVKDMWDTRIAKLRVSADSFVRQQEAHAKLDNLTLMEINTSGTFLTQALNHMYKLRTNLQMSEAYFRVESGALGPEENFLSLDDILMSHEKLPVRTETAMPRLGAFFDNAVPQGSKLELPLWLAKGLFDNKRRILSVELPKIYQEGWRTVFSADPNVVDLHKMGPHFYGFGSQLLHFDSPENADISQSLLQTFIGRFRRIMDSSQNAYNEDTSALVARLDEMERGLFQTGQKGLNDFQCWEKGLTPAELIERLEQAWMNEKFAPELLESKPEIVECVMEQLEHMEENEDLKVSIHQMEMERIRYVLSSYLRCRLMKIEKFFPHVLEKEKTRPEGEPSSLSPEELAFAREFMANTESYLKNVALKHMPPNLQKVDLFRAVPKPDLDSYVFLRVRERQENILVEPDTDEQRDYVIDLEKGSQHLIRYKTIAPLVASGAVQLI

CATH classification: 1.20.58.1030

B-factor: mean 35.57, std 15.33, range [10.44, 95.23]

Nearest PDB structures (foldseek):
  2e9x-assembly2_E  TM=1.007E+00  e=4.107E-21  Homo sapiens
  2e9x-assembly1_A  TM=9.977E-01  e=2.094E-19  Homo sapiens
  2q9q-assembly1_C  TM=9.958E-01  e=4.646E-19  Homo sapiens
  8ok2-assembly1_A  TM=9.786E-01  e=4.327E-18  Homo sapiens
  8q6o-assembly1_G  TM=9.761E-01  e=5.161E-16  Xenopus laevis